Protein AF-0000000066784501 (afdb_homodimer)

Nearest PDB structures (foldseek):
  5mst-assembly1_A  TM=7.816E-01  e=1.410E-43  Segniliparus rugosus ATCC BAA-974
  8ppp-assembly1_A  TM=8.087E-01  e=9.807E-30  Streptoalloteichus hindustanus
  3t5c-assembly2_B  TM=8.063E-01  e=4.443E-27  Mycobacterium tuberculosis H37Rv
  5gxd-assembly1_A  TM=6.630E-01  e=7.542E-27  Dinoroseobacter shibae DFL 12 = DSM 16493
  7thq-assembly1_B  TM=6.765E-01  e=1.605E-25  Pseudomonas protegens Pf-5

Radius of gyration: 44.78 Å; Cα contacts (8 Å, |Δi|>4): 3045; chains: 2; bounding box: 76×129×98 Å

pLDDT: mean 91.47, std 9.51, range [25.97, 98.75]

InterPro domains:
  IPR000873 AMP-dependent synthetase/ligase domain [PF00501] (126-530)
  IPR020845 AMP-binding, conserved site [PS00455] (277-288)
  IPR042099 ANL, N-terminal domain [G3DSA:3.40.50.12780] (88-563)

Organism: Leishmania infantum (NCBI:txid5671)

Structure (mmCIF, N/CA/C/O backbone):
data_AF-0000000066784501-model_v1
#
loop_
_entity.id
_entity.type
_entity.pdbx_description
1 polymer 'Putative fatty acyl CoA synthetase 2'
#
loop_
_atom_site.group_PDB
_atom_site.id
_atom_site.type_symbol
_atom_site.label_atom_id
_atom_site.label_alt_id
_atom_site.label_comp_id
_atom_site.label_asym_id
_atom_site.label_entity_id
_atom_site.label_seq_id
_atom_site.pdbx_PDB_ins_code
_atom_site.Cartn_x
_atom_site.Cartn_y
_atom_site.Cartn_z
_atom_site.occupancy
_atom_site.B_iso_or_equiv
_atom_site.auth_seq_id
_atom_site.auth_comp_id
_atom_site.auth_asym_id
_atom_site.auth_atom_id
_atom_site.pdbx_PDB_model_num
ATOM 1 N N . MET A 1 1 ? -11.484 -9.5 -9.188 1 25.97 1 MET A N 1
ATOM 2 C CA . MET A 1 1 ? -11.188 -10.602 -8.266 1 25.97 1 MET A CA 1
ATOM 3 C C . MET A 1 1 ? -11.227 -10.125 -6.82 1 25.97 1 MET A C 1
ATOM 5 O O . MET A 1 1 ? -10.492 -9.203 -6.449 1 25.97 1 MET A O 1
ATOM 9 N N . ASP A 1 2 ? -12.344 -10.219 -6.258 1 27.16 2 ASP A N 1
ATOM 10 C CA . ASP A 1 2 ? -12.617 -9.891 -4.859 1 27.16 2 ASP A CA 1
ATOM 11 C C . ASP A 1 2 ? -11.523 -10.445 -3.945 1 27.16 2 ASP A C 1
ATOM 13 O O . ASP A 1 2 ? -11.414 -11.664 -3.768 1 27.16 2 ASP A O 1
ATOM 17 N N . ILE A 1 3 ? -10.5 -9.93 -4.023 1 35.22 3 ILE A N 1
ATOM 18 C CA . ILE A 1 3 ? -9.641 -10.391 -2.938 1 35.22 3 ILE A CA 1
ATOM 19 C C . ILE A 1 3 ? -10.391 -10.305 -1.611 1 35.22 3 ILE A C 1
ATOM 21 O O . ILE A 1 3 ? -10.891 -9.242 -1.242 1 35.22 3 ILE A O 1
ATOM 25 N N . PRO A 1 4 ? -11.047 -11.281 -1.189 1 33.59 4 PRO A N 1
ATOM 26 C CA . PRO A 1 4 ? -11.758 -11.234 0.089 1 33.59 4 PRO A CA 1
ATOM 27 C C . PRO A 1 4 ? -11.141 -10.234 1.07 1 33.59 4 PRO A C 1
ATOM 29 O O . PRO A 1 4 ? -9.945 -9.969 1.009 1 33.59 4 PRO A O 1
ATOM 32 N N . SER A 1 5 ? -11.969 -9.258 1.626 1 37.38 5 SER A N 1
ATOM 33 C CA . SER A 1 5 ? -11.828 -8.312 2.73 1 37.38 5 SER A CA 1
ATOM 34 C C . SER A 1 5 ? -11.031 -8.922 3.879 1 37.38 5 SER A C 1
ATOM 36 O O . SER A 1 5 ? -11.5 -8.961 5.016 1 37.38 5 SER A O 1
ATOM 38 N N . HIS A 1 6 ? -10.383 -10 3.783 1 38.53 6 HIS A N 1
ATOM 39 C CA . HIS A 1 6 ? -9.656 -10.562 4.914 1 38.53 6 HIS A CA 1
ATOM 40 C C . HIS A 1 6 ? -8.805 -9.5 5.605 1 38.53 6 HIS A C 1
ATOM 42 O O . HIS A 1 6 ? -7.766 -9.094 5.082 1 38.53 6 HIS A O 1
ATOM 48 N N . CYS A 1 7 ? -9.398 -8.555 6.266 1 49.31 7 CYS A N 1
ATOM 49 C CA . CYS A 1 7 ? -8.445 -8.078 7.266 1 49.31 7 CYS A CA 1
ATOM 50 C C . CYS A 1 7 ? -7.363 -9.117 7.527 1 49.31 7 CYS A C 1
ATOM 52 O O . CYS A 1 7 ? -7.621 -10.148 8.156 1 49.31 7 CYS A O 1
ATOM 54 N N . SER A 1 8 ? -6.32 -9.297 6.457 1 71 8 SER A N 1
ATOM 55 C CA . SER A 1 8 ? -5.387 -10.391 6.219 1 71 8 SER A CA 1
ATOM 56 C C . SER A 1 8 ? -4.66 -10.781 7.5 1 71 8 SER A C 1
ATOM 58 O O . SER A 1 8 ? -4.562 -9.984 8.438 1 71 8 SER A O 1
ATOM 60 N N . SER A 1 9 ? -4.898 -12.062 8.031 1 86.44 9 SER A N 1
ATOM 61 C CA . SER A 1 9 ? -4.062 -12.672 9.062 1 86.44 9 SER A CA 1
ATOM 62 C C . SER A 1 9 ? -2.742 -11.922 9.211 1 86.44 9 SER A C 1
ATOM 64 O O . SER A 1 9 ? -2.266 -11.703 10.328 1 86.44 9 SER A O 1
ATOM 66 N N . LEU A 1 10 ? -2.422 -11.258 8.117 1 94.31 10 LEU A N 1
ATOM 67 C CA . LEU A 1 10 ? -1.156 -10.539 8.141 1 94.31 10 LEU A CA 1
ATOM 68 C C . LEU A 1 10 ? -1.306 -9.203 8.859 1 94.31 10 LEU A C 1
ATOM 70 O O . LEU A 1 10 ? -0.509 -8.875 9.734 1 94.31 10 LEU A O 1
ATOM 74 N N . GLU A 1 11 ? -2.373 -8.422 8.516 1 94.38 11 GLU A N 1
ATOM 75 C CA . GLU A 1 11 ? -2.605 -7.109 9.109 1 94.38 11 GLU A CA 1
ATOM 76 C C . GLU A 1 11 ? -2.822 -7.219 10.617 1 94.38 11 GLU A C 1
ATOM 78 O O . GLU A 1 11 ? -2.217 -6.477 11.391 1 94.38 11 GLU A O 1
ATOM 83 N N . ALA A 1 12 ? -3.666 -8.188 10.977 1 95.19 12 ALA A N 1
ATOM 84 C CA . ALA A 1 12 ? -3.963 -8.391 12.391 1 95.19 12 ALA A CA 1
ATOM 85 C C . ALA A 1 12 ? -2.703 -8.758 13.164 1 95.19 12 ALA A C 1
ATOM 87 O O . ALA A 1 12 ? -2.504 -8.297 14.289 1 95.19 12 ALA A O 1
ATOM 88 N N . THR A 1 13 ? -1.889 -9.625 12.57 1 96.81 13 THR A N 1
ATOM 89 C CA . THR A 1 13 ? -0.67 -10.07 13.242 1 96.81 13 THR A CA 1
ATOM 90 C C . THR A 1 13 ? 0.304 -8.906 13.414 1 96.81 13 THR A C 1
ATOM 92 O O . THR A 1 13 ? 0.896 -8.742 14.484 1 96.81 13 THR A O 1
ATOM 95 N N . VAL A 1 14 ? 0.507 -8.078 12.383 1 97.19 14 VAL A N 1
ATOM 96 C CA . VAL A 1 14 ? 1.424 -6.949 12.445 1 97.19 14 VAL A CA 1
ATOM 97 C C . VAL A 1 14 ? 0.965 -5.977 13.531 1 97.19 14 VAL A C 1
ATOM 99 O O . VAL A 1 14 ? 1.767 -5.531 14.359 1 97.19 14 VAL A O 1
ATOM 102 N N . LEU A 1 15 ? -0.356 -5.613 13.547 1 97.19 15 LEU A N 1
ATOM 103 C CA . LEU A 1 15 ? -0.888 -4.68 14.531 1 97.19 15 LEU A CA 1
ATOM 104 C C . LEU A 1 15 ? -0.714 -5.227 15.945 1 97.19 15 LEU A C 1
ATOM 106 O O . LEU A 1 15 ? -0.356 -4.484 16.859 1 97.19 15 LEU A O 1
ATOM 110 N N . GLN A 1 16 ? -0.912 -6.578 16.125 1 97.5 16 GLN A N 1
ATOM 111 C CA . GLN A 1 16 ? -0.746 -7.195 17.438 1 97.5 16 GLN A CA 1
ATOM 112 C C . GLN A 1 16 ? 0.707 -7.125 17.906 1 97.5 16 GLN A C 1
ATOM 114 O O . GLN A 1 16 ? 0.981 -6.828 19.062 1 97.5 16 GLN A O 1
ATOM 119 N N . LEU A 1 17 ? 1.626 -7.461 17 1 97.94 17 LEU A N 1
ATOM 120 C CA . LEU A 1 17 ? 3.045 -7.402 17.328 1 97.94 17 LEU A CA 1
ATOM 121 C C . LEU A 1 17 ? 3.453 -5.988 17.734 1 97.94 17 LEU A C 1
ATOM 123 O O . LEU A 1 17 ? 4.23 -5.801 18.672 1 97.94 17 LEU A O 1
ATOM 127 N N . MET A 1 18 ? 2.945 -4.973 17.078 1 97.69 18 MET A N 1
ATOM 128 C CA . MET A 1 18 ? 3.289 -3.582 17.359 1 97.69 18 MET A CA 1
ATOM 129 C C . MET A 1 18 ? 2.631 -3.123 18.656 1 97.69 18 MET A C 1
ATOM 131 O O . MET A 1 18 ? 3.227 -2.365 19.438 1 97.69 18 MET A O 1
ATOM 135 N N . ASP A 1 19 ? 1.376 -3.537 18.906 1 98.25 19 ASP A N 1
ATOM 136 C CA . ASP A 1 19 ? 0.734 -3.254 20.172 1 98.25 19 ASP A CA 1
ATOM 137 C C . ASP A 1 19 ? 1.567 -3.791 21.344 1 98.25 19 ASP A C 1
ATOM 139 O O . ASP A 1 19 ? 1.715 -3.121 22.359 1 98.25 19 ASP A O 1
ATOM 143 N N . ASP A 1 20 ? 2.055 -5.062 21.141 1 98 20 ASP A N 1
ATOM 144 C CA . ASP A 1 20 ? 2.885 -5.668 22.172 1 98 20 ASP A CA 1
ATOM 145 C C . ASP A 1 20 ? 4.16 -4.863 22.406 1 98 20 ASP A C 1
ATOM 147 O O . ASP A 1 20 ? 4.582 -4.66 23.547 1 98 20 ASP A O 1
ATOM 151 N N . ALA A 1 21 ? 4.801 -4.441 21.344 1 97.81 21 ALA A N 1
ATOM 152 C CA . ALA A 1 21 ? 6.012 -3.625 21.438 1 97.81 21 ALA A CA 1
ATOM 153 C C . ALA A 1 21 ? 5.723 -2.297 22.125 1 97.81 21 ALA A C 1
ATOM 155 O O . ALA A 1 21 ? 6.516 -1.836 22.953 1 97.81 21 ALA A O 1
ATOM 156 N N . ASN A 1 22 ? 4.598 -1.628 21.812 1 98.19 22 ASN A N 1
ATOM 157 C CA . ASN A 1 22 ? 4.207 -0.37 22.438 1 98.19 22 ASN A CA 1
ATOM 158 C C . ASN A 1 22 ? 3.951 -0.546 23.922 1 98.19 22 ASN A C 1
ATOM 160 O O . ASN A 1 22 ? 4.422 0.253 24.75 1 98.19 22 ASN A O 1
ATOM 164 N N . ALA A 1 23 ? 3.217 -1.59 24.297 1 97.81 23 ALA A N 1
ATOM 165 C CA . ALA A 1 23 ? 2.838 -1.839 25.688 1 97.81 23 ALA A CA 1
ATOM 166 C C . ALA A 1 23 ? 4.074 -1.973 26.578 1 97.81 23 ALA A C 1
ATOM 168 O O . ALA A 1 23 ? 4.055 -1.566 27.734 1 97.81 23 ALA A O 1
ATOM 169 N N . ARG A 1 24 ? 5.141 -2.479 26.031 1 97.31 24 ARG A N 1
ATOM 170 C CA . ARG A 1 24 ? 6.367 -2.701 26.797 1 97.31 24 ARG A CA 1
ATOM 171 C C . ARG A 1 24 ? 7.082 -1.384 27.062 1 97.31 24 ARG A C 1
ATOM 173 O O . ARG A 1 24 ? 7.906 -1.301 27.984 1 97.31 24 ARG A O 1
ATOM 180 N N . ARG A 1 25 ? 6.711 -0.332 26.375 1 97.75 25 ARG A N 1
ATOM 181 C CA . ARG A 1 25 ? 7.504 0.888 26.453 1 97.75 25 ARG A CA 1
ATOM 182 C C . ARG A 1 25 ? 6.66 2.061 26.938 1 97.75 25 ARG A C 1
ATOM 184 O O . ARG A 1 25 ? 7.16 3.18 27.078 1 97.75 25 ARG A O 1
ATOM 191 N N . VAL A 1 26 ? 5.375 1.848 27.203 1 97.94 26 VAL A N 1
ATOM 192 C CA . VAL A 1 26 ? 4.477 2.896 27.672 1 97.94 26 VAL A CA 1
ATOM 193 C C . VAL A 1 26 ? 4.965 3.424 29.016 1 97.94 26 VAL A C 1
ATOM 195 O O . VAL A 1 26 ? 5.395 2.648 29.875 1 97.94 26 VAL A O 1
ATOM 198 N N . VAL A 1 27 ? 4.977 4.758 29.234 1 97.88 27 VAL A N 1
ATOM 199 C CA . VAL A 1 27 ? 5.418 5.406 30.453 1 97.88 27 VAL A CA 1
ATOM 200 C C . VAL A 1 27 ? 4.465 6.543 30.812 1 97.88 27 VAL A C 1
ATOM 202 O O . VAL A 1 27 ? 3.77 7.074 29.938 1 97.88 27 VAL A O 1
ATOM 205 N N . PRO A 1 28 ? 4.402 6.941 32.062 1 96.06 28 PRO A N 1
ATOM 206 C CA . PRO A 1 28 ? 3.588 8.109 32.406 1 96.06 28 PRO A CA 1
ATOM 207 C C . PRO A 1 28 ? 4.102 9.398 31.766 1 96.06 28 PRO A C 1
ATOM 209 O O . PRO A 1 28 ? 5.316 9.594 31.656 1 96.06 28 PRO A O 1
ATOM 212 N N . ASP A 1 29 ? 3.252 10.227 31.359 1 93.06 29 ASP A N 1
ATOM 213 C CA . ASP A 1 29 ? 3.58 11.586 30.938 1 93.06 29 ASP A CA 1
ATOM 214 C C . ASP A 1 29 ? 3.539 12.562 32.094 1 93.06 29 ASP A C 1
ATOM 216 O O . ASP A 1 29 ? 2.463 12.875 32.625 1 93.06 29 ASP A O 1
ATOM 220 N N . PRO A 1 30 ? 4.641 13.141 32.469 1 89.94 30 PRO A N 1
ATOM 221 C CA . PRO A 1 30 ? 4.664 13.977 33.688 1 89.94 30 PRO A CA 1
ATOM 222 C C . PRO A 1 30 ? 3.711 15.172 33.594 1 89.94 30 PRO A C 1
ATOM 224 O O . PRO A 1 30 ? 3.082 15.547 34.562 1 89.94 30 PRO A O 1
ATOM 227 N N . ARG A 1 31 ? 3.521 15.805 32.594 1 88.12 31 ARG A N 1
ATOM 228 C CA . ARG A 1 31 ? 2.646 16.969 32.438 1 88.12 31 ARG A CA 1
ATOM 229 C C . ARG A 1 31 ? 1.18 16.562 32.531 1 88.12 31 ARG A C 1
ATOM 231 O O . ARG A 1 31 ? 0.378 17.25 33.156 1 88.12 31 ARG A O 1
ATOM 238 N N . ALA A 1 32 ? 0.947 15.453 31.875 1 88.19 32 ALA A N 1
ATOM 239 C CA . ALA A 1 32 ? -0.424 14.953 31.922 1 88.19 32 ALA A CA 1
ATOM 240 C C . ALA A 1 32 ? -0.785 14.469 33.312 1 88.19 32 ALA A C 1
ATOM 242 O O . ALA A 1 32 ? -1.914 14.656 33.781 1 88.19 32 ALA A O 1
ATOM 243 N N . MET A 1 33 ? 0.203 13.922 33.938 1 89.25 33 MET A N 1
ATOM 244 C CA . MET A 1 33 ? -0.028 13.445 35.312 1 89.25 33 MET A CA 1
ATOM 245 C C . MET A 1 33 ? -0.248 14.609 36.25 1 89.25 33 MET A C 1
ATOM 247 O O . MET A 1 33 ? -1.073 14.531 37.188 1 89.25 33 MET A O 1
ATOM 251 N N . ARG A 1 34 ? 0.494 15.609 36.031 1 88.62 34 ARG A N 1
ATOM 252 C CA . ARG A 1 34 ? 0.312 16.797 36.844 1 88.62 34 ARG A CA 1
ATOM 253 C C . ARG A 1 34 ? -1.08 17.391 36.656 1 88.62 34 ARG A C 1
ATOM 255 O O . ARG A 1 34 ? -1.706 17.844 37.594 1 88.62 34 ARG A O 1
ATOM 262 N N . TYR A 1 35 ? -1.496 17.422 35.438 1 91.44 35 TYR A N 1
ATOM 263 C CA . TYR A 1 35 ? -2.824 17.938 35.156 1 91.44 35 TYR A CA 1
ATOM 264 C C . TYR A 1 35 ? -3.902 17.125 35.844 1 91.44 35 TYR A C 1
ATOM 266 O O . TYR A 1 35 ? -4.871 17.672 36.375 1 91.44 35 TYR A O 1
ATOM 274 N N . GLN A 1 36 ? -3.717 15.859 35.875 1 89.12 36 GLN A N 1
ATOM 275 C CA . GLN A 1 36 ? -4.711 14.984 36.469 1 89.12 36 GLN A CA 1
ATOM 276 C C . GLN A 1 36 ? -4.77 15.188 38 1 89.12 36 GLN A C 1
ATOM 278 O O . GLN A 1 36 ? -5.816 14.969 38.594 1 89.12 36 GLN A O 1
ATOM 283 N N . GLN A 1 37 ? -3.715 15.703 38.5 1 89.62 37 GLN A N 1
ATOM 284 C CA . GLN A 1 37 ? -3.633 15.844 39.969 1 89.62 37 GLN A CA 1
ATOM 285 C C . GLN A 1 37 ? -3.922 17.281 40.406 1 89.62 37 GLN A C 1
ATOM 287 O O . GLN A 1 37 ? -4.016 17.562 41.594 1 89.62 37 GLN A O 1
ATOM 292 N N . ILE A 1 38 ? -4.191 18 39.344 1 89.5 38 ILE A N 1
ATOM 293 C CA . ILE A 1 38 ? -4.348 19.406 39.688 1 89.5 38 ILE A CA 1
ATOM 294 C C . ILE A 1 38 ? -5.73 19.641 40.312 1 89.5 38 ILE A C 1
ATOM 296 O O . ILE A 1 38 ? -6.703 18.984 39.938 1 89.5 38 ILE A O 1
ATOM 300 N N . GLY A 1 39 ? -5.922 20.281 41.375 1 91.19 39 GLY A N 1
ATOM 301 C CA . GLY A 1 39 ? -7.199 20.688 41.906 1 91.19 39 GLY A CA 1
ATOM 302 C C . GLY A 1 39 ? -7.902 21.75 41.094 1 91.19 39 GLY A C 1
ATOM 303 O O . GLY A 1 39 ? -7.934 21.672 39.875 1 91.19 39 GLY A O 1
ATOM 304 N N . ASP A 1 40 ? -8.453 22.766 41.625 1 95.12 40 ASP A N 1
ATOM 305 C CA . ASP A 1 40 ? -9.133 23.859 40.938 1 95.12 40 ASP A CA 1
ATOM 306 C C . ASP A 1 40 ? -8.141 24.703 40.156 1 95.12 40 ASP A C 1
ATOM 308 O O . ASP A 1 40 ? -7.02 24.938 40.594 1 95.12 40 ASP A O 1
ATOM 312 N N . GLU A 1 41 ? -8.547 25.047 38.969 1 96.31 41 GLU A N 1
ATOM 313 C CA . GLU A 1 41 ? -7.727 25.906 38.125 1 96.31 41 GLU A CA 1
ATOM 314 C C . GLU A 1 41 ? -8.008 27.391 38.438 1 96.31 41 GLU A C 1
ATOM 316 O O . GLU A 1 41 ? -7.086 28.203 38.469 1 96.31 41 GLU A O 1
ATOM 321 N N . ASN A 1 42 ? -9.258 27.703 38.562 1 97.75 42 ASN A N 1
ATOM 322 C CA . ASN A 1 42 ? -9.719 29.016 38.969 1 97.75 42 ASN A CA 1
ATOM 323 C C . ASN A 1 42 ? -10.633 28.922 40.188 1 97.75 42 ASN A C 1
ATOM 325 O O . ASN A 1 42 ? -11.438 28 40.312 1 97.75 42 ASN A O 1
ATOM 329 N N . VAL A 1 43 ? -10.516 29.922 41.094 1 97.31 43 VAL A N 1
ATOM 330 C CA . VAL A 1 43 ? -11.305 29.859 42.312 1 97.31 43 VAL A CA 1
ATOM 331 C C . VAL A 1 43 ? -12.148 31.125 42.438 1 97.31 43 VAL A C 1
ATOM 333 O O . VAL A 1 43 ? -11.711 32.219 42.094 1 97.31 43 VAL A O 1
ATOM 336 N N . ALA A 1 44 ? -13.336 30.922 42.969 1 96.88 44 ALA A N 1
ATOM 337 C CA . ALA A 1 44 ? -14.258 32.031 43.219 1 96.88 44 ALA A CA 1
ATOM 338 C C . ALA A 1 44 ? -13.875 32.75 44.531 1 96.88 44 ALA A C 1
ATOM 340 O O . ALA A 1 44 ? -13.562 32.125 45.531 1 96.88 44 ALA A O 1
ATOM 341 N N . LEU A 1 45 ? -13.812 34.031 44.406 1 96.62 45 LEU A N 1
ATOM 342 C CA . LEU A 1 45 ? -13.602 34.844 45.625 1 96.62 45 LEU A CA 1
ATOM 343 C C . LEU A 1 45 ? -14.914 35.062 46.375 1 96.62 45 LEU A C 1
ATOM 345 O O . LEU A 1 45 ? -15.719 35.906 45.969 1 96.62 45 LEU A O 1
ATOM 349 N N . GLU A 1 46 ? -15.07 34.406 47.438 1 93 46 GLU A N 1
ATOM 350 C CA . GLU A 1 46 ? -16.312 34.438 48.188 1 93 46 GLU A CA 1
ATOM 351 C C . GLU A 1 46 ? -16.703 35.844 48.594 1 93 46 GLU A C 1
ATOM 353 O O . GLU A 1 46 ? -15.844 36.656 49 1 93 46 GLU A O 1
ATOM 358 N N . GLY A 1 47 ? -17.953 36.125 48.5 1 93.62 47 GLY A N 1
ATOM 359 C CA . GLY A 1 47 ? -18.469 37.406 48.938 1 93.62 47 GLY A CA 1
ATOM 360 C C . GLY A 1 47 ? -18.469 38.469 47.844 1 93.62 47 GLY A C 1
ATOM 361 O O . GLY A 1 47 ? -18.875 39.594 48.094 1 93.62 47 GLY A O 1
ATOM 362 N N . THR A 1 48 ? -17.953 38.125 46.688 1 94.56 48 THR A N 1
ATOM 363 C CA . THR A 1 48 ? -17.859 39.125 45.625 1 94.56 48 THR A CA 1
ATOM 364 C C . THR A 1 48 ? -19 38.938 44.625 1 94.56 48 THR A C 1
ATOM 366 O O . THR A 1 48 ? -19.047 39.625 43.625 1 94.56 48 THR A O 1
ATOM 369 N N . GLU A 1 49 ? -19.828 38 44.844 1 91.62 49 GLU A N 1
ATOM 370 C CA . GLU A 1 49 ? -20.969 37.75 43.969 1 91.62 49 GLU A CA 1
ATOM 371 C C . GLU A 1 49 ? -21.969 38.906 44.031 1 91.62 49 GLU A C 1
ATOM 373 O O . GLU A 1 49 ? -22.031 39.625 45.031 1 91.62 49 GLU A O 1
ATOM 378 N N . SER A 1 50 ? -22.641 39.156 43 1 94 50 SER A N 1
ATOM 379 C CA . SER A 1 50 ? -23.719 40.125 42.938 1 94 50 SER A CA 1
ATOM 380 C C . SER A 1 50 ? -25.016 39.531 42.438 1 94 50 SER A C 1
ATOM 382 O O . SER A 1 50 ? -25.062 38.344 42.125 1 94 50 SER A O 1
ATOM 384 N N . GLU A 1 51 ? -26.109 40.375 42.375 1 93.94 51 GLU A N 1
ATOM 385 C CA . GLU A 1 51 ? -27.406 39.906 41.875 1 93.94 51 GLU A CA 1
ATOM 386 C C . GLU A 1 51 ? -27.344 39.562 40.406 1 93.94 51 GLU A C 1
ATOM 388 O O . GLU A 1 51 ? -28.156 38.812 39.906 1 93.94 51 GLU A O 1
ATOM 393 N N . LYS A 1 52 ? -26.312 40 39.719 1 96.31 52 LYS A N 1
ATOM 394 C CA . LYS A 1 52 ? -26.297 39.875 38.281 1 96.31 52 LYS A CA 1
ATOM 395 C C . LYS A 1 52 ? -25 39.25 37.781 1 96.31 52 LYS A C 1
ATOM 397 O O . LYS A 1 52 ? -24.719 39.25 36.594 1 96.31 52 LYS A O 1
ATOM 402 N N . SER A 1 53 ? -24.188 38.812 38.688 1 96.94 53 SER A N 1
ATOM 403 C CA . SER A 1 53 ? -22.906 38.281 38.25 1 96.94 53 SER A CA 1
ATOM 404 C C . SER A 1 53 ? -22.391 37.188 39.188 1 96.94 53 SER A C 1
ATOM 406 O O . SER A 1 53 ? -22.812 37.094 40.344 1 96.94 53 SER A O 1
ATOM 408 N N . THR A 1 54 ? -21.609 36.344 38.688 1 97.38 54 THR A N 1
ATOM 409 C CA . THR A 1 54 ? -20.891 35.375 39.5 1 97.38 54 THR A CA 1
ATOM 410 C C . THR A 1 54 ? -19.906 36.062 40.438 1 97.38 54 THR A C 1
ATOM 412 O O . THR A 1 54 ? -19.672 37.281 40.312 1 97.38 54 THR A O 1
ATOM 415 N N . PRO A 1 55 ? -19.406 35.344 41.438 1 97.56 55 PRO A N 1
ATOM 416 C CA . PRO A 1 55 ? -18.234 35.875 42.125 1 97.56 55 PRO A CA 1
ATOM 417 C C . PRO A 1 55 ? -17.062 36.125 41.188 1 97.56 55 PRO A C 1
ATOM 419 O O . PRO A 1 55 ? -17.062 35.656 40.062 1 97.56 55 PRO A O 1
ATOM 422 N N . ILE A 1 56 ? -16.172 36.938 41.656 1 97.69 56 ILE A N 1
ATOM 423 C CA . ILE A 1 56 ? -14.93 37.125 40.938 1 97.69 56 ILE A CA 1
ATOM 424 C C . ILE A 1 56 ? -14.094 35.844 41 1 97.69 56 ILE A C 1
ATOM 426 O O . ILE A 1 56 ? -13.992 35.219 42.031 1 97.69 56 ILE A O 1
ATOM 430 N N . TYR A 1 57 ? -13.633 35.406 39.844 1 97.88 57 TYR A N 1
ATOM 431 C CA . TYR A 1 57 ? -12.727 34.25 39.781 1 97.88 57 TYR A CA 1
ATOM 432 C C . TYR A 1 57 ? -11.289 34.719 39.562 1 97.88 57 TYR A C 1
ATOM 434 O O . TYR A 1 57 ? -11.039 35.688 38.844 1 97.88 57 TYR A O 1
ATOM 442 N N . ARG A 1 58 ? -10.352 34 40.188 1 97.19 58 ARG A N 1
ATOM 443 C CA . ARG A 1 58 ? -8.914 34.188 40.031 1 97.19 58 ARG A CA 1
ATOM 444 C C . ARG A 1 58 ? -8.219 32.812 39.875 1 97.19 58 ARG A C 1
ATOM 446 O O . ARG A 1 58 ? -8.797 31.781 40.219 1 97.19 58 ARG A O 1
ATOM 453 N N . GLN A 1 59 ? -7.012 32.906 39.281 1 96.5 59 GLN A N 1
ATOM 454 C CA . GLN A 1 59 ? -6.215 31.672 39.281 1 96.5 59 GLN A CA 1
ATOM 455 C C . GLN A 1 59 ? -6.02 31.125 40.688 1 96.5 59 GLN A C 1
ATOM 457 O O . GLN A 1 59 ? -5.746 31.875 41.625 1 96.5 59 GLN A O 1
ATOM 462 N N . ALA A 1 60 ? -6.145 29.859 40.844 1 95.56 60 ALA A N 1
ATOM 463 C CA . ALA A 1 60 ? -6.246 29.203 42.156 1 95.56 60 ALA A CA 1
ATOM 464 C C . ALA A 1 60 ? -5.016 29.484 43 1 95.56 60 ALA A C 1
ATOM 466 O O . ALA A 1 60 ? -5.105 29.547 44.25 1 95.56 60 ALA A O 1
ATOM 467 N N . LYS A 1 61 ? -3.895 29.734 42.438 1 92.94 61 LYS A N 1
ATOM 468 C CA . LYS A 1 61 ? -2.66 29.891 43.188 1 92.94 61 LYS A CA 1
ATOM 469 C C . LYS A 1 61 ? -2.408 31.359 43.531 1 92.94 61 LYS A C 1
ATOM 471 O O . LYS A 1 61 ? -1.45 31.688 44.25 1 92.94 61 LYS A O 1
ATOM 476 N N . VAL A 1 62 ? -3.244 32.25 43.094 1 96.06 62 VAL A N 1
ATOM 477 C CA . VAL A 1 62 ? -3.008 33.656 43.281 1 96.06 62 VAL A CA 1
ATOM 478 C C . VAL A 1 62 ? -3.771 34.188 44.5 1 96.06 62 VAL A C 1
ATOM 480 O O . VAL A 1 62 ? -5.004 34.25 44.469 1 96.06 62 VAL A O 1
ATOM 483 N N . THR A 1 63 ? -3.07 34.656 45.5 1 95.44 63 THR A N 1
ATOM 484 C CA . THR A 1 63 ? -3.66 35.25 46.688 1 95.44 63 THR A CA 1
ATOM 485 C C . THR A 1 63 ? -3.961 36.719 46.469 1 95.44 63 THR A C 1
ATOM 487 O O . THR A 1 63 ? -3.529 37.312 45.469 1 95.44 63 THR A O 1
ATOM 490 N N . ASP A 1 64 ? -4.68 37.312 47.438 1 94.94 64 ASP A N 1
ATOM 491 C CA . ASP A 1 64 ? -4.984 38.719 47.344 1 94.94 64 ASP A CA 1
ATOM 492 C C . ASP A 1 64 ? -3.707 39.562 47.312 1 94.94 64 ASP A C 1
ATOM 494 O O . ASP A 1 64 ? -3.59 40.5 46.531 1 94.94 64 ASP A O 1
ATOM 498 N N . ALA A 1 65 ? -2.83 39.156 48.156 1 96.25 65 ALA A N 1
ATOM 499 C CA . ALA A 1 65 ? -1.562 39.875 48.25 1 96.25 65 ALA A CA 1
ATOM 500 C C . ALA A 1 65 ? -0.764 39.75 46.969 1 96.25 65 ALA A C 1
ATOM 502 O O . ALA A 1 65 ? -0.158 40.719 46.5 1 96.25 65 ALA A O 1
ATOM 503 N N . MET A 1 66 ? -0.742 38.594 46.406 1 96.12 66 MET A N 1
ATOM 504 C CA . MET A 1 66 ? -0.039 38.344 45.156 1 96.12 66 MET A CA 1
ATOM 505 C C . MET A 1 66 ? -0.678 39.125 44 1 96.12 66 MET A C 1
ATOM 507 O O . MET A 1 66 ? 0.025 39.688 43.188 1 96.12 66 MET A O 1
ATOM 511 N N . GLN A 1 67 ? -1.981 39.125 43.969 1 96.06 67 GLN A N 1
ATOM 512 C CA . GLN A 1 67 ? -2.713 39.875 42.969 1 96.06 67 GLN A CA 1
ATOM 513 C C . GLN A 1 67 ? -2.342 41.344 42.969 1 96.06 67 GLN A C 1
ATOM 515 O O . GLN A 1 67 ? -2.027 41.906 41.906 1 96.06 67 GLN A O 1
ATOM 520 N N . ARG A 1 68 ? -2.318 41.969 44.125 1 95.69 68 ARG A N 1
ATOM 521 C CA . ARG A 1 68 ? -1.985 43.375 44.25 1 95.69 68 ARG A CA 1
ATOM 522 C C . ARG A 1 68 ? -0.545 43.656 43.844 1 95.69 68 ARG A C 1
ATOM 524 O O . ARG A 1 68 ? -0.264 44.625 43.156 1 95.69 68 ARG A O 1
ATOM 531 N N . ARG A 1 69 ? 0.263 42.812 44.219 1 96.5 69 ARG A N 1
ATOM 532 C CA . ARG A 1 69 ? 1.675 42.969 43.875 1 96.5 69 ARG A CA 1
ATOM 533 C C . ARG A 1 69 ? 1.884 42.875 42.375 1 96.5 69 ARG A C 1
ATOM 535 O O . ARG A 1 69 ? 2.584 43.719 41.781 1 96.5 69 ARG A O 1
ATOM 542 N N . LEU A 1 70 ? 1.331 41.875 41.75 1 96.06 70 LEU A N 1
ATOM 543 C CA . LEU A 1 70 ? 1.494 41.656 40.312 1 96.06 70 LEU A CA 1
ATOM 544 C C . LEU A 1 70 ? 0.911 42.812 39.5 1 96.06 70 LEU A C 1
ATOM 546 O O . LEU A 1 70 ? 1.512 43.281 38.531 1 96.06 70 LEU A O 1
ATOM 550 N N . GLU A 1 71 ? -0.228 43.281 39.969 1 95.06 71 GLU A N 1
ATOM 551 C CA . GLU A 1 71 ? -0.862 44.406 39.281 1 95.06 71 GLU A CA 1
ATOM 552 C C . GLU A 1 71 ? 0.035 45.656 39.312 1 95.06 71 GLU A C 1
ATOM 554 O O . GLU A 1 71 ? 0.121 46.375 38.312 1 95.06 71 GLU A O 1
ATOM 559 N N . ASN A 1 72 ? 0.659 45.781 40.375 1 95.88 72 ASN A N 1
ATOM 560 C CA . ASN A 1 72 ? 1.533 46.938 40.531 1 95.88 72 ASN A CA 1
ATOM 561 C C . ASN A 1 72 ? 2.859 46.75 39.812 1 95.88 72 ASN A C 1
ATOM 563 O O . ASN A 1 72 ? 3.238 47.562 38.969 1 95.88 72 ASN A O 1
ATOM 567 N N . GLU A 1 73 ? 3.512 45.688 40.062 1 96.31 73 GLU A N 1
ATOM 568 C CA . GLU A 1 73 ? 4.852 45.438 39.531 1 96.31 73 GLU A CA 1
ATOM 569 C C . GLU A 1 73 ? 4.828 45.281 38.031 1 96.31 73 GLU A C 1
ATOM 571 O O . GLU A 1 73 ? 5.746 45.75 37.344 1 96.31 73 GLU A O 1
ATOM 576 N N . TRP A 1 74 ? 3.84 44.688 37.5 1 96.88 74 TRP A N 1
ATOM 577 C CA . TRP A 1 74 ? 3.805 44.406 36.062 1 96.88 74 TRP A CA 1
ATOM 578 C C . TRP A 1 74 ? 3.445 45.656 35.25 1 96.88 74 TRP A C 1
ATOM 580 O O . TRP A 1 74 ? 3.854 45.781 34.094 1 96.88 74 TRP A O 1
ATOM 590 N N . TYR A 1 75 ? 2.686 46.562 35.844 1 97.25 75 TYR A N 1
ATOM 591 C CA . TYR A 1 75 ? 2.287 47.75 35.125 1 97.25 75 TYR A CA 1
ATOM 592 C C . TYR A 1 75 ? 3.307 48.875 35.344 1 97.25 75 TYR A C 1
ATOM 594 O O . TYR A 1 75 ? 3.615 49.625 34.406 1 97.25 75 TYR A O 1
ATOM 602 N N . ASN A 1 76 ? 3.867 49 36.531 1 96.81 76 ASN A N 1
ATOM 603 C CA . ASN A 1 76 ? 4.645 50.156 36.875 1 96.81 76 ASN A CA 1
ATOM 604 C C . ASN A 1 76 ? 6.145 49.906 36.812 1 96.81 76 ASN A C 1
ATOM 606 O O . ASN A 1 76 ? 6.957 50.812 36.938 1 96.81 76 ASN A O 1
ATOM 610 N N . GLY A 1 77 ? 6.543 48.688 36.594 1 96.12 77 GLY A N 1
ATOM 611 C CA . GLY A 1 77 ? 7.953 48.375 36.438 1 96.12 77 GLY A CA 1
ATOM 612 C C . GLY A 1 77 ? 8.523 48.812 35.094 1 96.12 77 GLY A C 1
ATOM 613 O O . GLY A 1 77 ? 7.883 49.562 34.375 1 96.12 77 GLY A O 1
ATOM 614 N N . PRO A 1 78 ? 9.781 48.406 34.844 1 96.81 78 PRO A N 1
ATOM 615 C CA . PRO A 1 78 ? 10.344 48.688 33.5 1 96.81 78 PRO A CA 1
ATOM 616 C C . PRO A 1 78 ? 9.461 48.188 32.375 1 96.81 78 PRO A C 1
ATOM 618 O O . PRO A 1 78 ? 9.016 47.031 32.375 1 96.81 78 PRO A O 1
ATOM 621 N N . ASN A 1 79 ? 9.141 49.062 31.453 1 97.12 79 ASN A N 1
ATOM 622 C CA . ASN A 1 79 ? 8.219 48.688 30.391 1 97.12 79 ASN A CA 1
ATOM 623 C C . ASN A 1 79 ? 8.914 47.844 29.328 1 97.12 79 ASN A C 1
ATOM 625 O O . ASN A 1 79 ? 10.133 47.656 29.375 1 97.12 79 ASN A O 1
ATOM 629 N N . PHE A 1 80 ? 8.148 47.281 28.391 1 97.12 80 PHE A N 1
ATOM 630 C CA . PHE A 1 80 ? 8.633 46.25 27.453 1 97.12 80 PHE A CA 1
ATOM 631 C C . PHE A 1 80 ? 9.68 46.844 26.516 1 97.12 80 PHE A C 1
ATOM 633 O O . PHE A 1 80 ? 10.539 46.125 26.016 1 97.12 80 PHE A O 1
ATOM 640 N N . VAL A 1 81 ? 9.68 48.188 26.234 1 97.88 81 VAL A N 1
ATOM 641 C CA . VAL A 1 81 ? 10.672 48.844 25.375 1 97.88 81 VAL A CA 1
ATOM 642 C C . VAL A 1 81 ? 12.008 48.938 26.109 1 97.88 81 VAL A C 1
ATOM 644 O O . VAL A 1 81 ? 13.062 48.656 25.531 1 97.88 81 VAL A O 1
ATOM 647 N N . GLN A 1 82 ? 11.914 49.281 27.391 1 97.69 82 GLN A N 1
ATOM 648 C CA . GLN A 1 82 ? 13.102 49.344 28.219 1 97.69 82 GLN A CA 1
ATOM 649 C C . GLN A 1 82 ? 13.719 47.938 28.375 1 97.69 82 GLN A C 1
ATOM 651 O O . GLN A 1 82 ? 14.945 47.781 28.312 1 97.69 82 GLN A O 1
ATOM 656 N N . ARG A 1 83 ? 12.859 47.031 28.562 1 96.69 83 ARG A N 1
ATOM 657 C CA . ARG A 1 83 ? 13.328 45.656 28.688 1 96.69 83 ARG A CA 1
ATOM 658 C C . ARG A 1 83 ? 13.977 45.188 27.391 1 96.69 83 ARG A C 1
ATOM 660 O O . ARG A 1 83 ? 14.953 44.438 27.422 1 96.69 83 ARG A O 1
ATOM 667 N N . PHE A 1 84 ? 13.422 45.594 26.281 1 96.94 84 PHE A N 1
ATOM 668 C CA . PHE A 1 84 ? 13.992 45.219 24.984 1 96.94 84 PHE A CA 1
ATOM 669 C C . PHE A 1 84 ? 15.391 45.812 24.828 1 96.94 84 PHE A C 1
ATOM 671 O O . PHE A 1 84 ? 16.312 45.125 24.375 1 96.94 84 PHE A O 1
ATOM 678 N N . GLU A 1 85 ? 15.531 47.031 25.172 1 96.94 85 GLU A N 1
ATOM 679 C CA . GLU A 1 85 ? 16.859 47.656 25.125 1 96.94 85 GLU A CA 1
ATOM 680 C C . GLU A 1 85 ? 17.859 46.875 26 1 96.94 85 GLU A C 1
ATOM 682 O O . GLU A 1 85 ? 18.969 46.625 25.578 1 96.94 85 GLU A O 1
ATOM 687 N N . SER A 1 86 ? 17.406 46.625 27.203 1 96.69 86 SER A N 1
ATOM 688 C CA . SER A 1 86 ? 18.281 45.938 28.141 1 96.69 86 SER A CA 1
ATOM 689 C C . SER A 1 86 ? 18.688 44.562 27.594 1 96.69 86 SER A C 1
ATOM 691 O O . SER A 1 86 ? 19.828 44.125 27.766 1 96.69 86 SER A O 1
ATOM 693 N N . MET A 1 87 ? 17.719 43.906 27.031 1 95.62 87 MET A N 1
ATOM 694 C CA . MET A 1 87 ? 17.969 42.594 26.438 1 95.62 87 MET A CA 1
ATOM 695 C C . MET A 1 87 ? 18.969 42.688 25.297 1 95.62 87 MET A C 1
ATOM 697 O O . MET A 1 87 ? 19.875 41.875 25.188 1 95.62 87 MET A O 1
ATOM 701 N N . CYS A 1 88 ? 18.781 43.656 24.406 1 96.31 88 CYS A N 1
ATOM 702 C CA . CYS A 1 88 ? 19.688 43.844 23.266 1 96.31 88 CYS A CA 1
ATOM 703 C C . CYS A 1 88 ? 21.109 44.156 23.75 1 96.31 88 CYS A C 1
ATOM 705 O O . CYS A 1 88 ? 22.078 43.594 23.203 1 96.31 88 CYS A O 1
ATOM 707 N N . LYS A 1 89 ? 21.234 44.906 24.781 1 95.38 89 LYS A N 1
ATOM 708 C CA . LYS A 1 89 ? 22.547 45.281 25.297 1 95.38 89 LYS A CA 1
ATOM 709 C C . LYS A 1 89 ? 23.234 44.094 26 1 95.38 89 LYS A C 1
ATOM 711 O O . LYS A 1 89 ? 24.438 43.938 25.891 1 95.38 89 LYS A O 1
ATOM 716 N N . SER A 1 90 ? 22.469 43.344 26.656 1 96.69 90 SER A N 1
ATOM 717 C CA . SER A 1 90 ? 23.016 42.25 27.438 1 96.69 90 SER A CA 1
ATOM 718 C C . SER A 1 90 ? 23.391 41.062 26.531 1 96.69 90 SER A C 1
ATOM 720 O O . SER A 1 90 ? 24.375 40.375 26.797 1 96.69 90 SER A O 1
ATOM 722 N N . ARG A 1 91 ? 22.656 40.812 25.516 1 96.19 91 ARG A N 1
ATOM 723 C CA . ARG A 1 91 ? 22.859 39.625 24.719 1 96.19 91 ARG A CA 1
ATOM 724 C C . ARG A 1 91 ? 23.766 39.906 23.516 1 96.19 91 ARG A C 1
ATOM 726 O O . ARG A 1 91 ? 24.438 39 23.016 1 96.19 91 ARG A O 1
ATOM 733 N N . GLY A 1 92 ? 23.844 41 23.078 1 93.94 92 GLY A N 1
ATOM 734 C CA . GLY A 1 92 ? 24.844 41.531 22.172 1 93.94 92 GLY A CA 1
ATOM 735 C C . GLY A 1 92 ? 24.953 40.75 20.875 1 93.94 92 GLY A C 1
ATOM 736 O O . GLY A 1 92 ? 24.078 40.844 20.016 1 93.94 92 GLY A O 1
ATOM 737 N N . SER A 1 93 ? 25.984 39.812 20.875 1 95.12 93 SER A N 1
ATOM 738 C CA . SER A 1 93 ? 26.375 39.156 19.625 1 95.12 93 SER A CA 1
ATOM 739 C C . SER A 1 93 ? 25.578 37.875 19.406 1 95.12 93 SER A C 1
ATOM 741 O O . SER A 1 93 ? 25.719 37.219 18.359 1 95.12 93 SER A O 1
ATOM 743 N N . LYS A 1 94 ? 24.75 37.531 20.297 1 96.62 94 LYS A N 1
ATOM 744 C CA . LYS A 1 94 ? 23.906 36.344 20.109 1 96.62 94 LYS A CA 1
ATOM 745 C C . LYS A 1 94 ? 22.875 36.562 19.016 1 96.62 94 LYS A C 1
ATOM 747 O O . LYS A 1 94 ? 22.469 37.719 18.766 1 96.62 94 LYS A O 1
ATOM 752 N N . ARG A 1 95 ? 22.531 35.5 18.328 1 96.94 95 ARG A N 1
ATOM 753 C CA . ARG A 1 95 ? 21.516 35.562 17.281 1 96.94 95 ARG A CA 1
ATOM 754 C C . ARG A 1 95 ? 20.172 36 17.875 1 96.94 95 ARG A C 1
ATOM 756 O O . ARG A 1 95 ? 19.75 35.5 18.922 1 96.94 95 ARG A O 1
ATOM 763 N N . ALA A 1 96 ? 19.484 36.969 17.234 1 98 96 ALA A N 1
ATOM 764 C CA . ALA A 1 96 ? 18.188 37.469 17.688 1 98 96 ALA A CA 1
ATOM 765 C C . ALA A 1 96 ? 17.078 37.156 16.688 1 98 96 ALA A C 1
ATOM 767 O O . ALA A 1 96 ? 16.016 36.656 17.062 1 98 96 ALA A O 1
ATOM 768 N N . LEU A 1 97 ? 17.344 37.531 15.469 1 98.56 97 LEU A N 1
ATOM 769 C CA . LEU A 1 97 ? 16.328 37.344 14.438 1 98.56 97 LEU A CA 1
ATOM 770 C C . LEU A 1 97 ? 16.891 36.656 13.211 1 98.56 97 LEU A C 1
ATOM 772 O O . LEU A 1 97 ? 18.109 36.594 13.031 1 98.56 97 LEU A O 1
ATOM 776 N N . ALA A 1 98 ? 16.094 36.031 12.398 1 98.38 98 ALA A N 1
ATOM 777 C CA . ALA A 1 98 ? 16.469 35.375 11.141 1 98.38 98 ALA A CA 1
ATOM 778 C C . ALA A 1 98 ? 15.359 35.531 10.109 1 98.38 98 ALA A C 1
ATOM 780 O O . ALA A 1 98 ? 14.18 35.625 10.461 1 98.38 98 ALA A O 1
ATOM 781 N N . TYR A 1 99 ? 15.688 35.625 8.891 1 97.62 99 TYR A N 1
ATOM 782 C CA . TYR A 1 99 ? 14.719 35.688 7.797 1 97.62 99 TYR A CA 1
ATOM 783 C C . TYR A 1 99 ? 15.289 35.031 6.535 1 97.62 99 TYR A C 1
ATOM 785 O O . TYR A 1 99 ? 16.484 34.781 6.445 1 97.62 99 TYR A O 1
ATOM 793 N N . ARG A 1 100 ? 14.445 34.75 5.617 1 97.19 100 ARG A N 1
ATOM 794 C CA . ARG A 1 100 ? 14.828 34.094 4.367 1 97.19 100 ARG A CA 1
ATOM 795 C C . ARG A 1 100 ? 14.492 34.969 3.168 1 97.19 100 ARG A C 1
ATOM 797 O O . ARG A 1 100 ? 13.32 35.125 2.803 1 97.19 100 ARG A O 1
ATOM 804 N N . PRO A 1 101 ? 15.523 35.5 2.512 1 96.19 101 PRO A N 1
ATOM 805 C CA . PRO A 1 101 ? 15.211 36.281 1.313 1 96.19 101 PRO A CA 1
ATOM 806 C C . PRO A 1 101 ? 14.594 35.438 0.201 1 96.19 101 PRO A C 1
ATOM 808 O O . PRO A 1 101 ? 15 34.312 -0.013 1 96.19 101 PRO A O 1
ATOM 811 N N . ILE A 1 102 ? 13.625 36 -0.45 1 94.56 102 ILE A N 1
ATOM 812 C CA . ILE A 1 102 ? 12.961 35.312 -1.557 1 94.56 102 ILE A CA 1
ATOM 813 C C . ILE A 1 102 ? 13.797 35.438 -2.826 1 94.56 102 ILE A C 1
ATOM 815 O O . ILE A 1 102 ? 14.133 36.562 -3.236 1 94.56 102 ILE A O 1
ATOM 819 N N . SER A 1 103 ? 14.156 34.344 -3.395 1 94.62 103 SER A N 1
ATOM 820 C CA . SER A 1 103 ? 14.898 34.344 -4.652 1 94.62 103 SER A CA 1
ATOM 821 C C . SER A 1 103 ? 13.961 34.531 -5.844 1 94.62 103 SER A C 1
ATOM 823 O O . SER A 1 103 ? 14.219 35.344 -6.719 1 94.62 103 SER A O 1
ATOM 825 N N . ARG A 1 104 ? 12.93 33.688 -5.879 1 92.56 104 ARG A N 1
ATOM 826 C CA . ARG A 1 104 ? 11.93 33.781 -6.941 1 92.56 104 ARG A CA 1
ATOM 827 C C . ARG A 1 104 ? 10.633 33.094 -6.539 1 92.56 104 ARG A C 1
ATOM 829 O O . ARG A 1 104 ? 10.625 32.281 -5.613 1 92.56 104 ARG A O 1
ATOM 836 N N . VAL A 1 105 ? 9.586 33.5 -7.156 1 89.88 105 VAL A N 1
ATOM 837 C CA . VAL A 1 105 ? 8.289 32.844 -7.043 1 89.88 105 VAL A CA 1
ATOM 838 C C . VAL A 1 105 ? 7.879 32.281 -8.398 1 89.88 105 VAL A C 1
ATOM 840 O O . VAL A 1 105 ? 7.969 32.969 -9.422 1 89.88 105 VAL A O 1
ATOM 843 N N . SER A 1 106 ? 7.648 30.953 -8.445 1 89.44 106 SER A N 1
ATOM 844 C CA . SER A 1 106 ? 7.316 30.297 -9.703 1 89.44 106 SER A CA 1
ATOM 845 C C . SER A 1 106 ? 5.945 29.625 -9.633 1 89.44 106 SER A C 1
ATOM 847 O O . SER A 1 106 ? 5.496 29.219 -8.562 1 89.44 106 SER A O 1
ATOM 849 N N . HIS A 1 107 ? 5.25 29.625 -10.758 1 84.44 107 HIS A N 1
ATOM 850 C CA . HIS A 1 107 ? 4.008 28.875 -10.875 1 84.44 107 HIS A CA 1
ATOM 851 C C . HIS A 1 107 ? 4.254 27.484 -11.461 1 84.44 107 HIS A C 1
ATOM 853 O O . HIS A 1 107 ? 4.855 27.359 -12.531 1 84.44 107 HIS A O 1
ATOM 859 N N . GLN A 1 108 ? 3.961 26.438 -10.742 1 76.69 108 GLN A N 1
ATOM 860 C CA . GLN A 1 108 ? 4.223 25.062 -11.188 1 76.69 108 GLN A CA 1
ATOM 861 C C . GLN A 1 108 ? 2.945 24.234 -11.172 1 76.69 108 GLN A C 1
ATOM 863 O O . GLN A 1 108 ? 2.092 24.406 -10.305 1 76.69 108 GLN A O 1
ATOM 868 N N . LEU A 1 109 ? 2.754 23.484 -12.227 1 73.19 109 LEU A N 1
ATOM 869 C CA . LEU A 1 109 ? 1.645 22.531 -12.281 1 73.19 109 LEU A CA 1
ATOM 870 C C . LEU A 1 109 ? 1.932 21.312 -11.414 1 73.19 109 LEU A C 1
ATOM 872 O O . LEU A 1 109 ? 2.967 20.656 -11.578 1 73.19 109 LEU A O 1
ATOM 876 N N . VAL A 1 110 ? 1.262 21.172 -10.438 1 65.12 110 VAL A N 1
ATOM 877 C CA . VAL A 1 110 ? 1.449 20 -9.586 1 65.12 110 VAL A CA 1
ATOM 878 C C . VAL A 1 110 ? 0.212 19.109 -9.656 1 65.12 110 VAL A C 1
ATOM 880 O O . VAL A 1 110 ? -0.918 19.594 -9.578 1 65.12 110 VAL A O 1
ATOM 883 N N . ARG A 1 111 ? 0.487 17.828 -9.953 1 62.62 111 ARG A N 1
ATOM 884 C CA . ARG A 1 111 ? -0.595 16.859 -9.984 1 62.62 111 ARG A CA 1
ATOM 885 C C . ARG A 1 111 ? -0.959 16.406 -8.57 1 62.62 111 ARG A C 1
ATOM 887 O O . ARG A 1 111 ? -0.108 15.898 -7.836 1 62.62 111 ARG A O 1
ATOM 894 N N . GLU A 1 112 ? -2.24 16.641 -8.172 1 62.44 112 GLU A N 1
ATOM 895 C CA . GLU A 1 112 ? -2.717 16.25 -6.852 1 62.44 112 GLU A CA 1
ATOM 896 C C . GLU A 1 112 ? -2.873 14.727 -6.762 1 62.44 112 GLU A C 1
ATOM 898 O O . GLU A 1 112 ? -3.578 14.125 -7.57 1 62.44 112 GLU A O 1
ATOM 903 N N . PRO A 1 113 ? -2.146 14.133 -5.883 1 58.88 113 PRO A N 1
ATOM 904 C CA . PRO A 1 113 ? -2.162 12.672 -5.836 1 58.88 113 PRO A CA 1
ATOM 905 C C . PRO A 1 113 ? -3.568 12.102 -5.668 1 58.88 113 PRO A C 1
ATOM 907 O O . PRO A 1 113 ? -3.887 11.055 -6.234 1 58.88 113 PRO A O 1
ATOM 910 N N . GLU A 1 114 ? -4.469 12.883 -4.961 1 57.78 114 GLU A N 1
ATOM 911 C CA . GLU A 1 114 ? -5.781 12.32 -4.664 1 57.78 114 GLU A CA 1
ATOM 912 C C . GLU A 1 114 ? -6.738 12.5 -5.836 1 57.78 114 GLU A C 1
ATOM 914 O O . GLU A 1 114 ? -7.449 11.562 -6.215 1 57.78 114 GLU A O 1
ATOM 919 N N . SER A 1 115 ? -6.738 13.719 -6.445 1 59.03 115 SER A N 1
ATOM 920 C CA . SER A 1 115 ? -7.723 14.031 -7.48 1 59.03 115 SER A CA 1
ATOM 921 C C . SER A 1 115 ? -7.168 13.758 -8.875 1 59.03 115 SER A C 1
ATOM 923 O O . SER A 1 115 ? -7.926 13.586 -9.828 1 59.03 115 SER A O 1
ATOM 925 N N . GLY A 1 116 ? -5.848 13.602 -8.977 1 59.5 116 GLY A N 1
ATOM 926 C CA . GLY A 1 116 ? -5.184 13.469 -10.258 1 59.5 116 GLY A CA 1
ATOM 927 C C . GLY A 1 116 ? -5.23 14.734 -11.094 1 59.5 116 GLY A C 1
ATOM 928 O O . GLY A 1 116 ? -4.715 14.773 -12.211 1 59.5 116 GLY A O 1
ATOM 929 N N . LEU A 1 117 ? -5.875 15.773 -10.469 1 63.19 117 LEU A N 1
ATOM 930 C CA . LEU A 1 117 ? -6.008 17.031 -11.211 1 63.19 117 LEU A CA 1
ATOM 931 C C . LEU A 1 117 ? -4.727 17.844 -11.133 1 63.19 117 LEU A C 1
ATOM 933 O O . LEU A 1 117 ? -4.023 17.812 -10.117 1 63.19 117 LEU A O 1
ATOM 937 N N . GLU A 1 118 ? -4.336 18.375 -12.297 1 67.31 118 GLU A N 1
ATOM 938 C CA . GLU A 1 118 ? -3.186 19.266 -12.32 1 67.31 118 GLU A CA 1
ATOM 939 C C . GLU A 1 118 ? -3.58 20.688 -11.898 1 67.31 118 GLU A C 1
ATOM 941 O O . GLU A 1 118 ? -4.566 21.234 -12.391 1 67.31 118 GLU A O 1
ATOM 946 N N . ARG A 1 119 ? -2.947 21.172 -10.859 1 66.94 119 ARG A N 1
ATOM 947 C CA . ARG A 1 119 ? -3.201 22.531 -10.414 1 66.94 119 ARG A CA 1
ATOM 948 C C . ARG A 1 119 ? -1.922 23.359 -10.438 1 66.94 119 ARG A C 1
ATOM 950 O O . ARG A 1 119 ? -0.832 22.844 -10.203 1 66.94 119 ARG A O 1
ATOM 957 N N . LEU A 1 120 ? -2.254 24.625 -10.797 1 72.75 120 LEU A N 1
ATOM 958 C CA . LEU A 1 120 ? -1.151 25.578 -10.797 1 72.75 120 LEU A CA 1
ATOM 959 C C . LEU A 1 120 ? -0.866 26.078 -9.383 1 72.75 120 LEU A C 1
ATOM 961 O O . LEU A 1 120 ? -1.752 26.641 -8.727 1 72.75 120 LEU A O 1
ATOM 965 N N . PHE A 1 121 ? 0.244 25.75 -8.781 1 76.06 121 PHE A N 1
ATOM 966 C CA . PHE A 1 121 ? 0.646 26.219 -7.457 1 76.06 121 PHE A CA 1
ATOM 967 C C . PHE A 1 121 ? 1.74 27.266 -7.562 1 76.06 121 PHE A C 1
ATOM 969 O O . PHE A 1 121 ? 2.6 27.203 -8.445 1 76.06 121 PHE A O 1
ATOM 976 N N . GLU A 1 122 ? 1.608 28.25 -6.734 1 86.12 122 GLU A N 1
ATOM 977 C CA . GLU A 1 122 ? 2.705 29.188 -6.562 1 86.12 122 GLU A CA 1
ATOM 978 C C . GLU A 1 122 ? 3.746 28.656 -5.582 1 86.12 122 GLU A C 1
ATOM 980 O O . GLU A 1 122 ? 3.428 28.375 -4.426 1 86.12 122 GLU A O 1
ATOM 985 N N . VAL A 1 123 ? 4.988 28.453 -6.031 1 89.12 123 VAL A N 1
ATOM 986 C CA . VAL A 1 123 ? 6.062 27.938 -5.191 1 89.12 123 VAL A CA 1
ATOM 987 C C . VAL A 1 123 ? 7.109 29.031 -4.961 1 89.12 123 VAL A C 1
ATOM 989 O O . VAL A 1 123 ? 7.574 29.656 -5.906 1 89.12 123 VAL A O 1
ATOM 992 N N . THR A 1 124 ? 7.438 29.297 -3.703 1 94.69 124 THR A N 1
ATOM 993 C CA . THR A 1 124 ? 8.414 30.312 -3.334 1 94.69 124 THR A CA 1
ATOM 994 C C . THR A 1 124 ? 9.797 29.688 -3.141 1 94.69 124 THR A C 1
ATOM 996 O O . THR A 1 124 ? 9.953 28.734 -2.387 1 94.69 124 THR A O 1
ATOM 999 N N . PHE A 1 125 ? 10.781 30.203 -3.844 1 95.12 125 PHE A N 1
ATOM 1000 C CA . PHE A 1 125 ? 12.164 29.781 -3.693 1 95.12 125 PHE A CA 1
ATOM 1001 C C . PHE A 1 125 ? 12.938 30.75 -2.803 1 95.12 125 PHE A C 1
ATOM 1003 O O . PHE A 1 125 ? 12.945 31.953 -3.045 1 95.12 125 PHE A O 1
ATOM 1010 N N . TYR A 1 126 ? 13.547 30.219 -1.78 1 96.81 126 TYR A N 1
ATOM 1011 C CA . TYR A 1 126 ? 14.25 31.047 -0.813 1 96.81 126 TYR A CA 1
ATOM 1012 C C . TYR A 1 126 ? 15.758 30.938 -0.984 1 96.81 126 TYR A C 1
ATOM 1014 O O . TYR A 1 126 ? 16.266 29.859 -1.341 1 96.81 126 TYR A O 1
ATOM 1022 N N . ASP A 1 127 ? 16.453 32.062 -0.72 1 96.44 127 ASP A N 1
ATOM 1023 C CA . ASP A 1 127 ? 17.906 32.062 -0.59 1 96.44 127 ASP A CA 1
ATOM 1024 C C . ASP A 1 127 ? 18.328 31.609 0.808 1 96.44 127 ASP A C 1
ATOM 1026 O O . ASP A 1 127 ? 17.484 31.297 1.648 1 96.44 127 ASP A O 1
ATOM 1030 N N . ALA A 1 128 ? 19.609 31.609 1.042 1 97 128 ALA A N 1
ATOM 1031 C CA . ALA A 1 128 ? 20.141 31.203 2.342 1 97 128 ALA A CA 1
ATOM 1032 C C . ALA A 1 128 ? 19.609 32.094 3.453 1 97 128 ALA A C 1
ATOM 1034 O O . ALA A 1 128 ? 19.469 33.312 3.273 1 97 128 ALA A O 1
ATOM 1035 N N . THR A 1 129 ? 19.312 31.516 4.559 1 97.81 129 THR A N 1
ATOM 1036 C CA . THR A 1 129 ? 18.797 32.25 5.711 1 97.81 129 THR A CA 1
ATOM 1037 C C . THR A 1 129 ? 19.781 33.312 6.168 1 97.81 129 THR A C 1
ATOM 1039 O O . THR A 1 129 ? 20.984 33.062 6.219 1 97.81 129 THR A O 1
ATOM 1042 N N . GLN A 1 130 ? 19.281 34.469 6.441 1 98.19 130 GLN A N 1
ATOM 1043 C CA . GLN A 1 130 ? 20.062 35.562 7.008 1 98.19 130 GLN A CA 1
ATOM 1044 C C . GLN A 1 130 ? 19.781 35.719 8.5 1 98.19 130 GLN A C 1
ATOM 1046 O O . GLN A 1 130 ? 18.656 35.531 8.953 1 98.19 130 GLN A O 1
ATOM 1051 N N . TYR A 1 131 ? 20.844 36.062 9.227 1 98.12 131 TYR A N 1
ATOM 1052 C CA . TYR A 1 131 ? 20.734 36.188 10.68 1 98.12 131 TYR A CA 1
ATOM 1053 C C . TYR A 1 131 ? 21.109 37.594 11.148 1 98.12 131 TYR A C 1
ATOM 1055 O O . TYR A 1 131 ? 21.969 38.25 10.547 1 98.12 131 TYR A O 1
ATOM 1063 N N . LEU A 1 132 ? 20.422 38.062 12.188 1 98.38 132 LEU A N 1
ATOM 1064 C CA . LEU A 1 132 ? 20.719 39.344 12.875 1 98.38 132 LEU A CA 1
ATOM 1065 C C . LEU A 1 132 ? 21 39.094 14.352 1 98.38 132 LEU A C 1
ATOM 1067 O O . LEU A 1 132 ? 20.281 38.312 15 1 98.38 132 LEU A O 1
ATOM 1071 N N . THR A 1 133 ? 22.031 39.688 14.82 1 98.19 133 THR A N 1
ATOM 1072 C CA . THR A 1 133 ? 22.312 39.656 16.25 1 98.19 133 THR A CA 1
ATOM 1073 C C . THR A 1 133 ? 21.531 40.719 17 1 98.19 133 THR A C 1
ATOM 1075 O O . THR A 1 133 ? 20.906 41.562 16.391 1 98.19 133 THR A O 1
ATOM 1078 N N . TYR A 1 134 ? 21.531 40.656 18.328 1 97.94 134 TYR A N 1
ATOM 1079 C CA . TYR A 1 134 ? 20.891 41.656 19.156 1 97.94 134 TYR A CA 1
ATOM 1080 C C . TYR A 1 134 ? 21.5 43.031 18.922 1 97.94 134 TYR A C 1
ATOM 1082 O O . TYR A 1 134 ? 20.797 44.062 18.906 1 97.94 134 TYR A O 1
ATOM 1090 N N . ASP A 1 135 ? 22.734 43.094 18.656 1 98.06 135 ASP A N 1
ATOM 1091 C CA . ASP A 1 135 ? 23.422 44.344 18.344 1 98.06 135 ASP A CA 1
ATOM 1092 C C . ASP A 1 135 ? 22.938 44.938 17.016 1 98.06 135 ASP A C 1
ATOM 1094 O O . ASP A 1 135 ? 22.703 46.125 16.906 1 98.06 135 ASP A O 1
ATOM 1098 N N . ASP A 1 136 ? 22.859 44.062 16.094 1 98.06 136 ASP A N 1
ATOM 1099 C CA . ASP A 1 136 ? 22.359 44.5 14.789 1 98.06 136 ASP A CA 1
ATOM 1100 C C . ASP A 1 136 ? 20.969 45.094 14.906 1 98.06 136 ASP A C 1
ATOM 1102 O O . ASP A 1 136 ? 20.688 46.188 14.367 1 98.06 136 ASP A O 1
ATOM 1106 N N . VAL A 1 137 ? 20.125 44.375 15.617 1 98.12 137 VAL A N 1
ATOM 1107 C CA . VAL A 1 137 ? 18.734 44.781 15.734 1 98.12 137 VAL A CA 1
ATOM 1108 C C . VAL A 1 137 ? 18.625 46.125 16.469 1 98.12 137 VAL A C 1
ATOM 1110 O O . VAL A 1 137 ? 17.922 47.031 16.031 1 98.12 137 VAL A O 1
ATOM 1113 N N . TRP A 1 138 ? 19.297 46.25 17.547 1 97.94 138 TRP A N 1
ATOM 1114 C CA . TRP A 1 138 ? 19.219 47.469 18.328 1 97.94 138 TRP A CA 1
ATOM 1115 C C . TRP A 1 138 ? 19.766 48.656 17.547 1 97.94 138 TRP A C 1
ATOM 1117 O O . TRP A 1 138 ? 19.25 49.75 17.641 1 97.94 138 TRP A O 1
ATOM 1127 N N . THR A 1 139 ? 20.844 48.438 16.781 1 98.31 139 THR A N 1
ATOM 1128 C CA . THR A 1 139 ? 21.391 49.5 15.938 1 98.31 139 THR A CA 1
ATOM 1129 C C . THR A 1 139 ? 20.359 49.969 14.93 1 98.31 139 THR A C 1
ATOM 1131 O O . THR A 1 139 ? 20.172 51.188 14.766 1 98.31 139 THR A O 1
ATOM 1134 N N . VAL A 1 140 ? 19.719 49.094 14.32 1 98.56 140 VAL A N 1
ATOM 1135 C CA . VAL A 1 140 ? 18.719 49.438 13.328 1 98.56 140 VAL A CA 1
ATOM 1136 C C . VAL A 1 140 ? 17.547 50.156 14 1 98.56 140 VAL A C 1
ATOM 1138 O O . VAL A 1 140 ? 17.016 51.125 13.461 1 98.56 140 VAL A O 1
ATOM 1141 N N . VAL A 1 141 ? 17.125 49.656 15.18 1 98.56 141 VAL A N 1
ATOM 1142 C CA . VAL A 1 141 ? 16.016 50.25 15.938 1 98.56 141 VAL A CA 1
ATOM 1143 C C . VAL A 1 141 ? 16.328 51.688 16.281 1 98.56 141 VAL A C 1
ATOM 1145 O O . VAL A 1 141 ? 15.523 52.594 16.016 1 98.56 141 VAL A O 1
ATOM 1148 N N . GLN A 1 142 ? 17.516 51.969 16.766 1 98.12 142 GLN A N 1
ATOM 1149 C CA . GLN A 1 142 ? 17.922 53.312 17.125 1 98.12 142 GLN A CA 1
ATOM 1150 C C . GLN A 1 142 ? 18 54.219 15.898 1 98.12 142 GLN A C 1
ATOM 1152 O O . GLN A 1 142 ? 17.516 55.344 15.922 1 98.12 142 GLN A O 1
ATOM 1157 N N . ASN A 1 143 ? 18.625 53.688 14.898 1 98.69 143 ASN A N 1
ATOM 1158 C CA . ASN A 1 143 ? 18.812 54.469 13.68 1 98.69 143 ASN A CA 1
ATOM 1159 C C . ASN A 1 143 ? 17.469 54.812 13.039 1 98.69 143 ASN A C 1
ATOM 1161 O O . ASN A 1 143 ? 17.281 55.938 12.555 1 98.69 143 ASN A O 1
ATOM 1165 N N . PHE A 1 144 ? 16.609 53.875 13 1 98.69 144 PHE A N 1
ATOM 1166 C CA . PHE A 1 144 ? 15.297 54.156 12.414 1 98.69 144 PHE A CA 1
ATOM 1167 C C . PHE A 1 144 ? 14.562 55.219 13.211 1 98.69 144 PHE A C 1
ATOM 1169 O O . PHE A 1 144 ? 14 56.156 12.625 1 98.69 144 PHE A O 1
ATOM 1176 N N . GLY A 1 145 ? 14.523 55.094 14.586 1 98.5 145 GLY A N 1
ATOM 1177 C CA . GLY A 1 145 ? 13.906 56.094 15.43 1 98.5 145 GLY A CA 1
ATOM 1178 C C . GLY A 1 145 ? 14.477 57.469 15.211 1 98.5 145 GLY A C 1
ATOM 1179 O O . GLY A 1 145 ? 13.727 58.438 15.062 1 98.5 145 GLY A O 1
ATOM 1180 N N . ARG A 1 146 ? 15.828 57.594 15.172 1 98.38 146 ARG A N 1
ATOM 1181 C CA . ARG A 1 146 ? 16.484 58.875 14.938 1 98.38 146 ARG A CA 1
ATOM 1182 C C . ARG A 1 146 ? 16.156 59.406 13.547 1 98.38 146 ARG A C 1
ATOM 1184 O O . ARG A 1 146 ? 16.016 60.625 13.359 1 98.38 146 ARG A O 1
ATOM 1191 N N . GLY A 1 147 ? 16.094 58.438 12.609 1 98.62 147 GLY A N 1
ATOM 1192 C CA . GLY A 1 147 ? 15.727 58.844 11.266 1 98.62 147 GLY A CA 1
ATOM 1193 C C . GLY A 1 147 ? 14.344 59.469 11.188 1 98.62 147 GLY A C 1
ATOM 1194 O O . GLY A 1 147 ? 14.117 60.406 10.414 1 98.62 147 GLY A O 1
ATOM 1195 N N . LEU A 1 148 ? 13.438 58.969 11.961 1 98.56 148 LEU A N 1
ATOM 1196 C CA . LEU A 1 148 ? 12.109 59.562 12.023 1 98.56 148 LEU A CA 1
ATOM 1197 C C . LEU A 1 148 ? 12.164 60.969 12.57 1 98.56 148 LEU A C 1
ATOM 1199 O O . LEU A 1 148 ? 11.438 61.844 12.109 1 98.56 148 LEU A O 1
ATOM 1203 N N . ARG A 1 149 ? 13.031 61.188 13.594 1 98.06 149 ARG A N 1
ATOM 1204 C CA . ARG A 1 149 ? 13.219 62.531 14.141 1 98.06 149 ARG A CA 1
ATOM 1205 C C . ARG A 1 149 ? 13.766 63.5 13.078 1 98.06 149 ARG A C 1
ATOM 1207 O O . ARG A 1 149 ? 13.383 64.688 13.039 1 98.06 149 ARG A O 1
ATOM 1214 N N . GLU A 1 150 ? 14.664 63.031 12.25 1 97.5 150 GLU A N 1
ATOM 1215 C CA . GLU A 1 150 ? 15.242 63.844 11.18 1 97.5 150 GLU A CA 1
ATOM 1216 C C . GLU A 1 150 ? 14.195 64.25 10.148 1 97.5 150 GLU A C 1
ATOM 1218 O O . GLU A 1 150 ? 14.359 65.25 9.43 1 97.5 150 GLU A O 1
ATOM 1223 N N . LEU A 1 151 ? 13.094 63.469 10.07 1 97.38 151 LEU A N 1
ATOM 1224 C CA . LEU A 1 151 ? 11.977 63.781 9.195 1 97.38 151 LEU A CA 1
ATOM 1225 C C . LEU A 1 151 ? 10.992 64.75 9.898 1 97.38 151 LEU A C 1
ATOM 1227 O O . LEU A 1 151 ? 9.844 64.875 9.461 1 97.38 151 LEU A O 1
ATOM 1231 N N . ALA A 1 152 ? 11.32 65.25 11.023 1 95.88 152 ALA A N 1
ATOM 1232 C CA . ALA A 1 152 ? 10.609 66.25 11.797 1 95.88 152 ALA A CA 1
ATOM 1233 C C . ALA A 1 152 ? 9.438 65.625 12.555 1 95.88 152 ALA A C 1
ATOM 1235 O O . ALA A 1 152 ? 8.453 66.312 12.844 1 95.88 152 ALA A O 1
ATOM 1236 N N . LEU A 1 153 ? 9.547 64.312 12.75 1 97.56 153 LEU A N 1
ATOM 1237 C CA . LEU A 1 153 ? 8.562 63.719 13.641 1 97.56 153 LEU A CA 1
ATOM 1238 C C . LEU A 1 153 ? 8.914 63.969 15.102 1 97.56 153 LEU A C 1
ATOM 1240 O O . LEU A 1 153 ? 10.094 63.938 15.469 1 97.56 153 LEU A O 1
ATOM 1244 N N . THR A 1 154 ? 7.949 64.25 15.945 1 95.88 154 THR A N 1
ATOM 1245 C CA . THR A 1 154 ? 8.164 64.562 17.359 1 95.88 154 THR A CA 1
ATOM 1246 C C . THR A 1 154 ? 7.578 63.469 18.25 1 95.88 154 THR A C 1
ATOM 1248 O O . THR A 1 154 ? 6.73 62.688 17.812 1 95.88 154 THR A O 1
ATOM 1251 N N . PRO A 1 155 ? 8.055 63.406 19.453 1 94.38 155 PRO A N 1
ATOM 1252 C CA . PRO A 1 155 ? 7.43 62.469 20.391 1 94.38 155 PRO A CA 1
ATOM 1253 C C . PRO A 1 155 ? 5.91 62.594 20.438 1 94.38 155 PRO A C 1
ATOM 1255 O O . PRO A 1 155 ? 5.379 63.688 20.234 1 94.38 155 PRO A O 1
ATOM 1258 N N . ASP A 1 156 ? 5.172 61.562 20.547 1 92.62 156 ASP A N 1
ATOM 1259 C CA . ASP A 1 156 ? 3.729 61.469 20.719 1 92.62 156 ASP A CA 1
ATOM 1260 C C . ASP A 1 156 ? 3.004 61.469 19.375 1 92.62 156 ASP A C 1
ATOM 1262 O O . ASP A 1 156 ? 1.801 61.219 19.312 1 92.62 156 ASP A O 1
ATOM 1266 N N . CYS A 1 157 ? 3.809 61.75 18.328 1 96.25 157 CYS A N 1
ATOM 1267 C CA . CYS A 1 157 ? 3.143 61.625 17.047 1 96.25 157 CYS A CA 1
ATOM 1268 C C . CYS A 1 157 ? 2.852 60.156 16.75 1 96.25 157 CYS A C 1
ATOM 1270 O O . CYS A 1 157 ? 3.459 59.25 17.344 1 96.25 157 CYS A O 1
ATOM 1272 N N . LYS A 1 158 ? 1.838 59.906 15.867 1 98.06 158 LYS A N 1
ATOM 1273 C CA . LYS A 1 158 ? 1.466 58.562 15.508 1 98.06 158 LYS A CA 1
ATOM 1274 C C . LYS A 1 158 ? 2.135 58.125 14.203 1 98.06 158 LYS A C 1
ATOM 1276 O O . LYS A 1 158 ? 2.17 58.906 13.234 1 98.06 158 LYS A O 1
ATOM 1281 N N . VAL A 1 159 ? 2.736 57 14.211 1 98.44 159 VAL A N 1
ATOM 1282 C CA . VAL A 1 159 ? 3.311 56.406 13.023 1 98.44 159 VAL A CA 1
ATOM 1283 C C . VAL A 1 159 ? 2.527 55.125 12.664 1 98.44 159 VAL A C 1
ATOM 1285 O O . VAL A 1 159 ? 2.344 54.25 13.5 1 98.44 159 VAL A O 1
ATOM 1288 N N . GLY A 1 160 ? 2.045 55.094 11.391 1 98 160 GLY A N 1
ATOM 1289 C CA . GLY A 1 160 ? 1.276 53.938 10.93 1 98 160 GLY A CA 1
ATOM 1290 C C . GLY A 1 160 ? 2.145 52.812 10.414 1 98 160 GLY A C 1
ATOM 1291 O O . GLY A 1 160 ? 3.166 53.031 9.766 1 98 160 GLY A O 1
ATOM 1292 N N . MET A 1 161 ? 1.785 51.562 10.781 1 97.81 161 MET A N 1
ATOM 1293 C CA . MET A 1 161 ? 2.436 50.375 10.289 1 97.81 161 MET A CA 1
ATOM 1294 C C . MET A 1 161 ? 1.492 49.562 9.398 1 97.81 161 MET A C 1
ATOM 1296 O O . MET A 1 161 ? 0.508 49 9.875 1 97.81 161 MET A O 1
ATOM 1300 N N . TYR A 1 162 ? 1.702 49.562 8.102 1 96.31 162 TYR A N 1
ATOM 1301 C CA . TYR A 1 162 ? 0.961 48.812 7.086 1 96.31 162 TYR A CA 1
ATOM 1302 C C . TYR A 1 162 ? 1.866 47.844 6.363 1 96.31 162 TYR A C 1
ATOM 1304 O O . TYR A 1 162 ? 2.174 48 5.18 1 96.31 162 TYR A O 1
ATOM 1312 N N . LEU A 1 163 ? 2.297 46.812 7.172 1 95.25 163 LEU A N 1
ATOM 1313 C CA . LEU A 1 163 ? 3.301 45.844 6.711 1 95.25 163 LEU A CA 1
ATOM 1314 C C . LEU A 1 163 ? 2.916 44.438 7.098 1 95.25 163 LEU A C 1
ATOM 1316 O O . LEU A 1 163 ? 2.23 44.219 8.102 1 95.25 163 LEU A O 1
ATOM 1320 N N . GLU A 1 164 ? 3.314 43.469 6.273 1 93.06 164 GLU A N 1
ATOM 1321 C CA . GLU A 1 164 ? 3.215 42.062 6.656 1 93.06 164 GLU A CA 1
ATOM 1322 C C . GLU A 1 164 ? 4.254 41.688 7.715 1 93.06 164 GLU A C 1
ATOM 1324 O O . GLU A 1 164 ? 5.164 42.469 7.988 1 93.06 164 GLU A O 1
ATOM 1329 N N . THR A 1 165 ? 4.102 40.562 8.289 1 95.31 165 THR A N 1
ATOM 1330 C CA . THR A 1 165 ? 5.031 40.062 9.305 1 95.31 165 THR A CA 1
ATOM 1331 C C . THR A 1 165 ? 6.418 39.844 8.703 1 95.31 165 THR A C 1
ATOM 1333 O O . THR A 1 165 ? 6.574 39.062 7.77 1 95.31 165 THR A O 1
ATOM 1336 N N . ARG A 1 166 ? 7.324 40.5 9.172 1 97.19 166 ARG A N 1
ATOM 1337 C CA . ARG A 1 166 ? 8.742 40.438 8.828 1 97.19 166 ARG A CA 1
ATOM 1338 C C . ARG A 1 166 ? 9.594 41.125 9.883 1 97.19 166 ARG A C 1
ATOM 1340 O O . ARG A 1 166 ? 9.07 41.844 10.75 1 97.19 166 ARG A O 1
ATOM 1347 N N . TRP A 1 167 ? 10.906 40.938 9.859 1 97.69 167 TRP A N 1
ATOM 1348 C CA . TRP A 1 167 ? 11.742 41.469 10.93 1 97.69 167 TRP A CA 1
ATOM 1349 C C . TRP A 1 167 ? 11.758 43 10.922 1 97.69 167 TRP A C 1
ATOM 1351 O O . TRP A 1 167 ? 11.852 43.625 11.977 1 97.69 167 TRP A O 1
ATOM 1361 N N . GLU A 1 168 ? 11.539 43.625 9.742 1 98.19 168 GLU A N 1
ATOM 1362 C CA . GLU A 1 168 ? 11.523 45.062 9.641 1 98.19 168 GLU A CA 1
ATOM 1363 C C . GLU A 1 168 ? 10.305 45.656 10.344 1 98.19 168 GLU A C 1
ATOM 1365 O O . GLU A 1 168 ? 10.352 46.781 10.844 1 98.19 168 GLU A O 1
ATOM 1370 N N . TRP A 1 169 ? 9.25 44.844 10.281 1 98.38 169 TRP A N 1
ATOM 1371 C CA . TRP A 1 169 ? 8.07 45.25 11.031 1 98.38 169 TRP A CA 1
ATOM 1372 C C . TRP A 1 169 ? 8.414 45.469 12.508 1 98.38 169 TRP A C 1
ATOM 1374 O O . TRP A 1 169 ? 8.094 46.5 13.086 1 98.38 169 TRP A O 1
ATOM 1384 N N . LEU A 1 170 ? 9.031 44.469 13.102 1 98.31 170 LEU A N 1
ATOM 1385 C CA . LEU A 1 170 ? 9.383 44.5 14.516 1 98.31 170 LEU A CA 1
ATOM 1386 C C . LEU A 1 170 ? 10.391 45.594 14.812 1 98.31 170 LEU A C 1
ATOM 1388 O O . LEU A 1 170 ? 10.242 46.344 15.789 1 98.31 170 LEU A O 1
ATOM 1392 N N . ALA A 1 171 ? 11.406 45.781 14 1 98.44 171 ALA A N 1
ATOM 1393 C CA . ALA A 1 171 ? 12.43 46.812 14.18 1 98.44 171 ALA A CA 1
ATOM 1394 C C . ALA A 1 171 ? 11.82 48.188 14.086 1 98.44 171 ALA A C 1
ATOM 1396 O O . ALA A 1 171 ? 12.195 49.094 14.844 1 98.44 171 ALA A O 1
ATOM 1397 N N . SER A 1 172 ? 10.93 48.344 13.125 1 98.69 172 SER A N 1
ATOM 1398 C CA . SER A 1 172 ? 10.273 49.656 12.961 1 98.69 172 SER A CA 1
ATOM 1399 C C . SER A 1 172 ? 9.414 50 14.18 1 98.69 172 SER A C 1
ATOM 1401 O O . SER A 1 172 ? 9.391 51.125 14.617 1 98.69 172 SER A O 1
ATOM 1403 N N . ALA A 1 173 ? 8.727 49.031 14.664 1 98.69 173 ALA A N 1
ATOM 1404 C CA . ALA A 1 173 ? 7.898 49.25 15.852 1 98.69 173 ALA A CA 1
ATOM 1405 C C . ALA A 1 173 ? 8.742 49.75 17.031 1 98.69 173 ALA A C 1
ATOM 1407 O O . ALA A 1 173 ? 8.43 50.75 17.641 1 98.69 173 ALA A O 1
ATOM 1408 N N . TYR A 1 174 ? 9.789 49.062 17.297 1 98.62 174 TYR A N 1
ATOM 1409 C CA . TYR A 1 174 ? 10.656 49.438 18.406 1 98.62 174 TYR A CA 1
ATOM 1410 C C . TYR A 1 174 ? 11.383 50.75 18.094 1 98.62 174 TYR A C 1
ATOM 1412 O O . TYR A 1 174 ? 11.734 51.5 19 1 98.62 174 TYR A O 1
ATOM 1420 N N . GLY A 1 175 ? 11.641 51 16.812 1 98.75 175 GLY A N 1
ATOM 1421 C CA . GLY A 1 175 ? 12.188 52.281 16.406 1 98.75 175 GLY A CA 1
ATOM 1422 C C . GLY A 1 175 ? 11.266 53.469 16.734 1 98.75 175 GLY A C 1
ATOM 1423 O O . GLY A 1 175 ? 11.719 54.5 17.219 1 98.75 175 GLY A O 1
ATOM 1424 N N . VAL A 1 176 ? 10.055 53.281 16.469 1 98.69 176 VAL A N 1
ATOM 1425 C CA . VAL A 1 176 ? 9.031 54.281 16.781 1 98.69 176 VAL A CA 1
ATOM 1426 C C . VAL A 1 176 ? 9.016 54.531 18.281 1 98.69 176 VAL A C 1
ATOM 1428 O O . VAL A 1 176 ? 9.023 55.688 18.719 1 98.69 176 VAL A O 1
ATOM 1431 N N . TRP A 1 177 ? 9.07 53.531 19.078 1 98.56 177 TRP A N 1
ATOM 1432 C CA . TRP A 1 177 ? 8.984 53.625 20.531 1 98.56 177 TRP A CA 1
ATOM 1433 C C . TRP A 1 177 ? 10.281 54.156 21.125 1 98.56 177 TRP A C 1
ATOM 1435 O O . TRP A 1 177 ? 10.281 54.781 22.188 1 98.56 177 TRP A O 1
ATOM 1445 N N . SER A 1 178 ? 11.375 53.938 20.422 1 98.12 178 SER A N 1
ATOM 1446 C CA . SER A 1 178 ? 12.656 54.438 20.906 1 98.12 178 SER A CA 1
ATOM 1447 C C . SER A 1 178 ? 12.68 55.969 20.953 1 98.12 178 SER A C 1
ATOM 1449 O O . SER A 1 178 ? 13.562 56.562 21.578 1 98.12 178 SER A O 1
ATOM 1451 N N . GLN A 1 179 ? 11.719 56.594 20.297 1 98.19 179 GLN A N 1
ATOM 1452 C CA . GLN A 1 179 ? 11.609 58.062 20.297 1 98.19 179 GLN A CA 1
ATOM 1453 C C . GLN A 1 179 ? 10.297 58.531 20.922 1 98.19 179 GLN A C 1
ATOM 1455 O O . GLN A 1 179 ? 9.812 59.625 20.625 1 98.19 179 GLN A O 1
ATOM 1460 N N . SER A 1 180 ? 9.602 57.625 21.703 1 97.94 180 SER A N 1
ATOM 1461 C CA . SER A 1 180 ? 8.391 57.906 22.469 1 97.94 180 SER A CA 1
ATOM 1462 C C . SER A 1 180 ? 7.246 58.312 21.547 1 97.94 180 SER A C 1
ATOM 1464 O O . SER A 1 180 ? 6.449 59.188 21.891 1 97.94 180 SER A O 1
ATOM 1466 N N . MET A 1 181 ? 7.285 57.812 20.344 1 98.25 181 MET A N 1
ATOM 1467 C CA . MET A 1 181 ? 6.16 57.969 19.422 1 98.25 181 MET A CA 1
ATOM 1468 C C . MET A 1 181 ? 5.129 56.875 19.625 1 98.25 181 MET A C 1
ATOM 1470 O O . MET A 1 181 ? 5.348 55.938 20.391 1 98.25 181 MET A O 1
ATOM 1474 N N . VAL A 1 182 ? 3.924 57.031 19 1 98.31 182 VAL A N 1
ATOM 1475 C CA . VAL A 1 182 ? 2.832 56.062 19.125 1 98.31 182 VAL A CA 1
ATOM 1476 C C . VAL A 1 182 ? 2.705 55.25 17.844 1 98.31 182 VAL A C 1
ATOM 1478 O O . VAL A 1 182 ? 2.723 55.812 16.75 1 98.31 182 VAL A O 1
ATOM 1481 N N . LEU A 1 183 ? 2.666 53.969 17.984 1 98.44 183 LEU A N 1
ATOM 1482 C CA . LEU A 1 183 ? 2.527 53.094 16.828 1 98.44 183 LEU A CA 1
ATOM 1483 C C . LEU A 1 183 ? 1.061 52.781 16.547 1 98.44 183 LEU A C 1
ATOM 1485 O O . LEU A 1 183 ? 0.339 52.312 17.438 1 98.44 183 LEU A O 1
ATOM 1489 N N . ALA A 1 184 ? 0.569 53.031 15.367 1 97.81 184 ALA A N 1
ATOM 1490 C CA . ALA A 1 184 ? -0.752 52.625 14.891 1 97.81 184 ALA A CA 1
ATOM 1491 C C . ALA A 1 184 ? -0.646 51.5 13.867 1 97.81 184 ALA A C 1
ATOM 1493 O O . ALA A 1 184 ? -0.015 51.656 12.82 1 97.81 184 ALA A O 1
ATOM 1494 N N . THR A 1 185 ? -1.257 50.375 14.141 1 95.75 185 THR A N 1
ATOM 1495 C CA . THR A 1 185 ? -1.049 49.25 13.273 1 95.75 185 THR A CA 1
ATOM 1496 C C . THR A 1 185 ? -2.344 48.844 12.555 1 95.75 185 THR A C 1
ATOM 1498 O O . THR A 1 185 ? -3.432 49 13.117 1 95.75 185 THR A O 1
ATOM 1501 N N . VAL A 1 186 ? -2.197 48.406 11.297 1 91.69 186 VAL A N 1
ATOM 1502 C CA . VAL A 1 186 ? -3.283 47.844 10.5 1 91.69 186 VAL A CA 1
ATOM 1503 C C . VAL A 1 186 ? -2.812 46.562 9.836 1 91.69 186 VAL A C 1
ATOM 1505 O O . VAL A 1 186 ? -1.619 46.375 9.586 1 91.69 186 VAL A O 1
ATOM 1508 N N . TYR A 1 187 ? -3.766 45.688 9.594 1 87.38 187 TYR A N 1
ATOM 1509 C CA . TYR A 1 187 ? -3.43 44.469 8.867 1 87.38 187 TYR A CA 1
ATOM 1510 C C . TYR A 1 187 ? -2.957 44.781 7.457 1 87.38 187 TYR A C 1
ATOM 1512 O O . TYR A 1 187 ? -3.482 45.688 6.812 1 87.38 187 TYR A O 1
ATOM 1520 N N . ALA A 1 188 ? -2.074 43.969 6.996 1 84.56 188 ALA A N 1
ATOM 1521 C CA . ALA A 1 188 ? -1.557 44.156 5.641 1 84.56 188 ALA A CA 1
ATOM 1522 C C . ALA A 1 188 ? -2.637 43.875 4.602 1 84.56 188 ALA A C 1
ATOM 1524 O O . ALA A 1 188 ? -2.594 44.406 3.492 1 84.56 188 ALA A O 1
ATOM 1525 N N . ASN A 1 189 ? -3.559 43 4.957 1 80.38 189 ASN A N 1
ATOM 1526 C CA . ASN A 1 189 ? -4.594 42.625 3.998 1 80.38 189 ASN A CA 1
ATOM 1527 C C . ASN A 1 189 ? -5.918 43.312 4.301 1 80.38 189 ASN A C 1
ATOM 1529 O O . ASN A 1 189 ? -6.98 42.844 3.898 1 80.38 189 ASN A O 1
ATOM 1533 N N . LEU A 1 190 ? -5.793 44.344 5.078 1 79.12 190 LEU A N 1
ATOM 1534 C CA . LEU A 1 190 ? -6.992 45.094 5.418 1 79.12 190 LEU A CA 1
ATOM 1535 C C . LEU A 1 190 ? -7.605 45.719 4.172 1 79.12 190 LEU A C 1
ATOM 1537 O O . LEU A 1 190 ? -6.887 46.25 3.316 1 79.12 190 LEU A O 1
ATOM 1541 N N . GLY A 1 191 ? -8.875 45.75 4.055 1 77.75 191 GLY A N 1
ATOM 1542 C CA . GLY A 1 191 ? -9.562 46.344 2.922 1 77.75 191 GLY A CA 1
ATOM 1543 C C . GLY A 1 191 ? -9.359 47.844 2.834 1 77.75 191 GLY A C 1
ATOM 1544 O O . GLY A 1 191 ? -9.125 48.531 3.848 1 77.75 191 GLY A O 1
ATOM 1545 N N . LYS A 1 192 ? -9.609 48.406 1.667 1 80.25 192 LYS A N 1
ATOM 1546 C CA . LYS A 1 192 ? -9.32 49.812 1.355 1 80.25 192 LYS A CA 1
ATOM 1547 C C . LYS A 1 192 ? -10.164 50.75 2.223 1 80.25 192 LYS A C 1
ATOM 1549 O O . LYS A 1 192 ? -9.656 51.75 2.721 1 80.25 192 LYS A O 1
ATOM 1554 N N . GLU A 1 193 ? -11.367 50.469 2.395 1 81.06 193 GLU A N 1
ATOM 1555 C CA . GLU A 1 193 ? -12.25 51.312 3.174 1 81.06 193 GLU A CA 1
ATOM 1556 C C . GLU A 1 193 ? -11.844 51.344 4.641 1 81.06 193 GLU A C 1
ATOM 1558 O O . GLU A 1 193 ? -11.766 52.438 5.246 1 81.06 193 GLU A O 1
ATOM 1563 N N . ALA A 1 194 ? -11.609 50.219 5.16 1 82.5 194 ALA A N 1
ATOM 1564 C CA . ALA A 1 194 ? -11.18 50.125 6.555 1 82.5 194 ALA A CA 1
ATOM 1565 C C . ALA A 1 194 ? -9.82 50.781 6.758 1 82.5 194 ALA A C 1
ATOM 1567 O O . ALA A 1 194 ? -9.57 51.375 7.801 1 82.5 194 ALA A O 1
ATOM 1568 N N . LEU A 1 195 ? -9.031 50.688 5.75 1 88 195 LEU A N 1
ATOM 1569 C CA . LEU A 1 195 ? -7.699 51.281 5.797 1 88 195 LEU A CA 1
ATOM 1570 C C . LEU A 1 195 ? -7.781 52.781 5.84 1 88 195 LEU A C 1
ATOM 1572 O O . LEU A 1 195 ? -7.121 53.438 6.66 1 88 195 LEU A O 1
ATOM 1576 N N . SER A 1 196 ? -8.594 53.312 4.98 1 88.94 196 SER A N 1
ATOM 1577 C CA . SER A 1 196 ? -8.766 54.75 4.926 1 88.94 196 SER A CA 1
ATOM 1578 C C . SER A 1 196 ? -9.359 55.281 6.223 1 88.94 196 SER A C 1
ATOM 1580 O O . SER A 1 196 ? -8.969 56.375 6.691 1 88.94 196 SER A O 1
ATOM 1582 N N . GLU A 1 197 ? -10.227 54.594 6.754 1 88.62 197 GLU A N 1
ATOM 1583 C CA . GLU A 1 197 ? -10.844 55 8.016 1 88.62 197 GLU A CA 1
ATOM 1584 C C . GLU A 1 197 ? -9.82 55 9.148 1 88.62 197 GLU A C 1
ATOM 1586 O O . GLU A 1 197 ? -9.789 55.938 9.945 1 88.62 197 GLU A O 1
ATOM 1591 N N . ALA A 1 198 ? -9.039 54 9.25 1 91.69 198 ALA A N 1
ATOM 1592 C CA . ALA A 1 198 ? -8.039 53.906 10.305 1 91.69 198 ALA A CA 1
ATOM 1593 C C . ALA A 1 198 ? -7.023 55.031 10.211 1 91.69 198 ALA A C 1
ATOM 1595 O O . ALA A 1 198 ? -6.695 55.656 11.219 1 91.69 198 ALA A O 1
ATOM 1596 N N . PHE A 1 199 ? -6.574 55.344 9.008 1 93.62 199 PHE A N 1
ATOM 1597 C CA . PHE A 1 199 ? -5.547 56.375 8.828 1 93.62 199 PHE A CA 1
ATOM 1598 C C . PHE A 1 199 ? -6.145 57.781 8.969 1 93.62 199 PHE A C 1
ATOM 1600 O O . PHE A 1 199 ? -5.473 58.688 9.43 1 93.62 199 PHE A O 1
ATOM 1607 N N . ALA A 1 200 ? -7.395 57.875 8.57 1 93.81 200 ALA A N 1
ATOM 1608 C CA . ALA A 1 200 ? -8.07 59.156 8.797 1 93.81 200 ALA A CA 1
ATOM 1609 C C . ALA A 1 200 ? -8.234 59.438 10.289 1 93.81 200 ALA A C 1
ATOM 1611 O O . ALA A 1 200 ? -8.078 60.562 10.734 1 93.81 200 ALA A O 1
ATOM 1612 N N . GLU A 1 201 ? -8.547 58.438 10.969 1 93.94 201 GLU A N 1
ATOM 1613 C CA . GLU A 1 201 ? -8.789 58.594 12.406 1 93.94 201 GLU A CA 1
ATOM 1614 C C . GLU A 1 201 ? -7.492 58.844 13.156 1 93.94 201 GLU A C 1
ATOM 1616 O O . GLU A 1 201 ? -7.465 59.688 14.078 1 93.94 201 GLU A O 1
ATOM 1621 N N . THR A 1 202 ? -6.363 58.25 12.82 1 94.81 202 THR A N 1
ATOM 1622 C CA . THR A 1 202 ? -5.109 58.344 13.562 1 94.81 202 THR A CA 1
ATOM 1623 C C . THR A 1 202 ? -4.293 59.531 13.07 1 94.81 202 THR A C 1
ATOM 1625 O O . THR A 1 202 ? -3.432 60.062 13.797 1 94.81 202 THR A O 1
ATOM 1628 N N . SER A 1 203 ? -4.559 59.969 11.859 1 94.88 203 SER A N 1
ATOM 1629 C CA . SER A 1 203 ? -3.787 61.094 11.289 1 94.88 203 SER A CA 1
ATOM 1630 C C . SER A 1 203 ? -2.293 60.906 11.531 1 94.88 203 SER A C 1
ATOM 1632 O O . SER A 1 203 ? -1.624 61.781 12.055 1 94.88 203 SER A O 1
ATOM 1634 N N . CYS A 1 204 ? -1.771 59.844 11.062 1 96.88 204 CYS A N 1
ATOM 1635 C CA . CYS A 1 204 ? -0.375 59.469 11.266 1 96.88 204 CYS A CA 1
ATOM 1636 C C . CYS A 1 204 ? 0.559 60.438 10.57 1 96.88 204 CYS A C 1
ATOM 1638 O O . CYS A 1 204 ? 0.259 60.938 9.469 1 96.88 204 CYS A O 1
ATOM 1640 N N . ALA A 1 205 ? 1.629 60.688 11.234 1 97.81 205 ALA A N 1
ATOM 1641 C CA . ALA A 1 205 ? 2.645 61.562 10.648 1 97.81 205 ALA A CA 1
ATOM 1642 C C . ALA A 1 205 ? 3.418 60.844 9.547 1 97.81 205 ALA A C 1
ATOM 1644 O O . ALA A 1 205 ? 3.895 61.469 8.602 1 97.81 205 ALA A O 1
ATOM 1645 N N . ALA A 1 206 ? 3.533 59.594 9.656 1 98.31 206 ALA A N 1
ATOM 1646 C CA . ALA A 1 206 ? 4.191 58.75 8.672 1 98.31 206 ALA A CA 1
ATOM 1647 C C . ALA A 1 206 ? 3.564 57.375 8.641 1 98.31 206 ALA A C 1
ATOM 1649 O O . ALA A 1 206 ? 2.938 56.938 9.617 1 98.31 206 ALA A O 1
ATOM 1650 N N . ILE A 1 207 ? 3.686 56.688 7.496 1 98.12 207 ILE A N 1
ATOM 1651 C CA . ILE A 1 207 ? 3.227 55.312 7.336 1 98.12 207 ILE A CA 1
ATOM 1652 C C . ILE A 1 207 ? 4.348 54.469 6.75 1 98.12 207 ILE A C 1
ATOM 1654 O O . ILE A 1 207 ? 4.938 54.812 5.73 1 98.12 207 ILE A O 1
ATOM 1658 N N . VAL A 1 208 ? 4.707 53.406 7.445 1 98.44 208 VAL A N 1
ATOM 1659 C CA . VAL A 1 208 ? 5.656 52.406 6.93 1 98.44 208 VAL A CA 1
ATOM 1660 C C . VAL A 1 208 ? 4.906 51.344 6.152 1 98.44 208 VAL A C 1
ATOM 1662 O O . VAL A 1 208 ? 3.98 50.719 6.676 1 98.44 208 VAL A O 1
ATOM 1665 N N . THR A 1 209 ? 5.25 51.062 4.91 1 97.69 209 THR A N 1
ATOM 1666 C CA . THR A 1 209 ? 4.559 50.094 4.051 1 97.69 209 THR A CA 1
ATOM 1667 C C . THR A 1 209 ? 5.52 49.5 3.029 1 97.69 209 THR A C 1
ATOM 1669 O O . THR A 1 209 ? 6.73 49.719 3.115 1 97.69 209 THR A O 1
ATOM 1672 N N . VAL A 1 210 ? 5.047 48.656 2.152 1 96.25 210 VAL A N 1
ATOM 1673 C CA . VAL A 1 210 ? 5.855 48.156 1.047 1 96.25 210 VAL A CA 1
ATOM 1674 C C . VAL A 1 210 ? 5.625 49.031 -0.195 1 96.25 210 VAL A C 1
ATOM 1676 O O . VAL A 1 210 ? 4.566 49.656 -0.342 1 96.25 210 VAL A O 1
ATOM 1679 N N . GLY A 1 211 ? 6.582 49 -1.086 1 95.94 211 GLY A N 1
ATOM 1680 C CA . GLY A 1 211 ? 6.527 49.844 -2.277 1 95.94 211 GLY A CA 1
ATOM 1681 C C . GLY A 1 211 ? 5.293 49.594 -3.125 1 95.94 211 GLY A C 1
ATOM 1682 O O . GLY A 1 211 ? 4.723 50.5 -3.697 1 95.94 211 GLY A O 1
ATOM 1683 N N . GLU A 1 212 ? 4.836 48.406 -3.148 1 93.12 212 GLU A N 1
ATOM 1684 C CA . GLU A 1 212 ? 3.713 48.031 -3.99 1 93.12 212 GLU A CA 1
ATOM 1685 C C . GLU A 1 212 ? 2.422 48.719 -3.562 1 93.12 212 GLU A C 1
ATOM 1687 O O . GLU A 1 212 ? 1.506 48.875 -4.367 1 93.12 212 GLU A O 1
ATOM 1692 N N . ARG A 1 213 ? 2.34 49.156 -2.34 1 94.62 213 ARG A N 1
ATOM 1693 C CA . ARG A 1 213 ? 1.104 49.719 -1.8 1 94.62 213 ARG A CA 1
ATOM 1694 C C . ARG A 1 213 ? 1.132 51.25 -1.832 1 94.62 213 ARG A C 1
ATOM 1696 O O . ARG A 1 213 ? 0.124 51.906 -1.547 1 94.62 213 ARG A O 1
ATOM 1703 N N . VAL A 1 214 ? 2.221 51.844 -2.207 1 96.12 214 VAL A N 1
ATOM 1704 C CA . VAL A 1 214 ? 2.436 53.281 -2.168 1 96.12 214 VAL A CA 1
ATOM 1705 C C . VAL A 1 214 ? 1.453 53.969 -3.105 1 96.12 214 VAL A C 1
ATOM 1707 O O . VAL A 1 214 ? 0.847 54.969 -2.742 1 96.12 214 VAL A O 1
ATOM 1710 N N . PRO A 1 215 ? 1.198 53.406 -4.344 1 94.56 215 PRO A N 1
ATOM 1711 C CA . PRO A 1 215 ? 0.251 54.062 -5.234 1 94.56 215 PRO A CA 1
ATOM 1712 C C . PRO A 1 215 ? -1.148 54.188 -4.633 1 94.56 215 PRO A C 1
ATOM 1714 O O . PRO A 1 215 ? -1.801 55.219 -4.762 1 94.56 215 PRO A O 1
ATOM 1717 N N . SER A 1 216 ? -1.529 53.156 -4.027 1 93.19 216 SER A N 1
ATOM 1718 C CA . SER A 1 216 ? -2.855 53.156 -3.418 1 93.19 216 SER A CA 1
ATOM 1719 C C . SER A 1 216 ? -2.945 54.188 -2.297 1 93.19 216 SER A C 1
ATOM 1721 O O . SER A 1 216 ? -3.965 54.875 -2.152 1 93.19 216 SER A O 1
ATOM 1723 N N . LEU A 1 217 ? -1.944 54.344 -1.498 1 95.5 217 LEU A N 1
ATOM 1724 C CA . LEU A 1 217 ? -1.922 55.312 -0.402 1 95.5 217 LEU A CA 1
ATOM 1725 C C . LEU A 1 217 ? -1.893 56.75 -0.935 1 95.5 217 LEU A C 1
ATOM 1727 O O . LEU A 1 217 ? -2.533 57.625 -0.372 1 95.5 217 LEU A O 1
ATOM 1731 N N . ILE A 1 218 ? -1.151 56.938 -2.008 1 95.62 218 ILE A N 1
ATOM 1732 C CA . ILE A 1 218 ? -1.105 58.281 -2.631 1 95.62 218 ILE A CA 1
ATOM 1733 C C . ILE A 1 218 ? -2.496 58.656 -3.135 1 95.62 218 ILE A C 1
ATOM 1735 O O . ILE A 1 218 ? -2.941 59.781 -2.951 1 95.62 218 ILE A O 1
ATOM 1739 N N . ALA A 1 219 ? -3.105 57.688 -3.744 1 94.12 219 ALA A N 1
ATOM 1740 C CA . ALA A 1 219 ? -4.457 57.906 -4.246 1 94.12 219 ALA A CA 1
ATOM 1741 C C . ALA A 1 219 ? -5.41 58.281 -3.113 1 94.12 219 ALA A C 1
ATOM 1743 O O . ALA A 1 219 ? -6.27 59.156 -3.273 1 94.12 219 ALA A O 1
ATOM 1744 N N . MET A 1 220 ? -5.277 57.656 -1.994 1 94.19 220 MET A N 1
ATOM 1745 C CA . MET A 1 220 ? -6.125 57.938 -0.839 1 94.19 220 MET A CA 1
ATOM 1746 C C . MET A 1 220 ? -5.848 59.344 -0.292 1 94.19 220 MET A C 1
ATOM 1748 O O . MET A 1 220 ? -6.773 60.062 0.104 1 94.19 220 MET A O 1
ATOM 1752 N N . MET A 1 221 ? -4.609 59.781 -0.234 1 95.12 221 MET A N 1
ATOM 1753 C CA . MET A 1 221 ? -4.242 61.125 0.221 1 95.12 221 MET A CA 1
ATOM 1754 C C . MET A 1 221 ? -4.797 62.188 -0.72 1 95.12 221 MET A C 1
ATOM 1756 O O . MET A 1 221 ? -5.352 63.188 -0.271 1 95.12 221 MET A O 1
ATOM 1760 N N . ARG A 1 222 ? -4.734 61.906 -1.987 1 94.81 222 ARG A N 1
ATOM 1761 C CA . ARG A 1 222 ? -5.168 62.875 -2.994 1 94.81 222 ARG A CA 1
ATOM 1762 C C . ARG A 1 222 ? -6.688 63.031 -3.012 1 94.81 222 ARG A C 1
ATOM 1764 O O . ARG A 1 222 ? -7.219 64.125 -3.26 1 94.81 222 ARG A O 1
ATOM 1771 N N . SER A 1 223 ? -7.32 61.969 -2.781 1 94.12 223 SER A N 1
ATOM 1772 C CA . SER A 1 223 ? -8.781 61.969 -2.768 1 94.12 223 SER A CA 1
ATOM 1773 C C . SER A 1 223 ? -9.312 62.594 -1.47 1 94.12 223 SER A C 1
ATOM 1775 O O . SER A 1 223 ? -10.508 62.844 -1.345 1 94.12 223 SER A O 1
ATOM 1777 N N . GLY A 1 224 ? -8.453 62.75 -0.45 1 93.81 224 GLY A N 1
ATOM 1778 C CA . GLY A 1 224 ? -8.867 63.281 0.834 1 93.81 224 GLY A CA 1
ATOM 1779 C C . GLY A 1 224 ? -9.391 62.219 1.787 1 93.81 224 GLY A C 1
ATOM 1780 O O . GLY A 1 224 ? -9.891 62.531 2.867 1 93.81 224 GLY A O 1
ATOM 1781 N N . ALA A 1 225 ? -9.266 61 1.352 1 92.81 225 ALA A N 1
ATOM 1782 C CA . ALA A 1 225 ? -9.742 59.875 2.184 1 92.81 225 ALA A CA 1
ATOM 1783 C C . ALA A 1 225 ? -8.898 59.75 3.445 1 92.81 225 ALA A C 1
ATOM 1785 O O . ALA A 1 225 ? -9.367 59.219 4.461 1 92.81 225 ALA A O 1
ATOM 1786 N N . MET A 1 226 ? -7.645 60.219 3.428 1 93 226 MET A N 1
ATOM 1787 C CA . MET A 1 226 ? -6.758 60.281 4.586 1 93 226 MET A CA 1
ATOM 1788 C C . MET A 1 226 ? -5.883 61.531 4.531 1 93 226 MET A C 1
ATOM 1790 O O . MET A 1 226 ? -5.672 62.094 3.459 1 93 226 MET A O 1
ATOM 1794 N N . PRO A 1 227 ? -5.402 61.906 5.645 1 94.94 227 PRO A N 1
ATOM 1795 C CA . PRO A 1 227 ? -4.535 63.094 5.652 1 94.94 227 PRO A CA 1
ATOM 1796 C C . PRO A 1 227 ? -3.172 62.812 5.016 1 94.94 227 PRO A C 1
ATOM 1798 O O . PRO A 1 227 ? -2.721 61.656 4.973 1 94.94 227 PRO A O 1
ATOM 1801 N N . HIS A 1 228 ? -2.588 63.938 4.559 1 94.94 228 HIS A N 1
ATOM 1802 C CA . HIS A 1 228 ? -1.245 63.812 4.004 1 94.94 228 HIS A CA 1
ATOM 1803 C C . HIS A 1 228 ? -0.231 63.438 5.078 1 94.94 228 HIS A C 1
ATOM 1805 O O . HIS A 1 228 ? -0.318 63.938 6.211 1 94.94 228 HIS A O 1
ATOM 1811 N N . CYS A 1 229 ? 0.691 62.594 4.742 1 96.06 229 CYS A N 1
ATOM 1812 C CA . CYS A 1 229 ? 1.754 62.156 5.648 1 96.06 229 CYS A CA 1
ATOM 1813 C C . CYS A 1 229 ? 2.971 61.688 4.871 1 96.06 229 CYS A C 1
ATOM 1815 O O . CYS A 1 229 ? 2.963 61.656 3.639 1 96.06 229 CYS A O 1
ATOM 1817 N N . ILE A 1 230 ? 4.02 61.375 5.574 1 97.75 230 ILE A N 1
ATOM 1818 C CA . ILE A 1 230 ? 5.23 60.844 4.969 1 97.75 230 ILE A CA 1
ATOM 1819 C C . ILE A 1 230 ? 5.062 59.344 4.727 1 97.75 230 ILE A C 1
ATOM 1821 O O . ILE A 1 230 ? 4.586 58.625 5.605 1 97.75 230 ILE A O 1
ATOM 1825 N N . LEU A 1 231 ? 5.363 58.906 3.51 1 97.88 231 LEU A N 1
ATOM 1826 C CA . LEU A 1 231 ? 5.336 57.469 3.211 1 97.88 231 LEU A CA 1
ATOM 1827 C C . LEU A 1 231 ? 6.746 56.875 3.201 1 97.88 231 LEU A C 1
ATOM 1829 O O . LEU A 1 231 ? 7.609 57.344 2.451 1 97.88 231 LEU A O 1
ATOM 1833 N N . ILE A 1 232 ? 6.996 55.938 4.094 1 98.44 232 ILE A N 1
ATOM 1834 C CA . ILE A 1 232 ? 8.258 55.219 4.164 1 98.44 232 ILE A CA 1
ATOM 1835 C C . ILE A 1 232 ? 8.086 53.812 3.586 1 98.44 232 ILE A C 1
ATOM 1837 O O . ILE A 1 232 ? 7.309 53 4.113 1 98.44 232 ILE A O 1
ATOM 1841 N N . TYR A 1 233 ? 8.781 53.469 2.516 1 97.44 233 TYR A N 1
ATOM 1842 C CA . TYR A 1 233 ? 8.469 52.219 1.823 1 97.44 233 TYR A CA 1
ATOM 1843 C C . TYR A 1 233 ? 9.648 51.25 1.883 1 97.44 233 TYR A C 1
ATOM 1845 O O . TYR A 1 233 ? 10.812 51.688 1.863 1 97.44 233 TYR A O 1
ATOM 1853 N N . LEU A 1 234 ? 9.359 50 2.105 1 96.62 234 LEU A N 1
ATOM 1854 C CA . LEU A 1 234 ? 10.289 48.906 1.963 1 96.62 234 LEU A CA 1
ATOM 1855 C C . LEU A 1 234 ? 10.172 48.25 0.583 1 96.62 234 LEU A C 1
ATOM 1857 O O . LEU A 1 234 ? 9.164 48.438 -0.102 1 96.62 234 LEU A O 1
ATOM 1861 N N . ASP A 1 235 ? 11.188 47.562 0.186 1 93.88 235 ASP A N 1
ATOM 1862 C CA . ASP A 1 235 ? 11.242 46.844 -1.094 1 93.88 235 ASP A CA 1
ATOM 1863 C C . ASP A 1 235 ? 11.281 47.844 -2.26 1 93.88 235 ASP A C 1
ATOM 1865 O O . ASP A 1 235 ? 11.891 48.906 -2.158 1 93.88 235 ASP A O 1
ATOM 1869 N N . THR A 1 236 ? 10.672 47.469 -3.453 1 91.88 236 THR A N 1
ATOM 1870 C CA . THR A 1 236 ? 10.812 48.281 -4.656 1 91.88 236 THR A CA 1
ATOM 1871 C C . THR A 1 236 ? 9.531 49.062 -4.934 1 91.88 236 THR A C 1
ATOM 1873 O O . THR A 1 236 ? 8.43 48.562 -4.691 1 91.88 236 THR A O 1
ATOM 1876 N N . LEU A 1 237 ? 9.727 50.219 -5.352 1 92.75 237 LEU A N 1
ATOM 1877 C CA . LEU A 1 237 ? 8.594 51.031 -5.801 1 92.75 237 LEU A CA 1
ATOM 1878 C C . LEU A 1 237 ? 8.172 50.625 -7.211 1 92.75 237 LEU A C 1
ATOM 1880 O O . LEU A 1 237 ? 9.023 50.375 -8.07 1 92.75 237 LEU A O 1
ATOM 1884 N N . PRO A 1 238 ? 6.902 50.625 -7.367 1 92.06 238 PRO A N 1
ATOM 1885 C CA . PRO A 1 238 ? 6.477 50.375 -8.75 1 92.06 238 PRO A CA 1
ATOM 1886 C C . PRO A 1 238 ? 6.961 51.469 -9.703 1 92.06 238 PRO A C 1
ATOM 1888 O O . PRO A 1 238 ? 7.133 52.625 -9.305 1 92.06 238 PRO A O 1
ATOM 1891 N N . GLU A 1 239 ? 7.133 51.125 -10.969 1 88.62 239 GLU A N 1
ATOM 1892 C CA . GLU A 1 239 ? 7.598 52.062 -11.984 1 88.62 239 GLU A CA 1
ATOM 1893 C C . GLU A 1 239 ? 6.531 53.125 -12.289 1 88.62 239 GLU A C 1
ATOM 1895 O O . GLU A 1 239 ? 5.336 52.812 -12.297 1 88.62 239 GLU A O 1
ATOM 1900 N N . GLY A 1 240 ? 6.895 54.312 -12.586 1 87.75 240 GLY A N 1
ATOM 1901 C CA . GLY A 1 240 ? 6.035 55.375 -13.094 1 87.75 240 GLY A CA 1
ATOM 1902 C C . GLY A 1 240 ? 5.152 56 -12.023 1 87.75 240 GLY A C 1
ATOM 1903 O O . GLY A 1 240 ? 4.09 56.531 -12.328 1 87.75 240 GLY A O 1
ATOM 1904 N N . ILE A 1 241 ? 5.551 55.844 -10.773 1 87.88 241 ILE A N 1
ATOM 1905 C CA . ILE A 1 241 ? 4.738 56.406 -9.703 1 87.88 241 ILE A CA 1
ATOM 1906 C C . ILE A 1 241 ? 4.844 57.906 -9.711 1 87.88 241 ILE A C 1
ATOM 1908 O O . ILE A 1 241 ? 5.938 58.469 -9.883 1 87.88 241 ILE A O 1
ATOM 1912 N N . ASP A 1 242 ? 3.654 58.625 -9.75 1 89.62 242 ASP A N 1
ATOM 1913 C CA . ASP A 1 242 ? 3.605 60.062 -9.578 1 89.62 242 ASP A CA 1
ATOM 1914 C C . ASP A 1 242 ? 3.561 60.438 -8.102 1 89.62 242 ASP A C 1
ATOM 1916 O O . ASP A 1 242 ? 2.5 60.406 -7.473 1 89.62 242 ASP A O 1
ATOM 1920 N N . ALA A 1 243 ? 4.711 60.812 -7.523 1 88.06 243 ALA A N 1
ATOM 1921 C CA . ALA A 1 243 ? 4.793 61.156 -6.098 1 88.06 243 ALA A CA 1
ATOM 1922 C C . ALA A 1 243 ? 4.793 62.656 -5.875 1 88.06 243 ALA A C 1
ATOM 1924 O O . ALA A 1 243 ? 5.273 63.125 -4.848 1 88.06 243 ALA A O 1
ATOM 1925 N N . ALA A 1 244 ? 4.246 63.375 -6.816 1 89.69 244 ALA A N 1
ATOM 1926 C CA . ALA A 1 244 ? 4.207 64.812 -6.668 1 89.69 244 ALA A CA 1
ATOM 1927 C C . ALA A 1 244 ? 3.408 65.25 -5.43 1 89.69 244 ALA A C 1
ATOM 1929 O O . ALA A 1 244 ? 2.293 64.75 -5.219 1 89.69 244 ALA A O 1
ATOM 1930 N N . GLY A 1 245 ? 3.994 66.062 -4.547 1 89.75 245 GLY A N 1
ATOM 1931 C CA . GLY A 1 245 ? 3.311 66.562 -3.371 1 89.75 245 GLY A CA 1
ATOM 1932 C C . GLY A 1 245 ? 3.354 65.625 -2.193 1 89.75 245 GLY A C 1
ATOM 1933 O O . GLY A 1 245 ? 2.783 65.875 -1.138 1 89.75 245 GLY A O 1
ATOM 1934 N N . VAL A 1 246 ? 3.939 64.438 -2.41 1 93.5 246 VAL A N 1
ATOM 1935 C CA . VAL A 1 246 ? 4.016 63.438 -1.342 1 93.5 246 VAL A CA 1
ATOM 1936 C C . VAL A 1 246 ? 5.477 63.156 -0.985 1 93.5 246 VAL A C 1
ATOM 1938 O O . VAL A 1 246 ? 6.324 63.031 -1.871 1 93.5 246 VAL A O 1
ATOM 1941 N N . THR A 1 247 ? 5.816 63.25 0.305 1 95.38 247 THR A N 1
ATOM 1942 C CA . THR A 1 247 ? 7.16 62.906 0.753 1 95.38 247 THR A CA 1
ATOM 1943 C C . THR A 1 247 ? 7.328 61.375 0.817 1 95.38 247 THR A C 1
ATOM 1945 O O . THR A 1 247 ? 6.668 60.719 1.614 1 95.38 247 THR A O 1
ATOM 1948 N N . LEU A 1 248 ? 8.141 60.938 -0.024 1 95.81 248 LEU A N 1
ATOM 1949 C CA . LEU A 1 248 ? 8.422 59.5 -0.137 1 95.81 248 LEU A CA 1
ATOM 1950 C C . LEU A 1 248 ? 9.867 59.219 0.238 1 95.81 248 LEU A C 1
ATOM 1952 O O . LEU A 1 248 ? 10.789 59.844 -0.282 1 95.81 248 LEU A O 1
ATOM 1956 N N . LYS A 1 249 ? 10.055 58.25 1.274 1 97.31 249 LYS A N 1
ATOM 1957 C CA . LYS A 1 249 ? 11.398 57.875 1.71 1 97.31 249 LYS A CA 1
ATOM 1958 C C . LYS A 1 249 ? 11.555 56.344 1.736 1 97.31 249 LYS A C 1
ATOM 1960 O O . LYS A 1 249 ? 10.641 55.625 2.146 1 97.31 249 LYS A O 1
ATOM 1965 N N . ALA A 1 250 ? 12.68 55.875 1.266 1 97.62 250 ALA A N 1
ATOM 1966 C CA . ALA A 1 250 ? 12.992 54.469 1.447 1 97.62 250 ALA A CA 1
ATOM 1967 C C . ALA A 1 250 ? 13.344 54.156 2.9 1 97.62 250 ALA A C 1
ATOM 1969 O O . ALA A 1 250 ? 14.031 54.938 3.557 1 97.62 250 ALA A O 1
ATOM 1970 N N . TRP A 1 251 ? 12.82 53.062 3.391 1 98.5 251 TRP A N 1
ATOM 1971 C CA . TRP A 1 251 ? 13.07 52.625 4.762 1 98.5 251 TRP A CA 1
ATOM 1972 C C . TRP A 1 251 ? 14.57 52.594 5.059 1 98.5 251 TRP A C 1
ATOM 1974 O O . TRP A 1 251 ? 15.008 53.094 6.109 1 98.5 251 TRP A O 1
ATOM 1984 N N . GLU A 1 252 ? 15.383 52.125 4.156 1 97.88 252 GLU A N 1
ATOM 1985 C CA . GLU A 1 252 ? 16.828 52.031 4.32 1 97.88 252 GLU A CA 1
ATOM 1986 C C . GLU A 1 252 ? 17.453 53.406 4.445 1 97.88 252 GLU A C 1
ATOM 1988 O O . GLU A 1 252 ? 18.422 53.594 5.184 1 97.88 252 GLU A O 1
ATOM 1993 N N . ASP A 1 253 ? 16.891 54.312 3.682 1 97.94 253 ASP A N 1
ATOM 1994 C CA . ASP A 1 253 ? 17.406 55.688 3.729 1 97.94 253 ASP A CA 1
ATOM 1995 C C . ASP A 1 253 ? 17.094 56.344 5.07 1 97.94 253 ASP A C 1
ATOM 1997 O O . ASP A 1 253 ? 17.906 57.125 5.582 1 97.94 253 ASP A O 1
ATOM 2001 N N . VAL A 1 254 ? 15.945 56.062 5.605 1 98.62 254 VAL A N 1
ATOM 2002 C CA . VAL A 1 254 ? 15.586 56.594 6.918 1 98.62 254 VAL A CA 1
ATOM 2003 C C . VAL A 1 254 ? 16.562 56.062 7.969 1 98.62 254 VAL A C 1
ATOM 2005 O O . VAL A 1 254 ? 17.016 56.781 8.844 1 98.62 254 VAL A O 1
ATOM 2008 N N . VAL A 1 255 ? 16.859 54.781 7.914 1 98.56 255 VAL A N 1
ATOM 2009 C CA . VAL A 1 255 ? 17.797 54.156 8.844 1 98.56 255 VAL A CA 1
ATOM 2010 C C . VAL A 1 255 ? 19.172 54.781 8.68 1 98.56 255 VAL A C 1
ATOM 2012 O O . VAL A 1 255 ? 19.844 55.094 9.672 1 98.56 255 VAL A O 1
ATOM 2015 N N . LYS A 1 256 ? 19.594 55 7.426 1 98.19 256 LYS A N 1
ATOM 2016 C CA . LYS A 1 256 ? 20.906 55.562 7.152 1 98.19 256 LYS A CA 1
ATOM 2017 C C . LYS A 1 256 ? 20.984 57 7.695 1 98.19 256 LYS A C 1
ATOM 2019 O O . LYS A 1 256 ? 22 57.375 8.289 1 98.19 256 LYS A O 1
ATOM 2024 N N . ASP A 1 257 ? 19.953 57.75 7.43 1 98 257 ASP A N 1
ATOM 2025 C CA . ASP A 1 257 ? 19.891 59.125 7.934 1 98 257 ASP A CA 1
ATOM 2026 C C . ASP A 1 257 ? 19.953 59.156 9.461 1 98 257 ASP A C 1
ATOM 2028 O O . ASP A 1 257 ? 20.578 60.031 10.047 1 98 257 ASP A O 1
ATOM 2032 N N . GLY A 1 258 ? 19.297 58.188 10.055 1 98.12 258 GLY A N 1
ATOM 2033 C CA . GLY A 1 258 ? 19.281 58.094 11.508 1 98.12 258 GLY A CA 1
ATOM 2034 C C . GLY A 1 258 ? 20.656 57.75 12.086 1 98.12 258 GLY A C 1
ATOM 2035 O O . GLY A 1 258 ? 20.984 58.188 13.195 1 98.12 258 GLY A O 1
ATOM 2036 N N . ALA A 1 259 ? 21.391 57.031 11.344 1 97.62 259 ALA A N 1
ATOM 2037 C CA . ALA A 1 259 ? 22.734 56.688 11.789 1 97.62 259 ALA A CA 1
ATOM 2038 C C . ALA A 1 259 ? 23.625 57.906 11.898 1 97.62 259 ALA A C 1
ATOM 2040 O O . ALA A 1 259 ? 24.562 57.938 12.703 1 97.62 259 ALA A O 1
ATOM 2041 N N . LEU A 1 260 ? 23.266 58.938 11.164 1 97.25 260 LEU A N 1
ATOM 2042 C CA . LEU A 1 260 ? 24.062 60.156 11.133 1 97.25 260 LEU A CA 1
ATOM 2043 C C . LEU A 1 260 ? 23.469 61.219 12.062 1 97.25 260 LEU A C 1
ATOM 2045 O O . LEU A 1 260 ? 24.062 62.281 12.234 1 97.25 260 LEU A O 1
ATOM 2049 N N . SER A 1 261 ? 22.422 60.875 12.625 1 97 261 SER A N 1
ATOM 2050 C CA . SER A 1 261 ? 21.672 61.844 13.414 1 97 261 SER A CA 1
ATOM 2051 C C . SER A 1 261 ? 22.266 62 14.812 1 97 261 SER A C 1
ATOM 2053 O O . SER A 1 261 ? 22.828 61.062 15.359 1 97 261 SER A O 1
ATOM 2055 N N . ASN A 1 262 ? 22.031 63.25 15.398 1 94.81 262 ASN A N 1
ATOM 2056 C CA . ASN A 1 262 ? 22.484 63.5 16.75 1 94.81 262 ASN A CA 1
ATOM 2057 C C . ASN A 1 262 ? 21.344 63.469 17.766 1 94.81 262 ASN A C 1
ATOM 2059 O O . ASN A 1 262 ? 21.547 63.719 18.938 1 94.81 262 ASN A O 1
ATOM 2063 N N . TYR A 1 263 ? 20.203 63.062 17.281 1 96.19 263 TYR A N 1
ATOM 2064 C CA . TYR A 1 263 ? 19.094 62.938 18.234 1 96.19 263 TYR A CA 1
ATOM 2065 C C . TYR A 1 263 ? 19.359 61.812 19.219 1 96.19 263 TYR A C 1
ATOM 2067 O O . TYR A 1 263 ? 19.797 60.719 18.828 1 96.19 263 TYR A O 1
ATOM 2075 N N . PRO A 1 264 ? 19.172 62.031 20.422 1 95.5 264 PRO A N 1
ATOM 2076 C CA . PRO A 1 264 ? 19.344 60.938 21.391 1 95.5 264 PRO A CA 1
ATOM 2077 C C . PRO A 1 264 ? 18.172 59.969 21.391 1 95.5 264 PRO A C 1
ATOM 2079 O O . PRO A 1 264 ? 17.062 60.312 20.969 1 95.5 264 PRO A O 1
ATOM 2082 N N . VAL A 1 265 ? 18.5 58.75 21.797 1 94.12 265 VAL A N 1
ATOM 2083 C CA . VAL A 1 265 ? 17.422 57.812 22.078 1 94.12 265 VAL A CA 1
ATOM 2084 C C . VAL A 1 265 ? 16.547 58.344 23.219 1 94.12 265 VAL A C 1
ATOM 2086 O O . VAL A 1 265 ? 17.062 58.875 24.203 1 94.12 265 VAL A O 1
ATOM 2089 N N . ASN A 1 266 ? 15.281 58.375 23.094 1 95.19 266 ASN A N 1
ATOM 2090 C CA . ASN A 1 266 ? 14.297 58.875 24.047 1 95.19 266 ASN A CA 1
ATOM 2091 C C . ASN A 1 266 ? 13.305 57.781 24.469 1 95.19 266 ASN A C 1
ATOM 2093 O O . ASN A 1 266 ? 12.133 57.844 24.109 1 95.19 266 ASN A O 1
ATOM 2097 N N . LEU A 1 267 ? 13.781 56.875 25.312 1 96 267 LEU A N 1
ATOM 2098 C CA . LEU A 1 267 ? 12.93 55.781 25.734 1 96 267 LEU A CA 1
ATOM 2099 C C . LEU A 1 267 ? 11.812 56.25 26.656 1 96 267 LEU A C 1
ATOM 2101 O O . LEU A 1 267 ? 12.039 57.125 27.516 1 96 267 LEU A O 1
ATOM 2105 N N . PRO A 1 268 ? 10.641 55.75 26.422 1 96 268 PRO A N 1
ATOM 2106 C CA . PRO A 1 268 ? 9.516 56.156 27.266 1 96 268 PRO A CA 1
ATOM 2107 C C . PRO A 1 268 ? 9.68 55.688 28.719 1 96 268 PRO A C 1
ATOM 2109 O O . PRO A 1 268 ? 10.055 54.531 28.969 1 96 268 PRO A O 1
ATOM 2112 N N . THR A 1 269 ? 9.398 56.562 29.672 1 95.06 269 THR A N 1
ATOM 2113 C CA . THR A 1 269 ? 9.539 56.219 31.078 1 95.06 269 THR A CA 1
ATOM 2114 C C . THR A 1 269 ? 8.18 56.281 31.781 1 95.06 269 THR A C 1
ATOM 2116 O O . THR A 1 269 ? 8.023 55.719 32.875 1 95.06 269 THR A O 1
ATOM 2119 N N . ASN A 1 270 ? 7.234 56.969 31.156 1 97.31 270 ASN A N 1
ATOM 2120 C CA . ASN A 1 270 ? 5.887 57 31.703 1 97.31 270 ASN A CA 1
ATOM 2121 C C . ASN A 1 270 ? 5.023 55.875 31.172 1 97.31 270 ASN A C 1
ATOM 2123 O O . ASN A 1 270 ? 4.609 55.906 30.016 1 97.31 270 ASN A O 1
ATOM 2127 N N . ASN A 1 271 ? 4.668 54.938 32 1 98.06 271 ASN A N 1
ATOM 2128 C CA . ASN A 1 271 ? 3.959 53.75 31.594 1 98.06 271 ASN A CA 1
ATOM 2129 C C . ASN A 1 271 ? 2.508 54.031 31.219 1 98.06 271 ASN A C 1
ATOM 2131 O O . ASN A 1 271 ? 1.84 53.188 30.609 1 98.06 271 ASN A O 1
ATOM 2135 N N . ASP A 1 272 ? 1.995 55.188 31.5 1 97.69 272 ASP A N 1
ATOM 2136 C CA . ASP A 1 272 ? 0.612 55.562 31.203 1 97.69 272 ASP A CA 1
ATOM 2137 C C . ASP A 1 272 ? 0.48 56.156 29.797 1 97.69 272 ASP A C 1
ATOM 2139 O O . ASP A 1 272 ? -0.63 56.312 29.297 1 97.69 272 ASP A O 1
ATOM 2143 N N . ASP A 1 273 ? 1.64 56.375 29.219 1 97.94 273 ASP A N 1
ATOM 2144 C CA . ASP A 1 273 ? 1.587 56.875 27.844 1 97.94 273 ASP A CA 1
ATOM 2145 C C . ASP A 1 273 ? 1.128 55.812 26.875 1 97.94 273 ASP A C 1
ATOM 2147 O O . ASP A 1 273 ? 1.472 54.625 27.031 1 97.94 273 ASP A O 1
ATOM 2151 N N . VAL A 1 274 ? 0.346 56.25 25.875 1 97.94 274 VAL A N 1
ATOM 2152 C CA . VAL A 1 274 ? -0.123 55.344 24.844 1 97.94 274 VAL A CA 1
ATOM 2153 C C . VAL A 1 274 ? 1.05 54.875 23.969 1 97.94 274 VAL A C 1
ATOM 2155 O O . VAL A 1 274 ? 1.797 55.719 23.453 1 97.94 274 VAL A O 1
ATOM 2158 N N . SER A 1 275 ? 1.259 53.656 23.922 1 98 275 SER A N 1
ATOM 2159 C CA . SER A 1 275 ? 2.334 53.094 23.094 1 98 275 SER A CA 1
ATOM 2160 C C . SER A 1 275 ? 1.804 52.594 21.75 1 98 275 SER A C 1
ATOM 2162 O O . SER A 1 275 ? 2.482 52.719 20.734 1 98 275 SER A O 1
ATOM 2164 N N . LEU A 1 276 ? 0.597 52 21.75 1 97.62 276 LEU A N 1
ATOM 2165 C CA . LEU A 1 276 ? 0.109 51.25 20.609 1 97.62 276 LEU A CA 1
ATOM 2166 C C . LEU A 1 276 ? -1.381 51.5 20.391 1 97.62 276 LEU A C 1
ATOM 2168 O O . LEU A 1 276 ? -2.154 51.531 21.344 1 97.62 276 LEU A O 1
ATOM 2172 N N . ILE A 1 277 ? -1.792 51.781 19.156 1 97.94 277 ILE A N 1
ATOM 2173 C CA . ILE A 1 277 ? -3.17 51.75 18.672 1 97.94 277 ILE A CA 1
ATOM 2174 C C . ILE A 1 277 ? -3.332 50.625 17.641 1 97.94 277 ILE A C 1
ATOM 2176 O O . ILE A 1 277 ? -2.912 50.781 16.484 1 97.94 277 ILE A O 1
ATOM 2180 N N . MET A 1 278 ? -3.941 49.562 18.047 1 96.5 278 MET A N 1
ATOM 2181 C CA . MET A 1 278 ? -4.07 48.406 17.156 1 96.5 278 MET A CA 1
ATOM 2182 C C . MET A 1 278 ? -5.496 48.281 16.625 1 96.5 278 MET A C 1
ATOM 2184 O O . MET A 1 278 ? -6.434 48.062 17.406 1 96.5 278 MET A O 1
ATOM 2188 N N . TYR A 1 279 ? -5.625 48.406 15.328 1 92.19 279 TYR A N 1
ATOM 2189 C CA . TYR A 1 279 ? -6.957 48.344 14.734 1 92.19 279 TYR A CA 1
ATOM 2190 C C . TYR A 1 279 ? -7.426 46.906 14.555 1 92.19 279 TYR A C 1
ATOM 2192 O O . TYR A 1 279 ? -6.668 46.062 14.094 1 92.19 279 TYR A O 1
ATOM 2200 N N . THR A 1 280 ? -8.641 46.656 15.031 1 85.12 280 THR A N 1
ATOM 2201 C CA . THR A 1 280 ? -9.266 45.344 14.914 1 85.12 280 THR A CA 1
ATOM 2202 C C . THR A 1 280 ? -10.43 45.375 13.93 1 85.12 280 THR A C 1
ATOM 2204 O O . THR A 1 280 ? -11.07 46.438 13.766 1 85.12 280 THR A O 1
ATOM 2207 N N . SER A 1 281 ? -10.5 44.375 13 1 70.88 281 SER A N 1
ATOM 2208 C CA . SER A 1 281 ? -11.578 44.344 12.023 1 70.88 281 SER A CA 1
ATOM 2209 C C . SER A 1 281 ? -12.844 43.75 12.617 1 70.88 281 SER A C 1
ATOM 2211 O O . SER A 1 281 ? -12.875 42.562 12.969 1 70.88 281 SER A O 1
ATOM 2213 N N . GLY A 1 282 ? -13.539 44.344 13.398 1 62.09 282 GLY A N 1
ATOM 2214 C CA . GLY A 1 282 ? -14.719 43.781 14.039 1 62.09 282 GLY A CA 1
ATOM 2215 C C . GLY A 1 282 ? -15.664 43.094 13.062 1 62.09 282 GLY A C 1
ATOM 2216 O O . GLY A 1 282 ? -15.672 43.438 11.867 1 62.09 282 GLY A O 1
ATOM 2217 N N . THR A 1 283 ? -16.297 42 13.32 1 57.88 283 THR A N 1
ATOM 2218 C CA . THR A 1 283 ? -17.266 41.219 12.523 1 57.88 283 THR A CA 1
ATOM 2219 C C . THR A 1 283 ? -18.5 42.062 12.242 1 57.88 283 THR A C 1
ATOM 2221 O O . THR A 1 283 ? -19.203 41.844 11.258 1 57.88 283 THR A O 1
ATOM 2224 N N . THR A 1 284 ? -18.891 43.094 13.078 1 55.25 284 THR A N 1
ATOM 2225 C CA . THR A 1 284 ? -20.188 43.781 12.961 1 55.25 284 THR A CA 1
ATOM 2226 C C . THR A 1 284 ? -20 45.25 12.609 1 55.25 284 THR A C 1
ATOM 2228 O O . THR A 1 284 ? -20.953 45.906 12.203 1 55.25 284 THR A O 1
ATOM 2231 N N . GLY A 1 285 ? -18.719 45.75 12.641 1 63.91 285 GLY A N 1
ATOM 2232 C CA . GLY A 1 285 ? -18.562 47.188 12.422 1 63.91 285 GLY A CA 1
ATOM 2233 C C . GLY A 1 285 ? -17.203 47.531 11.852 1 63.91 285 GLY A C 1
ATOM 2234 O O . GLY A 1 285 ? -16.453 46.688 11.406 1 63.91 285 GLY A O 1
ATOM 2235 N N . GLY A 1 286 ? -17.109 48.844 11.641 1 72.25 286 GLY A N 1
ATOM 2236 C CA . GLY A 1 286 ? -15.844 49.375 11.164 1 72.25 286 GLY A CA 1
ATOM 2237 C C . GLY A 1 286 ? -14.68 49.094 12.094 1 72.25 286 GLY A C 1
ATOM 2238 O O . GLY A 1 286 ? -14.883 48.656 13.227 1 72.25 286 GLY A O 1
ATOM 2239 N N . PRO A 1 287 ? -13.508 49.281 11.711 1 82.56 287 PRO A N 1
ATOM 2240 C CA . PRO A 1 287 ? -12.328 49 12.531 1 82.56 287 PRO A CA 1
ATOM 2241 C C . PRO A 1 287 ? -12.234 49.906 13.75 1 82.56 287 PRO A C 1
ATOM 2243 O O . PRO A 1 287 ? -12.648 51.062 13.688 1 82.56 287 PRO A O 1
ATOM 2246 N N . LYS A 1 288 ? -11.891 49.375 14.898 1 90.88 288 LYS A N 1
ATOM 2247 C CA . LYS A 1 288 ? -11.672 50.125 16.125 1 90.88 288 LYS A CA 1
ATOM 2248 C C . LYS A 1 288 ? -10.211 50.062 16.562 1 90.88 288 LYS A C 1
ATOM 2250 O O . LYS A 1 288 ? -9.586 49 16.516 1 90.88 288 LYS A O 1
ATOM 2255 N N . GLY A 1 289 ? -9.68 51.25 16.859 1 95.44 289 GLY A N 1
ATOM 2256 C CA . GLY A 1 289 ? -8.305 51.281 17.344 1 95.44 289 GLY A CA 1
ATOM 2257 C C . GLY A 1 289 ? -8.195 51.031 18.828 1 95.44 289 GLY A C 1
ATOM 2258 O O . GLY A 1 289 ? -8.539 51.906 19.641 1 95.44 289 GLY A O 1
ATOM 2259 N N . VAL A 1 290 ? -7.672 49.906 19.234 1 97.38 290 VAL A N 1
ATOM 2260 C CA . VAL A 1 290 ? -7.5 49.562 20.641 1 97.38 290 VAL A CA 1
ATOM 2261 C C . VAL A 1 290 ? -6.242 50.219 21.188 1 97.38 290 VAL A C 1
ATOM 2263 O O . VAL A 1 290 ? -5.141 50 20.688 1 97.38 290 VAL A O 1
ATOM 2266 N N . MET A 1 291 ? -6.395 51 22.266 1 98.31 291 MET A N 1
ATOM 2267 C CA . MET A 1 291 ? -5.266 51.781 22.797 1 98.31 291 MET A CA 1
ATOM 2268 C C . MET A 1 291 ? -4.633 51.062 23.984 1 98.31 291 MET A C 1
ATOM 2270 O O . MET A 1 291 ? -5.309 50.75 24.969 1 98.31 291 MET A O 1
ATOM 2274 N N . HIS A 1 292 ? -3.412 50.812 23.844 1 98.5 292 HIS A N 1
ATOM 2275 C CA . HIS A 1 292 ? -2.637 50.25 24.953 1 98.5 292 HIS A CA 1
ATOM 2276 C C . HIS A 1 292 ? -1.521 51.219 25.359 1 98.5 292 HIS A C 1
ATOM 2278 O O . HIS A 1 292 ? -0.94 51.906 24.516 1 98.5 292 HIS A O 1
ATOM 2284 N N . THR A 1 293 ? -1.232 51.25 26.641 1 98.56 293 THR A N 1
ATOM 2285 C CA . THR A 1 293 ? -0.113 52 27.203 1 98.56 293 THR A CA 1
ATOM 2286 C C . THR A 1 293 ? 1.131 51.125 27.312 1 98.56 293 THR A C 1
ATOM 2288 O O . THR A 1 293 ? 1.066 49.906 27.062 1 98.56 293 THR A O 1
ATOM 2291 N N . TYR A 1 294 ? 2.299 51.781 27.594 1 98.44 294 TYR A N 1
ATOM 2292 C CA . TYR A 1 294 ? 3.492 51 27.859 1 98.44 294 TYR A CA 1
ATOM 2293 C C . TYR A 1 294 ? 3.264 50.031 29.016 1 98.44 294 TYR A C 1
ATOM 2295 O O . TYR A 1 294 ? 3.742 48.906 28.984 1 98.44 294 TYR A O 1
ATOM 2303 N N . GLY A 1 295 ? 2.502 50.438 29.984 1 98.31 295 GLY A N 1
ATOM 2304 C CA . GLY A 1 295 ? 2.213 49.625 31.141 1 98.31 295 GLY A CA 1
ATOM 2305 C C . GLY A 1 295 ? 1.331 48.438 30.828 1 98.31 295 GLY A C 1
ATOM 2306 O O . GLY A 1 295 ? 1.644 47.312 31.203 1 98.31 295 GLY A O 1
ATOM 2307 N N . SER A 1 296 ? 0.207 48.656 30.141 1 98.38 296 SER A N 1
ATOM 2308 C CA . SER A 1 296 ? -0.722 47.562 29.844 1 98.38 296 SER A CA 1
ATOM 2309 C C . SER A 1 296 ? -0.085 46.531 28.922 1 98.38 296 SER A C 1
ATOM 2311 O O . SER A 1 296 ? -0.281 45.312 29.094 1 98.38 296 SER A O 1
ATOM 2313 N N . MET A 1 297 ? 0.718 47.031 27.984 1 98.12 297 MET A N 1
ATOM 2314 C CA . MET A 1 297 ? 1.422 46.125 27.094 1 98.12 297 MET A CA 1
ATOM 2315 C C . MET A 1 297 ? 2.414 45.25 27.875 1 98.12 297 MET A C 1
ATOM 2317 O O . MET A 1 297 ? 2.49 44.031 27.656 1 98.12 297 MET A O 1
ATOM 2321 N N . THR A 1 298 ? 3.096 45.875 28.766 1 98.19 298 THR A N 1
ATOM 2322 C CA . THR A 1 298 ? 4.086 45.156 29.562 1 98.19 298 THR A CA 1
ATOM 2323 C C . THR A 1 298 ? 3.408 44.125 30.453 1 98.19 298 THR A C 1
ATOM 2325 O O . THR A 1 298 ? 3.869 42.969 30.547 1 98.19 298 THR A O 1
ATOM 2328 N N . ALA A 1 299 ? 2.354 44.5 31.062 1 98.06 299 ALA A N 1
ATOM 2329 C CA . ALA A 1 299 ? 1.604 43.562 31.922 1 98.06 299 ALA A CA 1
ATOM 2330 C C . ALA A 1 299 ? 1.089 42.375 31.125 1 98.06 299 ALA A C 1
ATOM 2332 O O . ALA A 1 299 ? 1.131 41.25 31.609 1 98.06 299 ALA A O 1
ATOM 2333 N N . GLY A 1 300 ? 0.603 42.688 29.938 1 97.5 300 GLY A N 1
ATOM 2334 C CA . GLY A 1 300 ? 0.101 41.594 29.094 1 97.5 300 GLY A CA 1
ATOM 2335 C C . GLY A 1 300 ? 1.182 40.625 28.672 1 97.5 300 GLY A C 1
ATOM 2336 O O . GLY A 1 300 ? 0.965 39.406 28.656 1 97.5 300 GLY A O 1
ATOM 2337 N N . ILE A 1 301 ? 2.322 41.125 28.266 1 97.56 301 ILE A N 1
ATOM 2338 C CA . ILE A 1 301 ? 3.445 40.312 27.859 1 97.56 301 ILE A CA 1
ATOM 2339 C C . ILE A 1 301 ? 3.898 39.406 29.016 1 97.56 301 ILE A C 1
ATOM 2341 O O . ILE A 1 301 ? 4.184 38.219 28.844 1 97.56 301 ILE A O 1
ATOM 2345 N N . ASN A 1 302 ? 3.877 39.969 30.203 1 96.5 302 ASN A N 1
ATOM 2346 C CA . ASN A 1 302 ? 4.258 39.188 31.391 1 96.5 302 ASN A CA 1
ATOM 2347 C C . ASN A 1 302 ? 3.248 38.094 31.703 1 96.5 302 ASN A C 1
ATOM 2349 O O . ASN A 1 302 ? 3.629 36.969 32.031 1 96.5 302 ASN A O 1
ATOM 2353 N N . GLY A 1 303 ? 2 38.438 31.688 1 95.38 303 GLY A N 1
ATOM 2354 C CA . GLY A 1 303 ? 0.96 37.469 31.938 1 95.38 303 GLY A CA 1
ATOM 2355 C C . GLY A 1 303 ? 1.021 36.281 30.984 1 95.38 303 GLY A C 1
ATOM 2356 O O . GLY A 1 303 ? 1.067 35.125 31.422 1 95.38 303 GLY A O 1
ATOM 2357 N N . MET A 1 304 ? 1.068 36.562 29.703 1 95.31 304 MET A N 1
ATOM 2358 C CA . MET A 1 304 ? 1.165 35.531 28.688 1 95.31 304 MET A CA 1
ATOM 2359 C C . MET A 1 304 ? 2.479 34.781 28.812 1 95.31 304 MET A C 1
ATOM 2361 O O . MET A 1 304 ? 2.516 33.562 28.609 1 95.31 304 MET A O 1
ATOM 2365 N N . GLY A 1 305 ? 3.535 35.469 29.109 1 95.56 305 GLY A N 1
ATOM 2366 C CA . GLY A 1 305 ? 4.852 34.875 29.234 1 95.56 305 GLY A CA 1
ATOM 2367 C C . GLY A 1 305 ? 4.914 33.812 30.297 1 95.56 305 GLY A C 1
ATOM 2368 O O . GLY A 1 305 ? 5.527 32.75 30.094 1 95.56 305 GLY A O 1
ATOM 2369 N N . GLY A 1 306 ? 4.301 34.031 31.453 1 92.75 306 GLY A N 1
ATOM 2370 C CA . GLY A 1 306 ? 4.266 33.031 32.5 1 92.75 306 GLY A CA 1
ATOM 2371 C C . GLY A 1 306 ? 3.666 31.719 32.031 1 92.75 306 GLY A C 1
ATOM 2372 O O . GLY A 1 306 ? 4.234 30.656 32.281 1 92.75 306 GLY A O 1
ATOM 2373 N N . ARG A 1 307 ? 2.611 31.766 31.359 1 91.69 307 ARG A N 1
ATOM 2374 C CA . ARG A 1 307 ? 1.91 30.578 30.906 1 91.69 307 ARG A CA 1
ATOM 2375 C C . ARG A 1 307 ? 2.699 29.859 29.797 1 91.69 307 ARG A C 1
ATOM 2377 O O . ARG A 1 307 ? 2.854 28.641 29.828 1 91.69 307 ARG A O 1
ATOM 2384 N N . LEU A 1 308 ? 3.184 30.609 28.828 1 94.19 308 LEU A N 1
ATOM 2385 C CA . LEU A 1 308 ? 3.859 30.016 27.688 1 94.19 308 LEU A CA 1
ATOM 2386 C C . LEU A 1 308 ? 5.176 29.375 28.094 1 94.19 308 LEU A C 1
ATOM 2388 O O . LEU A 1 308 ? 5.547 28.312 27.578 1 94.19 308 LEU A O 1
ATOM 2392 N N . ASN A 1 309 ? 5.875 29.969 29.031 1 94 309 ASN A N 1
ATOM 2393 C CA . ASN A 1 309 ? 7.113 29.375 29.531 1 94 309 ASN A CA 1
ATOM 2394 C C . ASN A 1 309 ? 6.855 28.062 30.266 1 94 309 ASN A C 1
ATOM 2396 O O . ASN A 1 309 ? 7.656 27.125 30.172 1 94 309 ASN A O 1
ATOM 2400 N N . GLU A 1 310 ? 5.773 28.016 30.953 1 90.19 310 GLU A N 1
ATOM 2401 C CA . GLU A 1 310 ? 5.383 26.766 31.609 1 90.19 310 GLU A CA 1
ATOM 2402 C C . GLU A 1 310 ? 5.156 25.656 30.578 1 90.19 310 GLU A C 1
ATOM 2404 O O . GLU A 1 310 ? 5.539 24.5 30.812 1 90.19 310 GLU A O 1
ATOM 2409 N N . LEU A 1 311 ? 4.617 26.016 29.484 1 90.69 311 LEU A N 1
ATOM 2410 C CA . LEU A 1 311 ? 4.305 25.047 28.438 1 90.69 311 LEU A CA 1
ATOM 2411 C C . LEU A 1 311 ? 5.578 24.531 27.781 1 90.69 311 LEU A C 1
ATOM 2413 O O . LEU A 1 311 ? 5.645 23.375 27.359 1 90.69 311 LEU A O 1
ATOM 2417 N N . CYS A 1 312 ? 6.574 25.375 27.688 1 93.44 312 CYS A N 1
ATOM 2418 C CA . CYS A 1 312 ? 7.805 25.031 26.984 1 93.44 312 CYS A CA 1
ATOM 2419 C C . CYS A 1 312 ? 8.766 24.281 27.906 1 93.44 312 CYS A C 1
ATOM 2421 O O . CYS A 1 312 ? 9.688 23.625 27.438 1 93.44 312 CYS A O 1
ATOM 2423 N N . GLY A 1 313 ? 8.578 24.438 29.25 1 91.06 313 GLY A N 1
ATOM 2424 C CA . GLY A 1 313 ? 9.5 23.812 30.188 1 91.06 313 GLY A CA 1
ATOM 2425 C C . GLY A 1 313 ? 10.781 24.594 30.375 1 91.06 313 GLY A C 1
ATOM 2426 O O . GLY A 1 313 ? 10.805 25.812 30.219 1 91.06 313 GLY A O 1
ATOM 2427 N N . GLY A 1 314 ? 11.805 23.891 30.766 1 92.94 314 GLY A N 1
ATOM 2428 C CA . GLY A 1 314 ? 13.086 24.531 31.031 1 92.94 314 GLY A CA 1
ATOM 2429 C C . GLY A 1 314 ? 13.727 25.094 29.781 1 92.94 314 GLY A C 1
ATOM 2430 O O . GLY A 1 314 ? 13.484 24.609 28.672 1 92.94 314 GLY A O 1
ATOM 2431 N N . VAL A 1 315 ? 14.492 26.156 29.953 1 94.88 315 VAL A N 1
ATOM 2432 C CA . VAL A 1 315 ? 15.164 26.812 28.844 1 94.88 315 VAL A CA 1
ATOM 2433 C C . VAL A 1 315 ? 16.359 25.969 28.375 1 94.88 315 VAL A C 1
ATOM 2435 O O . VAL A 1 315 ? 17.156 25.516 29.203 1 94.88 315 VAL A O 1
ATOM 2438 N N . GLU A 1 316 ? 16.438 25.734 27.188 1 95 316 GLU A N 1
ATOM 2439 C CA . GLU A 1 316 ? 17.547 25.031 26.562 1 95 316 GLU A CA 1
ATOM 2440 C C . GLU A 1 316 ? 18.312 25.938 25.609 1 95 316 GLU A C 1
ATOM 2442 O O . GLU A 1 316 ? 17.797 26.969 25.172 1 95 316 GLU A O 1
ATOM 2447 N N . PRO A 1 317 ? 19.531 25.5 25.344 1 93.5 317 PRO A N 1
ATOM 2448 C CA . PRO A 1 317 ? 20.281 26.297 24.375 1 93.5 317 PRO A CA 1
ATOM 2449 C C . PRO A 1 317 ? 19.688 26.266 22.984 1 93.5 317 PRO A C 1
ATOM 2451 O O . PRO A 1 317 ? 19.141 25.234 22.562 1 93.5 317 PRO A O 1
ATOM 2454 N N . ASP A 1 318 ? 19.719 27.359 22.297 1 95.88 318 ASP A N 1
ATOM 2455 C CA . ASP A 1 318 ? 19.359 27.469 20.875 1 95.88 318 ASP A CA 1
ATOM 2456 C C . ASP A 1 318 ? 17.859 27.234 20.672 1 95.88 318 ASP A C 1
ATOM 2458 O O . ASP A 1 318 ? 17.469 26.516 19.75 1 95.88 318 ASP A O 1
ATOM 2462 N N . GLU A 1 319 ? 17.078 27.719 21.594 1 97.75 319 GLU A N 1
ATOM 2463 C CA . GLU A 1 319 ? 15.641 27.688 21.359 1 97.75 319 GLU A CA 1
ATOM 2464 C C . GLU A 1 319 ? 15.227 28.656 20.266 1 97.75 319 GLU A C 1
ATOM 2466 O O . GLU A 1 319 ? 15.789 29.75 20.172 1 97.75 319 GLU A O 1
ATOM 2471 N N . ARG A 1 320 ? 14.266 28.203 19.484 1 98.25 320 ARG A N 1
ATOM 2472 C CA . ARG A 1 320 ? 13.875 28.984 18.312 1 98.25 320 ARG A CA 1
ATOM 2473 C C . ARG A 1 320 ? 12.359 29.109 18.219 1 98.25 320 ARG A C 1
ATOM 2475 O O . ARG A 1 320 ? 11.633 28.234 18.672 1 98.25 320 ARG A O 1
ATOM 2482 N N . TYR A 1 321 ? 11.938 30.172 17.734 1 98.31 321 TYR A N 1
ATOM 2483 C CA . TYR A 1 321 ? 10.539 30.453 17.453 1 98.31 321 TYR A CA 1
ATOM 2484 C C . TYR A 1 321 ? 10.367 30.953 16.016 1 98.31 321 TYR A C 1
ATOM 2486 O O . TYR A 1 321 ? 11.242 31.656 15.492 1 98.31 321 TYR A O 1
ATOM 2494 N N . CYS A 1 322 ? 9.297 30.547 15.352 1 98.38 322 CYS A N 1
ATOM 2495 C CA . CYS A 1 322 ? 8.977 31.016 14.008 1 98.38 322 CYS A CA 1
ATOM 2496 C C . CYS A 1 322 ? 7.777 31.953 14.031 1 98.38 322 CYS A C 1
ATOM 2498 O O . CYS A 1 322 ? 6.645 31.516 14.227 1 98.38 322 CYS A O 1
ATOM 2500 N N . SER A 1 323 ? 7.984 33.219 13.844 1 98.12 323 SER A N 1
ATOM 2501 C CA . SER A 1 323 ? 6.918 34.219 13.742 1 98.12 323 SER A CA 1
ATOM 2502 C C . SER A 1 323 ? 6.316 34.25 12.344 1 98.12 323 SER A C 1
ATOM 2504 O O . SER A 1 323 ? 7.012 34.531 11.367 1 98.12 323 SER A O 1
ATOM 2506 N N . SER A 1 324 ? 5.07 33.875 12.297 1 94.62 324 SER A N 1
ATOM 2507 C CA . SER A 1 324 ? 4.488 33.75 10.961 1 94.62 324 SER A CA 1
ATOM 2508 C C . SER A 1 324 ? 3.09 34.375 10.922 1 94.62 324 SER A C 1
ATOM 2510 O O . SER A 1 324 ? 2.588 34.719 9.852 1 94.62 324 SER A O 1
ATOM 2512 N N . LEU A 1 325 ? 2.369 34.469 12.062 1 93.62 325 LEU A N 1
ATOM 2513 C CA . LEU A 1 325 ? 1.09 35.188 12.109 1 93.62 325 LEU A CA 1
ATOM 2514 C C . LEU A 1 325 ? 1.292 36.688 12.016 1 93.62 325 LEU A C 1
ATOM 2516 O O . LEU A 1 325 ? 2.406 37.188 12.195 1 93.62 325 LEU A O 1
ATOM 2520 N N . PRO A 1 326 ? 0.25 37.438 11.688 1 93.5 326 PRO A N 1
ATOM 2521 C CA . PRO A 1 326 ? 0.417 38.875 11.547 1 93.5 326 PRO A CA 1
ATOM 2522 C C . PRO A 1 326 ? 0.876 39.531 12.836 1 93.5 326 PRO A C 1
ATOM 2524 O O . PRO A 1 326 ? 0.198 39.438 13.859 1 93.5 326 PRO A O 1
ATOM 2527 N N . LEU A 1 327 ? 1.933 40.219 12.758 1 95.94 327 LEU A N 1
ATOM 2528 C CA . LEU A 1 327 ? 2.418 41 13.883 1 95.94 327 LEU A CA 1
ATOM 2529 C C . LEU A 1 327 ? 1.463 42.156 14.203 1 95.94 327 LEU A C 1
ATOM 2531 O O . LEU A 1 327 ? 1.489 42.719 15.312 1 95.94 327 LEU A O 1
ATOM 2535 N N . ALA A 1 328 ? 0.645 42.5 13.203 1 94.31 328 ALA A N 1
ATOM 2536 C CA . ALA A 1 328 ? -0.372 43.531 13.414 1 94.31 328 ALA A CA 1
ATOM 2537 C C . ALA A 1 328 ? -1.506 43 14.289 1 94.31 328 ALA A C 1
ATOM 2539 O O . ALA A 1 328 ? -2.383 43.781 14.695 1 94.31 328 ALA A O 1
ATOM 2540 N N . HIS A 1 329 ? -1.44 41.781 14.586 1 92.5 329 HIS A N 1
ATOM 2541 C CA . HIS A 1 329 ? -2.357 41.219 15.555 1 92.5 329 HIS A CA 1
ATOM 2542 C C . HIS A 1 329 ? -1.678 41 16.906 1 92.5 329 HIS A C 1
ATOM 2544 O O . HIS A 1 329 ? -0.515 40.594 16.953 1 92.5 329 HIS A O 1
ATOM 2550 N N . ILE A 1 330 ? -2.432 41.188 17.969 1 96 330 ILE A N 1
ATOM 2551 C CA . ILE A 1 330 ? -1.902 41.219 19.328 1 96 330 ILE A CA 1
ATOM 2552 C C . ILE A 1 330 ? -1.337 39.844 19.688 1 96 330 ILE A C 1
ATOM 2554 O O . ILE A 1 330 ? -0.392 39.75 20.469 1 96 330 ILE A O 1
ATOM 2558 N N . PHE A 1 331 ? -1.957 38.781 19.094 1 95 331 PHE A N 1
ATOM 2559 C CA . PHE A 1 331 ? -1.574 37.406 19.406 1 95 331 PHE A CA 1
ATOM 2560 C C . PHE A 1 331 ? -0.113 37.156 19.047 1 95 331 PHE A C 1
ATOM 2562 O O . PHE A 1 331 ? 0.712 36.906 19.938 1 95 331 PHE A O 1
ATOM 2569 N N . GLU A 1 332 ? 0.283 37.344 17.859 1 96.19 332 GLU A N 1
ATOM 2570 C CA . GLU A 1 332 ? 1.658 37.156 17.406 1 96.19 332 GLU A CA 1
ATOM 2571 C C . GLU A 1 332 ? 2.598 38.156 18.062 1 96.19 332 GLU A C 1
ATOM 2573 O O . GLU A 1 332 ? 3.723 37.812 18.438 1 96.19 332 GLU A O 1
ATOM 2578 N N . PHE A 1 333 ? 2.135 39.375 18.141 1 97.25 333 PHE A N 1
ATOM 2579 C CA . PHE A 1 333 ? 2.984 40.406 18.703 1 97.25 333 PHE A CA 1
ATOM 2580 C C . PHE A 1 333 ? 3.41 40.062 20.125 1 97.25 333 PHE A C 1
ATOM 2582 O O . PHE A 1 333 ? 4.594 40.156 20.469 1 97.25 333 PHE A O 1
ATOM 2589 N N . THR A 1 334 ? 2.465 39.656 20.938 1 97.88 334 THR A N 1
ATOM 2590 C CA . THR A 1 334 ? 2.742 39.312 22.328 1 97.88 334 THR A CA 1
ATOM 2591 C C . THR A 1 334 ? 3.639 38.094 22.438 1 97.88 334 THR A C 1
ATOM 2593 O O . THR A 1 334 ? 4.621 38.094 23.172 1 97.88 334 THR A O 1
ATOM 2596 N N . VAL A 1 335 ? 3.316 37.094 21.656 1 97.62 335 VAL A N 1
ATOM 2597 C CA . VAL A 1 335 ? 4.047 35.844 21.719 1 97.62 335 VAL A CA 1
ATOM 2598 C C . VAL A 1 335 ? 5.484 36.031 21.266 1 97.62 335 VAL A C 1
ATOM 2600 O O . VAL A 1 335 ? 6.418 35.5 21.859 1 97.62 335 VAL A O 1
ATOM 2603 N N . THR A 1 336 ? 5.652 36.812 20.188 1 98.06 336 THR A N 1
ATOM 2604 C CA . THR A 1 336 ? 6.992 37.094 19.703 1 98.06 336 THR A CA 1
ATOM 2605 C C . THR A 1 336 ? 7.828 37.781 20.781 1 98.06 336 THR A C 1
ATOM 2607 O O . THR A 1 336 ? 8.992 37.438 21 1 98.06 336 THR A O 1
ATOM 2610 N N . ASN A 1 337 ? 7.25 38.688 21.5 1 97.75 337 ASN A N 1
ATOM 2611 C CA . ASN A 1 337 ? 7.961 39.375 22.562 1 97.75 337 ASN A CA 1
ATOM 2612 C C . ASN A 1 337 ? 8.266 38.438 23.734 1 97.75 337 ASN A C 1
ATOM 2614 O O . ASN A 1 337 ? 9.305 38.562 24.375 1 97.75 337 ASN A O 1
ATOM 2618 N N . VAL A 1 338 ? 7.352 37.531 24.016 1 97.44 338 VAL A N 1
ATOM 2619 C CA . VAL A 1 338 ? 7.562 36.562 25.078 1 97.44 338 VAL A CA 1
ATOM 2620 C C . VAL A 1 338 ? 8.773 35.688 24.75 1 97.44 338 VAL A C 1
ATOM 2622 O O . VAL A 1 338 ? 9.641 35.469 25.609 1 97.44 338 VAL A O 1
ATOM 2625 N N . PHE A 1 339 ? 8.906 35.25 23.547 1 97.31 339 PHE A N 1
ATOM 2626 C CA . PHE A 1 339 ? 9.969 34.312 23.203 1 97.31 339 PHE A CA 1
ATOM 2627 C C . PHE A 1 339 ? 11.289 35.031 23.016 1 97.31 339 PHE A C 1
ATOM 2629 O O . PHE A 1 339 ? 12.359 34.469 23.266 1 97.31 339 PHE A O 1
ATOM 2636 N N . LEU A 1 340 ? 11.195 36.312 22.594 1 95.94 340 LEU A N 1
ATOM 2637 C CA . LEU A 1 340 ? 12.406 37.125 22.625 1 95.94 340 LEU A CA 1
ATOM 2638 C C . LEU A 1 340 ? 12.93 37.25 24.047 1 95.94 340 LEU A C 1
ATOM 2640 O O . LEU A 1 340 ? 14.133 37.125 24.281 1 95.94 340 LEU A O 1
ATOM 2644 N N . ALA A 1 341 ? 12.031 37.531 24.938 1 95.06 341 ALA A N 1
ATOM 2645 C CA . ALA A 1 341 ? 12.422 37.656 26.344 1 95.06 341 ALA A CA 1
ATOM 2646 C C . ALA A 1 341 ? 12.992 36.375 26.891 1 95.06 341 ALA A C 1
ATOM 2648 O O . ALA A 1 341 ? 13.906 36.375 27.719 1 95.06 341 ALA A O 1
ATOM 2649 N N . ARG A 1 342 ? 12.43 35.281 26.469 1 95.19 342 ARG A N 1
ATOM 2650 C CA . ARG A 1 342 ? 12.898 33.938 26.891 1 95.19 342 ARG A CA 1
ATOM 2651 C C . ARG A 1 342 ? 14.312 33.688 26.375 1 95.19 342 ARG A C 1
ATOM 2653 O O . ARG A 1 342 ? 15.07 32.938 27.016 1 95.19 342 ARG A O 1
ATOM 2660 N N . GLY A 1 343 ? 14.641 34.25 25.297 1 94.06 343 GLY A N 1
ATOM 2661 C CA . GLY A 1 343 ? 15.969 34.062 24.734 1 94.06 343 GLY A CA 1
ATOM 2662 C C . GLY A 1 343 ? 15.969 33.281 23.438 1 94.06 343 GLY A C 1
ATOM 2663 O O . GLY A 1 343 ? 17.031 32.906 22.922 1 94.06 343 GLY A O 1
ATOM 2664 N N . CYS A 1 344 ? 14.844 33.062 22.859 1 96.19 344 CYS A N 1
ATOM 2665 C CA . CYS A 1 344 ? 14.789 32.406 21.547 1 96.19 344 CYS A CA 1
ATOM 2666 C C . CYS A 1 344 ? 15.242 33.375 20.453 1 96.19 344 CYS A C 1
ATOM 2668 O O . CYS A 1 344 ? 15.062 34.594 20.562 1 96.19 344 CYS A O 1
ATOM 2670 N N . TRP A 1 345 ? 15.93 32.812 19.5 1 96.19 345 TRP A N 1
ATOM 2671 C CA . TRP A 1 345 ? 15.977 33.656 18.328 1 96.19 345 TRP A CA 1
ATOM 2672 C C . TRP A 1 345 ? 14.773 33.406 17.422 1 96.19 345 TRP A C 1
ATOM 2674 O O . TRP A 1 345 ? 14.227 32.281 17.406 1 96.19 345 TRP A O 1
ATOM 2684 N N . ILE A 1 346 ? 14.312 34.469 16.781 1 98.5 346 ILE A N 1
ATOM 2685 C CA . ILE A 1 346 ? 13.039 34.469 16.062 1 98.5 346 ILE A CA 1
ATOM 2686 C C . ILE A 1 346 ? 13.297 34.438 14.555 1 98.5 346 ILE A C 1
ATOM 2688 O O . ILE A 1 346 ? 13.93 35.312 14 1 98.5 346 ILE A O 1
ATOM 2692 N N . GLY A 1 347 ? 12.875 33.281 13.891 1 98.44 347 GLY A N 1
ATOM 2693 C CA . GLY A 1 347 ? 12.797 33.281 12.438 1 98.44 347 GLY A CA 1
ATOM 2694 C C . GLY A 1 347 ? 11.469 33.781 11.906 1 98.44 347 GLY A C 1
ATOM 2695 O O . GLY A 1 347 ? 10.406 33.438 12.438 1 98.44 347 GLY A O 1
ATOM 2696 N N . PHE A 1 348 ? 11.5 34.625 10.922 1 98.19 348 PHE A N 1
ATOM 2697 C CA . PHE A 1 348 ? 10.273 35.188 10.352 1 98.19 348 PHE A CA 1
ATOM 2698 C C . PHE A 1 348 ? 9.859 34.406 9.109 1 98.19 348 PHE A C 1
ATOM 2700 O O . PHE A 1 348 ? 10.617 34.312 8.141 1 98.19 348 PHE A O 1
ATOM 2707 N N . GLY A 1 349 ? 8.68 33.781 9.234 1 94.75 349 GLY A N 1
ATOM 2708 C CA . GLY A 1 349 ? 8.109 33.031 8.125 1 94.75 349 GLY A CA 1
ATOM 2709 C C . GLY A 1 349 ? 6.828 33.656 7.59 1 94.75 349 GLY A C 1
ATOM 2710 O O . GLY A 1 349 ? 6.48 34.781 7.934 1 94.75 349 GLY A O 1
ATOM 2711 N N . HIS A 1 350 ? 6.211 32.906 6.652 1 90.56 350 HIS A N 1
ATOM 2712 C CA . HIS A 1 350 ? 4.945 33.312 6.055 1 90.56 350 HIS A CA 1
ATOM 2713 C C . HIS A 1 350 ? 3.92 32.188 6.113 1 90.56 350 HIS A C 1
ATOM 2715 O O . HIS A 1 350 ? 4.273 31.016 5.984 1 90.56 350 HIS A O 1
ATOM 2721 N N . THR A 1 351 ? 2.686 32.531 6.285 1 85.5 351 THR A N 1
ATOM 2722 C CA . THR A 1 351 ? 1.631 31.547 6.473 1 85.5 351 THR A CA 1
ATOM 2723 C C . THR A 1 351 ? 1.56 30.594 5.277 1 85.5 351 THR A C 1
ATOM 2725 O O . THR A 1 351 ? 1.183 29.422 5.426 1 85.5 351 THR A O 1
ATOM 2728 N N . ARG A 1 352 ? 1.996 31.016 4.09 1 85.94 352 ARG A N 1
ATOM 2729 C CA . ARG A 1 352 ? 1.909 30.203 2.877 1 85.94 352 ARG A CA 1
ATOM 2730 C C . ARG A 1 352 ? 3.109 29.281 2.752 1 85.94 352 ARG A C 1
ATOM 2732 O O . ARG A 1 352 ? 3.076 28.312 1.985 1 85.94 352 ARG A O 1
ATOM 2739 N N . THR A 1 353 ? 4.176 29.594 3.455 1 92.94 353 THR A N 1
ATOM 2740 C CA . THR A 1 353 ? 5.395 28.828 3.248 1 92.94 353 THR A CA 1
ATOM 2741 C C . THR A 1 353 ? 5.828 28.125 4.539 1 92.94 353 THR A C 1
ATOM 2743 O O . THR A 1 353 ? 6.992 27.766 4.695 1 92.94 353 THR A O 1
ATOM 2746 N N . LEU A 1 354 ? 4.891 28.047 5.488 1 94.5 354 LEU A N 1
ATOM 2747 C CA . LEU A 1 354 ? 5.219 27.391 6.746 1 94.5 354 LEU A CA 1
ATOM 2748 C C . LEU A 1 354 ? 5.664 25.953 6.504 1 94.5 354 LEU A C 1
ATOM 2750 O O . LEU A 1 354 ? 6.676 25.516 7.055 1 94.5 354 LEU A O 1
ATOM 2754 N N . LEU A 1 355 ? 4.895 25.297 5.711 1 93.25 355 LEU A N 1
ATOM 2755 C CA . LEU A 1 355 ? 5.211 23.922 5.348 1 93.25 355 LEU A CA 1
ATOM 2756 C C . LEU A 1 355 ? 5.891 23.859 3.986 1 93.25 355 LEU A C 1
ATOM 2758 O O . LEU A 1 355 ? 5.902 24.844 3.248 1 93.25 355 LEU A O 1
ATOM 2762 N N . SER A 1 356 ? 6.445 22.734 3.635 1 93 356 SER A N 1
ATOM 2763 C CA . SER A 1 356 ? 7.34 22.625 2.488 1 93 356 SER A CA 1
ATOM 2764 C C . SER A 1 356 ? 6.555 22.484 1.188 1 93 356 SER A C 1
ATOM 2766 O O . SER A 1 356 ? 7.137 22.516 0.1 1 93 356 SER A O 1
ATOM 2768 N N . THR A 1 357 ? 5.23 22.406 1.31 1 84.06 357 THR A N 1
ATOM 2769 C CA . THR A 1 357 ? 4.406 22.172 0.131 1 84.06 357 THR A CA 1
ATOM 2770 C C . THR A 1 357 ? 4.641 23.25 -0.926 1 84.06 357 THR A C 1
ATOM 2772 O O . THR A 1 357 ? 4.727 22.938 -2.117 1 84.06 357 THR A O 1
ATOM 2775 N N . TYR A 1 358 ? 4.801 24.516 -0.505 1 86.69 358 TYR A N 1
ATOM 2776 C CA . TYR A 1 358 ? 4.887 25.609 -1.457 1 86.69 358 TYR A CA 1
ATOM 2777 C C . TYR A 1 358 ? 6.184 26.391 -1.28 1 86.69 358 TYR A C 1
ATOM 2779 O O . TYR A 1 358 ? 6.258 27.578 -1.61 1 86.69 358 TYR A O 1
ATOM 2787 N N . ALA A 1 359 ? 7.133 25.797 -0.712 1 93.69 359 ALA A N 1
ATOM 2788 C CA . ALA A 1 359 ? 8.414 26.453 -0.469 1 93.69 359 ALA A CA 1
ATOM 2789 C C . ALA A 1 359 ? 9.578 25.547 -0.876 1 93.69 359 ALA A C 1
ATOM 2791 O O . ALA A 1 359 ? 9.508 24.328 -0.723 1 93.69 359 ALA A O 1
ATOM 2792 N N . ARG A 1 360 ? 10.578 26.109 -1.472 1 93.94 360 ARG A N 1
ATOM 2793 C CA . ARG A 1 360 ? 11.828 25.453 -1.806 1 93.94 360 ARG A CA 1
ATOM 2794 C C . ARG A 1 360 ? 13.023 26.188 -1.216 1 93.94 360 ARG A C 1
ATOM 2796 O O . ARG A 1 360 ? 13.047 27.422 -1.208 1 93.94 360 ARG A O 1
ATOM 2803 N N . PRO A 1 361 ? 14.109 25.531 -0.704 1 95.06 361 PRO A N 1
ATOM 2804 C CA . PRO A 1 361 ? 14.211 24.062 -0.75 1 95.06 361 PRO A CA 1
ATOM 2805 C C . PRO A 1 361 ? 13.266 23.375 0.23 1 95.06 361 PRO A C 1
ATOM 2807 O O . PRO A 1 361 ? 13.008 22.172 0.101 1 95.06 361 PRO A O 1
ATOM 2810 N N . HIS A 1 362 ? 12.82 24.094 1.34 1 96.06 362 HIS A N 1
ATOM 2811 C CA . HIS A 1 362 ? 11.836 23.578 2.279 1 96.06 362 HIS A CA 1
ATOM 2812 C C . HIS A 1 362 ? 11.094 24.703 2.98 1 96.06 362 HIS A C 1
ATOM 2814 O O . HIS A 1 362 ? 11.406 25.875 2.779 1 96.06 362 HIS A O 1
ATOM 2820 N N . GLY A 1 363 ? 10.109 24.344 3.768 1 96.56 363 GLY A N 1
ATOM 2821 C CA . GLY A 1 363 ? 9.266 25.312 4.445 1 96.56 363 GLY A CA 1
ATOM 2822 C C . GLY A 1 363 ? 9.953 25.984 5.625 1 96.56 363 GLY A C 1
ATOM 2823 O O . GLY A 1 363 ? 11.039 25.562 6.027 1 96.56 363 GLY A O 1
ATOM 2824 N N . ASP A 1 364 ? 9.344 27.016 6.18 1 98.12 364 ASP A N 1
ATOM 2825 C CA . ASP A 1 364 ? 9.906 27.812 7.258 1 98.12 364 ASP A CA 1
ATOM 2826 C C . ASP A 1 364 ? 10.078 26.984 8.531 1 98.12 364 ASP A C 1
ATOM 2828 O O . ASP A 1 364 ? 11.047 27.172 9.266 1 98.12 364 ASP A O 1
ATOM 2832 N N . LEU A 1 365 ? 9.164 26.109 8.781 1 98.12 365 LEU A N 1
ATOM 2833 C CA . LEU A 1 365 ? 9.219 25.359 10.031 1 98.12 365 LEU A CA 1
ATOM 2834 C C . LEU A 1 365 ? 10.367 24.359 10 1 98.12 365 LEU A C 1
ATOM 2836 O O . LEU A 1 365 ? 11.023 24.125 11.016 1 98.12 365 LEU A O 1
ATOM 2840 N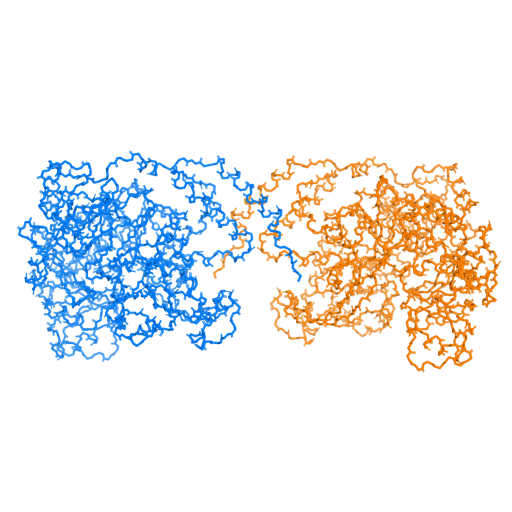 N . VAL A 1 366 ? 10.562 23.75 8.836 1 97.44 366 VAL A N 1
ATOM 2841 C CA . VAL A 1 366 ? 11.703 22.844 8.695 1 97.44 366 VAL A CA 1
ATOM 2842 C C . VAL A 1 366 ? 13 23.641 8.797 1 97.44 366 VAL A C 1
ATOM 2844 O O . VAL A 1 366 ? 13.992 23.141 9.336 1 97.44 366 VAL A O 1
ATOM 2847 N N . GLU A 1 367 ? 13 24.875 8.266 1 98 367 GLU A N 1
ATOM 2848 C CA . GLU A 1 367 ? 14.188 25.719 8.273 1 98 367 GLU A CA 1
ATOM 2849 C C . GLU A 1 367 ? 14.531 26.172 9.688 1 98 367 GLU A C 1
ATOM 2851 O O . GLU A 1 367 ? 15.68 26.062 10.125 1 98 367 GLU A O 1
ATOM 2856 N N . PHE A 1 368 ? 13.57 26.641 10.43 1 98.25 368 PHE A N 1
ATOM 2857 C CA . PHE A 1 368 ? 13.836 27.328 11.688 1 98.25 368 PHE A CA 1
ATOM 2858 C C . PHE A 1 368 ? 13.719 26.359 12.859 1 98.25 368 PHE A C 1
ATOM 2860 O O . PHE A 1 368 ? 14.227 26.641 13.953 1 98.25 368 PHE A O 1
ATOM 2867 N N . LYS A 1 369 ? 12.977 25.266 12.75 1 98.12 369 LYS A N 1
ATOM 2868 C CA . LYS A 1 369 ? 12.836 24.219 13.766 1 98.12 369 LYS A CA 1
ATOM 2869 C C . LYS A 1 369 ? 12.398 24.812 15.102 1 98.12 369 LYS A C 1
ATOM 2871 O O . LYS A 1 369 ? 13.07 24.625 16.125 1 98.12 369 LYS A O 1
ATOM 2876 N N . PRO A 1 370 ? 11.25 25.391 15.164 1 98.25 370 PRO A N 1
ATOM 2877 C CA . PRO A 1 370 ? 10.773 26.047 16.391 1 98.25 370 PRO A CA 1
ATOM 2878 C C . PRO A 1 370 ? 10.43 25.062 17.5 1 98.25 370 PRO A C 1
ATOM 2880 O O . PRO A 1 370 ? 10.094 23.906 17.219 1 98.25 370 PRO A O 1
ATOM 2883 N N . ILE A 1 371 ? 10.406 25.516 18.734 1 97.88 371 ILE A N 1
ATOM 2884 C CA . ILE A 1 371 ? 10.047 24.672 19.859 1 97.88 371 ILE A CA 1
ATOM 2885 C C . ILE A 1 371 ? 8.57 24.859 20.203 1 97.88 371 ILE A C 1
ATOM 2887 O O . ILE A 1 371 ? 8.008 24.094 21 1 97.88 371 ILE A O 1
ATOM 2891 N N . PHE A 1 372 ? 7.965 25.891 19.562 1 97.5 372 PHE A N 1
ATOM 2892 C CA . PHE A 1 372 ? 6.602 26.281 19.891 1 97.5 372 PHE A CA 1
ATOM 2893 C C . PHE A 1 372 ? 5.863 26.766 18.641 1 97.5 372 PHE A C 1
ATOM 2895 O O . PHE A 1 372 ? 6.434 27.469 17.812 1 97.5 372 PHE A O 1
ATOM 2902 N N . LEU A 1 373 ? 4.637 26.312 18.516 1 97.25 373 LEU A N 1
ATOM 2903 C CA . LEU A 1 373 ? 3.793 26.766 17.406 1 97.25 373 LEU A CA 1
ATOM 2904 C C . LEU A 1 373 ? 2.535 27.453 17.922 1 97.25 373 LEU A C 1
ATOM 2906 O O . LEU A 1 373 ? 1.949 27.016 18.922 1 97.25 373 LEU A O 1
ATOM 2910 N N . ILE A 1 374 ? 2.172 28.516 17.281 1 96.44 374 ILE A N 1
ATOM 2911 C CA . ILE A 1 374 ? 0.875 29.125 17.547 1 96.44 374 ILE A CA 1
ATOM 2912 C C . ILE A 1 374 ? 0.066 29.188 16.25 1 96.44 374 ILE A C 1
ATOM 2914 O O . ILE A 1 374 ? 0.625 29.078 15.156 1 96.44 374 ILE A O 1
ATOM 2918 N N . GLY A 1 375 ? -1.22 29.266 16.438 1 93.19 375 GLY A N 1
ATOM 2919 C CA . GLY A 1 375 ? -2.027 29.375 15.234 1 93.19 375 GLY A CA 1
ATOM 2920 C C . GLY A 1 375 ? -3.508 29.547 15.523 1 93.19 375 GLY A C 1
ATOM 2921 O O . GLY A 1 375 ? -3.961 29.297 16.641 1 93.19 375 GLY A O 1
ATOM 2922 N N . VAL A 1 376 ? -4.176 30.047 14.492 1 90.44 376 VAL A N 1
ATOM 2923 C CA . VAL A 1 376 ? -5.637 30.062 14.461 1 90.44 376 VAL A CA 1
ATOM 2924 C C . VAL A 1 376 ? -6.156 28.734 13.898 1 90.44 376 VAL A C 1
ATOM 2926 O O . VAL A 1 376 ? -5.375 27.906 13.438 1 90.44 376 VAL A O 1
ATOM 2929 N N . PRO A 1 377 ? -7.461 28.453 13.969 1 86.81 377 PRO A N 1
ATOM 2930 C CA . PRO A 1 377 ? -8 27.156 13.523 1 86.81 377 PRO A CA 1
ATOM 2931 C C . PRO A 1 377 ? -7.578 26.812 12.102 1 86.81 377 PRO A C 1
ATOM 2933 O O . PRO A 1 377 ? -7.145 25.688 11.844 1 86.81 377 PRO A O 1
ATOM 2936 N N . ARG A 1 378 ? -7.512 27.75 11.219 1 82.94 378 ARG A N 1
ATOM 2937 C CA . ARG A 1 378 ? -7.176 27.5 9.82 1 82.94 378 ARG A CA 1
ATOM 2938 C C . ARG A 1 378 ? -5.754 26.969 9.68 1 82.94 378 ARG A C 1
ATOM 2940 O O . ARG A 1 378 ? -5.48 26.109 8.836 1 82.94 378 ARG A O 1
ATOM 2947 N N . ILE A 1 379 ? -4.902 27.484 10.469 1 89.75 379 ILE A N 1
ATOM 2948 C CA . ILE A 1 379 ? -3.498 27.094 10.398 1 89.75 379 ILE A CA 1
ATOM 2949 C C . ILE A 1 379 ? -3.34 25.641 10.852 1 89.75 379 ILE A C 1
ATOM 2951 O O . ILE A 1 379 ? -2.699 24.844 10.172 1 89.75 379 ILE A O 1
ATOM 2955 N N . PHE A 1 380 ? -3.959 25.281 11.93 1 92.62 380 PHE A N 1
ATOM 2956 C CA . PHE A 1 380 ? -3.818 23.922 12.453 1 92.62 380 PHE A CA 1
ATOM 2957 C C . PHE A 1 380 ? -4.574 22.922 11.586 1 92.62 380 PHE A C 1
ATOM 2959 O O . PHE A 1 380 ? -4.148 21.781 11.43 1 92.62 380 PHE A O 1
ATOM 2966 N N . ASP A 1 381 ? -5.688 23.391 11.055 1 87.5 381 ASP A N 1
ATOM 2967 C CA . ASP A 1 381 ? -6.383 22.547 10.094 1 87.5 381 ASP A CA 1
ATOM 2968 C C . ASP A 1 381 ? -5.5 22.25 8.883 1 87.5 381 ASP A C 1
ATOM 2970 O O . ASP A 1 381 ? -5.523 21.141 8.344 1 87.5 381 ASP A O 1
ATOM 2974 N N . SER A 1 382 ? -4.809 23.25 8.453 1 86.31 382 SER A N 1
ATOM 2975 C CA . SER A 1 382 ? -3.906 23.062 7.324 1 86.31 382 SER A CA 1
ATOM 2976 C C . SER A 1 382 ? -2.783 22.094 7.66 1 86.31 382 SER A C 1
ATOM 2978 O O . SER A 1 382 ? -2.391 21.281 6.824 1 86.31 382 SER A O 1
ATOM 2980 N N . TYR A 1 383 ? -2.227 22.203 8.891 1 92.88 383 TYR A N 1
ATOM 2981 C CA . TYR A 1 383 ? -1.226 21.234 9.328 1 92.88 383 TYR A CA 1
ATOM 2982 C C . TYR A 1 383 ? -1.772 19.812 9.25 1 92.88 383 TYR A C 1
ATOM 2984 O O . TYR A 1 383 ? -1.137 18.938 8.672 1 92.88 383 TYR A O 1
ATOM 2992 N N . LYS A 1 384 ? -2.953 19.688 9.828 1 92.75 384 LYS A N 1
ATOM 2993 C CA . LYS A 1 384 ? -3.582 18.375 9.883 1 92.75 384 LYS A CA 1
ATOM 2994 C C . LYS A 1 384 ? -3.801 17.812 8.477 1 92.75 384 LYS A C 1
ATOM 2996 O O . LYS A 1 384 ? -3.453 16.656 8.195 1 92.75 384 LYS A O 1
ATOM 3001 N N . LYS A 1 385 ? -4.305 18.641 7.676 1 84.38 385 LYS A N 1
ATOM 3002 C CA . LYS A 1 385 ? -4.602 18.219 6.309 1 84.38 385 LYS A CA 1
ATOM 3003 C C . LYS A 1 385 ? -3.328 17.812 5.57 1 84.38 385 LYS A C 1
ATOM 3005 O O . LYS A 1 385 ? -3.305 16.797 4.871 1 84.38 385 LYS A O 1
ATOM 3010 N N . THR A 1 386 ? -2.334 18.594 5.66 1 87.25 386 THR A N 1
ATOM 3011 C CA . THR A 1 386 ? -1.077 18.328 4.973 1 87.25 386 THR A CA 1
ATOM 3012 C C . THR A 1 386 ? -0.432 17.047 5.504 1 87.25 386 THR A C 1
ATOM 3014 O O . THR A 1 386 ? 0.097 16.25 4.73 1 87.25 386 THR A O 1
ATOM 3017 N N . MET A 1 387 ? -0.455 16.859 6.793 1 93.31 387 MET A N 1
ATOM 3018 C CA . MET A 1 387 ? 0.106 15.656 7.395 1 93.31 387 MET A CA 1
ATOM 3019 C C . MET A 1 387 ? -0.673 14.422 6.961 1 93.31 387 MET A C 1
ATOM 3021 O O . MET A 1 387 ? -0.079 13.398 6.613 1 93.31 387 MET A O 1
ATOM 3025 N N . GLU A 1 388 ? -1.996 14.539 6.961 1 90 388 GLU A N 1
ATOM 3026 C CA . GLU A 1 388 ? -2.83 13.422 6.531 1 90 388 GLU A CA 1
ATOM 3027 C C . GLU A 1 388 ? -2.576 13.078 5.066 1 90 388 GLU A C 1
ATOM 3029 O O . GLU A 1 388 ? -2.564 11.906 4.695 1 90 388 GLU A O 1
ATOM 3034 N N . ALA A 1 389 ? -2.359 14.086 4.277 1 83.5 389 ALA A N 1
ATOM 3035 C CA . ALA A 1 389 ? -2.125 13.891 2.85 1 83.5 389 ALA A CA 1
ATOM 3036 C C . ALA A 1 389 ? -0.795 13.188 2.605 1 83.5 389 ALA A C 1
ATOM 3038 O O . ALA A 1 389 ? -0.607 12.547 1.566 1 83.5 389 ALA A O 1
ATOM 3039 N N . SER A 1 390 ? 0.101 13.258 3.547 1 89.31 390 SER A N 1
ATOM 3040 C CA . SER A 1 390 ? 1.416 12.648 3.383 1 89.31 390 SER A CA 1
ATOM 3041 C C . SER A 1 390 ? 1.389 11.172 3.76 1 89.31 390 SER A C 1
ATOM 3043 O O . SER A 1 390 ? 2.33 10.43 3.465 1 89.31 390 SER A O 1
ATOM 3045 N N . LEU A 1 391 ? 0.314 10.719 4.379 1 90.94 391 LEU A N 1
ATOM 3046 C CA . LEU A 1 391 ? 0.184 9.328 4.785 1 90.94 391 LEU A CA 1
ATOM 3047 C C . LEU A 1 391 ? -0.124 8.438 3.586 1 90.94 391 LEU A C 1
ATOM 3049 O O . LEU A 1 391 ? -0.547 8.93 2.537 1 90.94 391 LEU A O 1
ATOM 3053 N N . ALA A 1 392 ? 0.104 7.098 3.783 1 87.25 392 ALA A N 1
ATOM 3054 C CA . ALA A 1 392 ? -0.247 6.125 2.752 1 87.25 392 ALA A CA 1
ATOM 3055 C C . ALA A 1 392 ? -1.746 6.141 2.467 1 87.25 392 ALA A C 1
ATOM 3057 O O . ALA A 1 392 ? -2.535 6.617 3.289 1 87.25 392 ALA A O 1
ATOM 3058 N N . GLN A 1 393 ? -2.111 5.68 1.315 1 80.88 393 GLN A N 1
ATOM 3059 C CA . GLN A 1 393 ? -3.518 5.645 0.921 1 80.88 393 GLN A CA 1
ATOM 3060 C C . GLN A 1 393 ? -4.316 4.711 1.823 1 80.88 393 GLN A C 1
ATOM 3062 O O . GLN A 1 393 ? -3.758 3.793 2.428 1 80.88 393 GLN A O 1
ATOM 3067 N N . ARG A 1 394 ? -5.578 4.996 1.887 1 81.06 394 ARG A N 1
ATOM 3068 C CA . ARG A 1 394 ? -6.445 4.129 2.672 1 81.06 394 ARG A CA 1
ATOM 3069 C C . ARG A 1 394 ? -6.445 2.707 2.117 1 81.06 394 ARG A C 1
ATOM 3071 O O . ARG A 1 394 ? -6.441 2.508 0.901 1 81.06 394 ARG A O 1
ATOM 3078 N N . GLY A 1 395 ? -6.391 1.785 3.006 1 82.31 395 GLY A N 1
ATOM 3079 C CA . GLY A 1 395 ? -6.34 0.391 2.596 1 82.31 395 GLY A CA 1
ATOM 3080 C C . GLY A 1 395 ? -4.949 -0.208 2.682 1 82.31 395 GLY A C 1
ATOM 3081 O O . GLY A 1 395 ? -4.801 -1.427 2.795 1 82.31 395 GLY A O 1
ATOM 3082 N N . ALA A 1 396 ? -3.951 0.647 2.51 1 88.06 396 ALA A N 1
ATOM 3083 C CA . ALA A 1 396 ? -2.578 0.174 2.664 1 88.06 396 ALA A CA 1
ATOM 3084 C C . ALA A 1 396 ? -2.285 -0.201 4.113 1 88.06 396 ALA A C 1
ATOM 3086 O O . ALA A 1 396 ? -2.859 0.378 5.039 1 88.06 396 ALA A O 1
ATOM 3087 N N . LEU A 1 397 ? -1.417 -1.127 4.309 1 93.88 397 LEU A N 1
ATOM 3088 C CA . LEU A 1 397 ? -1.067 -1.567 5.652 1 93.88 397 LEU A CA 1
ATOM 3089 C C . LEU A 1 397 ? -0.443 -0.428 6.453 1 93.88 397 LEU A C 1
ATOM 3091 O O . LEU A 1 397 ? -0.698 -0.293 7.652 1 93.88 397 LEU A O 1
ATOM 3095 N N . GLU A 1 398 ? 0.353 0.443 5.805 1 94.06 398 GLU A N 1
ATOM 3096 C CA . GLU A 1 398 ? 0.965 1.585 6.477 1 94.06 398 GLU A CA 1
ATOM 3097 C C . GLU A 1 398 ? -0.095 2.52 7.055 1 94.06 398 GLU A C 1
ATOM 3099 O O . GLU A 1 398 ? 0.049 3.018 8.172 1 94.06 398 GLU A O 1
ATOM 3104 N N . ARG A 1 399 ? -1.124 2.803 6.277 1 92.81 399 ARG A N 1
ATOM 3105 C CA . ARG A 1 399 ? -2.221 3.658 6.719 1 92.81 399 ARG A CA 1
ATOM 3106 C C . ARG A 1 399 ? -2.957 3.037 7.902 1 92.81 399 ARG A C 1
ATOM 3108 O O . ARG A 1 399 ? -3.299 3.73 8.859 1 92.81 399 ARG A O 1
ATOM 3115 N N . GLN A 1 400 ? -3.178 1.753 7.805 1 94.19 400 GLN A N 1
ATOM 3116 C CA . GLN A 1 400 ? -3.848 1.046 8.891 1 94.19 400 GLN A CA 1
ATOM 3117 C C . GLN A 1 400 ? -3.037 1.123 10.18 1 94.19 400 GLN A C 1
ATOM 3119 O O . GLN A 1 400 ? -3.602 1.266 11.266 1 94.19 400 GLN A O 1
ATOM 3124 N N . ILE A 1 401 ? -1.768 0.939 10.008 1 96.19 401 ILE A N 1
ATOM 3125 C CA . ILE A 1 401 ? -0.881 1.032 11.164 1 96.19 401 ILE A CA 1
ATOM 3126 C C . ILE A 1 401 ? -0.988 2.422 11.789 1 96.19 401 ILE A C 1
ATOM 3128 O O . ILE A 1 401 ? -1.093 2.557 13.008 1 96.19 401 ILE A O 1
ATOM 3132 N N . PHE A 1 402 ? -0.994 3.459 11 1 97.25 402 PHE A N 1
ATOM 3133 C CA . PHE A 1 402 ? -1.119 4.82 11.508 1 97.25 402 PHE A CA 1
ATOM 3134 C C . PHE A 1 402 ? -2.422 4.992 12.273 1 97.25 402 PHE A C 1
ATOM 3136 O O . PHE A 1 402 ? -2.422 5.492 13.406 1 97.25 402 PHE A O 1
ATOM 3143 N N . GLU A 1 403 ? -3.498 4.676 11.656 1 95.88 403 GLU A N 1
ATOM 3144 C CA . GLU A 1 403 ? -4.809 4.84 12.273 1 95.88 403 GLU A CA 1
ATOM 3145 C C . GLU A 1 403 ? -4.898 4.07 13.594 1 95.88 403 GLU A C 1
ATOM 3147 O O . GLU A 1 403 ? -5.469 4.562 14.57 1 95.88 403 GLU A O 1
ATOM 3152 N N . HIS A 1 404 ? -4.316 2.857 13.547 1 96.75 404 HIS A N 1
ATOM 3153 C CA . HIS A 1 404 ? -4.293 2.041 14.758 1 96.75 404 HIS A CA 1
ATOM 3154 C C . HIS A 1 404 ? -3.451 2.695 15.852 1 96.75 404 HIS A C 1
ATOM 3156 O O . HIS A 1 404 ? -3.875 2.766 17 1 96.75 404 HIS A O 1
ATOM 3162 N N . ALA A 1 405 ? -2.299 3.137 15.484 1 98.06 405 ALA A N 1
ATOM 3163 C CA . ALA A 1 405 ? -1.413 3.812 16.438 1 98.06 405 ALA A CA 1
ATOM 3164 C C . ALA A 1 405 ? -2.051 5.094 16.953 1 98.06 405 ALA A C 1
ATOM 3166 O O . ALA A 1 405 ? -1.904 5.426 18.141 1 98.06 405 ALA A O 1
ATOM 3167 N N . PHE A 1 406 ? -2.703 5.852 16.094 1 97.56 406 PHE A N 1
ATOM 3168 C CA . PHE A 1 406 ? -3.389 7.082 16.453 1 97.56 406 PHE A CA 1
ATOM 3169 C C . PHE A 1 406 ? -4.434 6.816 17.531 1 97.56 406 PHE A C 1
ATOM 3171 O O . PHE A 1 406 ? -4.445 7.48 18.578 1 97.56 406 PHE A O 1
ATOM 3178 N N . ALA A 1 407 ? -5.301 5.836 17.266 1 97.06 407 ALA A N 1
ATOM 3179 C CA . ALA A 1 407 ? -6.348 5.492 18.219 1 97.06 407 ALA A CA 1
ATOM 3180 C C . ALA A 1 407 ? -5.75 4.992 19.531 1 97.06 407 ALA A C 1
ATOM 3182 O O . ALA A 1 407 ? -6.23 5.34 20.625 1 97.06 407 ALA A O 1
ATOM 3183 N N . SER A 1 408 ? -4.73 4.172 19.406 1 97.88 408 SER A N 1
ATOM 3184 C CA . SER A 1 408 ? -4.055 3.631 20.578 1 97.88 408 SER A CA 1
ATOM 3185 C C . SER A 1 408 ? -3.441 4.738 21.422 1 97.88 408 SER A C 1
ATOM 3187 O O . SER A 1 408 ? -3.656 4.793 22.641 1 97.88 408 SER A O 1
ATOM 3189 N N . ARG A 1 409 ? -2.688 5.633 20.812 1 97.69 409 ARG A N 1
ATOM 3190 C CA . ARG A 1 409 ? -2.029 6.711 21.547 1 97.69 409 ARG A CA 1
ATOM 3191 C C . ARG A 1 409 ? -3.053 7.66 22.156 1 97.69 409 ARG A C 1
ATOM 3193 O O . ARG A 1 409 ? -2.865 8.148 23.266 1 97.69 409 ARG A O 1
ATOM 3200 N N . LEU A 1 410 ? -4.094 7.996 21.422 1 95.69 410 LEU A N 1
ATOM 3201 C CA . LEU A 1 410 ? -5.133 8.859 21.969 1 95.69 410 LEU A CA 1
ATOM 3202 C C . LEU A 1 410 ? -5.68 8.297 23.281 1 95.69 410 LEU A C 1
ATOM 3204 O O . LEU A 1 410 ? -5.891 9.031 24.25 1 95.69 410 LEU A O 1
ATOM 3208 N N . LYS A 1 411 ? -5.887 6.977 23.328 1 96.19 411 LYS A N 1
ATOM 3209 C CA . LYS A 1 411 ? -6.355 6.316 24.547 1 96.19 411 LYS A CA 1
ATOM 3210 C C . LYS A 1 411 ? -5.34 6.465 25.672 1 96.19 411 LYS A C 1
ATOM 3212 O O . LYS A 1 411 ? -5.715 6.734 26.828 1 96.19 411 LYS A O 1
ATOM 3217 N N . TYR A 1 412 ? -4.086 6.293 25.344 1 96.56 412 TYR A N 1
ATOM 3218 C CA . TYR A 1 412 ? -3.033 6.418 26.344 1 96.56 412 TYR A CA 1
ATOM 3219 C C . TYR A 1 412 ? -2.932 7.852 26.844 1 96.56 412 TYR A C 1
ATOM 3221 O O . TYR A 1 412 ? -2.699 8.086 28.031 1 96.56 412 TYR A O 1
ATOM 3229 N N . LEU A 1 413 ? -3.092 8.828 25.953 1 94.56 413 LEU A N 1
ATOM 3230 C CA . LEU A 1 413 ? -3.051 10.227 26.344 1 94.56 413 LEU A CA 1
ATOM 3231 C C . LEU A 1 413 ? -4.164 10.547 27.344 1 94.56 413 LEU A C 1
ATOM 3233 O O . LEU A 1 413 ? -3.941 11.25 28.328 1 94.56 413 LEU A O 1
ATOM 3237 N N . HIS A 1 414 ? -5.336 10.008 27.094 1 92.25 414 HIS A N 1
ATOM 3238 C CA . HIS A 1 414 ? -6.453 10.203 28.016 1 92.25 414 HIS A CA 1
ATOM 3239 C C . HIS A 1 414 ? -6.156 9.602 29.375 1 92.25 414 HIS A C 1
ATOM 3241 O O . HIS A 1 414 ? -6.656 10.086 30.406 1 92.25 414 HIS A O 1
ATOM 3247 N N . ALA A 1 415 ? -5.293 8.586 29.406 1 93.88 415 ALA A N 1
ATOM 3248 C CA . ALA A 1 415 ? -4.93 7.918 30.641 1 93.88 415 ALA A CA 1
ATOM 3249 C C . ALA A 1 415 ? -3.715 8.578 31.297 1 93.88 415 ALA A C 1
ATOM 3251 O O . ALA A 1 415 ? -3.23 8.125 32.344 1 93.88 415 ALA A O 1
ATOM 3252 N N . GLY A 1 416 ? -3.211 9.633 30.672 1 93.44 416 GLY A N 1
ATOM 3253 C CA . GLY A 1 416 ? -2.061 10.352 31.203 1 93.44 416 GLY A CA 1
ATOM 3254 C C . GLY A 1 416 ? -0.743 9.656 30.922 1 93.44 416 GLY A C 1
ATOM 3255 O O . GLY A 1 416 ? 0.226 9.812 31.656 1 93.44 416 GLY A O 1
ATOM 3256 N N . MET A 1 417 ? -0.757 8.797 29.891 1 95.81 417 MET A N 1
ATOM 3257 C CA . MET A 1 417 ? 0.434 8.016 29.562 1 95.81 417 MET A CA 1
ATOM 3258 C C . MET A 1 417 ? 1.065 8.5 28.266 1 95.81 417 MET A C 1
ATOM 3260 O O . MET A 1 417 ? 0.404 9.148 27.453 1 95.81 417 MET A O 1
ATOM 3264 N N . GLU A 1 418 ? 2.375 8.195 28.125 1 96.12 418 GLU A N 1
ATOM 3265 C CA . GLU A 1 418 ? 3.133 8.461 26.906 1 96.12 418 GLU A CA 1
ATOM 3266 C C . GLU A 1 418 ? 3.504 7.164 26.188 1 96.12 418 GLU A C 1
ATOM 3268 O O . GLU A 1 418 ? 3.658 6.121 26.828 1 96.12 418 GLU A O 1
ATOM 3273 N N . THR A 1 419 ? 3.59 7.211 24.859 1 97.75 419 THR A N 1
ATOM 3274 C CA . THR A 1 419 ? 3.875 6.043 24.031 1 97.75 419 THR A CA 1
ATOM 3275 C C . THR A 1 419 ? 5.145 6.254 23.219 1 97.75 419 THR A C 1
ATOM 3277 O O . THR A 1 419 ? 5.082 6.438 22 1 97.75 419 THR A O 1
ATOM 3280 N N . PRO A 1 420 ? 6.32 6.102 23.844 1 97.88 420 PRO A N 1
ATOM 3281 C CA . PRO A 1 420 ? 7.582 6.336 23.141 1 97.88 420 PRO A CA 1
ATOM 3282 C C . PRO A 1 420 ? 7.707 5.5 21.859 1 97.88 420 PRO A C 1
ATOM 3284 O O . PRO A 1 420 ? 8.258 5.969 20.859 1 97.88 420 PRO A O 1
ATOM 3287 N N . PHE A 1 421 ? 7.18 4.242 21.844 1 97.94 421 PHE A N 1
ATOM 3288 C CA . PHE A 1 421 ? 7.273 3.371 20.688 1 97.94 421 PHE A CA 1
ATOM 3289 C C . PHE A 1 421 ? 6.516 3.965 19.5 1 97.94 421 PHE A C 1
ATOM 3291 O O . PHE A 1 421 ? 7.07 4.113 18.406 1 97.94 421 PHE A O 1
ATOM 3298 N N . TRP A 1 422 ? 5.203 4.34 19.672 1 98 422 TRP A N 1
ATOM 3299 C CA . TRP A 1 422 ? 4.41 4.926 18.594 1 98 422 TRP A CA 1
ATOM 3300 C C . TRP A 1 422 ? 5.043 6.219 18.094 1 98 422 TRP A C 1
ATOM 3302 O O . TRP A 1 422 ? 5.051 6.484 16.891 1 98 422 TRP A O 1
ATOM 3312 N N . ASN A 1 423 ? 5.559 7.023 19.031 1 97.38 423 ASN A N 1
ATOM 3313 C CA . ASN A 1 423 ? 6.16 8.305 18.672 1 97.38 423 ASN A CA 1
ATOM 3314 C C . ASN A 1 423 ? 7.336 8.125 17.719 1 97.38 423 ASN A C 1
ATOM 3316 O O . ASN A 1 423 ? 7.445 8.836 16.719 1 97.38 423 ASN A O 1
ATOM 3320 N N . GLU A 1 424 ? 8.195 7.195 18.078 1 96.69 424 GLU A N 1
ATOM 3321 C CA . GLU A 1 424 ? 9.422 6.973 17.328 1 96.69 424 GLU A CA 1
ATOM 3322 C C . GLU A 1 424 ? 9.125 6.316 15.977 1 96.69 424 GLU A C 1
ATOM 3324 O O . GLU A 1 424 ? 9.727 6.668 14.961 1 96.69 424 GLU A O 1
ATOM 3329 N N . VAL A 1 425 ? 8.203 5.398 15.969 1 96.44 425 VAL A N 1
ATOM 3330 C CA . VAL A 1 425 ? 8.055 4.512 14.812 1 96.44 425 VAL A CA 1
ATOM 3331 C C . VAL A 1 425 ? 7.016 5.082 13.852 1 96.44 425 VAL A C 1
ATOM 3333 O O . VAL A 1 425 ? 7.145 4.941 12.633 1 96.44 425 VAL A O 1
ATOM 3336 N N . VAL A 1 426 ? 5.953 5.715 14.352 1 97 426 VAL A N 1
ATOM 3337 C CA . VAL A 1 426 ? 4.816 6.078 13.516 1 97 426 VAL A CA 1
ATOM 3338 C C . VAL A 1 426 ? 4.754 7.594 13.359 1 97 426 VAL A C 1
ATOM 3340 O O . VAL A 1 426 ? 4.566 8.102 12.25 1 97 426 VAL A O 1
ATOM 3343 N N . PHE A 1 427 ? 4.961 8.414 14.43 1 97.19 427 PHE A N 1
ATOM 3344 C CA . PHE A 1 427 ? 4.59 9.82 14.383 1 97.19 427 PHE A CA 1
ATOM 3345 C C . PHE A 1 427 ? 5.812 10.695 14.117 1 97.19 427 PHE A C 1
ATOM 3347 O O . PHE A 1 427 ? 5.676 11.859 13.734 1 97.19 427 PHE A O 1
ATOM 3354 N N . ALA A 1 428 ? 7.062 10.188 14.297 1 95.81 428 ALA A N 1
ATOM 3355 C CA . ALA A 1 428 ? 8.297 10.953 14.156 1 95.81 428 ALA A CA 1
ATOM 3356 C C . ALA A 1 428 ? 8.391 11.602 12.781 1 95.81 428 ALA A C 1
ATOM 3358 O O . ALA A 1 428 ? 8.742 12.781 12.664 1 95.81 428 ALA A O 1
ATOM 3359 N N . PRO A 1 429 ? 8.055 10.844 11.727 1 94.38 429 PRO A N 1
ATOM 3360 C CA . PRO A 1 429 ? 8.164 11.469 10.406 1 94.38 429 PRO A CA 1
ATOM 3361 C C . PRO A 1 429 ? 7.266 12.695 10.258 1 94.38 429 PRO A C 1
ATOM 3363 O O . PRO A 1 429 ? 7.629 13.648 9.57 1 94.38 429 PRO A O 1
ATOM 3366 N N . LEU A 1 430 ? 6.078 12.688 10.82 1 96.12 430 LEU A N 1
ATOM 3367 C CA . LEU A 1 430 ? 5.16 13.82 10.75 1 96.12 430 LEU A CA 1
ATOM 3368 C C . LEU A 1 430 ? 5.688 14.992 11.57 1 96.12 430 LEU A C 1
ATOM 3370 O O . LEU A 1 430 ? 5.488 16.156 11.195 1 96.12 430 LEU A O 1
ATOM 3374 N N . ARG A 1 431 ? 6.371 14.711 12.688 1 97.25 431 ARG A N 1
ATOM 3375 C CA . ARG A 1 431 ? 6.953 15.75 13.523 1 97.25 431 ARG A CA 1
ATOM 3376 C C . ARG A 1 431 ? 8.047 16.516 12.781 1 97.25 431 ARG A C 1
ATOM 3378 O O . ARG A 1 431 ? 8.227 17.703 12.984 1 97.25 431 ARG A O 1
ATOM 3385 N N . GLU A 1 432 ? 8.734 15.812 11.883 1 96.19 432 GLU A N 1
ATOM 3386 C CA . GLU A 1 432 ? 9.797 16.422 11.102 1 96.19 432 GLU A CA 1
ATOM 3387 C C . GLU A 1 432 ? 9.242 17.453 10.125 1 96.19 432 GLU A C 1
ATOM 3389 O O . GLU A 1 432 ? 9.953 18.391 9.734 1 96.19 432 GLU A O 1
ATOM 3394 N N . MET A 1 433 ? 7.988 17.359 9.789 1 95.5 433 MET A N 1
ATOM 3395 C CA . MET A 1 433 ? 7.363 18.281 8.844 1 95.5 433 MET A CA 1
ATOM 3396 C C . MET A 1 433 ? 7.25 19.688 9.445 1 95.5 433 MET A C 1
ATOM 3398 O O . MET A 1 433 ? 7.109 20.656 8.711 1 95.5 433 MET A O 1
ATOM 3402 N N . VAL A 1 434 ? 7.312 19.734 10.82 1 97.12 434 VAL A N 1
ATOM 3403 C CA . VAL A 1 434 ? 7.234 21.047 11.461 1 97.12 434 VAL A CA 1
ATOM 3404 C C . VAL A 1 434 ? 8.555 21.344 12.172 1 97.12 434 VAL A C 1
ATOM 3406 O O . VAL A 1 434 ? 8.578 22.125 13.125 1 97.12 434 VAL A O 1
ATOM 3409 N N . GLY A 1 435 ? 9.625 20.641 11.773 1 96.69 435 GLY A N 1
ATOM 3410 C CA . GLY A 1 435 ? 10.969 20.969 12.234 1 96.69 435 GLY A CA 1
ATOM 3411 C C . GLY A 1 435 ? 11.508 19.984 13.258 1 96.69 435 GLY A C 1
ATOM 3412 O O . GLY A 1 435 ? 12.703 19.984 13.539 1 96.69 435 GLY A O 1
ATOM 3413 N N . GLY A 1 436 ? 10.648 19.234 13.938 1 96.69 436 GLY A N 1
ATOM 3414 C CA . GLY A 1 436 ? 11.094 18.125 14.758 1 96.69 436 GLY A CA 1
ATOM 3415 C C . GLY A 1 436 ? 11.414 18.531 16.188 1 96.69 436 GLY A C 1
ATOM 3416 O O . GLY A 1 436 ? 11.852 17.703 16.984 1 96.69 436 GLY A O 1
ATOM 3417 N N . ARG A 1 437 ? 11.188 19.828 16.625 1 96.88 437 ARG A N 1
ATOM 3418 C CA . ARG A 1 437 ? 11.609 20.281 17.938 1 96.88 437 ARG A CA 1
ATOM 3419 C C . ARG A 1 437 ? 10.438 20.844 18.734 1 96.88 437 ARG A C 1
ATOM 3421 O O . ARG A 1 437 ? 10.609 21.359 19.844 1 96.88 437 ARG A O 1
ATOM 3428 N N . VAL A 1 438 ? 9.234 20.719 18.203 1 97.25 438 VAL A N 1
ATOM 3429 C CA . VAL A 1 438 ? 8.07 21.344 18.812 1 97.25 438 VAL A CA 1
ATOM 3430 C C . VAL A 1 438 ? 7.77 20.656 20.156 1 97.25 438 VAL A C 1
ATOM 3432 O O . VAL A 1 438 ? 7.648 19.438 20.219 1 97.25 438 VAL A O 1
ATOM 3435 N N . ARG A 1 439 ? 7.676 21.469 21.172 1 95.69 439 ARG A N 1
ATOM 3436 C CA . ARG A 1 439 ? 7.371 20.969 22.516 1 95.69 439 ARG A CA 1
ATOM 3437 C C . ARG A 1 439 ? 5.902 21.172 22.859 1 95.69 439 ARG A C 1
ATOM 3439 O O . ARG A 1 439 ? 5.32 20.391 23.609 1 95.69 439 ARG A O 1
ATOM 3446 N N . SER A 1 440 ? 5.371 22.266 22.375 1 95.69 440 SER A N 1
ATOM 3447 C CA . SER A 1 440 ? 3.973 22.594 22.641 1 95.69 440 SER A CA 1
ATOM 3448 C C . SER A 1 440 ? 3.398 23.484 21.547 1 95.69 440 SER A C 1
ATOM 3450 O O . SER A 1 440 ? 4.148 24.094 20.781 1 95.69 440 SER A O 1
ATOM 3452 N N . MET A 1 441 ? 2.105 23.484 21.516 1 97 441 MET A N 1
ATOM 3453 C CA . MET A 1 441 ? 1.354 24.297 20.562 1 97 441 MET A CA 1
ATOM 3454 C C . MET A 1 441 ? 0.213 25.031 21.25 1 97 441 MET A C 1
ATOM 3456 O O . MET A 1 441 ? -0.336 24.562 22.234 1 97 441 MET A O 1
ATOM 3460 N N . PHE A 1 442 ? -0.076 26.156 20.688 1 96.31 442 PHE A N 1
ATOM 3461 C CA . PHE A 1 442 ? -1.082 27.016 21.312 1 96.31 442 PHE A CA 1
ATOM 3462 C C . PHE A 1 442 ? -2.035 27.562 20.25 1 96.31 442 PHE A C 1
ATOM 3464 O O . PHE A 1 442 ? -1.627 28.328 19.375 1 96.31 442 PHE A O 1
ATOM 3471 N N . GLY A 1 443 ? -3.275 27.094 20.328 1 94.06 443 GLY A N 1
ATOM 3472 C CA . GLY A 1 443 ? -4.316 27.594 19.438 1 94.06 443 GLY A CA 1
ATOM 3473 C C . GLY A 1 443 ? -5.152 28.688 20.062 1 94.06 443 GLY A C 1
ATOM 3474 O O . GLY A 1 443 ? -5.52 28.609 21.234 1 94.06 443 GLY A O 1
ATOM 3475 N N . GLY A 1 444 ? -5.383 29.734 19.312 1 91.56 444 GLY A N 1
ATOM 3476 C CA . GLY A 1 444 ? -6.219 30.844 19.719 1 91.56 444 GLY A CA 1
ATOM 3477 C C . GLY A 1 444 ? -6.879 31.547 18.547 1 91.56 444 GLY A C 1
ATOM 3478 O O . GLY A 1 444 ? -6.777 31.094 17.406 1 91.56 444 GLY A O 1
ATOM 3479 N N . GLY A 1 445 ? -7.594 32.594 18.812 1 85.25 445 GLY A N 1
ATOM 3480 C CA . GLY A 1 445 ? -8.258 33.375 17.766 1 85.25 445 GLY A CA 1
ATOM 3481 C C . GLY A 1 445 ? -9.594 32.781 17.359 1 85.25 445 GLY A C 1
ATOM 3482 O O . GLY A 1 445 ? -10.383 33.438 16.672 1 85.25 445 GLY A O 1
ATOM 3483 N N . GLY A 1 446 ? -9.859 31.625 17.719 1 83.44 446 GLY A N 1
ATOM 3484 C CA . GLY A 1 446 ? -11.086 30.906 17.438 1 83.44 446 GLY A CA 1
ATOM 3485 C C . GLY A 1 446 ? -11.086 29.484 18 1 83.44 446 GLY A C 1
ATOM 3486 O O . GLY A 1 446 ? -10.031 28.969 18.406 1 83.44 446 GLY A O 1
ATOM 3487 N N . PRO A 1 447 ? -12.211 28.922 18.016 1 85.88 447 PRO A N 1
ATOM 3488 C CA . PRO A 1 447 ? -12.281 27.547 18.562 1 85.88 447 PRO A CA 1
ATOM 3489 C C . PRO A 1 447 ? -11.641 26.516 17.625 1 85.88 447 PRO A C 1
ATOM 3491 O O . PRO A 1 447 ? -11.984 26.453 16.453 1 85.88 447 PRO A O 1
ATOM 3494 N N . ILE A 1 448 ? -10.734 25.75 18.172 1 88.56 448 ILE A N 1
ATOM 3495 C CA . ILE A 1 448 ? -10.148 24.609 17.453 1 88.56 448 ILE A CA 1
ATOM 3496 C C . ILE A 1 448 ? -11.055 23.391 17.594 1 88.56 448 ILE A C 1
ATOM 3498 O O . ILE A 1 448 ? -11.492 23.062 18.703 1 88.56 448 ILE A O 1
ATOM 3502 N N . SER A 1 449 ? -11.352 22.688 16.469 1 86.06 449 SER A N 1
ATOM 3503 C CA . SER A 1 449 ? -12.234 21.531 16.516 1 86.06 449 SER A CA 1
ATOM 3504 C C . SER A 1 449 ? -11.602 20.375 17.281 1 86.06 449 SER A C 1
ATOM 3506 O O . SER A 1 449 ? -10.375 20.281 17.375 1 86.06 449 SER A O 1
ATOM 3508 N N . ALA A 1 450 ? -12.469 19.531 17.781 1 87.31 450 ALA A N 1
ATOM 3509 C CA . ALA A 1 450 ? -12 18.375 18.547 1 87.31 450 ALA A CA 1
ATOM 3510 C C . ALA A 1 450 ? -11.109 17.484 17.703 1 87.31 450 ALA A C 1
ATOM 3512 O O . ALA A 1 450 ? -10.031 17.062 18.141 1 87.31 450 ALA A O 1
ATOM 3513 N N . PRO A 1 451 ? -11.516 17.188 16.406 1 87.88 451 PRO A N 1
ATOM 3514 C CA . PRO A 1 451 ? -10.641 16.344 15.602 1 87.88 451 PRO A CA 1
ATOM 3515 C C . PRO A 1 451 ? -9.258 16.953 15.391 1 87.88 451 PRO A C 1
ATOM 3517 O O . PRO A 1 451 ? -8.25 16.234 15.453 1 87.88 451 PRO A O 1
ATOM 3520 N N . THR A 1 452 ? -9.18 18.25 15.172 1 91 452 THR A N 1
ATOM 3521 C CA . THR A 1 452 ? -7.895 18.922 14.953 1 91 452 THR A CA 1
ATOM 3522 C C . THR A 1 452 ? -7.07 18.938 16.234 1 91 452 THR A C 1
ATOM 3524 O O . THR A 1 452 ? -5.871 18.656 16.203 1 91 452 THR A O 1
ATOM 3527 N N . GLN A 1 453 ? -7.688 19.297 17.328 1 93.25 453 GLN A N 1
ATOM 3528 C CA . GLN A 1 453 ? -6.984 19.312 18.609 1 93.25 453 GLN A CA 1
ATOM 3529 C C . GLN A 1 453 ? -6.441 17.922 18.953 1 93.25 453 GLN A C 1
ATOM 3531 O O . GLN A 1 453 ? -5.301 17.797 19.391 1 93.25 453 GLN A O 1
ATOM 3536 N N . ASN A 1 454 ? -7.309 16.906 18.797 1 93.38 454 ASN A N 1
ATOM 3537 C CA . ASN A 1 454 ? -6.883 15.531 19.062 1 93.38 454 ASN A CA 1
ATOM 3538 C C . ASN A 1 454 ? -5.715 15.125 18.172 1 93.38 454 ASN A C 1
ATOM 3540 O O . ASN A 1 454 ? -4.758 14.508 18.641 1 93.38 454 ASN A O 1
ATOM 3544 N N . PHE A 1 455 ? -5.836 15.406 16.906 1 95.94 455 PHE A N 1
ATOM 3545 C CA . PHE A 1 455 ? -4.781 15.062 15.961 1 95.94 455 PHE A CA 1
ATOM 3546 C C . PHE A 1 455 ? -3.453 15.68 16.375 1 95.94 455 PHE A C 1
ATOM 3548 O O . PHE A 1 455 ? -2.424 15.008 16.406 1 95.94 455 PHE A O 1
ATOM 3555 N N . MET A 1 456 ? -3.471 17 16.703 1 96.56 456 MET A N 1
ATOM 3556 C CA . MET A 1 456 ? -2.244 17.688 17.094 1 96.56 456 MET A CA 1
ATOM 3557 C C . MET A 1 456 ? -1.667 17.109 18.375 1 96.56 456 MET A C 1
ATOM 3559 O O . MET A 1 456 ? -0.448 17 18.516 1 96.56 456 MET A O 1
ATOM 3563 N N . ASN A 1 457 ? -2.496 16.781 19.297 1 96.12 457 ASN A N 1
ATOM 3564 C CA . ASN A 1 457 ? -2.021 16.203 20.547 1 96.12 457 ASN A CA 1
ATOM 3565 C C . ASN A 1 457 ? -1.411 14.82 20.328 1 96.12 457 ASN A C 1
ATOM 3567 O O . ASN A 1 457 ? -0.4 14.477 20.953 1 96.12 457 ASN A O 1
ATOM 3571 N N . VAL A 1 458 ? -2.023 14.055 19.484 1 97.19 458 VAL A N 1
ATOM 3572 C CA . VAL A 1 458 ? -1.532 12.703 19.266 1 97.19 458 VAL A CA 1
ATOM 3573 C C . VAL A 1 458 ? -0.226 12.75 18.469 1 97.19 458 VAL A C 1
ATOM 3575 O O . VAL A 1 458 ? 0.747 12.078 18.828 1 97.19 458 VAL A O 1
ATOM 3578 N N . VAL A 1 459 ? -0.155 13.516 17.422 1 97.25 459 VAL A N 1
ATOM 3579 C CA . VAL A 1 459 ? 0.976 13.508 16.5 1 97.25 459 VAL A CA 1
ATOM 3580 C C . VAL A 1 459 ? 2.135 14.305 17.094 1 97.25 459 VAL A C 1
ATOM 3582 O O . VAL A 1 459 ? 3.279 13.852 17.078 1 97.25 459 VAL A O 1
ATOM 3585 N N . LEU A 1 460 ? 1.87 15.531 17.578 1 95.31 460 LEU A N 1
ATOM 3586 C CA . LEU A 1 460 ? 2.945 16.406 18.031 1 95.31 460 LEU A CA 1
ATOM 3587 C C . LEU A 1 460 ? 3.008 16.469 19.547 1 95.31 460 LEU A C 1
ATOM 3589 O O . LEU A 1 460 ? 4.094 16.547 20.125 1 95.31 460 LEU A O 1
ATOM 3593 N N . GLY A 1 461 ? 1.869 16.438 20.266 1 93.19 461 GLY A N 1
ATOM 3594 C CA . GLY A 1 461 ? 1.837 16.516 21.719 1 93.19 461 GLY A CA 1
ATOM 3595 C C . GLY A 1 461 ? 1.84 17.953 22.234 1 93.19 461 GLY A C 1
ATOM 3596 O O . GLY A 1 461 ? 2.477 18.828 21.656 1 93.19 461 GLY A O 1
ATOM 3597 N N . GLY A 1 462 ? 1.101 18.203 23.297 1 93.25 462 GLY A N 1
ATOM 3598 C CA . GLY A 1 462 ? 1.188 19.453 24.016 1 93.25 462 GLY A CA 1
ATOM 3599 C C . GLY A 1 462 ? 0.34 20.562 23.391 1 93.25 462 GLY A C 1
ATOM 3600 O O . GLY A 1 462 ? 0.682 21.734 23.484 1 93.25 462 GLY A O 1
ATOM 3601 N N . PHE A 1 463 ? -0.698 20.234 22.734 1 95.56 463 PHE A N 1
ATOM 3602 C CA . PHE A 1 463 ? -1.568 21.25 22.141 1 95.56 463 PHE A CA 1
ATOM 3603 C C . PHE A 1 463 ? -2.57 21.766 23.172 1 95.56 463 PHE A C 1
ATOM 3605 O O . PHE A 1 463 ? -3.252 20.984 23.828 1 95.56 463 PHE A O 1
ATOM 3612 N N . ILE A 1 464 ? -2.678 23.125 23.266 1 95.62 464 ILE A N 1
ATOM 3613 C CA . ILE A 1 464 ? -3.672 23.719 24.141 1 95.62 464 ILE A CA 1
ATOM 3614 C C . ILE A 1 464 ? -4.414 24.828 23.406 1 95.62 464 ILE A C 1
ATOM 3616 O O . ILE A 1 464 ? -3.928 25.359 22.391 1 95.62 464 ILE A O 1
ATOM 3620 N N . GLN A 1 465 ? -5.57 25.141 23.922 1 95.31 465 GLN A N 1
ATOM 3621 C CA . GLN A 1 465 ? -6.34 26.281 23.438 1 95.31 465 GLN A CA 1
ATOM 3622 C C . GLN A 1 465 ? -6.383 27.406 24.469 1 95.31 465 GLN A C 1
ATOM 3624 O O . GLN A 1 465 ? -6.227 27.156 25.672 1 95.31 465 GLN A O 1
ATOM 3629 N N . GLY A 1 466 ? -6.535 28.562 24 1 95.19 466 GLY A N 1
ATOM 3630 C CA . GLY A 1 466 ? -6.648 29.703 24.906 1 95.19 466 GLY A CA 1
ATOM 3631 C C . GLY A 1 466 ? -7.539 30.812 24.359 1 95.19 466 GLY A C 1
ATOM 3632 O O . GLY A 1 466 ? -7.871 30.812 23.172 1 95.19 466 GLY A O 1
ATOM 3633 N N . TYR A 1 467 ? -7.941 31.641 25.25 1 95.56 467 TYR A N 1
ATOM 3634 C CA . TYR A 1 467 ? -8.836 32.75 24.984 1 95.56 467 TYR A CA 1
ATOM 3635 C C . TYR A 1 467 ? -8.172 34.094 25.328 1 95.56 467 TYR A C 1
ATOM 3637 O O . TYR A 1 467 ? -7.473 34.188 26.344 1 95.56 467 TYR A O 1
ATOM 3645 N N . GLY A 1 468 ? -8.266 35 24.453 1 93.75 468 GLY A N 1
ATOM 3646 C CA . GLY A 1 468 ? -7.75 36.344 24.625 1 93.75 468 GLY A CA 1
ATOM 3647 C C . GLY A 1 468 ? -8.227 37.312 23.547 1 93.75 468 GLY A C 1
ATOM 3648 O O . GLY A 1 468 ? -8.789 36.906 22.531 1 93.75 468 GLY A O 1
ATOM 3649 N N . LEU A 1 469 ? -8.078 38.562 23.812 1 94.38 469 LEU A N 1
ATOM 3650 C CA . LEU A 1 469 ? -8.5 39.625 22.906 1 94.38 469 LEU A CA 1
ATOM 3651 C C . LEU A 1 469 ? -7.414 40.688 22.781 1 94.38 469 LEU A C 1
ATOM 3653 O O . LEU A 1 469 ? -6.496 40.75 23.609 1 94.38 469 LEU A O 1
ATOM 3657 N N . THR A 1 470 ? -7.562 41.469 21.688 1 95.75 470 THR A N 1
ATOM 3658 C CA . THR A 1 470 ? -6.645 42.594 21.547 1 95.75 470 THR A CA 1
ATOM 3659 C C . THR A 1 470 ? -6.723 43.5 22.766 1 95.75 470 THR A C 1
ATOM 3661 O O . THR A 1 470 ? -5.703 44 23.234 1 95.75 470 THR A O 1
ATOM 3664 N N . GLU A 1 471 ? -7.895 43.656 23.375 1 97.25 471 GLU A N 1
ATOM 3665 C CA . GLU A 1 471 ? -8.172 44.531 24.5 1 97.25 471 GLU A CA 1
ATOM 3666 C C . GLU A 1 471 ? -7.48 44.031 25.766 1 97.25 471 GLU A C 1
ATOM 3668 O O . GLU A 1 471 ? -7.363 44.781 26.75 1 97.25 471 GLU A O 1
ATOM 3673 N N . THR A 1 472 ? -7.047 42.812 25.797 1 97.81 472 THR A N 1
ATOM 3674 C CA . THR A 1 472 ? -6.406 42.281 26.984 1 97.81 472 THR A CA 1
ATOM 3675 C C . THR A 1 472 ? -4.969 41.844 26.672 1 97.81 472 THR A C 1
ATOM 3677 O O . THR A 1 472 ? -4.383 41.031 27.391 1 97.81 472 THR A O 1
ATOM 3680 N N . VAL A 1 473 ? -4.441 42.312 25.547 1 97.69 473 VAL A N 1
ATOM 3681 C CA . VAL A 1 473 ? -3.115 41.938 25.078 1 97.69 473 VAL A CA 1
ATOM 3682 C C . VAL A 1 473 ? -3.018 40.406 24.938 1 97.69 473 VAL A C 1
ATOM 3684 O O . VAL A 1 473 ? -2 39.812 25.297 1 97.69 473 VAL A O 1
ATOM 3687 N N . GLY A 1 474 ? -4.109 39.781 24.625 1 95.5 474 GLY A N 1
ATOM 3688 C CA . GLY A 1 474 ? -4.16 38.344 24.406 1 95.5 474 GLY A CA 1
ATOM 3689 C C . GLY A 1 474 ? -4.305 37.562 25.688 1 95.5 474 GLY A C 1
ATOM 3690 O O . GLY A 1 474 ? -4.273 36.312 25.656 1 95.5 474 GLY A O 1
ATOM 3691 N N . ASN A 1 475 ? -4.441 38.219 26.812 1 96.62 475 ASN A N 1
ATOM 3692 C CA . ASN A 1 475 ? -4.543 37.5 28.078 1 96.62 475 ASN A CA 1
ATOM 3693 C C . ASN A 1 475 ? -5.969 37.031 28.344 1 96.62 475 ASN A C 1
ATOM 3695 O O . ASN A 1 475 ? -6.93 37.688 27.953 1 96.62 475 ASN A O 1
ATOM 3699 N N . GLY A 1 476 ? -6.152 36 29.016 1 96.31 476 GLY A N 1
ATOM 3700 C CA . GLY A 1 476 ? -7.355 35.281 29.406 1 96.31 476 GLY A CA 1
ATOM 3701 C C . GLY A 1 476 ? -7.086 33.844 29.859 1 96.31 476 GLY A C 1
ATOM 3702 O O . GLY A 1 476 ? -5.965 33.531 30.25 1 96.31 476 GLY A O 1
ATOM 3703 N N . PRO A 1 477 ? -8.109 33.062 29.906 1 96.88 477 PRO A N 1
ATOM 3704 C CA . PRO A 1 477 ? -7.895 31.672 30.297 1 96.88 477 PRO A CA 1
ATOM 3705 C C . PRO A 1 477 ? -7.234 30.859 29.188 1 96.88 477 PRO A C 1
ATOM 3707 O O . PRO A 1 477 ? -7.527 31.047 28 1 96.88 477 PRO A O 1
ATOM 3710 N N . LYS A 1 478 ? -6.367 29.984 29.609 1 96.5 478 LYS A N 1
ATOM 3711 C CA . LYS A 1 478 ? -5.676 29.062 28.719 1 96.5 478 LYS A CA 1
ATOM 3712 C C . LYS A 1 478 ? -5.625 27.656 29.312 1 96.5 478 LYS A C 1
ATOM 3714 O O . LYS A 1 478 ? -5.441 27.5 30.516 1 96.5 478 LYS A O 1
ATOM 3719 N N . GLN A 1 479 ? -5.746 26.719 28.484 1 95.38 479 GLN A N 1
ATOM 3720 C CA . GLN A 1 479 ? -5.684 25.328 28.922 1 95.38 479 GLN A CA 1
ATOM 3721 C C . GLN A 1 479 ? -4.289 24.969 29.438 1 95.38 479 GLN A C 1
ATOM 3723 O O . GLN A 1 479 ? -3.322 25.688 29.156 1 95.38 479 GLN A O 1
ATOM 3728 N N . LEU A 1 480 ? -4.277 23.906 30.188 1 93.5 480 LEU A N 1
ATOM 3729 C CA . LEU A 1 480 ? -3.035 23.266 30.609 1 93.5 480 LEU A CA 1
ATOM 3730 C C . LEU A 1 480 ? -2.77 22.016 29.781 1 93.5 480 LEU A C 1
ATOM 3732 O O . LEU A 1 480 ? -3.703 21.406 29.25 1 93.5 480 LEU A O 1
ATOM 3736 N N . VAL A 1 481 ? -1.477 21.703 29.703 1 91.25 481 VAL A N 1
ATOM 3737 C CA . VAL A 1 481 ? -1.151 20.453 29 1 91.25 481 VAL A CA 1
ATOM 3738 C C . VAL A 1 481 ? -1.803 19.281 29.703 1 91.25 481 VAL A C 1
ATOM 3740 O O . VAL A 1 481 ? -1.694 19.141 30.938 1 91.25 481 VAL A O 1
ATOM 3743 N N . GLY A 1 482 ? -2.473 18.422 28.953 1 90.31 482 GLY A N 1
ATOM 3744 C CA . GLY A 1 482 ? -3.219 17.312 29.5 1 90.31 482 GLY A CA 1
ATOM 3745 C C . GLY A 1 482 ? -4.723 17.484 29.391 1 90.31 482 GLY A C 1
ATOM 3746 O O . GLY A 1 482 ? -5.469 16.5 29.469 1 90.31 482 GLY A O 1
ATOM 3747 N N . ASP A 1 483 ? -5.148 18.781 29.328 1 91.81 483 ASP A N 1
ATOM 3748 C CA . ASP A 1 483 ? -6.562 19.047 29.062 1 91.81 483 ASP A CA 1
ATOM 3749 C C . ASP A 1 483 ? -6.91 18.766 27.594 1 91.81 483 ASP A C 1
ATOM 3751 O O . ASP A 1 483 ? -6.492 19.5 26.703 1 91.81 483 ASP A O 1
ATOM 3755 N N . LEU A 1 484 ? -7.73 17.812 27.344 1 88.06 484 LEU A N 1
ATOM 3756 C CA . LEU A 1 484 ? -8.039 17.422 25.984 1 88.06 484 LEU A CA 1
ATOM 3757 C C . LEU A 1 484 ? -9.461 17.828 25.609 1 88.06 484 LEU A C 1
ATOM 3759 O O . LEU A 1 484 ? -9.961 17.453 24.547 1 88.06 484 LEU A O 1
ATOM 3763 N N . GLU A 1 485 ? -10.086 18.672 26.406 1 86.62 485 GLU A N 1
ATOM 3764 C CA . GLU A 1 485 ? -11.445 19.109 26.094 1 86.62 485 GLU A CA 1
ATOM 3765 C C . GLU A 1 485 ? -11.43 20.281 25.125 1 86.62 485 GLU A C 1
ATOM 3767 O O . GLU A 1 485 ? -10.984 21.391 25.469 1 86.62 485 GLU A O 1
ATOM 3772 N N . SER A 1 486 ? -11.953 20.219 24.016 1 80.62 486 SER A N 1
ATOM 3773 C CA . SER A 1 486 ? -11.836 21.203 22.938 1 80.62 486 SER A CA 1
ATOM 3774 C C . SER A 1 486 ? -12.695 22.422 23.219 1 80.62 486 SER A C 1
ATOM 3776 O O . SER A 1 486 ? -12.398 23.516 22.734 1 80.62 486 SER A O 1
ATOM 3778 N N . ALA A 1 487 ? -13.75 22.438 23.953 1 79.75 487 ALA A N 1
ATOM 3779 C CA . ALA A 1 487 ? -14.648 23.594 24.109 1 79.75 487 ALA A CA 1
ATOM 3780 C C . ALA A 1 487 ? -14.297 24.375 25.375 1 79.75 487 ALA A C 1
ATOM 3782 O O . ALA A 1 487 ? -15.008 25.312 25.734 1 79.75 487 ALA A O 1
ATOM 3783 N N . CYS A 1 488 ? -13.195 24.062 25.969 1 89.94 488 CYS A N 1
ATOM 3784 C CA . CYS A 1 488 ? -12.781 24.719 27.203 1 89.94 488 CYS A CA 1
ATOM 3785 C C . CYS A 1 488 ? -11.445 25.438 27 1 89.94 488 CYS A C 1
ATOM 3787 O O . CYS A 1 488 ? -10.547 24.922 26.344 1 89.94 488 CYS A O 1
ATOM 3789 N N . VAL A 1 489 ? -11.367 26.688 27.625 1 94.12 489 VAL A N 1
ATOM 3790 C CA . VAL A 1 489 ? -10.148 27.469 27.453 1 94.12 489 VAL A CA 1
ATOM 3791 C C . VAL A 1 489 ? -9.406 27.547 28.781 1 94.12 489 VAL A C 1
ATOM 3793 O O . VAL A 1 489 ? -8.344 28.172 28.875 1 94.12 489 VAL A O 1
ATOM 3796 N N . GLY A 1 490 ? -9.93 27.047 29.844 1 93.69 490 GLY A N 1
ATOM 3797 C CA . GLY A 1 490 ? -9.164 26.578 30.984 1 93.69 490 GLY A CA 1
ATOM 3798 C C . GLY A 1 490 ? -8.922 27.641 32.031 1 93.69 490 GLY A C 1
ATOM 3799 O O . GLY A 1 490 ? -9.859 28.297 32.5 1 93.69 490 GLY A O 1
ATOM 3800 N N . ARG A 1 491 ? -7.676 27.906 32.344 1 96 491 ARG A N 1
ATOM 3801 C CA . ARG A 1 491 ? -7.215 28.578 33.562 1 96 491 ARG A CA 1
ATOM 3802 C C . ARG A 1 491 ? -6.812 30.016 33.25 1 96 491 ARG A C 1
ATOM 3804 O O . ARG A 1 491 ? -6.152 30.281 32.25 1 96 491 ARG A O 1
ATOM 3811 N N . LEU A 1 492 ? -7.121 30.938 34.156 1 96.88 492 LEU A N 1
ATOM 3812 C CA . LEU A 1 492 ? -6.758 32.344 34.062 1 96.88 492 LEU A CA 1
ATOM 3813 C C . LEU A 1 492 ? -5.254 32.531 34.219 1 96.88 492 LEU A C 1
ATOM 3815 O O . LEU A 1 492 ? -4.617 31.828 35 1 96.88 492 LEU A O 1
ATOM 3819 N N . GLU A 1 493 ? -4.738 33.469 33.406 1 95.31 493 GLU A N 1
ATOM 3820 C CA . GLU A 1 493 ? -3.379 33.938 33.688 1 95.31 493 GLU A CA 1
ATOM 3821 C C . GLU A 1 493 ? -3.314 34.719 35 1 95.31 493 GLU A C 1
ATOM 3823 O O . GLU A 1 493 ? -4.328 35.219 35.469 1 95.31 493 GLU A O 1
ATOM 3828 N N . MET A 1 494 ? -2.086 34.844 35.469 1 94.31 494 MET A N 1
ATOM 3829 C CA . MET A 1 494 ? -1.938 35.562 36.719 1 94.31 494 MET A CA 1
ATOM 3830 C C . MET A 1 494 ? -2.252 37.062 36.531 1 94.31 494 MET A C 1
ATOM 3832 O O . MET A 1 494 ? -2.084 37.594 35.406 1 94.31 494 MET A O 1
ATOM 3836 N N . ALA A 1 495 ? -2.717 37.75 37.438 1 92.75 495 ALA A N 1
ATOM 3837 C CA . ALA A 1 495 ? -3.039 39.188 37.469 1 92.75 495 ALA A CA 1
ATOM 3838 C C . ALA A 1 495 ? -4.328 39.469 36.719 1 92.75 495 ALA A C 1
ATOM 3840 O O . ALA A 1 495 ? -4.723 40.656 36.594 1 92.75 495 ALA A O 1
ATOM 3841 N N . CYS A 1 496 ? -4.957 38.469 36.094 1 95.94 496 CYS A N 1
ATOM 3842 C CA . CYS A 1 496 ? -6.234 38.594 35.406 1 95.94 496 CYS A CA 1
ATOM 3843 C C . CYS A 1 496 ? -7.383 38.062 36.25 1 95.94 496 CYS A C 1
ATOM 3845 O O . CYS A 1 496 ? -7.277 37 36.844 1 95.94 496 CYS A O 1
ATOM 3847 N N . GLU A 1 497 ? -8.43 38.844 36.375 1 97.75 497 GLU A N 1
ATOM 3848 C CA . GLU A 1 497 ? -9.656 38.438 37.062 1 97.75 497 GLU A CA 1
ATOM 3849 C C . GLU A 1 497 ? -10.82 38.312 36.062 1 97.75 497 GLU A C 1
ATOM 3851 O O . GLU A 1 497 ? -10.828 38.969 35.031 1 97.75 497 GLU A O 1
ATOM 3856 N N . MET A 1 498 ? -11.727 37.469 36.438 1 98.25 498 MET A N 1
ATOM 3857 C CA . MET A 1 498 ? -12.867 37.219 35.562 1 98.25 498 MET A CA 1
ATOM 3858 C C . MET A 1 498 ? -14.164 37.125 36.344 1 98.25 498 MET A C 1
ATOM 3860 O O . MET A 1 498 ? -14.156 36.719 37.531 1 98.25 498 MET A O 1
ATOM 3864 N N . LYS A 1 499 ? -15.211 37.562 35.812 1 98.19 499 LYS A N 1
ATOM 3865 C CA . LYS A 1 499 ? -16.562 37.25 36.281 1 98.19 499 LYS A CA 1
ATOM 3866 C C . LYS A 1 499 ? -17.531 37.125 35.125 1 98.19 499 LYS A C 1
ATOM 3868 O O . LYS A 1 499 ? -17.234 37.594 34.031 1 98.19 499 LYS A O 1
ATOM 3873 N N . LEU A 1 500 ? -18.562 36.438 35.344 1 97.81 500 LEU A N 1
ATOM 3874 C CA . LEU A 1 500 ? -19.625 36.344 34.344 1 97.81 500 LEU A CA 1
ATOM 3875 C C . LEU A 1 500 ? -20.812 37.219 34.75 1 97.81 500 LEU A C 1
ATOM 3877 O O . LEU A 1 500 ? -21.281 37.125 35.906 1 97.81 500 LEU A O 1
ATOM 3881 N N . VAL A 1 501 ? -21.219 38 33.875 1 97.44 501 VAL A N 1
ATOM 3882 C CA . VAL A 1 501 ? -22.344 38.906 34.094 1 97.44 501 VAL A CA 1
ATOM 3883 C C . VAL A 1 501 ? -23.562 38.438 33.312 1 97.44 501 VAL A C 1
ATOM 3885 O O . VAL A 1 501 ? -23.438 38.062 32.156 1 97.44 501 VAL A O 1
ATOM 3888 N N . ASP A 1 502 ? -24.672 38.562 33.938 1 96.06 502 ASP A N 1
ATOM 3889 C CA . ASP A 1 502 ? -25.922 38.094 33.312 1 96.06 502 ASP A CA 1
ATOM 3890 C C . ASP A 1 502 ? -26.188 38.844 32 1 96.06 502 ASP A C 1
ATOM 3892 O O . ASP A 1 502 ? -25.938 40.031 31.891 1 96.06 502 ASP A O 1
ATOM 3896 N N . THR A 1 503 ? -26.594 38.125 31.062 1 91.06 503 THR A N 1
ATOM 3897 C CA . THR A 1 503 ? -27.188 38.656 29.828 1 91.06 503 THR A CA 1
ATOM 3898 C C . THR A 1 503 ? -28.672 38.281 29.75 1 91.06 503 THR A C 1
ATOM 3900 O O . THR A 1 503 ? -29.188 37.594 30.625 1 91.06 503 THR A O 1
ATOM 3903 N N . PRO A 1 504 ? -29.359 38.812 28.781 1 84.44 504 PRO A N 1
ATOM 3904 C CA . PRO A 1 504 ? -30.781 38.438 28.688 1 84.44 504 PRO A CA 1
ATOM 3905 C C . PRO A 1 504 ? -31.016 36.938 28.594 1 84.44 504 PRO A C 1
ATOM 3907 O O . PRO A 1 504 ? -31.984 36.438 29.141 1 84.44 504 PRO A O 1
ATOM 3910 N N . ASP A 1 505 ? -30.078 36.219 28.094 1 81.88 505 ASP A N 1
ATOM 3911 C CA . ASP A 1 505 ? -30.328 34.844 27.781 1 81.88 505 ASP A CA 1
ATOM 3912 C C . ASP A 1 505 ? -29.5 33.906 28.672 1 81.88 505 ASP A C 1
ATOM 3914 O O . ASP A 1 505 ? -29.797 32.719 28.781 1 81.88 505 ASP A O 1
ATOM 3918 N N . TYR A 1 506 ? -28.469 34.375 29.266 1 88.12 506 TYR A N 1
ATOM 3919 C CA . TYR A 1 506 ? -27.547 33.562 30.078 1 88.12 506 TYR A CA 1
ATOM 3920 C C . TYR A 1 506 ? -27.359 34.188 31.469 1 88.12 506 TYR A C 1
ATOM 3922 O O . TYR A 1 506 ? -27.109 35.406 31.578 1 88.12 506 TYR A O 1
ATOM 3930 N N . LYS A 1 507 ? -27.531 33.312 32.406 1 94.12 507 LYS A N 1
ATOM 3931 C CA . LYS A 1 507 ? -27.531 33.812 33.781 1 94.12 507 LYS A CA 1
ATOM 3932 C C . LYS A 1 507 ? -26.422 33.156 34.594 1 94.12 507 LYS A C 1
ATOM 3934 O O . LYS A 1 507 ? -26.125 31.984 34.406 1 94.12 507 LYS A O 1
ATOM 3939 N N . HIS A 1 508 ? -25.875 33.938 35.531 1 95.75 508 HIS A N 1
ATOM 3940 C CA . HIS A 1 508 ? -24.844 33.406 36.438 1 95.75 508 HIS A CA 1
ATOM 3941 C C . HIS A 1 508 ? -25.391 32.312 37.344 1 95.75 508 HIS A C 1
ATOM 3943 O O . HIS A 1 508 ? -24.641 31.578 37.969 1 95.75 508 HIS A O 1
ATOM 3949 N N . THR A 1 509 ? -26.734 32.188 37.375 1 94.75 509 THR A N 1
ATOM 3950 C CA . THR A 1 509 ? -27.406 31.188 38.219 1 94.75 509 THR A CA 1
ATOM 3951 C C . THR A 1 509 ? -27.703 29.922 37.406 1 94.75 509 THR A C 1
ATOM 3953 O O . THR A 1 509 ? -28.266 28.969 37.938 1 94.75 509 THR A O 1
ATOM 3956 N N . ASP A 1 510 ? -27.328 30 36.156 1 93.06 510 ASP A N 1
ATOM 3957 C CA . ASP A 1 510 ? -27.578 28.812 35.344 1 93.06 510 ASP A CA 1
ATOM 3958 C C . ASP A 1 510 ? -26.891 27.594 35.938 1 93.06 510 ASP A C 1
ATOM 3960 O O . ASP A 1 510 ? -25.844 27.703 36.562 1 93.06 510 ASP A O 1
ATOM 3964 N N . THR A 1 511 ? -27.516 26.422 35.844 1 91.75 511 THR A N 1
ATOM 3965 C CA . THR A 1 511 ? -27.016 25.109 36.25 1 91.75 511 THR A CA 1
ATOM 3966 C C . THR A 1 511 ? -26.969 24.156 35.062 1 91.75 511 THR A C 1
ATOM 3968 O O . THR A 1 511 ? -27.812 24.234 34.156 1 91.75 511 THR A O 1
ATOM 3971 N N . PRO A 1 512 ? -25.984 23.281 34.875 1 92.56 512 PRO A N 1
ATOM 3972 C CA . PRO A 1 512 ? -24.969 22.922 35.875 1 92.56 512 PRO A CA 1
ATOM 3973 C C . PRO A 1 512 ? -23.781 23.875 35.875 1 92.56 512 PRO A C 1
ATOM 3975 O O . PRO A 1 512 ? -22.969 23.859 36.781 1 92.56 512 PRO A O 1
ATOM 3978 N N . GLU A 1 513 ? -23.625 24.703 34.875 1 94 513 GLU A N 1
ATOM 3979 C CA . GLU A 1 513 ? -22.531 25.672 34.75 1 94 513 GLU A CA 1
ATOM 3980 C C . GLU A 1 513 ? -23.062 27.094 34.656 1 94 513 GLU A C 1
ATOM 3982 O O . GLU A 1 513 ? -23.828 27.422 33.75 1 94 513 GLU A O 1
ATOM 3987 N N . PRO A 1 514 ? -22.625 27.875 35.656 1 95.56 514 PRO A N 1
ATOM 3988 C CA . PRO A 1 514 ? -23 29.281 35.531 1 95.56 514 PRO A CA 1
ATOM 3989 C C . PRO A 1 514 ? -22.578 29.875 34.188 1 95.56 514 PRO A C 1
ATOM 3991 O O . PRO A 1 514 ? -21.5 29.562 33.688 1 95.56 514 PRO A O 1
ATOM 3994 N N . ARG A 1 515 ? -23.5 30.719 33.625 1 93.12 515 ARG A N 1
ATOM 3995 C CA . ARG A 1 515 ? -23.219 31.312 32.312 1 93.12 515 ARG A CA 1
ATOM 3996 C C . ARG A 1 515 ? -23.422 32.844 32.375 1 93.12 515 ARG A C 1
ATOM 3998 O O . ARG A 1 515 ? -24.031 33.344 33.312 1 93.12 515 ARG A O 1
ATOM 4005 N N . GLY A 1 516 ? -22.812 33.5 31.359 1 95.44 516 GLY A N 1
ATOM 4006 C CA . GLY A 1 516 ? -22.938 34.938 31.219 1 95.44 516 GLY A CA 1
ATOM 4007 C C . GLY A 1 516 ? -21.844 35.562 30.359 1 95.44 516 GLY A C 1
ATOM 4008 O O . GLY A 1 516 ? -21.016 34.844 29.812 1 95.44 516 GLY A O 1
ATOM 4009 N N . GLU A 1 517 ? -21.922 36.938 30.234 1 96.56 517 GLU A N 1
ATOM 4010 C CA . GLU A 1 517 ? -20.859 37.625 29.516 1 96.56 517 GLU A CA 1
ATOM 4011 C C . GLU A 1 517 ? -19.547 37.594 30.297 1 96.56 517 GLU A C 1
ATOM 4013 O O . GLU A 1 517 ? -19.516 37.875 31.5 1 96.56 517 GLU A O 1
ATOM 4018 N N . VAL A 1 518 ? -18.562 37.188 29.641 1 97.56 518 VAL A N 1
ATOM 4019 C CA . VAL A 1 518 ? -17.25 37.188 30.25 1 97.56 518 VAL A CA 1
ATOM 4020 C C . VAL A 1 518 ? -16.75 38.625 30.453 1 97.56 518 VAL A C 1
ATOM 4022 O O . VAL A 1 518 ? -16.672 39.375 29.5 1 97.56 518 VAL A O 1
ATOM 4025 N N . CYS A 1 519 ? -16.5 38.969 31.625 1 98.38 519 CYS A N 1
ATOM 4026 C CA . CYS A 1 519 ? -15.859 40.219 31.953 1 98.38 519 CYS A CA 1
ATOM 4027 C C . CYS A 1 519 ? -14.477 40 32.562 1 98.38 519 CYS A C 1
ATOM 4029 O O . CYS A 1 519 ? -14.289 39.094 33.375 1 98.38 519 CYS A O 1
ATOM 4031 N N . LEU A 1 520 ? -13.578 40.781 32.156 1 98.44 520 LEU A N 1
ATOM 4032 C CA . LEU A 1 520 ? -12.195 40.656 32.594 1 98.44 520 LEU A CA 1
ATOM 4033 C C . LEU A 1 520 ? -11.688 41.938 33.188 1 98.44 520 LEU A C 1
ATOM 4035 O O . LEU A 1 520 ? -12.156 43.031 32.844 1 98.44 520 LEU A O 1
ATOM 4039 N N . ARG A 1 521 ? -10.781 41.812 34.094 1 97.81 521 ARG A N 1
ATOM 4040 C CA . ARG A 1 521 ? -10.125 42.938 34.719 1 97.81 521 ARG A CA 1
ATOM 4041 C C . ARG A 1 521 ? -8.672 42.625 35.062 1 97.81 521 ARG A C 1
ATOM 4043 O O . ARG A 1 521 ? -8.352 41.5 35.438 1 97.81 521 ARG A O 1
ATOM 4050 N N . GLY A 1 522 ? -7.793 43.562 34.938 1 97.19 522 GLY A N 1
ATOM 4051 C CA . GLY A 1 522 ? -6.379 43.406 35.25 1 97.19 522 GLY A CA 1
ATOM 4052 C C . GLY A 1 522 ? -5.523 44.531 34.656 1 97.19 522 GLY A C 1
ATOM 4053 O O . GLY A 1 522 ? -6.023 45.375 33.906 1 97.19 522 GLY A O 1
ATOM 4054 N N . PRO A 1 523 ? -4.23 44.5 34.969 1 97.69 523 PRO A N 1
ATOM 4055 C CA . PRO A 1 523 ? -3.338 45.562 34.5 1 97.69 523 PRO A CA 1
ATOM 4056 C C . PRO A 1 523 ? -3.086 45.531 33 1 97.69 523 PRO A C 1
ATOM 4058 O O . PRO A 1 523 ? -2.574 46.5 32.406 1 97.69 523 PRO A O 1
ATOM 4061 N N . MET A 1 524 ? -3.473 44.469 32.312 1 97.5 524 MET A N 1
ATOM 4062 C CA . MET A 1 524 ? -3.227 44.281 30.891 1 97.5 524 MET A CA 1
ATOM 4063 C C . MET A 1 524 ? -4.336 44.906 30.047 1 97.5 524 MET A C 1
ATOM 4065 O O . MET A 1 524 ? -4.266 44.938 28.828 1 97.5 524 MET A O 1
ATOM 4069 N N . LEU A 1 525 ? -5.359 45.5 30.609 1 98.19 525 LEU A N 1
ATOM 4070 C CA . LEU A 1 525 ? -6.527 46 29.906 1 98.19 525 LEU A CA 1
ATOM 4071 C C . LEU A 1 525 ? -6.168 47.25 29.062 1 98.19 525 LEU A C 1
ATOM 4073 O O . LEU A 1 525 ? -5.371 48.062 29.5 1 98.19 525 LEU A O 1
ATOM 4077 N N . PHE A 1 526 ? -6.766 47.344 27.953 1 98.25 526 PHE A N 1
ATOM 4078 C CA . PHE A 1 526 ? -6.645 48.531 27.125 1 98.25 526 PHE A CA 1
ATOM 4079 C C . PHE A 1 526 ? -7.258 49.719 27.812 1 98.25 526 PHE A C 1
ATOM 4081 O O . PHE A 1 526 ? -7.969 49.594 28.812 1 98.25 526 PHE A O 1
ATOM 4088 N N . LYS A 1 527 ? -6.953 50.906 27.281 1 97.19 527 LYS A N 1
ATOM 4089 C CA . LYS A 1 527 ? -7.41 52.125 27.922 1 97.19 527 LYS A CA 1
ATOM 4090 C C . LYS A 1 527 ? -8.633 52.688 27.188 1 97.19 527 LYS A C 1
ATOM 4092 O O . LYS A 1 527 ? -9.227 53.688 27.656 1 97.19 527 LYS A O 1
ATOM 4097 N N . GLY A 1 528 ? -8.969 52.094 26.141 1 97.06 528 GLY A N 1
ATOM 4098 C CA . GLY A 1 528 ? -10.133 52.5 25.375 1 97.06 528 GLY A CA 1
ATOM 4099 C C . GLY A 1 528 ? -9.922 52.406 23.875 1 97.06 528 GLY A C 1
ATOM 4100 O O . GLY A 1 528 ? -8.859 52 23.422 1 97.06 528 GLY A O 1
ATOM 4101 N N . TYR A 1 529 ? -11.023 52.75 23.203 1 96.31 529 TYR A N 1
ATOM 4102 C CA . TYR A 1 529 ? -10.961 52.812 21.75 1 96.31 529 TYR A CA 1
ATOM 4103 C C . TYR A 1 529 ? -10.633 54.25 21.281 1 96.31 529 TYR A C 1
ATOM 4105 O O . TYR A 1 529 ? -11.242 55.188 21.75 1 96.31 529 TYR A O 1
ATOM 4113 N N . TYR A 1 530 ? -9.648 54.281 20.406 1 96.69 530 TYR A N 1
ATOM 4114 C CA . TYR A 1 530 ? -9.125 55.562 19.969 1 96.69 530 TYR A CA 1
ATOM 4115 C C . TYR A 1 530 ? -10.234 56.438 19.375 1 96.69 530 TYR A C 1
ATOM 4117 O O . TYR A 1 530 ? -10.875 56.062 18.406 1 96.69 530 TYR A O 1
ATOM 4125 N N . LYS A 1 531 ? -10.594 57.562 19.906 1 95.44 531 LYS A N 1
ATOM 4126 C CA . LYS A 1 531 ? -11.562 58.562 19.5 1 95.44 531 LYS A CA 1
ATOM 4127 C C . LYS A 1 531 ? -12.977 58 19.469 1 95.44 531 LYS A C 1
ATOM 4129 O O . LYS A 1 531 ? -13.789 58.375 18.609 1 95.44 531 LYS A O 1
ATOM 4134 N N . LYS A 1 532 ? -13.172 57.094 20.344 1 93.56 532 LYS A N 1
ATOM 4135 C CA . LYS A 1 532 ? -14.492 56.469 20.5 1 93.56 532 LYS A CA 1
ATOM 4136 C C . LYS A 1 532 ? -14.875 56.344 21.969 1 93.56 532 LYS A C 1
ATOM 4138 O O . LYS A 1 532 ? -15.039 55.25 22.484 1 93.56 532 LYS A O 1
ATOM 4143 N N . GLU A 1 533 ? -15.211 57.406 22.531 1 94.12 533 GLU A N 1
ATOM 4144 C CA . GLU A 1 533 ? -15.445 57.469 23.969 1 94.12 533 GLU A CA 1
ATOM 4145 C C . GLU A 1 533 ? -16.703 56.719 24.359 1 94.12 533 GLU A C 1
ATOM 4147 O O . GLU A 1 533 ? -16.719 56.031 25.391 1 94.12 533 GLU A O 1
ATOM 4152 N N . SER A 1 534 ? -17.703 56.906 23.562 1 94.12 534 SER A N 1
ATOM 4153 C CA . SER A 1 534 ? -18.969 56.25 23.891 1 94.12 534 SER A CA 1
ATOM 4154 C C . SER A 1 534 ? -18.812 54.719 23.859 1 94.12 534 SER A C 1
ATOM 4156 O O . SER A 1 534 ? -19.297 54.031 24.75 1 94.12 534 SER A O 1
ATOM 4158 N N . VAL A 1 535 ? -18.109 54.25 22.891 1 92.19 535 VAL A N 1
ATOM 4159 C CA . VAL A 1 535 ? -17.875 52.812 22.75 1 92.19 535 VAL A CA 1
ATOM 4160 C C . VAL A 1 535 ? -16.984 52.344 23.891 1 92.19 535 VAL A C 1
ATOM 4162 O O . VAL A 1 535 ? -17.172 51.219 24.391 1 92.19 535 VAL A O 1
ATOM 4165 N N . THR A 1 536 ? -16.047 53.156 24.312 1 95.69 536 THR A N 1
ATOM 4166 C CA . THR A 1 536 ? -15.141 52.812 25.406 1 95.69 536 THR A CA 1
ATOM 4167 C C . THR A 1 536 ? -15.906 52.656 26.719 1 95.69 536 THR A C 1
ATOM 4169 O O . THR A 1 536 ? -15.695 51.688 27.453 1 95.69 536 THR A O 1
ATOM 4172 N N . LYS A 1 537 ? -16.812 53.562 26.922 1 95 537 LYS A N 1
ATOM 4173 C CA . LYS A 1 537 ? -17.578 53.531 28.156 1 95 537 LYS A CA 1
ATOM 4174 C C . LYS A 1 537 ? -18.531 52.344 28.203 1 95 537 LYS A C 1
ATOM 4176 O O . LYS A 1 537 ? -18.828 51.812 29.281 1 95 537 LYS A O 1
ATOM 4181 N N . ALA A 1 538 ? -18.953 52 27.062 1 93.38 538 ALA A N 1
ATOM 4182 C CA . ALA A 1 538 ? -19.828 50.844 26.984 1 93.38 538 ALA A CA 1
ATOM 4183 C C . ALA A 1 538 ? -19.031 49.562 27.203 1 93.38 538 ALA A C 1
ATOM 4185 O O . ALA A 1 538 ? -19.578 48.562 27.734 1 93.38 538 ALA A O 1
ATOM 4186 N N . ALA A 1 539 ? -17.797 49.562 26.875 1 95.12 539 ALA A N 1
ATOM 4187 C CA . ALA A 1 539 ? -16.953 48.344 26.953 1 95.12 539 ALA A CA 1
ATOM 4188 C C . ALA A 1 539 ? -16.328 48.219 28.344 1 95.12 539 ALA A C 1
ATOM 4190 O O . ALA A 1 539 ? -16.141 47.094 28.828 1 95.12 539 ALA A O 1
ATOM 4191 N N . ILE A 1 540 ? -15.945 49.312 28.953 1 97.31 540 ILE A N 1
ATOM 4192 C CA . ILE A 1 540 ? -15.383 49.312 30.297 1 97.31 540 ILE A CA 1
ATOM 4193 C C . ILE A 1 540 ? -16.359 50 31.266 1 97.31 540 ILE A C 1
ATOM 4195 O O . ILE A 1 540 ? -16.656 51.188 31.125 1 97.31 540 ILE A O 1
ATOM 4199 N N . ASP A 1 541 ? -16.75 49.312 32.219 1 95.81 541 ASP A N 1
ATOM 4200 C CA . ASP A 1 541 ? -17.75 49.906 33.125 1 95.81 541 ASP A CA 1
ATOM 4201 C C . ASP A 1 541 ? -17.094 50.719 34.219 1 95.81 541 ASP A C 1
ATOM 4203 O O . ASP A 1 541 ? -15.875 50.844 34.281 1 95.81 541 ASP A O 1
ATOM 4207 N N . ALA A 1 542 ? -17.875 51.219 35.062 1 94.06 542 ALA A N 1
ATOM 4208 C CA . ALA A 1 542 ? -17.422 52.188 36.062 1 94.06 542 ALA A CA 1
ATOM 4209 C C . ALA A 1 542 ? -16.531 51.5 37.094 1 94.06 542 ALA A C 1
ATOM 4211 O O . ALA A 1 542 ? -15.695 52.156 37.75 1 94.06 542 ALA A O 1
ATOM 4212 N N . ASP A 1 543 ? -16.656 50.188 37.188 1 94.44 543 ASP A N 1
ATOM 4213 C CA . ASP A 1 543 ? -15.859 49.469 38.156 1 94.44 543 ASP A CA 1
ATOM 4214 C C . ASP A 1 543 ? -14.578 48.938 37.531 1 94.44 543 ASP A C 1
ATOM 4216 O O . ASP A 1 543 ? -13.805 48.219 38.188 1 94.44 543 ASP A O 1
ATOM 4220 N N . GLY A 1 544 ? -14.414 49.188 36.281 1 95.31 544 GLY A N 1
ATOM 4221 C CA . GLY A 1 544 ? -13.172 48.812 35.594 1 95.31 544 GLY A CA 1
ATOM 4222 C C . GLY A 1 544 ? -13.227 47.469 34.906 1 95.31 544 GLY A C 1
ATOM 4223 O O . GLY A 1 544 ? -12.203 46.938 34.5 1 95.31 544 GLY A O 1
ATOM 4224 N N . TRP A 1 545 ? -14.43 46.875 34.875 1 97.81 545 TRP A N 1
ATOM 4225 C CA . TRP A 1 545 ? -14.594 45.594 34.188 1 97.81 545 TRP A CA 1
ATOM 4226 C C . TRP A 1 545 ? -14.758 45.781 32.688 1 97.81 545 TRP A C 1
ATOM 4228 O O . TRP A 1 545 ? -15.57 46.594 32.25 1 97.81 545 TRP A O 1
ATOM 4238 N N . PHE A 1 546 ? -13.984 45.094 31.922 1 98.06 546 PHE A N 1
ATOM 4239 C CA . PHE A 1 546 ? -14.117 45.062 30.469 1 98.06 546 PHE A CA 1
ATOM 4240 C C . PHE A 1 546 ? -15.172 44.031 30.047 1 98.06 546 PHE A C 1
ATOM 4242 O O . PHE A 1 546 ? -15.031 42.844 30.328 1 98.06 546 PHE A O 1
ATOM 4249 N N . HIS A 1 547 ? -16.156 44.469 29.422 1 97.12 547 HIS A N 1
ATOM 4250 C CA . HIS A 1 547 ? -17.172 43.594 28.828 1 97.12 547 HIS A CA 1
ATOM 4251 C C . HIS A 1 547 ? -16.734 43.094 27.469 1 97.12 547 HIS A C 1
ATOM 4253 O O . HIS A 1 547 ? -16.75 43.844 26.484 1 97.12 547 HIS A O 1
ATOM 4259 N N . THR A 1 548 ? -16.484 41.812 27.359 1 95.25 548 THR A N 1
ATOM 4260 C CA . THR A 1 548 ? -15.797 41.25 26.203 1 95.25 548 THR A CA 1
ATOM 4261 C C . THR A 1 548 ? -16.766 41.062 25.047 1 95.25 548 THR A C 1
ATOM 4263 O O . THR A 1 548 ? -16.359 41 23.891 1 95.25 548 THR A O 1
ATOM 4266 N N . GLY A 1 549 ? -18 40.906 25.375 1 91.19 549 GLY A N 1
ATOM 4267 C CA . GLY A 1 549 ? -19 40.562 24.359 1 91.19 549 GLY A CA 1
ATOM 4268 C C . GLY A 1 549 ? -19.094 39.094 24.078 1 91.19 549 GLY A C 1
ATOM 4269 O O . GLY A 1 549 ? -19.875 38.656 23.219 1 91.19 549 GLY A O 1
ATOM 4270 N N . ASP A 1 550 ? -18.375 38.281 24.828 1 90.69 550 ASP A N 1
ATOM 4271 C CA . ASP A 1 550 ? -18.422 36.812 24.703 1 90.69 550 ASP A CA 1
ATOM 4272 C C . ASP A 1 550 ? -19.172 36.188 25.891 1 90.69 550 ASP A C 1
ATOM 4274 O O . ASP A 1 550 ? -19.031 36.656 27.031 1 90.69 550 ASP A O 1
ATOM 4278 N N . VAL A 1 551 ? -19.891 35.156 25.562 1 92.06 551 VAL A N 1
ATOM 4279 C CA . VAL A 1 551 ? -20.578 34.406 26.609 1 92.06 551 VAL A CA 1
ATOM 4280 C C . VAL A 1 551 ? -19.734 33.219 27.016 1 92.06 551 VAL A C 1
ATOM 4282 O O . VAL A 1 551 ? -19.234 32.469 26.172 1 92.06 551 VAL A O 1
ATOM 4285 N N . GLY A 1 552 ? -19.516 33.094 28.297 1 93.56 552 GLY A N 1
ATOM 4286 C CA . GLY A 1 552 ? -18.766 31.953 28.828 1 93.56 552 GLY A CA 1
ATOM 4287 C C . GLY A 1 552 ? -19.531 31.172 29.875 1 93.56 552 GLY A C 1
ATOM 4288 O O . GLY A 1 552 ? -20.594 31.594 30.328 1 93.56 552 GLY A O 1
ATOM 4289 N N . ALA A 1 553 ? -19.125 29.953 30.141 1 95.19 553 ALA A N 1
ATOM 4290 C CA . ALA A 1 553 ? -19.609 29.094 31.219 1 95.19 553 ALA A CA 1
ATOM 4291 C C . ALA A 1 553 ? -18.469 28.641 32.125 1 95.19 553 ALA A C 1
ATOM 4293 O O . ALA A 1 553 ? -17.344 28.406 31.656 1 95.19 553 ALA A O 1
ATOM 4294 N N . ILE A 1 554 ? -18.766 28.594 33.375 1 97.06 554 ILE A N 1
ATOM 4295 C CA . ILE A 1 554 ? -17.766 28.094 34.312 1 97.06 554 ILE A CA 1
ATOM 4296 C C . ILE A 1 554 ? -17.906 26.578 34.469 1 97.06 554 ILE A C 1
ATOM 4298 O O . ILE A 1 554 ? -18.859 26.094 35.062 1 97.06 554 ILE A O 1
ATOM 4302 N N . ALA A 1 555 ? -16.938 25.875 33.969 1 94.88 555 ALA A N 1
ATOM 4303 C CA . ALA A 1 555 ? -16.938 24.406 34 1 94.88 555 ALA A CA 1
ATOM 4304 C C . ALA A 1 555 ? -16.281 23.906 35.281 1 94.88 555 ALA A C 1
ATOM 4306 O O . ALA A 1 555 ? -15.992 24.688 36.188 1 94.88 555 ALA A O 1
ATOM 4307 N N . ASP A 1 556 ? -16.141 22.547 35.312 1 93.88 556 ASP A N 1
ATOM 4308 C CA . ASP A 1 556 ? -15.508 21.953 36.469 1 93.88 556 ASP A CA 1
ATOM 4309 C C . ASP A 1 556 ? -14.117 22.531 36.719 1 93.88 556 ASP A C 1
ATOM 4311 O O . ASP A 1 556 ? -13.461 22.984 35.75 1 93.88 556 ASP A O 1
ATOM 4315 N N . ARG A 1 557 ? -13.703 22.734 37.938 1 95.38 557 ARG A N 1
ATOM 4316 C CA . ARG A 1 557 ? -12.414 23.25 38.375 1 95.38 557 ARG A CA 1
ATOM 4317 C C . ARG A 1 557 ? -12.289 24.734 38.094 1 95.38 557 ARG A C 1
ATOM 4319 O O . ARG A 1 557 ? -11.18 25.266 38.031 1 95.38 557 ARG A O 1
ATOM 4326 N N . GLY A 1 558 ? -13.43 25.328 37.844 1 96.38 558 GLY A N 1
ATOM 4327 C CA . GLY A 1 558 ? -13.453 26.75 37.594 1 96.38 558 GLY A CA 1
ATOM 4328 C C . GLY A 1 558 ? -12.984 27.141 36.188 1 96.38 558 GLY A C 1
ATOM 4329 O O . GLY A 1 558 ? -12.703 28.297 35.938 1 96.38 558 GLY A O 1
ATOM 4330 N N . ARG A 1 559 ? -12.867 26.188 35.281 1 96.5 559 ARG A N 1
ATOM 4331 C CA . ARG A 1 559 ? -12.398 26.453 33.938 1 96.5 559 ARG A CA 1
ATOM 4332 C C . ARG A 1 559 ? -13.438 27.219 33.125 1 96.5 559 ARG A C 1
ATOM 4334 O O . ARG A 1 559 ? -14.641 27.078 33.375 1 96.5 559 ARG A O 1
ATOM 4341 N N . LEU A 1 560 ? -12.945 28 32.219 1 96.5 560 LEU A N 1
ATOM 4342 C CA . LEU A 1 560 ? -13.859 28.75 31.375 1 96.5 560 LEU A CA 1
ATOM 4343 C C . LEU A 1 560 ? -14.117 28.016 30.062 1 96.5 560 LEU A C 1
ATOM 4345 O O . LEU A 1 560 ? -13.18 27.5 29.438 1 96.5 560 LEU A O 1
ATOM 4349 N N . ARG A 1 561 ? -15.344 27.906 29.75 1 93.19 561 ARG A N 1
ATOM 4350 C CA . ARG A 1 561 ? -15.789 27.469 28.438 1 93.19 561 ARG A CA 1
ATOM 4351 C C . ARG A 1 561 ? -16.422 28.609 27.656 1 93.19 561 ARG A C 1
ATOM 4353 O O . ARG A 1 561 ? -17.281 29.312 28.172 1 93.19 561 ARG A O 1
ATOM 4360 N N . ILE A 1 562 ? -15.945 28.828 26.516 1 89.19 562 ILE A N 1
ATOM 4361 C CA . ILE A 1 562 ? -16.531 29.875 25.672 1 89.19 562 ILE A CA 1
ATOM 4362 C C . ILE A 1 562 ? -17.734 29.312 24.906 1 89.19 562 ILE A C 1
ATOM 4364 O O . ILE A 1 562 ? -17.609 28.297 24.219 1 89.19 562 ILE A O 1
ATOM 4368 N N . VAL A 1 563 ? -18.812 29.906 25.016 1 83.81 563 VAL A N 1
ATOM 4369 C CA . VAL A 1 563 ? -20.031 29.453 24.375 1 83.81 563 VAL A CA 1
ATOM 4370 C C . VAL A 1 563 ? -20.188 30.109 23 1 83.81 563 VAL A C 1
ATOM 4372 O O . VAL A 1 563 ? -20.344 29.438 21.984 1 83.81 563 VAL A O 1
ATOM 4375 N N . SER A 1 564 ? -20.234 31.484 23.016 1 79.19 564 SER A N 1
ATOM 4376 C CA . SER A 1 564 ? -20.406 32.25 21.781 1 79.19 564 SER A CA 1
ATOM 4377 C C . SER A 1 564 ? -20.25 33.75 22.016 1 79.19 564 SER A C 1
ATOM 4379 O O . SER A 1 564 ? -20 34.156 23.156 1 79.19 564 SER A O 1
ATOM 4381 N N . ARG A 1 565 ? -20.375 34.438 20.766 1 82.75 565 ARG A N 1
ATOM 4382 C CA . ARG A 1 565 ? -20.5 35.875 20.891 1 82.75 565 ARG A CA 1
ATOM 4383 C C . ARG A 1 565 ? -21.922 36.281 21.219 1 82.75 565 ARG A C 1
ATOM 4385 O O . ARG A 1 565 ? -22.875 35.688 20.719 1 82.75 565 ARG A O 1
ATOM 4392 N N . ILE A 1 566 ? -22.047 37.219 22.016 1 79.75 566 ILE A N 1
ATOM 4393 C CA . ILE A 1 566 ? -23.375 37.688 22.406 1 79.75 566 ILE A CA 1
ATOM 4394 C C . ILE A 1 566 ? -24.172 38.031 21.156 1 79.75 566 ILE A C 1
ATOM 4396 O O . ILE A 1 566 ? -25.359 37.719 21.047 1 79.75 566 ILE A O 1
ATOM 4400 N N . LYS A 1 567 ? -23.469 38.531 20.203 1 71.56 567 LYS A N 1
ATOM 4401 C CA . LYS A 1 567 ? -24.141 39.031 19 1 71.56 567 LYS A CA 1
ATOM 4402 C C . LYS A 1 567 ? -24.359 37.906 18 1 71.56 567 LYS A C 1
ATOM 4404 O O . LYS A 1 567 ? -25.094 38.062 17.016 1 71.56 567 LYS A O 1
ATOM 4409 N N . SER A 1 568 ? -23.688 36.844 18.172 1 67.44 568 SER A N 1
ATOM 4410 C CA . SER A 1 568 ? -23.75 35.75 17.203 1 67.44 568 SER A CA 1
ATOM 4411 C C . SER A 1 568 ? -24.703 34.656 17.688 1 67.44 568 SER A C 1
ATOM 4413 O O . SER A 1 568 ? -24.891 33.625 17 1 67.44 568 SER A O 1
ATOM 4415 N N . LEU A 1 569 ? -25.234 34.75 18.719 1 62.06 569 LEU A N 1
ATOM 4416 C CA . LEU A 1 569 ? -26.125 33.719 19.234 1 62.06 569 LEU A CA 1
ATOM 4417 C C . LEU A 1 569 ? -27.469 33.75 18.516 1 62.06 569 LEU A C 1
ATOM 4419 O O . LEU A 1 569 ? -28.016 34.844 18.266 1 62.06 569 LEU A O 1
ATOM 4423 N N . ALA A 1 570 ? -27.625 32.562 17.781 1 70 570 ALA A N 1
ATOM 4424 C CA . ALA A 1 570 ? -28.938 32.469 17.125 1 70 570 ALA A CA 1
ATOM 4425 C C . ALA A 1 570 ? -29.828 31.422 17.812 1 70 570 ALA A C 1
ATOM 4427 O O . ALA A 1 570 ? -29.375 30.328 18.156 1 70 570 ALA A O 1
ATOM 4428 N N . LYS A 1 571 ? -30.875 31.828 18.203 1 72.38 571 LYS A N 1
ATOM 4429 C CA . LYS A 1 571 ? -31.859 30.969 18.859 1 72.38 571 LYS A CA 1
ATOM 4430 C C . LYS A 1 571 ? -32.75 30.281 17.828 1 72.38 571 LYS A C 1
ATOM 4432 O O . LYS A 1 571 ? -33.219 30.906 16.891 1 72.38 571 LYS A O 1
ATOM 4437 N N . ASN A 1 572 ? -32.719 29 17.953 1 74.19 572 ASN A N 1
ATOM 4438 C CA . ASN A 1 572 ? -33.656 28.297 17.094 1 74.19 572 ASN A CA 1
ATOM 4439 C C . ASN A 1 572 ? -35.062 28.312 17.672 1 74.19 572 ASN A C 1
ATOM 4441 O O . ASN A 1 572 ? -35.344 29.016 18.656 1 74.19 572 ASN A O 1
ATOM 4445 N N . ALA A 1 573 ? -35.969 27.594 16.984 1 73.44 573 ALA A N 1
ATOM 4446 C CA . ALA A 1 573 ? -37.375 27.625 17.359 1 73.44 573 ALA A CA 1
ATOM 4447 C C . ALA A 1 573 ? -37.594 27.016 18.734 1 73.44 573 ALA A C 1
ATOM 4449 O O . ALA A 1 573 ? -38.594 27.328 19.406 1 73.44 573 ALA A O 1
ATOM 4450 N N . LEU A 1 574 ? -36.656 26.203 19.234 1 71.19 574 LEU A N 1
ATOM 4451 C CA . LEU A 1 574 ? -36.75 25.578 20.547 1 71.19 574 LEU A CA 1
ATOM 4452 C C . LEU A 1 574 ? -36.188 26.453 21.641 1 71.19 574 LEU A C 1
ATOM 4454 O O . LEU A 1 574 ? -36.188 26.094 22.812 1 71.19 574 LEU A O 1
ATOM 4458 N N . GLY A 1 575 ? -35.656 27.562 21.188 1 68.75 575 GLY A N 1
ATOM 4459 C CA . GLY A 1 575 ? -35.062 28.484 22.156 1 68.75 575 GLY A CA 1
ATOM 4460 C C . GLY A 1 575 ? -33.625 28.125 22.531 1 68.75 575 GLY A C 1
ATOM 4461 O O . GLY A 1 575 ? -33.094 28.672 23.484 1 68.75 575 GLY A O 1
ATOM 4462 N N . GLU A 1 576 ? -33.125 27.172 21.844 1 72.94 576 GLU A N 1
ATOM 4463 C CA . GLU A 1 576 ? -31.75 26.75 22.125 1 72.94 576 GLU A CA 1
ATOM 4464 C C . GLU A 1 576 ? -30.734 27.562 21.344 1 72.94 576 GLU A C 1
ATOM 4466 O O . GLU A 1 576 ? -30.969 27.891 20.172 1 72.94 576 GLU A O 1
ATOM 4471 N N . TYR A 1 577 ? -29.75 27.906 22.031 1 74.62 577 TYR A N 1
ATOM 4472 C CA . TYR A 1 577 ? -28.672 28.641 21.359 1 74.62 577 TYR A CA 1
ATOM 4473 C C . TYR A 1 577 ? -27.703 27.688 20.672 1 74.62 577 TYR A C 1
ATOM 4475 O O . TYR A 1 577 ? -27.328 26.656 21.25 1 74.62 577 TYR A O 1
ATOM 4483 N N . ILE A 1 578 ? -27.453 28.016 19.484 1 80.19 578 ILE A N 1
ATOM 4484 C CA . ILE A 1 578 ? -26.562 27.188 18.656 1 80.19 578 ILE A CA 1
ATOM 4485 C C . ILE A 1 578 ? -25.172 27.812 18.625 1 80.19 578 ILE A C 1
ATOM 4487 O O . ILE A 1 578 ? -25.016 28.984 18.25 1 80.19 578 ILE A O 1
ATOM 4491 N N . PRO A 1 579 ? -24.188 27.047 19.125 1 79.69 579 PRO A N 1
ATOM 4492 C CA . PRO A 1 579 ? -22.828 27.562 19.016 1 79.69 579 PRO A CA 1
ATOM 4493 C C . PRO A 1 579 ? -22.297 27.516 17.578 1 79.69 579 PRO A C 1
ATOM 4495 O O . PRO A 1 579 ? -21.531 26.609 17.234 1 79.69 579 PRO A O 1
ATOM 4498 N N . MET A 1 580 ? -22.516 28.469 16.812 1 84.94 580 MET A N 1
ATOM 4499 C CA . MET A 1 580 ? -22.312 28.453 15.367 1 84.94 580 MET A CA 1
ATOM 4500 C C . MET A 1 580 ? -20.828 28.344 15.031 1 84.94 580 MET A C 1
ATOM 4502 O O . MET A 1 580 ? -20.438 27.531 14.195 1 84.94 580 MET A O 1
ATOM 4506 N N . GLU A 1 581 ? -19.953 29.062 15.75 1 80.88 581 GLU A N 1
ATOM 4507 C CA . GLU A 1 581 ? -18.531 29.062 15.43 1 80.88 581 GLU A CA 1
ATOM 4508 C C . GLU A 1 581 ? -17.922 27.688 15.688 1 80.88 581 GLU A C 1
ATOM 4510 O O . GLU A 1 581 ? -17.094 27.203 14.898 1 80.88 581 GLU A O 1
ATOM 4515 N N . ASN A 1 582 ? -18.328 27.062 16.766 1 82.12 582 ASN A N 1
ATOM 4516 C CA . ASN A 1 582 ? -17.859 25.719 17.078 1 82.12 582 ASN A CA 1
ATOM 4517 C C . ASN A 1 582 ? -18.297 24.703 16.016 1 82.12 582 ASN A C 1
ATOM 4519 O O . ASN A 1 582 ? -17.516 23.828 15.648 1 82.12 582 ASN A O 1
ATOM 4523 N N . LEU A 1 583 ? -19.531 24.781 15.609 1 86.69 583 LEU A N 1
ATOM 4524 C CA . LEU A 1 583 ? -20.047 23.875 14.602 1 86.69 583 LEU A CA 1
ATOM 4525 C C . LEU A 1 583 ? -19.344 24.078 13.266 1 86.69 583 LEU A C 1
ATOM 4527 O O . LEU A 1 583 ? -19.078 23.109 12.547 1 86.69 583 LEU A O 1
ATOM 4531 N N . GLU A 1 584 ? -19.125 25.281 12.977 1 88.88 584 GLU A N 1
ATOM 4532 C CA . GLU A 1 584 ? -18.453 25.594 11.719 1 88.88 584 GLU A CA 1
ATOM 4533 C C . GLU A 1 584 ? -17.031 25.016 11.688 1 88.88 584 GLU A C 1
ATOM 4535 O O . GLU A 1 584 ? -16.594 24.484 10.664 1 88.88 584 GLU A O 1
ATOM 4540 N N . SER A 1 585 ? -16.375 25.156 12.789 1 84.88 585 SER A N 1
ATOM 4541 C CA . SER A 1 585 ? -15.039 24.578 12.891 1 84.88 585 SER A CA 1
ATOM 4542 C C . SER A 1 585 ? -15.078 23.062 12.75 1 84.88 585 SER A C 1
ATOM 4544 O O . SER A 1 585 ? -14.172 22.469 12.164 1 84.88 585 SER A O 1
ATOM 4546 N N . LEU A 1 586 ? -16.047 22.453 13.281 1 87.25 586 LEU A N 1
ATOM 4547 C CA . LEU A 1 586 ? -16.219 21.016 13.188 1 87.25 586 LEU A CA 1
ATOM 4548 C C . LEU A 1 586 ? -16.5 20.594 11.75 1 87.25 586 LEU A C 1
ATOM 4550 O O . LEU A 1 586 ? -15.828 19.719 11.203 1 87.25 586 LEU A O 1
ATOM 4554 N N . TYR A 1 587 ? -17.469 21.219 11.125 1 91.31 587 TYR A N 1
ATOM 4555 C CA . TYR A 1 587 ? -17.938 20.812 9.805 1 91.31 587 TYR A CA 1
ATOM 4556 C C . TYR A 1 587 ? -16.875 21.094 8.742 1 91.31 587 TYR A C 1
ATOM 4558 O O . TYR A 1 587 ? -16.859 20.453 7.691 1 91.31 587 TYR A O 1
ATOM 4566 N N . ALA A 1 588 ? -16.031 22 9.047 1 88.88 588 ALA A N 1
ATOM 4567 C CA . ALA A 1 588 ? -14.953 22.312 8.117 1 88.88 588 ALA A CA 1
ATOM 4568 C C . ALA A 1 588 ? -14.016 21.125 7.953 1 88.88 588 ALA A C 1
ATOM 4570 O O . ALA A 1 588 ? -13.234 21.062 7.004 1 88.88 588 ALA A O 1
ATOM 4571 N N . GLN A 1 589 ? -14.156 20.141 8.797 1 87.56 589 GLN A N 1
ATOM 4572 C CA . GLN A 1 589 ? -13.289 18.969 8.766 1 87.56 589 GLN A CA 1
ATOM 4573 C C . GLN A 1 589 ? -13.75 17.969 7.707 1 87.56 589 GLN A C 1
ATOM 4575 O O . GLN A 1 589 ? -13.023 17.047 7.355 1 87.56 589 GLN A O 1
ATOM 4580 N N . VAL A 1 590 ? -14.945 18.156 7.168 1 89.94 590 VAL A N 1
ATOM 4581 C CA . VAL A 1 590 ? -15.414 17.297 6.094 1 89.94 590 VAL A CA 1
ATOM 4582 C C . VAL A 1 590 ? -14.5 17.438 4.875 1 89.94 590 VAL A C 1
ATOM 4584 O O . VAL A 1 590 ? -14.164 18.562 4.477 1 89.94 590 VAL A O 1
ATOM 4587 N N . SER A 1 591 ? -14.062 16.375 4.281 1 86.69 591 SER A N 1
ATOM 4588 C CA . SER A 1 591 ? -13.062 16.344 3.217 1 86.69 591 SER A CA 1
ATOM 4589 C C . SER A 1 591 ? -13.5 17.188 2.023 1 86.69 591 SER A C 1
ATOM 4591 O O . SER A 1 591 ? -12.664 17.703 1.28 1 86.69 591 SER A O 1
ATOM 4593 N N . LEU A 1 592 ? -14.781 17.453 1.962 1 90.56 592 LEU A N 1
ATOM 4594 C CA . LEU A 1 592 ? -15.375 18.188 0.858 1 90.56 592 LEU A CA 1
ATOM 4595 C C . LEU A 1 592 ? -15.133 19.688 1.017 1 90.56 592 LEU A C 1
ATOM 4597 O O . LEU A 1 592 ? -15.141 20.438 0.032 1 90.56 592 LEU A O 1
ATOM 4601 N N . CYS A 1 593 ? -14.812 20.125 2.225 1 90.94 593 CYS A N 1
ATOM 4602 C CA . CYS A 1 593 ? -14.844 21.547 2.533 1 90.94 593 CYS A CA 1
ATOM 4603 C C . CYS A 1 593 ? -13.438 22.141 2.482 1 90.94 593 CYS A C 1
ATOM 4605 O O . CYS A 1 593 ? -12.453 21.453 2.732 1 90.94 593 CYS A O 1
ATOM 4607 N N . VAL A 1 594 ? -13.445 23.453 2.086 1 85.5 594 VAL A N 1
ATOM 4608 C CA . VAL A 1 594 ? -12.219 24.219 2.244 1 85.5 594 VAL A CA 1
ATOM 4609 C C . VAL A 1 594 ? -12.117 24.75 3.674 1 85.5 594 VAL A C 1
ATOM 4611 O O . VAL A 1 594 ? -13.133 24.922 4.355 1 85.5 594 VAL A O 1
ATOM 4614 N N . PRO A 1 595 ? -10.969 25.062 4.098 1 77.19 595 PRO A N 1
ATOM 4615 C CA . PRO A 1 595 ? -10.859 25.656 5.43 1 77.19 595 PRO A CA 1
ATOM 4616 C C . PRO A 1 595 ? -11.602 26.984 5.551 1 77.19 595 PRO A C 1
ATOM 4618 O O . PRO A 1 595 ? -11.586 27.797 4.617 1 77.19 595 PRO A O 1
ATOM 4621 N N . ASN A 1 596 ? -12.289 27.234 6.586 1 77.19 596 ASN A N 1
ATOM 4622 C CA . ASN A 1 596 ? -13.102 28.422 6.84 1 77.19 596 ASN A CA 1
ATOM 4623 C C . ASN A 1 596 ? -14.164 28.625 5.762 1 77.19 596 ASN A C 1
ATOM 4625 O O . ASN A 1 596 ? -14.438 29.75 5.352 1 77.19 596 ASN A O 1
ATOM 4629 N N . GLY A 1 597 ? -14.594 27.5 5.238 1 86.69 597 GLY A N 1
ATOM 4630 C CA . GLY A 1 597 ? -15.539 27.578 4.137 1 86.69 597 GLY A CA 1
ATOM 4631 C C . GLY A 1 597 ? -16.922 27.062 4.504 1 86.69 597 GLY A C 1
ATOM 4632 O O . GLY A 1 597 ? -17.641 26.547 3.646 1 86.69 597 GLY A O 1
ATOM 4633 N N . VAL A 1 598 ? -17.219 27.109 5.809 1 92.81 598 VAL A N 1
ATOM 4634 C CA . VAL A 1 598 ? -18.531 26.625 6.215 1 92.81 598 VAL A CA 1
ATOM 4635 C C . VAL A 1 598 ? -19.25 27.703 7.027 1 92.81 598 VAL A C 1
ATOM 4637 O O . VAL A 1 598 ? -18.641 28.328 7.902 1 92.81 598 VAL A O 1
ATOM 4640 N N . CYS A 1 599 ? -20.453 27.969 6.703 1 92.31 599 CYS A N 1
ATOM 4641 C CA . CYS A 1 599 ? -21.297 28.875 7.457 1 92.31 599 CYS A CA 1
ATOM 4642 C C . CYS A 1 599 ? -22.594 28.188 7.895 1 92.31 599 CYS A C 1
ATOM 4644 O O . CYS A 1 599 ? -23.391 27.766 7.055 1 92.31 599 CYS A O 1
ATOM 4646 N N . VAL A 1 600 ? -22.766 28.078 9.172 1 91.38 600 VAL A N 1
ATOM 4647 C CA . VAL A 1 600 ? -23.984 27.5 9.719 1 91.38 600 VAL A CA 1
ATOM 4648 C C . VAL A 1 600 ? -25.094 28.562 9.742 1 91.38 600 VAL A C 1
ATOM 4650 O O . VAL A 1 600 ? -24.859 29.703 10.125 1 91.38 600 VAL A O 1
ATOM 4653 N N . VAL A 1 601 ? -26.234 28.172 9.305 1 88.94 601 VAL A N 1
ATOM 4654 C CA . VAL A 1 601 ? -27.375 29.078 9.227 1 88.94 601 VAL A CA 1
ATOM 4655 C C . VAL A 1 601 ? -28.484 28.594 10.164 1 88.94 601 VAL A C 1
ATOM 4657 O O . VAL A 1 601 ? -28.891 27.438 10.109 1 88.94 601 VAL A O 1
ATOM 4660 N N . VAL A 1 602 ? -28.891 29.516 11 1 85.88 602 VAL A N 1
ATOM 4661 C CA . VAL A 1 602 ? -29.938 29.203 11.961 1 85.88 602 VAL A CA 1
ATOM 4662 C C . VAL A 1 602 ? -31.172 30.047 11.656 1 85.88 602 VAL A C 1
ATOM 4664 O O . VAL A 1 602 ? -31.062 31.25 11.375 1 85.88 602 VAL A O 1
ATOM 4667 N N . HIS A 1 603 ? -32.281 29.391 11.531 1 80.38 603 HIS A N 1
ATOM 4668 C CA . HIS A 1 603 ? -33.562 30.078 11.359 1 80.38 603 HIS A CA 1
ATOM 4669 C C . HIS A 1 603 ? -34.375 30.047 12.648 1 80.38 603 HIS A C 1
ATOM 4671 O O . HIS A 1 603 ? -34.562 29 13.258 1 80.38 603 HIS A O 1
ATOM 4677 N N . ALA A 1 604 ? -34.906 31.234 13.047 1 77.19 604 ALA A N 1
ATOM 4678 C CA . ALA A 1 604 ? -35.562 31.406 14.336 1 77.19 604 ALA A CA 1
ATOM 4679 C C . ALA A 1 604 ? -36.844 30.578 14.398 1 77.19 604 ALA A C 1
ATOM 4681 O O . ALA A 1 604 ? -37.281 30.172 15.477 1 77.19 604 ALA A O 1
ATOM 4682 N N . ALA A 1 605 ? -37.375 30.266 13.273 1 79.25 605 ALA A N 1
ATOM 4683 C CA . ALA A 1 605 ? -38.656 29.578 13.258 1 79.25 605 ALA A CA 1
ATOM 4684 C C . ALA A 1 605 ? -38.5 28.078 13.039 1 79.25 605 ALA A C 1
ATOM 4686 O O . ALA A 1 605 ? -39.469 27.328 13.008 1 79.25 605 ALA A O 1
ATOM 4687 N N . LYS A 1 606 ? -37.344 27.641 12.891 1 84 606 LYS A N 1
ATOM 4688 C CA . LYS A 1 606 ? -37.094 26.234 12.594 1 84 606 LYS A CA 1
ATOM 4689 C C . LYS A 1 606 ? -36.281 25.578 13.695 1 84 606 LYS A C 1
ATOM 4691 O O . LYS A 1 606 ? -35.469 26.234 14.359 1 84 606 LYS A O 1
ATOM 4696 N N . TYR A 1 607 ? -36.375 24.219 13.797 1 83.19 607 TYR A N 1
ATOM 4697 C CA . TYR A 1 607 ? -35.719 23.516 14.898 1 83.19 607 TYR A CA 1
ATOM 4698 C C . TYR A 1 607 ? -34.406 22.906 14.445 1 83.19 607 TYR A C 1
ATOM 4700 O O . TYR A 1 607 ? -33.688 22.297 15.242 1 83.19 607 TYR A O 1
ATOM 4708 N N . TYR A 1 608 ? -34.125 23.047 13.195 1 86.69 608 TYR A N 1
ATOM 4709 C CA . TYR A 1 608 ? -32.875 22.453 12.68 1 86.69 608 TYR A CA 1
ATOM 4710 C C . TYR A 1 608 ? -31.953 23.531 12.117 1 86.69 608 TYR A C 1
ATOM 4712 O O . TYR A 1 608 ? -32.375 24.672 11.898 1 86.69 608 TYR A O 1
ATOM 4720 N N . VAL A 1 609 ? -30.688 23.172 11.969 1 91.12 609 VAL A N 1
ATOM 4721 C CA . VAL A 1 609 ? -29.719 24.094 11.391 1 91.12 609 VAL A CA 1
ATOM 4722 C C . VAL A 1 609 ? -29.328 23.609 9.992 1 91.12 609 VAL A C 1
ATOM 4724 O O . VAL A 1 609 ? -29.469 22.438 9.672 1 91.12 609 VAL A O 1
ATOM 4727 N N . CYS A 1 610 ? -28.984 24.516 9.18 1 92.94 610 CYS A N 1
ATOM 4728 C CA . CYS A 1 610 ? -28.453 24.234 7.855 1 92.94 610 CYS A CA 1
ATOM 4729 C C . CYS A 1 610 ? -27.047 24.828 7.695 1 92.94 610 CYS A C 1
ATOM 4731 O O . CYS A 1 610 ? -26.531 25.453 8.617 1 92.94 610 CYS A O 1
ATOM 4733 N N . ALA A 1 611 ? -26.422 24.5 6.652 1 94.94 611 ALA A N 1
ATOM 4734 C CA . ALA A 1 611 ? -25.094 25.047 6.445 1 94.94 611 ALA A CA 1
ATOM 4735 C C . ALA A 1 611 ? -24.812 25.281 4.965 1 94.94 611 ALA A C 1
ATOM 4737 O O . ALA A 1 611 ? -25.406 24.625 4.105 1 94.94 611 ALA A O 1
ATOM 4738 N N . ILE A 1 612 ? -24.062 26.219 4.684 1 94.94 612 ILE A N 1
ATOM 4739 C CA . ILE A 1 612 ? -23.469 26.453 3.375 1 94.94 612 ILE A CA 1
ATOM 4740 C C . ILE A 1 612 ? -21.984 26.109 3.418 1 94.94 612 ILE A C 1
ATOM 4742 O O . ILE A 1 612 ? -21.281 26.484 4.355 1 94.94 612 ILE A O 1
ATOM 4746 N N . ALA A 1 613 ? -21.531 25.344 2.477 1 95.56 613 ALA A N 1
ATOM 4747 C CA . ALA A 1 613 ? -20.141 24.891 2.49 1 95.56 613 ALA A CA 1
ATOM 4748 C C . ALA A 1 613 ? -19.453 25.188 1.162 1 95.56 613 ALA A C 1
ATOM 4750 O O . ALA A 1 613 ? -20 24.906 0.094 1 95.56 613 ALA A O 1
ATOM 4751 N N . CYS A 1 614 ? -18.25 25.734 1.218 1 93.88 614 CYS A N 1
ATOM 4752 C CA . CYS A 1 614 ? -17.438 25.984 0.034 1 93.88 614 CYS A CA 1
ATOM 4753 C C . CYS A 1 614 ? -16.547 24.781 -0.287 1 93.88 614 CYS A C 1
ATOM 4755 O O . CYS A 1 614 ? -16.031 24.125 0.619 1 93.88 614 CYS A O 1
ATOM 4757 N N . THR A 1 615 ? -16.453 24.453 -1.565 1 93.38 615 THR A N 1
ATOM 4758 C CA . THR A 1 615 ? -15.594 23.375 -2.021 1 93.38 615 THR A CA 1
ATOM 4759 C C . THR A 1 615 ? -14.781 23.797 -3.236 1 93.38 615 THR A C 1
ATOM 4761 O O . THR A 1 615 ? -14.82 24.969 -3.635 1 93.38 615 THR A O 1
ATOM 4764 N N . THR A 1 616 ? -13.867 22.969 -3.695 1 88.31 616 THR A N 1
ATOM 4765 C CA . THR A 1 616 ? -13.109 23.141 -4.934 1 88.31 616 THR A CA 1
ATOM 4766 C C . THR A 1 616 ? -13.398 22 -5.898 1 88.31 616 THR A C 1
ATOM 4768 O O . THR A 1 616 ? -13.969 20.969 -5.512 1 88.31 616 THR A O 1
ATOM 4771 N N . GLU A 1 617 ? -13.031 22.203 -7.113 1 87.56 617 GLU A N 1
ATOM 4772 C CA . GLU A 1 617 ? -13.219 21.156 -8.117 1 87.56 617 GLU A CA 1
ATOM 4773 C C . GLU A 1 617 ? -12.539 19.859 -7.691 1 87.56 617 GLU A C 1
ATOM 4775 O O . GLU A 1 617 ? -13.133 18.781 -7.785 1 87.56 617 GLU A O 1
ATOM 4780 N N . SER A 1 618 ? -11.367 19.969 -7.215 1 82.5 618 SER A N 1
ATOM 4781 C CA . SER A 1 618 ? -10.602 18.797 -6.82 1 82.5 618 SER A CA 1
ATOM 4782 C C . SER A 1 618 ? -11.297 18.031 -5.699 1 82.5 618 SER A C 1
ATOM 4784 O O . SER A 1 618 ? -11.492 16.828 -5.793 1 82.5 618 SER A O 1
ATOM 4786 N N . LYS A 1 619 ? -11.68 18.719 -4.676 1 87.38 619 LYS A N 1
ATOM 4787 C CA . LYS A 1 619 ? -12.328 18.078 -3.525 1 87.38 619 LYS A CA 1
ATOM 4788 C C . LYS A 1 619 ? -13.672 17.484 -3.91 1 87.38 619 LYS A C 1
ATOM 4790 O O . LYS A 1 619 ? -14.031 16.406 -3.445 1 87.38 619 LYS A O 1
ATOM 4795 N N . ALA A 1 620 ? -14.336 18.219 -4.758 1 90.69 620 ALA A N 1
ATOM 4796 C CA . ALA A 1 620 ? -15.664 17.766 -5.172 1 90.69 620 ALA A CA 1
ATOM 4797 C C . ALA A 1 620 ? -15.578 16.5 -6.004 1 90.69 620 ALA A C 1
ATOM 4799 O O . ALA A 1 620 ? -16.375 15.57 -5.82 1 90.69 620 ALA A O 1
ATOM 4800 N N . MET A 1 621 ? -14.633 16.438 -6.852 1 86.81 621 MET A N 1
ATOM 4801 C CA . MET A 1 621 ? -14.523 15.297 -7.75 1 86.81 621 MET A CA 1
ATOM 4802 C C . MET A 1 621 ? -14.031 14.062 -7 1 86.81 621 MET A C 1
ATOM 4804 O O . MET A 1 621 ? -14.484 12.945 -7.273 1 86.81 621 MET A O 1
ATOM 4808 N N . VAL A 1 622 ? -13.133 14.281 -6.109 1 83.06 622 VAL A N 1
ATOM 4809 C CA . VAL A 1 622 ? -12.656 13.172 -5.285 1 83.06 622 VAL A CA 1
ATOM 4810 C C . VAL A 1 622 ? -13.812 12.617 -4.453 1 83.0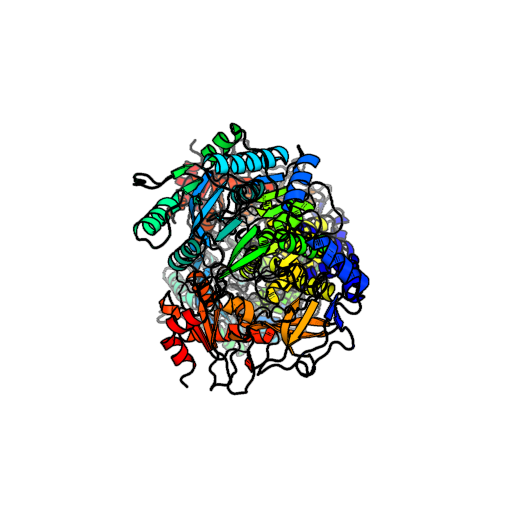6 622 VAL A C 1
ATOM 4812 O O . VAL A 1 622 ? -14 11.398 -4.363 1 83.06 622 VAL A O 1
ATOM 4815 N N . PHE A 1 623 ? -14.539 13.477 -3.822 1 89.5 623 PHE A N 1
ATOM 4816 C CA . PHE A 1 623 ? -15.695 13.094 -3.021 1 89.5 623 PHE A CA 1
ATOM 4817 C C . PHE A 1 623 ? -16.719 12.344 -3.869 1 89.5 623 PHE A C 1
ATOM 4819 O O . PHE A 1 623 ? -17.281 11.344 -3.426 1 89.5 623 PHE A O 1
ATOM 4826 N N . ALA A 1 624 ? -16.922 12.828 -5.09 1 89.94 624 ALA A N 1
ATOM 4827 C CA . ALA A 1 624 ? -17.875 12.203 -6.004 1 89.94 624 ALA A CA 1
ATOM 4828 C C . ALA A 1 624 ? -17.453 10.773 -6.34 1 89.94 624 ALA A C 1
ATOM 4830 O O . ALA A 1 624 ? -18.281 9.867 -6.367 1 89.94 624 ALA A O 1
ATOM 4831 N N . ARG A 1 625 ? -16.203 10.539 -6.543 1 82.94 625 ARG A N 1
ATOM 4832 C CA . ARG A 1 625 ? -15.68 9.219 -6.867 1 82.94 625 ARG A CA 1
ATOM 4833 C C . ARG A 1 625 ? -15.852 8.258 -5.691 1 82.94 625 ARG A C 1
ATOM 4835 O O . ARG A 1 625 ? -16.188 7.09 -5.887 1 82.94 625 ARG A O 1
ATOM 4842 N N . GLN A 1 626 ? -15.57 8.805 -4.539 1 84.62 626 GLN A N 1
ATOM 4843 C CA . GLN A 1 626 ? -15.68 8 -3.328 1 84.62 626 GLN A CA 1
ATOM 4844 C C . GLN A 1 626 ? -17.109 7.539 -3.1 1 84.62 626 GLN A C 1
ATOM 4846 O O . GLN A 1 626 ? -17.359 6.512 -2.465 1 84.62 626 GLN A O 1
ATOM 4851 N N . HIS A 1 627 ? -18.047 8.336 -3.574 1 88.62 627 HIS A N 1
ATOM 4852 C CA . HIS A 1 627 ? -19.453 8.023 -3.352 1 88.62 627 HIS A CA 1
ATOM 4853 C C . HIS A 1 627 ? -20.109 7.512 -4.629 1 88.62 627 HIS A C 1
ATOM 4855 O O . HIS A 1 627 ? -21.344 7.465 -4.719 1 88.62 627 HIS A O 1
ATOM 4861 N N . ASP A 1 628 ? -19.234 7.176 -5.668 1 85.06 628 ASP A N 1
ATOM 4862 C CA . ASP A 1 628 ? -19.641 6.586 -6.934 1 85.06 628 ASP A CA 1
ATOM 4863 C C . ASP A 1 628 ? -20.641 7.488 -7.664 1 85.06 628 ASP A C 1
ATOM 4865 O O . ASP A 1 628 ? -21.672 7.02 -8.156 1 85.06 628 ASP A O 1
ATOM 4869 N N . ILE A 1 629 ? -20.484 8.773 -7.566 1 89.56 629 ILE A N 1
ATOM 4870 C CA . ILE A 1 629 ? -21.312 9.742 -8.273 1 89.56 629 ILE A CA 1
ATOM 4871 C C . ILE A 1 629 ? -20.594 10.203 -9.547 1 89.56 629 ILE A C 1
ATOM 4873 O O . ILE A 1 629 ? -19.484 10.727 -9.484 1 89.56 629 ILE A O 1
ATOM 4877 N N . GLN A 1 630 ? -21.172 9.938 -10.656 1 85.25 630 GLN A N 1
ATOM 4878 C CA . GLN A 1 630 ? -20.578 10.328 -11.93 1 85.25 630 GLN A CA 1
ATOM 4879 C C . GLN A 1 630 ? -21.188 11.625 -12.453 1 85.25 630 GLN A C 1
ATOM 4881 O O . GLN A 1 630 ? -22.328 11.633 -12.914 1 85.25 630 GLN A O 1
ATOM 4886 N N . CYS A 1 631 ? -20.516 12.781 -12.32 1 84.69 631 CYS A N 1
ATOM 4887 C CA . CYS A 1 631 ? -20.922 14.094 -12.789 1 84.69 631 CYS A CA 1
ATOM 4888 C C . CYS A 1 631 ? -19.734 15.023 -12.945 1 84.69 631 CYS A C 1
ATOM 4890 O O . CYS A 1 631 ? -18.766 14.93 -12.18 1 84.69 631 CYS A O 1
ATOM 4892 N N . GLU A 1 632 ? -19.688 15.883 -13.922 1 87.25 632 GLU A N 1
ATOM 4893 C CA . GLU A 1 632 ? -18.547 16.75 -14.195 1 87.25 632 GLU A CA 1
ATOM 4894 C C . GLU A 1 632 ? -18.672 18.078 -13.43 1 87.25 632 GLU A C 1
ATOM 4896 O O . GLU A 1 632 ? -19.766 18.484 -13.055 1 87.25 632 GLU A O 1
ATOM 4901 N N . TRP A 1 633 ? -17.609 18.844 -13.18 1 87.56 633 TRP A N 1
ATOM 4902 C CA . TRP A 1 633 ? -17.547 20.188 -12.617 1 87.56 633 TRP A CA 1
ATOM 4903 C C . TRP A 1 633 ? -17.875 21.234 -13.68 1 87.56 633 TRP A C 1
ATOM 4905 O O . TRP A 1 633 ? -17.422 21.125 -14.82 1 87.56 633 TRP A O 1
ATOM 4915 N N . PRO A 1 634 ? -18.609 22.094 -13.344 1 88.25 634 PRO A N 1
ATOM 4916 C CA . PRO A 1 634 ? -19.172 22.422 -12.031 1 88.25 634 PRO A CA 1
ATOM 4917 C C . PRO A 1 634 ? -20.578 21.906 -11.828 1 88.25 634 PRO A C 1
ATOM 4919 O O . PRO A 1 634 ? -21.219 22.203 -10.82 1 88.25 634 PRO A O 1
ATOM 4922 N N . ALA A 1 635 ? -21.078 21.141 -12.852 1 90.88 635 ALA A N 1
ATOM 4923 C CA . ALA A 1 635 ? -22.438 20.625 -12.805 1 90.88 635 ALA A CA 1
ATOM 4924 C C . ALA A 1 635 ? -22.688 19.812 -11.539 1 90.88 635 ALA A C 1
ATOM 4926 O O . ALA A 1 635 ? -23.828 19.734 -11.055 1 90.88 635 ALA A O 1
ATOM 4927 N N . ILE A 1 636 ? -21.672 19.297 -10.992 1 92.62 636 ILE A N 1
ATOM 4928 C CA . ILE A 1 636 ? -21.766 18.438 -9.82 1 92.62 636 ILE A CA 1
ATOM 4929 C C . ILE A 1 636 ? -22.328 19.234 -8.641 1 92.62 636 ILE A C 1
ATOM 4931 O O . ILE A 1 636 ? -22.969 18.656 -7.754 1 92.62 636 ILE A O 1
ATOM 4935 N N . LEU A 1 637 ? -22.172 20.578 -8.648 1 92.88 637 LEU A N 1
ATOM 4936 C CA . LEU A 1 637 ? -22.625 21.422 -7.551 1 92.88 637 LEU A CA 1
ATOM 4937 C C . LEU A 1 637 ? -24.156 21.5 -7.508 1 92.88 637 LEU A C 1
ATOM 4939 O O . LEU A 1 637 ? -24.734 21.812 -6.473 1 92.88 637 LEU A O 1
ATOM 4943 N N . LYS A 1 638 ? -24.734 21.125 -8.594 1 91.62 638 LYS A N 1
ATOM 4944 C CA . LYS A 1 638 ? -26.188 21.141 -8.68 1 91.62 638 LYS A CA 1
ATOM 4945 C C . LYS A 1 638 ? -26.766 19.734 -8.633 1 91.62 638 LYS A C 1
ATOM 4947 O O . LYS A 1 638 ? -27.984 19.562 -8.656 1 91.62 638 LYS A O 1
ATOM 4952 N N . ASN A 1 639 ? -25.938 18.766 -8.547 1 92.56 639 ASN A N 1
ATOM 4953 C CA . ASN A 1 639 ? -26.375 17.359 -8.516 1 92.56 639 ASN A CA 1
ATOM 4954 C C . ASN A 1 639 ? -27 17 -7.18 1 92.56 639 ASN A C 1
ATOM 4956 O O . ASN A 1 639 ? -26.359 17.125 -6.133 1 92.56 639 ASN A O 1
ATOM 4960 N N . PRO A 1 640 ? -28.188 16.5 -7.168 1 92 640 PRO A N 1
ATOM 4961 C CA . PRO A 1 640 ? -28.875 16.219 -5.906 1 92 640 PRO A CA 1
ATOM 4962 C C . PRO A 1 640 ? -28.219 15.109 -5.102 1 92 640 PRO A C 1
ATOM 4964 O O . PRO A 1 640 ? -28.203 15.156 -3.869 1 92 640 PRO A O 1
ATOM 4967 N N . ASP A 1 641 ? -27.75 14.195 -5.805 1 93 641 ASP A N 1
ATOM 4968 C CA . ASP A 1 641 ? -27.094 13.094 -5.102 1 93 641 ASP A CA 1
ATOM 4969 C C . ASP A 1 641 ? -25.812 13.562 -4.406 1 93 641 ASP A C 1
ATOM 4971 O O . ASP A 1 641 ? -25.484 13.102 -3.312 1 93 641 ASP A O 1
ATOM 4975 N N . PHE A 1 642 ? -25.188 14.461 -5.102 1 94.56 642 PHE A N 1
ATOM 4976 C CA . PHE A 1 642 ? -23.984 15.055 -4.531 1 94.56 642 PHE A CA 1
ATOM 4977 C C . PHE A 1 642 ? -24.312 15.852 -3.273 1 94.56 642 PHE A C 1
ATOM 4979 O O . PHE A 1 642 ? -23.641 15.703 -2.246 1 94.56 642 PHE A O 1
ATOM 4986 N N . GLN A 1 643 ? -25.391 16.562 -3.303 1 93.38 643 GLN A N 1
ATOM 4987 C CA . GLN A 1 643 ? -25.812 17.391 -2.168 1 93.38 643 GLN A CA 1
ATOM 4988 C C . GLN A 1 643 ? -26.266 16.516 -1 1 93.38 643 GLN A C 1
ATOM 4990 O O . GLN A 1 643 ? -25.984 16.828 0.159 1 93.38 643 GLN A O 1
ATOM 4995 N N . LYS A 1 644 ? -26.859 15.469 -1.329 1 93.62 644 LYS A N 1
ATOM 4996 C CA . LYS A 1 644 ? -27.312 14.547 -0.298 1 93.62 644 LYS A CA 1
ATOM 4997 C C . LYS A 1 644 ? -26.141 13.859 0.388 1 93.62 644 LYS A C 1
ATOM 4999 O O . LYS A 1 644 ? -26.125 13.727 1.613 1 93.62 644 LYS A O 1
ATOM 5004 N N . ALA A 1 645 ? -25.219 13.461 -0.461 1 94.44 645 ALA A N 1
ATOM 5005 C CA . ALA A 1 645 ? -24.031 12.82 0.087 1 94.44 645 ALA A CA 1
ATOM 5006 C C . ALA A 1 645 ? -23.25 13.789 0.97 1 94.44 645 ALA A C 1
ATOM 5008 O O . ALA A 1 645 ? -22.703 13.391 2.006 1 94.44 645 ALA A O 1
ATOM 5009 N N . ALA A 1 646 ? -23.156 14.992 0.531 1 94.31 646 ALA A N 1
ATOM 5010 C CA . ALA A 1 646 ? -22.484 16.016 1.322 1 94.31 646 ALA A CA 1
ATOM 5011 C C . ALA A 1 646 ? -23.172 16.219 2.67 1 94.31 646 ALA A C 1
ATOM 5013 O O . ALA A 1 646 ? -22.516 16.266 3.709 1 94.31 646 ALA A O 1
ATOM 5014 N N . THR A 1 647 ? -24.469 16.281 2.656 1 95.38 647 THR A N 1
ATOM 5015 C CA . THR A 1 647 ? -25.25 16.453 3.877 1 95.38 647 THR A CA 1
ATOM 5016 C C . THR A 1 647 ? -25.016 15.289 4.84 1 95.38 647 THR A C 1
ATOM 5018 O O . THR A 1 647 ? -24.812 15.5 6.035 1 95.38 647 THR A O 1
ATOM 5021 N N . GLU A 1 648 ? -24.969 14.172 4.281 1 94.81 648 GLU A N 1
ATOM 5022 C CA . GLU A 1 648 ? -24.766 12.992 5.113 1 94.81 648 GLU A CA 1
ATOM 5023 C C . GLU A 1 648 ? -23.359 12.984 5.73 1 94.81 648 GLU A C 1
ATOM 5025 O O . GLU A 1 648 ? -23.188 12.531 6.859 1 94.81 648 GLU A O 1
ATOM 5030 N N . ALA A 1 649 ? -22.438 13.383 4.969 1 93.56 649 ALA A N 1
ATOM 5031 C CA . ALA A 1 649 ? -21.078 13.461 5.492 1 93.56 649 ALA A CA 1
ATOM 5032 C C . ALA A 1 649 ? -21 14.422 6.676 1 93.56 649 ALA A C 1
ATOM 5034 O O . ALA A 1 649 ? -20.297 14.148 7.66 1 93.56 649 ALA A O 1
ATOM 5035 N N . PHE A 1 650 ? -21.719 15.523 6.59 1 95 650 PHE A N 1
ATOM 5036 C CA . PHE A 1 650 ? -21.781 16.5 7.676 1 95 650 PHE A CA 1
ATOM 5037 C C . PHE A 1 650 ? -22.453 15.898 8.898 1 95 650 PHE A C 1
ATOM 5039 O O . PHE A 1 650 ? -21.969 16.047 10.023 1 95 650 PHE A O 1
ATOM 5046 N N . ARG A 1 651 ? -23.484 15.211 8.688 1 94.62 651 ARG A N 1
ATOM 5047 C CA . ARG A 1 651 ? -24.25 14.617 9.773 1 94.62 651 ARG A CA 1
ATOM 5048 C C . ARG A 1 651 ? -23.422 13.562 10.508 1 94.62 651 ARG A C 1
ATOM 5050 O O . ARG A 1 651 ? -23.375 13.555 11.742 1 94.62 651 ARG A O 1
ATOM 5057 N N . GLU A 1 652 ? -22.797 12.805 9.742 1 93.38 652 GLU A N 1
ATOM 5058 C CA . GLU A 1 652 ? -21.984 11.75 10.328 1 93.38 652 GLU A CA 1
ATOM 5059 C C . GLU A 1 652 ? -20.875 12.336 11.203 1 93.38 652 GLU A C 1
ATOM 5061 O O . GLU A 1 652 ? -20.578 11.812 12.281 1 93.38 652 GLU A O 1
ATOM 5066 N N . LEU A 1 653 ? -20.25 13.344 10.703 1 91.06 653 LEU A N 1
ATOM 5067 C CA . LEU A 1 653 ? -19.188 13.984 11.461 1 91.06 653 LEU A CA 1
ATOM 5068 C C . LEU A 1 653 ? -19.719 14.531 12.781 1 91.06 653 LEU A C 1
ATOM 5070 O O . LEU A 1 653 ? -19.078 14.375 13.828 1 91.06 653 LEU A O 1
ATOM 5074 N N . ALA A 1 654 ? -20.844 15.148 12.773 1 91.75 654 ALA A N 1
ATOM 5075 C CA . ALA A 1 654 ? -21.453 15.734 13.977 1 91.75 654 ALA A CA 1
ATOM 5076 C C . ALA A 1 654 ? -21.844 14.648 14.977 1 91.75 654 ALA A C 1
ATOM 5078 O O . ALA A 1 654 ? -21.625 14.797 16.188 1 91.75 654 ALA A O 1
ATOM 5079 N N . ILE A 1 655 ? -22.344 13.609 14.422 1 90.38 655 ILE A N 1
ATOM 5080 C CA . ILE A 1 655 ? -22.75 12.492 15.266 1 90.38 655 ILE A CA 1
ATOM 5081 C C . ILE A 1 655 ? -21.516 11.883 15.93 1 90.38 655 ILE A C 1
ATOM 5083 O O . ILE A 1 655 ? -21.5 11.641 17.141 1 90.38 655 ILE A O 1
ATOM 5087 N N . ASN A 1 656 ? -20.484 11.742 15.141 1 86.62 656 ASN A N 1
ATOM 5088 C CA . ASN A 1 656 ? -19.25 11.148 15.648 1 86.62 656 ASN A CA 1
ATOM 5089 C C . ASN A 1 656 ? -18.578 12.055 16.672 1 86.62 656 ASN A C 1
ATOM 5091 O O . ASN A 1 656 ? -17.844 11.586 17.547 1 86.62 656 ASN A O 1
ATOM 5095 N N . ALA A 1 657 ? -18.875 13.336 16.578 1 82 657 ALA A N 1
ATOM 5096 C CA . ALA A 1 657 ? -18.281 14.305 17.5 1 82 657 ALA A CA 1
ATOM 5097 C C . ALA A 1 657 ? -19.156 14.453 18.75 1 82 657 ALA A C 1
ATOM 5099 O O . ALA A 1 657 ? -18.844 15.258 19.625 1 82 657 ALA A O 1
ATOM 5100 N N . GLY A 1 658 ? -20.328 13.766 18.734 1 81.44 658 GLY A N 1
ATOM 5101 C CA . GLY A 1 658 ? -21.203 13.758 19.906 1 81.44 658 GLY A CA 1
ATOM 5102 C C . GLY A 1 658 ? -22.078 14.984 20 1 81.44 658 GLY A C 1
ATOM 5103 O O . GLY A 1 658 ? -22.438 15.422 21.094 1 81.44 658 GLY A O 1
ATOM 5104 N N . ARG A 1 659 ? -22.391 15.57 18.891 1 86.44 659 ARG A N 1
ATOM 5105 C CA . ARG A 1 659 ? -23.219 16.766 18.906 1 86.44 659 ARG A CA 1
ATOM 5106 C C . ARG A 1 659 ? -24.688 16.406 19.094 1 86.44 659 ARG A C 1
ATOM 5108 O O . ARG A 1 659 ? -25.125 15.32 18.688 1 86.44 659 ARG A O 1
ATOM 5115 N N . GLY A 1 660 ? -25.391 17.312 19.703 1 85.06 660 GLY A N 1
ATOM 5116 C CA . GLY A 1 660 ? -26.812 17.109 19.906 1 85.06 660 GLY A CA 1
ATOM 5117 C C . GLY A 1 660 ? -27.609 17.203 18.625 1 85.06 660 GLY A C 1
ATOM 5118 O O . GLY A 1 660 ? -27.141 17.766 17.625 1 85.06 660 GLY A O 1
ATOM 5119 N N . LYS A 1 661 ? -28.844 16.75 18.641 1 85.06 661 LYS A N 1
ATOM 5120 C CA . LYS A 1 661 ? -29.734 16.703 17.484 1 85.06 661 LYS A CA 1
ATOM 5121 C C . LYS A 1 661 ? -29.922 18.078 16.875 1 85.06 661 LYS A C 1
ATOM 5123 O O . LYS A 1 661 ? -30.031 18.219 15.648 1 85.06 661 LYS A O 1
ATOM 5128 N N . GLN A 1 662 ? -29.875 19.094 17.719 1 85.56 662 GLN A N 1
ATOM 5129 C CA . GLN A 1 662 ? -30.125 20.453 17.234 1 85.56 662 GLN A CA 1
ATOM 5130 C C . GLN A 1 662 ? -28.906 21.031 16.531 1 85.56 662 GLN A C 1
ATOM 5132 O O . GLN A 1 662 ? -29.016 22.047 15.836 1 85.56 662 GLN A O 1
ATOM 5137 N N . GLU A 1 663 ? -27.797 20.406 16.719 1 89.06 663 GLU A N 1
ATOM 5138 C CA . GLU A 1 663 ? -26.562 20.906 16.156 1 89.06 663 GLU A CA 1
ATOM 5139 C C . GLU A 1 663 ? -26.188 20.141 14.883 1 89.06 663 GLU A C 1
ATOM 5141 O O . GLU A 1 663 ? -25.203 20.453 14.211 1 89.06 663 GLU A O 1
ATOM 5146 N N . ILE A 1 664 ? -27.047 19.125 14.562 1 92.81 664 ILE A N 1
ATOM 5147 C CA . ILE A 1 664 ? -26.797 18.328 13.367 1 92.81 664 ILE A CA 1
ATOM 5148 C C . ILE A 1 664 ? -27.531 18.953 12.18 1 92.81 664 ILE A C 1
ATOM 5150 O O . ILE A 1 664 ? -28.75 19.125 12.227 1 92.81 664 ILE A O 1
ATOM 5154 N N . VAL A 1 665 ? -26.828 19.203 11.18 1 94 665 VAL A N 1
ATOM 5155 C CA . VAL A 1 665 ? -27.406 19.891 10.031 1 94 665 VAL A CA 1
ATOM 5156 C C . VAL A 1 665 ? -28.469 19.031 9.375 1 94 665 VAL A C 1
ATOM 5158 O O . VAL A 1 665 ? -28.328 17.797 9.297 1 94 665 VAL A O 1
ATOM 5161 N N . ARG A 1 666 ? -29.453 19.641 8.969 1 91.81 666 ARG A N 1
ATOM 5162 C CA . ARG A 1 666 ? -30.469 18.938 8.195 1 91.81 666 ARG A CA 1
ATOM 5163 C C . ARG A 1 666 ? -30.156 18.969 6.707 1 91.81 666 ARG A C 1
ATOM 5165 O O . ARG A 1 666 ? -30.344 17.984 6 1 91.81 666 ARG A O 1
ATOM 5172 N N . TYR A 1 667 ? -29.75 20.203 6.238 1 92.38 667 TYR A N 1
ATOM 5173 C CA . TYR A 1 667 ? -29.391 20.391 4.836 1 92.38 667 TYR A CA 1
ATOM 5174 C C . TYR A 1 667 ? -28.078 21.156 4.703 1 92.38 667 TYR A C 1
ATOM 5176 O O . TYR A 1 667 ? -27.828 22.094 5.461 1 92.38 667 TYR A O 1
ATOM 5184 N N . VAL A 1 668 ? -27.281 20.703 3.822 1 94.62 668 VAL A N 1
ATOM 5185 C CA . VAL A 1 668 ? -26.047 21.406 3.469 1 94.62 668 VAL A CA 1
ATOM 5186 C C . VAL A 1 668 ? -26.047 21.719 1.975 1 94.62 668 VAL A C 1
ATOM 5188 O O . VAL A 1 668 ? -26.453 20.891 1.155 1 94.62 668 VAL A O 1
ATOM 5191 N N . HIS A 1 669 ? -25.844 22.906 1.653 1 94.25 669 HIS A N 1
ATOM 5192 C CA . HIS A 1 669 ? -25.656 23.281 0.252 1 94.25 669 HIS A CA 1
ATOM 5193 C C . HIS A 1 669 ? -24.188 23.609 -0.042 1 94.25 669 HIS A C 1
ATOM 5195 O O . HIS A 1 669 ? -23.625 24.516 0.564 1 94.25 669 HIS A O 1
ATOM 5201 N N . VAL A 1 670 ? -23.641 22.922 -0.998 1 95.62 670 VAL A N 1
ATOM 5202 C CA . VAL A 1 670 ? -22.234 23.078 -1.347 1 95.62 670 VAL A CA 1
ATOM 5203 C C . VAL A 1 670 ? -22.094 24.047 -2.521 1 95.62 670 VAL A C 1
ATOM 5205 O O . VAL A 1 670 ? -22.797 23.906 -3.531 1 95.62 670 VAL A O 1
ATOM 5208 N N . VAL A 1 671 ? -21.219 25.016 -2.363 1 93.94 671 VAL A N 1
ATOM 5209 C CA . VAL A 1 671 ? -21.016 26.016 -3.416 1 93.94 671 VAL A CA 1
ATOM 5210 C C . VAL A 1 671 ? -19.547 26 -3.861 1 93.94 671 VAL A C 1
ATOM 5212 O O . VAL A 1 671 ? -18.672 25.578 -3.117 1 93.94 671 VAL A O 1
ATOM 5215 N N . GLY A 1 672 ? -19.266 26.547 -5.039 1 92.5 672 GLY A N 1
ATOM 5216 C CA . GLY A 1 672 ? -17.922 26.594 -5.578 1 92.5 672 GLY A CA 1
ATOM 5217 C C . GLY A 1 672 ? -17.234 27.922 -5.367 1 92.5 672 GLY A C 1
ATOM 5218 O O . GLY A 1 672 ? -16.219 28.219 -5.992 1 92.5 672 GLY A O 1
ATOM 5219 N N . ASP A 1 673 ? -17.75 28.766 -4.426 1 90.38 673 ASP A N 1
ATOM 5220 C CA . ASP A 1 673 ? -17.188 30.094 -4.176 1 90.38 673 ASP A CA 1
ATOM 5221 C C . ASP A 1 673 ? -15.984 30.016 -3.244 1 90.38 673 ASP A C 1
ATOM 5223 O O . ASP A 1 673 ? -15.781 29.016 -2.559 1 90.38 673 ASP A O 1
ATOM 5227 N N . GLN A 1 674 ? -15.195 31.141 -3.32 1 88.31 674 GLN A N 1
ATOM 5228 C CA . GLN A 1 674 ? -14.086 31.297 -2.385 1 88.31 674 GLN A CA 1
ATOM 5229 C C . GLN A 1 674 ? -14.312 32.5 -1.471 1 88.31 674 GLN A C 1
ATOM 5231 O O . GLN A 1 674 ? -14.508 33.625 -1.946 1 88.31 674 GLN A O 1
ATOM 5236 N N . TRP A 1 675 ? -14.344 32.219 -0.192 1 88.81 675 TRP A N 1
ATOM 5237 C CA . TRP A 1 675 ? -14.492 33.312 0.781 1 88.81 675 TRP A CA 1
ATOM 5238 C C . TRP A 1 675 ? -13.125 33.844 1.208 1 88.81 675 TRP A C 1
ATOM 5240 O O . TRP A 1 675 ? -12.281 33.062 1.686 1 88.81 675 TRP A O 1
ATOM 5250 N N . THR A 1 676 ? -12.906 35.156 1.046 1 83.56 676 THR A N 1
ATOM 5251 C CA . THR A 1 676 ? -11.633 35.781 1.373 1 83.56 676 THR A CA 1
ATOM 5252 C C . THR A 1 676 ? -11.859 37.125 2.096 1 83.56 676 THR A C 1
ATOM 5254 O O . THR A 1 676 ? -12.969 37.656 2.088 1 83.56 676 THR A O 1
ATOM 5257 N N . PRO A 1 677 ? -10.875 37.594 2.812 1 77.25 677 PRO A N 1
ATOM 5258 C CA . PRO A 1 677 ? -10.992 38.938 3.381 1 77.25 677 PRO A CA 1
ATOM 5259 C C . PRO A 1 677 ? -11.195 40.031 2.314 1 77.25 677 PRO A C 1
ATOM 5261 O O . PRO A 1 677 ? -11.953 40.969 2.529 1 77.25 677 PRO A O 1
ATOM 5264 N N . GLU A 1 678 ? -10.633 39.781 1.151 1 76.06 678 GLU A N 1
ATOM 5265 C CA . GLU A 1 678 ? -10.695 40.75 0.061 1 76.06 678 GLU A CA 1
ATOM 5266 C C . GLU A 1 678 ? -12.125 40.906 -0.449 1 76.06 678 GLU A C 1
ATOM 5268 O O . GLU A 1 678 ? -12.539 42 -0.813 1 76.06 678 GLU A O 1
ATOM 5273 N N . ASN A 1 679 ? -12.867 39.719 -0.458 1 81.44 679 ASN A N 1
ATOM 5274 C CA . ASN A 1 679 ? -14.242 39.844 -0.927 1 81.44 679 ASN A CA 1
ATOM 5275 C C . ASN A 1 679 ? -15.219 40.031 0.231 1 81.44 679 ASN A C 1
ATOM 5277 O O . ASN A 1 679 ? -16.422 39.844 0.08 1 81.44 679 ASN A O 1
ATOM 5281 N N . ASP A 1 680 ? -14.609 40.219 1.372 1 78.81 680 ASP A N 1
ATOM 5282 C CA . ASP A 1 680 ? -15.312 40.719 2.559 1 78.81 680 ASP A CA 1
ATOM 5283 C C . ASP A 1 680 ? -16.156 39.594 3.186 1 78.81 680 ASP A C 1
ATOM 5285 O O . ASP A 1 680 ? -17.109 39.875 3.912 1 78.81 680 ASP A O 1
ATOM 5289 N N . MET A 1 681 ? -15.852 38.406 2.822 1 86.56 681 MET A N 1
ATOM 5290 C CA . MET A 1 681 ? -16.562 37.281 3.428 1 86.56 681 MET A CA 1
ATOM 5291 C C . MET A 1 681 ? -15.875 36.875 4.727 1 86.56 681 MET A C 1
ATOM 5293 O O . MET A 1 681 ? -16.516 36.25 5.586 1 86.56 681 MET A O 1
ATOM 5297 N N . LEU A 1 682 ? -14.625 37.25 4.816 1 84.31 682 LEU A N 1
ATOM 5298 C CA . LEU A 1 682 ? -13.836 36.969 6.012 1 84.31 682 LEU A CA 1
ATOM 5299 C C . LEU A 1 682 ? -13.211 38.25 6.57 1 84.31 682 LEU A C 1
ATOM 5301 O O . LEU A 1 682 ? -12.984 39.219 5.832 1 84.31 682 LEU A O 1
ATOM 5305 N N . THR A 1 683 ? -13.031 38.219 7.859 1 77.06 683 THR A N 1
ATOM 5306 C CA . THR A 1 683 ? -12.227 39.281 8.453 1 77.06 683 THR A CA 1
ATOM 5307 C C . THR A 1 683 ? -10.758 39.125 8.062 1 77.06 683 THR A C 1
ATOM 5309 O O . THR A 1 683 ? -10.367 38.094 7.492 1 77.06 683 THR A O 1
ATOM 5312 N N . ALA A 1 684 ? -10.008 40.125 8.344 1 73.38 684 ALA A N 1
ATOM 5313 C CA . ALA A 1 684 ? -8.578 40.094 8.031 1 73.38 684 ALA A CA 1
ATOM 5314 C C . ALA A 1 684 ? -7.906 38.938 8.758 1 73.38 684 ALA A C 1
ATOM 5316 O O . ALA A 1 684 ? -6.934 38.344 8.258 1 73.38 684 ALA A O 1
ATOM 5317 N N . ALA A 1 685 ? -8.484 38.562 9.875 1 70.5 685 ALA A N 1
ATOM 5318 C CA . ALA A 1 685 ? -7.934 37.469 10.656 1 70.5 685 ALA A CA 1
ATOM 5319 C C . ALA A 1 685 ? -8.484 36.125 10.188 1 70.5 685 ALA A C 1
ATOM 5321 O O . ALA A 1 685 ? -8.164 35.094 10.766 1 70.5 685 ALA A O 1
ATOM 5322 N N . GLY A 1 686 ? -9.328 36.188 9.172 1 75.31 686 GLY A N 1
ATOM 5323 C CA . GLY A 1 686 ? -9.812 34.969 8.586 1 75.31 686 GLY A CA 1
ATOM 5324 C C . GLY A 1 686 ? -11.109 34.469 9.203 1 75.31 686 GLY A C 1
ATOM 5325 O O . GLY A 1 686 ? -11.555 33.344 8.938 1 75.31 686 GLY A O 1
ATOM 5326 N N . LYS A 1 687 ? -11.711 35.25 9.992 1 79.12 687 LYS A N 1
ATOM 5327 C CA . LYS A 1 687 ? -12.977 34.875 10.609 1 79.12 687 LYS A CA 1
ATOM 5328 C C . LYS A 1 687 ? -14.148 35.156 9.672 1 79.12 687 LYS A C 1
ATOM 5330 O O . LYS A 1 687 ? -14.141 36.156 8.938 1 79.12 687 LYS A O 1
ATOM 5335 N N . LEU A 1 688 ? -15.141 34.375 9.758 1 84.5 688 LEU A N 1
ATOM 5336 C CA . LEU A 1 688 ? -16.328 34.5 8.922 1 84.5 688 LEU A CA 1
ATOM 5337 C C . LEU A 1 688 ? -17.125 35.75 9.258 1 84.5 688 LEU A C 1
ATOM 5339 O O . LEU A 1 688 ? -17.406 36.031 10.422 1 84.5 688 LEU A O 1
ATOM 5343 N N . LYS A 1 689 ? -17.391 36.562 8.203 1 83.12 689 LYS A N 1
ATOM 5344 C CA . LYS A 1 689 ? -18.344 37.656 8.336 1 83.12 689 LYS A CA 1
ATOM 5345 C C . LYS A 1 689 ? -19.766 37.188 8.039 1 83.12 689 LYS A C 1
ATOM 5347 O O . LYS A 1 689 ? -20.219 37.25 6.895 1 83.12 689 LYS A O 1
ATOM 5352 N N . ARG A 1 690 ? -20.484 36.875 9.031 1 83.5 690 ARG A N 1
ATOM 5353 C CA . ARG A 1 690 ? -21.766 36.219 8.898 1 83.5 690 ARG A CA 1
ATOM 5354 C C . ARG A 1 690 ? -22.766 37.094 8.148 1 83.5 690 ARG A C 1
ATOM 5356 O O . ARG A 1 690 ? -23.547 36.594 7.336 1 83.5 690 ARG A O 1
ATOM 5363 N N . HIS A 1 691 ? -22.734 38.312 8.453 1 81.31 691 HIS A N 1
ATOM 5364 C CA . HIS A 1 691 ? -23.688 39.219 7.805 1 81.31 691 HIS A CA 1
ATOM 5365 C C . HIS A 1 691 ? -23.438 39.281 6.301 1 81.31 691 HIS A C 1
ATOM 5367 O O . HIS A 1 691 ? -24.391 39.312 5.512 1 81.31 691 HIS A O 1
ATOM 5373 N N . ALA A 1 692 ? -22.188 39.312 5.953 1 85.12 692 ALA A N 1
ATOM 5374 C CA . ALA A 1 692 ? -21.844 39.375 4.539 1 85.12 692 ALA A CA 1
ATOM 5375 C C . ALA A 1 692 ? -22.25 38.094 3.824 1 85.12 692 ALA A C 1
ATOM 5377 O O . ALA A 1 692 ? -22.781 38.125 2.709 1 85.12 692 ALA A O 1
ATOM 5378 N N . VAL A 1 693 ? -22.094 37 4.461 1 87.62 693 VAL A N 1
ATOM 5379 C CA . VAL A 1 693 ? -22.453 35.688 3.889 1 87.62 693 VAL A CA 1
ATOM 5380 C C . VAL A 1 693 ? -23.969 35.594 3.762 1 87.62 693 VAL A C 1
ATOM 5382 O O . VAL A 1 693 ? -24.484 35.125 2.742 1 87.62 693 VAL A O 1
ATOM 5385 N N . ALA A 1 694 ? -24.656 36.031 4.797 1 85.75 694 ALA A N 1
ATOM 5386 C CA . ALA A 1 694 ? -26.125 36 4.789 1 85.75 694 ALA A CA 1
ATOM 5387 C C . ALA A 1 694 ? -26.688 36.844 3.652 1 85.75 694 ALA A C 1
ATOM 5389 O O . ALA A 1 694 ? -27.688 36.469 3.031 1 85.75 694 ALA A O 1
ATOM 5390 N N . GLU A 1 695 ? -25.984 37.906 3.482 1 87.94 695 GLU A N 1
ATOM 5391 C CA . GLU A 1 695 ? -26.438 38.812 2.42 1 87.94 695 GLU A CA 1
ATOM 5392 C C . GLU A 1 695 ? -26.156 38.219 1.042 1 87.94 695 GLU A C 1
ATOM 5394 O O . GLU A 1 695 ? -27.031 38.219 0.168 1 87.94 695 GLU A O 1
ATOM 5399 N N . ARG A 1 696 ? -25.078 37.719 0.856 1 91.25 696 ARG A N 1
ATOM 5400 C CA . ARG A 1 696 ? -24.672 37.156 -0.433 1 91.25 696 ARG A CA 1
ATOM 5401 C C . ARG A 1 696 ? -25.516 35.938 -0.812 1 91.25 696 ARG A C 1
ATOM 5403 O O . ARG A 1 696 ? -25.844 35.75 -1.986 1 91.25 696 ARG A O 1
ATOM 5410 N N . TYR A 1 697 ? -25.859 35.156 0.157 1 92.75 697 TYR A N 1
ATOM 5411 C CA . TYR A 1 697 ? -26.547 33.906 -0.126 1 92.75 697 TYR A CA 1
ATOM 5412 C C . TYR A 1 697 ? -27.984 33.938 0.378 1 92.75 697 TYR A C 1
ATOM 5414 O O . TYR A 1 697 ? -28.531 32.906 0.792 1 92.75 697 TYR A O 1
ATOM 5422 N N . LYS A 1 698 ? -28.516 35.031 0.403 1 90 698 LYS A N 1
ATOM 5423 C CA . LYS A 1 698 ? -29.859 35.25 0.953 1 90 698 LYS A CA 1
ATOM 5424 C C . LYS A 1 698 ? -30.859 34.281 0.308 1 90 698 LYS A C 1
ATOM 5426 O O . LYS A 1 698 ? -31.641 33.625 1.004 1 90 698 LYS A O 1
ATOM 5431 N N . ASP A 1 699 ? -30.828 34.219 -0.995 1 89.38 699 ASP A N 1
ATOM 5432 C CA . ASP A 1 699 ? -31.781 33.375 -1.711 1 89.38 699 ASP A CA 1
ATOM 5433 C C . ASP A 1 699 ? -31.547 31.891 -1.414 1 89.38 699 ASP A C 1
ATOM 5435 O O . ASP A 1 699 ? -32.5 31.125 -1.245 1 89.38 699 ASP A O 1
ATOM 5439 N N . LEU A 1 700 ? -30.312 31.562 -1.447 1 90.06 700 LEU A N 1
ATOM 5440 C CA . LEU A 1 700 ? -29.953 30.172 -1.15 1 90.06 700 LEU A CA 1
ATOM 5441 C C . LEU A 1 700 ? -30.406 29.781 0.256 1 90.06 700 LEU A C 1
ATOM 5443 O O . LEU A 1 700 ? -30.922 28.688 0.466 1 90.06 700 LEU A O 1
ATOM 5447 N N . ILE A 1 701 ? -30.188 30.641 1.225 1 89.69 701 ILE A N 1
ATOM 5448 C CA . ILE A 1 701 ? -30.562 30.391 2.615 1 89.69 701 ILE A CA 1
ATOM 5449 C C . ILE A 1 701 ? -32.062 30.203 2.727 1 89.69 701 ILE A C 1
ATOM 5451 O O . ILE A 1 701 ? -32.531 29.312 3.434 1 89.69 701 ILE A O 1
ATOM 5455 N N . CYS A 1 702 ? -32.75 31 1.965 1 85.25 702 CYS A N 1
ATOM 5456 C CA . CYS A 1 702 ? -34.188 30.875 1.954 1 85.25 702 CYS A CA 1
ATOM 5457 C C . CYS A 1 702 ? -34.625 29.516 1.414 1 85.25 702 CYS A C 1
ATOM 5459 O O . CYS A 1 702 ? -35.562 28.906 1.941 1 85.25 702 CYS A O 1
ATOM 5461 N N . SER A 1 703 ? -33.938 29.109 0.492 1 87.62 703 SER A N 1
ATOM 5462 C CA . SER A 1 703 ? -34.312 27.844 -0.15 1 87.62 703 SER A CA 1
ATOM 5463 C C . SER A 1 703 ? -34.031 26.656 0.773 1 87.62 703 SER A C 1
ATOM 5465 O O . SER A 1 703 ? -34.688 25.625 0.663 1 87.62 703 SER A O 1
ATOM 5467 N N . LEU A 1 704 ? -33.062 26.703 1.664 1 87.38 704 LEU A N 1
ATOM 5468 C CA . LEU A 1 704 ? -32.719 25.641 2.588 1 87.38 704 LEU A CA 1
ATOM 5469 C C . LEU A 1 704 ? -33.812 25.422 3.619 1 87.38 704 LEU A C 1
ATOM 5471 O O . LEU A 1 704 ? -33.938 24.344 4.195 1 87.38 704 LEU A O 1
ATOM 5475 N N . TYR A 1 705 ? -34.625 26.438 3.828 1 82.38 705 TYR A N 1
ATOM 5476 C CA . TYR A 1 705 ? -35.625 26.344 4.883 1 82.38 705 TYR A CA 1
ATOM 5477 C C . TYR A 1 705 ? -37.031 26.297 4.297 1 82.38 705 TYR A C 1
ATOM 5479 O O . TYR A 1 705 ? -38.031 26.312 5.035 1 82.38 705 TYR A O 1
ATOM 5487 N N . VAL A 1 706 ? -37.156 26.328 2.996 1 70.25 706 VAL A N 1
ATOM 5488 C CA . VAL A 1 706 ? -38.469 26.188 2.375 1 70.25 706 VAL A CA 1
ATOM 5489 C C . VAL A 1 706 ? -38.844 24.719 2.25 1 70.25 706 VAL A C 1
ATOM 5491 O O . VAL A 1 706 ? -38 23.906 1.814 1 70.25 706 VAL A O 1
ATOM 5494 N N . ASP A 1 707 ? -39.656 24.062 3.195 1 51.44 707 ASP A N 1
ATOM 5495 C CA . ASP A 1 707 ? -40.219 22.719 3.041 1 51.44 707 ASP A CA 1
ATOM 5496 C C . ASP A 1 707 ? -40.812 22.531 1.646 1 51.44 707 ASP A C 1
ATOM 5498 O O . ASP A 1 707 ? -41.406 23.469 1.089 1 51.44 707 ASP A O 1
ATOM 5502 N N . MET B 1 1 ? 7.289 15.406 -3.855 1 26.98 1 MET B N 1
ATOM 5503 C CA . MET B 1 1 ? 7.992 15.258 -2.586 1 26.98 1 MET B CA 1
ATOM 5504 C C . MET B 1 1 ? 8.617 13.875 -2.461 1 26.98 1 MET B C 1
ATOM 5506 O O . MET B 1 1 ? 7.902 12.867 -2.449 1 26.98 1 MET B O 1
ATOM 5510 N N . ASP B 1 2 ? 9.758 13.773 -2.873 1 27.48 2 ASP B N 1
ATOM 5511 C CA . ASP B 1 2 ? 10.594 12.578 -2.84 1 27.48 2 ASP B CA 1
ATOM 5512 C C . ASP B 1 2 ? 10.609 11.961 -1.445 1 27.48 2 ASP B C 1
ATOM 5514 O O . ASP B 1 2 ? 11.273 12.469 -0.541 1 27.48 2 ASP B O 1
ATOM 5518 N N . ILE B 1 3 ? 9.625 11.422 -1.079 1 35.09 3 ILE B N 1
ATOM 5519 C CA . ILE B 1 3 ? 9.828 10.695 0.168 1 35.09 3 ILE B CA 1
ATOM 5520 C C . ILE B 1 3 ? 11 9.727 0.014 1 35.09 3 ILE B C 1
ATOM 5522 O O . ILE B 1 3 ? 10.961 8.828 -0.832 1 35.09 3 ILE B O 1
ATOM 5526 N N . PRO B 1 4 ? 12.18 10.07 0.263 1 32.84 4 PRO B N 1
ATOM 5527 C CA . PRO B 1 4 ? 13.312 9.148 0.152 1 32.84 4 PRO B CA 1
ATOM 5528 C C . PRO B 1 4 ? 12.961 7.723 0.568 1 32.84 4 PRO B C 1
ATOM 5530 O O . PRO B 1 4 ? 12.125 7.523 1.455 1 32.84 4 PRO B O 1
ATOM 5533 N N . SER B 1 5 ? 13.211 6.652 -0.256 1 37.47 5 SER B N 1
ATOM 5534 C CA . SER B 1 5 ? 13.109 5.199 -0.21 1 37.47 5 SER B CA 1
ATOM 5535 C C . SER B 1 5 ? 13.672 4.645 1.095 1 37.47 5 SER B C 1
ATOM 5537 O O . SER B 1 5 ? 14.156 3.512 1.138 1 37.47 5 SER B O 1
ATOM 5539 N N . HIS B 1 6 ? 14.305 5.316 1.982 1 39.78 6 HIS B N 1
ATOM 5540 C CA . HIS B 1 6 ? 14.758 4.668 3.209 1 39.78 6 HIS B CA 1
ATOM 5541 C C . HIS B 1 6 ? 13.648 3.84 3.84 1 39.78 6 HIS B C 1
ATOM 5543 O O . HIS B 1 6 ? 12.531 4.328 4.023 1 39.78 6 HIS B O 1
ATOM 5549 N N . CYS B 1 7 ? 13.859 2.65 3.77 1 52.34 7 CYS B N 1
ATOM 5550 C CA . CYS B 1 7 ? 12.953 1.885 4.617 1 52.34 7 CYS B CA 1
ATOM 5551 C C . CYS B 1 7 ? 12.531 2.693 5.84 1 52.34 7 CYS B C 1
ATOM 5553 O O . CYS B 1 7 ? 13.375 3.055 6.668 1 52.34 7 CYS B O 1
ATOM 5555 N N . SER B 1 8 ? 11.312 3.291 5.816 1 72.56 8 SER B N 1
ATOM 5556 C CA . SER B 1 8 ? 10.812 4.102 6.926 1 72.56 8 SER B CA 1
ATOM 5557 C C . SER B 1 8 ? 10.984 3.375 8.258 1 72.56 8 SER B C 1
ATOM 5559 O O . SER B 1 8 ? 11.141 2.152 8.289 1 72.56 8 SER B O 1
ATOM 5561 N N . SER B 1 9 ? 11.711 3.914 9.242 1 87.19 9 SER B N 1
ATOM 5562 C CA . SER B 1 9 ? 11.758 3.408 10.609 1 87.19 9 SER B CA 1
ATOM 5563 C C . SER B 1 9 ? 10.586 2.465 10.891 1 87.19 9 SER B C 1
ATOM 5565 O O . SER B 1 9 ? 10.758 1.437 11.547 1 87.19 9 SER B O 1
ATOM 5567 N N . LEU B 1 10 ? 9.547 2.689 10.148 1 94.38 10 LEU B N 1
ATOM 5568 C CA . LEU B 1 10 ? 8.359 1.866 10.352 1 94.38 10 LEU B CA 1
ATOM 5569 C C . LEU B 1 10 ? 8.539 0.494 9.711 1 94.38 10 LEU B C 1
ATOM 5571 O O . LEU B 1 10 ? 8.289 -0.531 10.344 1 94.38 10 LEU B O 1
ATOM 5575 N N . GLU B 1 11 ? 9.008 0.457 8.438 1 94.56 11 GLU B N 1
ATOM 5576 C CA . GLU B 1 11 ? 9.188 -0.795 7.707 1 94.56 11 GLU B CA 1
ATOM 5577 C C . GLU B 1 11 ? 10.203 -1.698 8.398 1 94.56 11 GLU B C 1
ATOM 5579 O O . GLU B 1 11 ? 9.953 -2.889 8.602 1 94.56 11 GLU B O 1
ATOM 5584 N N . ALA B 1 12 ? 11.328 -1.064 8.781 1 95.25 12 ALA B N 1
ATOM 5585 C CA . ALA B 1 12 ? 12.383 -1.822 9.453 1 95.25 12 ALA B CA 1
ATOM 5586 C C . ALA B 1 12 ? 11.883 -2.424 10.758 1 95.25 12 ALA B C 1
ATOM 5588 O O . ALA B 1 12 ? 12.219 -3.562 11.094 1 95.25 12 ALA B O 1
ATOM 5589 N N . THR B 1 13 ? 11.109 -1.63 11.508 1 96.94 13 THR B N 1
ATOM 5590 C CA . THR B 1 13 ? 10.609 -2.09 12.797 1 96.94 13 THR B CA 1
ATOM 5591 C C . THR B 1 13 ? 9.633 -3.248 12.609 1 96.94 13 THR B C 1
ATOM 5593 O O . THR B 1 13 ? 9.695 -4.242 13.336 1 96.94 13 THR B O 1
ATOM 5596 N N . VAL B 1 14 ? 8.703 -3.17 11.656 1 97.19 14 VAL B N 1
ATOM 5597 C CA . VAL B 1 14 ? 7.723 -4.219 11.406 1 97.19 14 VAL B CA 1
ATOM 5598 C C . VAL B 1 14 ? 8.438 -5.512 11.023 1 97.19 14 VAL B C 1
ATOM 5600 O O . VAL B 1 14 ? 8.133 -6.582 11.555 1 97.19 14 VAL B O 1
ATOM 5603 N N . LEU B 1 15 ? 9.414 -5.434 10.062 1 97.25 15 LEU B N 1
ATOM 5604 C CA . LEU B 1 15 ? 10.141 -6.613 9.617 1 97.25 15 LEU B CA 1
ATOM 5605 C C . LEU B 1 15 ? 10.906 -7.254 10.773 1 97.25 15 LEU B C 1
ATOM 5607 O O . LEU B 1 15 ? 10.93 -8.484 10.906 1 97.25 15 LEU B O 1
ATOM 5611 N N . GLN B 1 16 ? 11.5 -6.406 11.695 1 97.56 16 GLN B N 1
ATOM 5612 C CA . GLN B 1 16 ? 12.234 -6.93 12.844 1 97.56 16 GLN B CA 1
ATOM 5613 C C . GLN B 1 16 ? 11.297 -7.66 13.805 1 97.56 16 GLN B C 1
ATOM 5615 O O . GLN B 1 16 ? 11.633 -8.727 14.312 1 97.56 16 GLN B O 1
ATOM 5620 N N . LEU B 1 17 ? 10.156 -7.031 14.094 1 97.94 17 LEU B N 1
ATOM 5621 C CA . LEU B 1 17 ? 9.18 -7.656 14.984 1 97.94 17 LEU B CA 1
ATOM 5622 C C . LEU B 1 17 ? 8.719 -8.992 14.43 1 97.94 17 LEU B C 1
ATOM 5624 O O . LEU B 1 17 ? 8.555 -9.961 15.18 1 97.94 17 LEU B O 1
ATOM 5628 N N . MET B 1 18 ? 8.516 -9.117 13.133 1 97.75 18 MET B N 1
ATOM 5629 C CA . MET B 1 18 ? 8.047 -10.359 12.508 1 97.75 18 MET B CA 1
ATOM 5630 C C . MET B 1 18 ? 9.164 -11.398 12.469 1 97.75 18 MET B C 1
ATOM 5632 O O . MET B 1 18 ? 8.914 -12.586 12.641 1 97.75 18 MET B O 1
ATOM 5636 N N . ASP B 1 19 ? 10.406 -10.961 12.18 1 98.25 19 ASP B N 1
ATOM 5637 C CA . ASP B 1 19 ? 11.539 -11.867 12.266 1 98.25 19 ASP B CA 1
ATOM 5638 C C . ASP B 1 19 ? 11.633 -12.516 13.648 1 98.25 19 ASP B C 1
ATOM 5640 O O . ASP B 1 19 ? 11.898 -13.711 13.766 1 98.25 19 ASP B O 1
ATOM 5644 N N . ASP B 1 20 ? 11.453 -11.633 14.688 1 98 20 ASP B N 1
ATOM 5645 C CA . ASP B 1 20 ? 11.492 -12.141 16.062 1 98 20 ASP B CA 1
ATOM 5646 C C . ASP B 1 20 ? 10.391 -13.164 16.297 1 98 20 ASP B C 1
ATOM 5648 O O . ASP B 1 20 ? 10.617 -14.188 16.938 1 98 20 ASP B O 1
ATOM 5652 N N . ALA B 1 21 ? 9.195 -12.875 15.844 1 97.75 21 ALA B N 1
ATOM 5653 C CA . ALA B 1 21 ? 8.07 -13.797 15.977 1 97.75 21 ALA B CA 1
ATOM 5654 C C . ALA B 1 21 ? 8.352 -15.109 15.25 1 97.75 21 ALA B C 1
ATOM 5656 O O . ALA B 1 21 ? 8.047 -16.188 15.766 1 97.75 21 ALA B O 1
ATOM 5657 N N . ASN B 1 22 ? 8.914 -15.062 14.031 1 98.19 22 ASN B N 1
ATOM 5658 C CA . ASN B 1 22 ? 9.258 -16.266 13.266 1 98.19 22 ASN B CA 1
ATOM 5659 C C . ASN B 1 22 ? 10.312 -17.094 13.977 1 98.19 22 ASN B C 1
ATOM 5661 O O . ASN B 1 22 ? 10.172 -18.312 14.086 1 98.19 22 ASN B O 1
ATOM 5665 N N . ALA B 1 23 ? 11.359 -16.453 14.477 1 97.81 23 ALA B N 1
ATOM 5666 C CA . ALA B 1 23 ? 12.477 -17.141 15.117 1 97.81 23 ALA B CA 1
ATOM 5667 C C . ALA B 1 23 ? 11.992 -17.969 16.312 1 97.81 23 ALA B C 1
ATOM 5669 O O . ALA B 1 23 ? 12.539 -19.031 16.578 1 97.81 23 ALA B O 1
ATOM 5670 N N . ARG B 1 24 ? 10.961 -17.531 16.969 1 97.31 24 ARG B N 1
ATOM 5671 C CA . ARG B 1 24 ? 10.445 -18.203 18.156 1 97.31 24 ARG B CA 1
ATOM 5672 C C . ARG B 1 24 ? 9.688 -19.469 17.766 1 97.31 24 ARG B C 1
ATOM 5674 O O . ARG B 1 24 ? 9.492 -20.359 18.609 1 97.31 24 ARG B O 1
ATOM 5681 N N . ARG B 1 25 ? 9.352 -19.609 16.5 1 97.75 25 ARG B N 1
ATOM 5682 C CA . ARG B 1 25 ? 8.461 -20.703 16.141 1 97.75 25 ARG B CA 1
ATOM 5683 C C . ARG B 1 25 ? 9.109 -21.625 15.109 1 97.75 25 ARG B C 1
ATOM 5685 O O . ARG B 1 25 ? 8.508 -22.609 14.672 1 97.75 25 ARG B O 1
ATOM 5692 N N . VAL B 1 26 ? 10.328 -21.344 14.688 1 97.94 26 VAL B N 1
ATOM 5693 C CA . VAL B 1 26 ? 11.047 -22.156 13.711 1 97.94 26 VAL B CA 1
ATOM 5694 C C . VAL B 1 26 ? 11.25 -23.562 14.266 1 97.94 26 VAL B C 1
ATOM 5696 O O . VAL B 1 26 ? 11.57 -23.734 15.445 1 97.94 26 VAL B O 1
ATOM 5699 N N . VAL B 1 27 ? 11.039 -24.625 13.461 1 97.88 27 VAL B N 1
ATOM 5700 C CA . VAL B 1 27 ? 11.188 -26.016 13.852 1 97.88 27 VAL B CA 1
ATOM 5701 C C . VAL B 1 27 ? 11.859 -26.797 12.727 1 97.88 27 VAL B C 1
ATOM 5703 O O . VAL B 1 27 ? 11.812 -26.406 11.562 1 97.88 27 VAL B O 1
ATOM 5706 N N . PRO B 1 28 ? 12.477 -27.906 13.031 1 96.12 28 PRO B N 1
ATOM 5707 C CA . PRO B 1 28 ? 13.031 -28.75 11.961 1 96.12 28 PRO B CA 1
ATOM 5708 C C . PRO B 1 28 ? 11.953 -29.312 11.039 1 96.12 28 PRO B C 1
ATOM 5710 O O . PRO B 1 28 ? 10.867 -29.672 11.5 1 96.12 28 PRO B O 1
ATOM 5713 N N . ASP B 1 29 ? 12.203 -29.391 9.812 1 93.19 29 ASP B N 1
ATOM 5714 C CA . ASP B 1 29 ? 11.367 -30.094 8.844 1 93.19 29 ASP B CA 1
ATOM 5715 C C . ASP B 1 29 ? 11.781 -31.562 8.719 1 93.19 29 ASP B C 1
ATOM 5717 O O . ASP B 1 29 ? 12.844 -31.875 8.172 1 93.19 29 ASP B O 1
ATOM 5721 N N . PRO B 1 30 ? 10.945 -32.469 9.094 1 90.12 30 PRO B N 1
ATOM 5722 C CA . PRO B 1 30 ? 11.352 -33.875 9.117 1 90.12 30 PRO B CA 1
ATOM 5723 C C . PRO B 1 30 ? 11.773 -34.406 7.738 1 90.12 30 PRO B C 1
ATOM 5725 O O . PRO B 1 30 ? 12.719 -35.188 7.629 1 90.12 30 PRO B O 1
ATOM 5728 N N . ARG B 1 31 ? 11.242 -34.094 6.695 1 88.12 31 ARG B N 1
ATOM 5729 C CA . ARG B 1 31 ? 11.57 -34.562 5.355 1 88.12 31 ARG B CA 1
ATOM 5730 C C . ARG B 1 31 ? 12.906 -34 4.891 1 88.12 31 ARG B C 1
ATOM 5732 O O . ARG B 1 31 ? 13.719 -34.688 4.293 1 88.12 31 ARG B O 1
ATOM 5739 N N . ALA B 1 32 ? 13.023 -32.75 5.219 1 88.38 32 ALA B N 1
ATOM 5740 C CA . ALA B 1 32 ? 14.281 -32.094 4.848 1 88.38 32 ALA B CA 1
ATOM 5741 C C . ALA B 1 32 ? 15.438 -32.625 5.672 1 88.38 32 ALA B C 1
ATOM 5743 O O . ALA B 1 32 ? 16.547 -32.812 5.152 1 88.38 32 ALA B O 1
ATOM 5744 N N . MET B 1 33 ? 15.117 -32.938 6.891 1 89.44 33 MET B N 1
ATOM 5745 C CA . MET B 1 33 ? 16.141 -33.5 7.754 1 89.44 33 MET B CA 1
ATOM 5746 C C . MET B 1 33 ? 16.547 -34.906 7.293 1 89.44 33 MET B C 1
ATOM 5748 O O . MET B 1 33 ? 17.719 -35.281 7.34 1 89.44 33 MET B O 1
ATOM 5752 N N . ARG B 1 34 ? 15.562 -35.594 6.887 1 88.81 34 ARG B N 1
ATOM 5753 C CA . ARG B 1 34 ? 15.844 -36.938 6.367 1 88.81 34 ARG B CA 1
ATOM 5754 C C . ARG B 1 34 ? 16.719 -36.844 5.117 1 88.81 34 ARG B C 1
ATOM 5756 O O . ARG B 1 34 ? 17.609 -37.688 4.934 1 88.81 34 ARG B O 1
ATOM 5763 N N . TYR B 1 35 ? 16.406 -35.938 4.305 1 91.62 35 TYR B N 1
ATOM 5764 C CA . TYR B 1 35 ? 17.188 -35.781 3.084 1 91.62 35 TYR B CA 1
ATOM 5765 C C . TYR B 1 35 ? 18.641 -35.438 3.408 1 91.62 35 TYR B C 1
ATOM 5767 O O . TYR B 1 35 ? 19.547 -35.938 2.76 1 91.62 35 TYR B O 1
ATOM 5775 N N . GLN B 1 36 ? 18.812 -34.625 4.375 1 89.31 36 GLN B N 1
ATOM 5776 C CA . GLN B 1 36 ? 20.156 -34.188 4.734 1 89.31 36 GLN B CA 1
ATOM 5777 C C . GLN B 1 36 ? 20.969 -35.375 5.301 1 89.31 36 GLN B C 1
ATOM 5779 O O . GLN B 1 36 ? 22.203 -35.375 5.195 1 89.31 36 GLN B O 1
ATOM 5784 N N . GLN B 1 37 ? 20.266 -36.344 5.754 1 89.75 37 GLN B N 1
ATOM 5785 C CA . GLN B 1 37 ? 20.953 -37.469 6.406 1 89.75 37 GLN B CA 1
ATOM 5786 C C . GLN B 1 37 ? 21.062 -38.656 5.473 1 89.75 37 GLN B C 1
ATOM 5788 O O . GLN B 1 37 ? 21.703 -39.656 5.809 1 89.75 37 GLN B O 1
ATOM 5793 N N . ILE B 1 38 ? 20.531 -38.375 4.328 1 89.56 38 ILE B N 1
ATOM 5794 C CA . ILE B 1 38 ? 20.5 -39.531 3.439 1 89.56 38 ILE B CA 1
ATOM 5795 C C . ILE B 1 38 ? 21.875 -39.75 2.83 1 89.56 38 ILE B C 1
ATOM 5797 O O . ILE B 1 38 ? 22.609 -38.812 2.57 1 89.56 38 ILE B O 1
ATOM 5801 N N . GLY B 1 39 ? 22.453 -40.844 2.799 1 91.06 39 GLY B N 1
ATOM 5802 C CA . GLY B 1 39 ? 23.688 -41.188 2.105 1 91.06 39 GLY B CA 1
ATOM 5803 C C . GLY B 1 39 ? 23.531 -41.156 0.595 1 91.06 39 GLY B C 1
ATOM 5804 O O . GLY B 1 39 ? 22.922 -40.281 0.033 1 91.06 39 GLY B O 1
ATOM 5805 N N . ASP B 1 40 ? 24.016 -42.094 -0.134 1 95.06 40 ASP B N 1
ATOM 5806 C CA . ASP B 1 40 ? 23.922 -42.188 -1.588 1 95.06 40 ASP B CA 1
ATOM 5807 C C . ASP B 1 40 ? 22.484 -42.469 -2.029 1 95.06 40 ASP B C 1
ATOM 5809 O O . ASP B 1 40 ? 21.766 -43.219 -1.375 1 95.06 40 ASP B O 1
ATOM 5813 N N . GLU B 1 41 ? 22.094 -41.812 -3.045 1 96.25 41 GLU B N 1
ATOM 5814 C CA . GLU B 1 41 ? 20.766 -42.031 -3.611 1 96.25 41 GLU B CA 1
ATOM 5815 C C . GLU B 1 41 ? 20.781 -43.156 -4.637 1 96.25 41 GLU B C 1
ATOM 5817 O O . GLU B 1 41 ? 19.859 -43.969 -4.684 1 96.25 41 GLU B O 1
ATOM 5822 N N . ASN B 1 42 ? 21.766 -43.156 -5.469 1 97.69 42 ASN B N 1
ATOM 5823 C CA . ASN B 1 42 ? 22.047 -44.25 -6.414 1 97.69 42 ASN B CA 1
ATOM 5824 C C . ASN B 1 42 ? 23.469 -44.781 -6.246 1 97.69 42 ASN B C 1
ATOM 5826 O O . ASN B 1 42 ? 24.406 -44 -6.008 1 97.69 42 ASN B O 1
ATOM 5830 N N . VAL B 1 43 ? 23.594 -46.094 -6.438 1 97.31 43 VAL B N 1
ATOM 5831 C CA . VAL B 1 43 ? 24.906 -46.688 -6.223 1 97.31 43 VAL B CA 1
ATOM 5832 C C . VAL B 1 43 ? 25.359 -47.438 -7.48 1 97.31 43 VAL B C 1
ATOM 5834 O O . VAL B 1 43 ? 24.531 -48.062 -8.164 1 97.31 43 VAL B O 1
ATOM 5837 N N . ALA B 1 44 ? 26.641 -47.344 -7.715 1 96.81 44 ALA B N 1
ATOM 5838 C CA . ALA B 1 44 ? 27.25 -48.062 -8.844 1 96.81 44 ALA B CA 1
ATOM 5839 C C . ALA B 1 44 ? 27.453 -49.531 -8.516 1 96.81 44 ALA B C 1
ATOM 5841 O O . ALA B 1 44 ? 27.922 -49.875 -7.43 1 96.81 44 ALA B O 1
ATOM 5842 N N . LEU B 1 45 ? 27.047 -50.344 -9.414 1 96.62 45 LEU B N 1
ATOM 5843 C CA . LEU B 1 45 ? 27.312 -51.781 -9.281 1 96.62 45 LEU B CA 1
ATOM 5844 C C . LEU B 1 45 ? 28.719 -52.094 -9.773 1 96.62 45 LEU B C 1
ATOM 5846 O O . LEU B 1 45 ? 28.953 -52.219 -10.977 1 96.62 45 LEU B O 1
ATOM 5850 N N . GLU B 1 46 ? 29.594 -52.375 -8.898 1 93 46 GLU B N 1
ATOM 5851 C CA . GLU B 1 46 ? 31 -52.594 -9.211 1 93 46 GLU B CA 1
ATOM 5852 C C . GLU B 1 46 ? 31.172 -53.75 -10.188 1 93 46 GLU B C 1
ATOM 5854 O O . GLU B 1 46 ? 30.5 -54.75 -10.07 1 93 46 GLU B O 1
ATOM 5859 N N . GLY B 1 47 ? 32.062 -53.531 -11.109 1 93.69 47 GLY B N 1
ATOM 5860 C CA . GLY B 1 47 ? 32.406 -54.594 -12.055 1 93.69 47 GLY B CA 1
ATOM 5861 C C . GLY B 1 47 ? 31.531 -54.562 -13.305 1 93.69 47 GLY B C 1
ATOM 5862 O O . GLY B 1 47 ? 31.703 -55.406 -14.195 1 93.69 47 GLY B O 1
ATOM 5863 N N . THR B 1 48 ? 30.578 -53.656 -13.344 1 94.62 48 THR B N 1
ATOM 5864 C CA . THR B 1 48 ? 29.688 -53.656 -14.5 1 94.62 48 THR B CA 1
ATOM 5865 C C . THR B 1 48 ? 30.094 -52.562 -15.477 1 94.62 48 THR B C 1
ATOM 5867 O O . THR B 1 48 ? 29.422 -52.344 -16.484 1 94.62 48 THR B O 1
ATOM 5870 N N . GLU B 1 49 ? 31.125 -51.844 -15.172 1 91.94 49 GLU B N 1
ATOM 5871 C CA . GLU B 1 49 ? 31.609 -50.812 -16.062 1 91.94 49 GLU B CA 1
ATOM 5872 C C . GLU B 1 49 ? 32.188 -51.375 -17.344 1 91.94 49 GLU B C 1
ATOM 5874 O O . GLU B 1 49 ? 32.594 -52.562 -17.375 1 91.94 49 GLU B O 1
ATOM 5879 N N . SER B 1 50 ? 32.094 -50.688 -18.375 1 94.06 50 SER B N 1
ATOM 5880 C CA . SER B 1 50 ? 32.688 -51.031 -19.672 1 94.06 50 SER B CA 1
ATOM 5881 C C . SER B 1 50 ? 33.625 -49.938 -20.188 1 94.06 50 SER B C 1
ATOM 5883 O O . SER B 1 50 ? 33.781 -48.906 -19.531 1 94.06 50 SER B O 1
ATOM 5885 N N . GLU B 1 51 ? 34.25 -50.219 -21.406 1 94 51 GLU B N 1
ATOM 5886 C CA . GLU B 1 51 ? 35.125 -49.25 -22.016 1 94 51 GLU B CA 1
ATOM 5887 C C . GLU B 1 51 ? 34.375 -48 -22.469 1 94 51 GLU B C 1
ATOM 5889 O O . GLU B 1 51 ? 34.938 -46.938 -22.625 1 94 51 GLU B O 1
ATOM 5894 N N . LYS B 1 52 ? 33.062 -48.125 -22.547 1 96.31 52 LYS B N 1
ATOM 5895 C CA . LYS B 1 52 ? 32.312 -47.031 -23.156 1 96.31 52 LYS B CA 1
ATOM 5896 C C . LYS B 1 52 ? 31.156 -46.594 -22.25 1 96.31 52 LYS B C 1
ATOM 5898 O O . LYS B 1 52 ? 30.281 -45.812 -22.672 1 96.31 52 LYS B O 1
ATOM 5903 N N . SER B 1 53 ? 31.109 -47.125 -21.078 1 96.94 53 SER B N 1
ATOM 5904 C CA . SER B 1 53 ? 29.969 -46.781 -20.234 1 96.94 53 SER B CA 1
ATOM 5905 C C . SER B 1 53 ? 30.328 -46.781 -18.766 1 96.94 53 SER B C 1
ATOM 5907 O O . SER B 1 53 ? 31.312 -47.406 -18.359 1 96.94 53 SER B O 1
ATOM 5909 N N . THR B 1 54 ? 29.641 -46.062 -18 1 97.31 54 THR B N 1
ATOM 5910 C CA . THR B 1 54 ? 29.75 -46.156 -16.547 1 97.31 54 THR B CA 1
ATOM 5911 C C . THR B 1 54 ? 29.281 -47.5 -16.031 1 97.31 54 THR B C 1
ATOM 5913 O O . THR B 1 54 ? 28.719 -48.312 -16.797 1 97.31 54 THR B O 1
ATOM 5916 N N . PRO B 1 55 ? 29.594 -47.812 -14.766 1 97.56 55 PRO B N 1
ATOM 5917 C CA . PRO B 1 55 ? 28.891 -48.938 -14.172 1 97.56 55 PRO B CA 1
ATOM 5918 C C . PRO B 1 55 ? 27.375 -48.75 -14.172 1 97.56 55 PRO B C 1
ATOM 5920 O O . PRO B 1 55 ? 26.891 -47.656 -14.406 1 97.56 55 PRO B O 1
ATOM 5923 N N . ILE B 1 56 ? 26.734 -49.875 -14.016 1 97.69 56 ILE B N 1
ATOM 5924 C CA . ILE B 1 56 ? 25.281 -49.812 -13.828 1 97.69 56 ILE B CA 1
ATOM 5925 C C . ILE B 1 56 ? 24.953 -49.188 -12.477 1 97.69 56 ILE B C 1
ATOM 5927 O O . ILE B 1 56 ? 25.609 -49.5 -11.469 1 97.69 56 ILE B O 1
ATOM 5931 N N . TYR B 1 57 ? 24.078 -48.219 -12.461 1 97.94 57 TYR B N 1
ATOM 5932 C CA . TYR B 1 57 ? 23.594 -47.594 -11.227 1 97.94 57 TYR B CA 1
ATOM 5933 C C . TYR B 1 57 ? 22.219 -48.125 -10.867 1 97.94 57 TYR B C 1
ATOM 5935 O O . TYR B 1 57 ? 21.375 -48.344 -11.75 1 97.94 57 TYR B O 1
ATOM 5943 N N . ARG B 1 58 ? 21.969 -48.312 -9.586 1 97.19 58 ARG B N 1
ATOM 5944 C CA . ARG B 1 58 ? 20.672 -48.688 -9.008 1 97.19 58 ARG B CA 1
ATOM 5945 C C . ARG B 1 58 ? 20.375 -47.844 -7.773 1 97.19 58 ARG B C 1
ATOM 5947 O O . ARG B 1 58 ? 21.281 -47.188 -7.215 1 97.19 58 ARG B O 1
ATOM 5954 N N . GLN B 1 59 ? 19.078 -47.781 -7.461 1 96.56 59 GLN B N 1
ATOM 5955 C CA . GLN B 1 59 ? 18.734 -47.125 -6.203 1 96.56 59 GLN B CA 1
ATOM 5956 C C . GLN B 1 59 ? 19.469 -47.75 -5.031 1 96.56 59 GLN B C 1
ATOM 5958 O O . GLN B 1 59 ? 19.578 -49 -4.945 1 96.56 59 GLN B O 1
ATOM 5963 N N . ALA B 1 60 ? 19.984 -46.969 -4.137 1 95.62 60 ALA B N 1
ATOM 5964 C CA . ALA B 1 60 ? 20.922 -47.406 -3.109 1 95.62 60 ALA B CA 1
ATOM 5965 C C . ALA B 1 60 ? 20.328 -48.5 -2.23 1 95.62 60 ALA B C 1
ATOM 5967 O O . ALA B 1 60 ? 21.047 -49.375 -1.726 1 95.62 60 ALA B O 1
ATOM 5968 N N . LYS B 1 61 ? 19.062 -48.562 -2.066 1 93.12 61 LYS B N 1
ATOM 5969 C CA . LYS B 1 61 ? 18.438 -49.5 -1.145 1 93.12 61 LYS B CA 1
ATOM 5970 C C . LYS B 1 61 ? 18.062 -50.781 -1.856 1 93.12 61 LYS B C 1
ATOM 5972 O O . LYS B 1 61 ? 17.594 -51.75 -1.224 1 93.12 61 LYS B O 1
ATOM 5977 N N . VAL B 1 62 ? 18.266 -50.875 -3.123 1 96.12 62 VAL B N 1
ATOM 5978 C CA . VAL B 1 62 ? 17.812 -52.031 -3.9 1 96.12 62 VAL B CA 1
ATOM 5979 C C . VAL B 1 62 ? 18.953 -53.031 -4.074 1 96.12 62 VAL B C 1
ATOM 5981 O O . VAL B 1 62 ? 19.938 -52.75 -4.781 1 96.12 62 VAL B O 1
ATOM 5984 N N . THR B 1 63 ? 18.828 -54.219 -3.521 1 95.5 63 THR B N 1
ATOM 5985 C CA . THR B 1 63 ? 19.812 -55.281 -3.668 1 95.5 63 THR B CA 1
ATOM 5986 C C . THR B 1 63 ? 19.562 -56.062 -4.957 1 95.5 63 THR B C 1
ATOM 5988 O O . THR B 1 63 ? 18.531 -55.875 -5.613 1 95.5 63 THR B O 1
ATOM 5991 N N . ASP B 1 64 ? 20.5 -56.938 -5.277 1 95 64 ASP B N 1
ATOM 5992 C CA . ASP B 1 64 ? 20.344 -57.781 -6.465 1 95 64 ASP B CA 1
ATOM 5993 C C . ASP B 1 64 ? 19.109 -58.656 -6.363 1 95 64 ASP B C 1
ATOM 5995 O O . ASP B 1 64 ? 18.359 -58.781 -7.336 1 95 64 ASP B O 1
ATOM 5999 N N . ALA B 1 65 ? 18.953 -59.188 -5.203 1 96.31 65 ALA B N 1
ATOM 6000 C CA . ALA B 1 65 ? 17.812 -60.062 -4.973 1 96.31 65 ALA B CA 1
ATOM 6001 C C . ALA B 1 65 ? 16.5 -59.281 -5.078 1 96.31 65 ALA B C 1
ATOM 6003 O O . ALA B 1 65 ? 15.523 -59.781 -5.648 1 96.31 65 ALA B O 1
ATOM 6004 N N . MET B 1 66 ? 16.469 -58.125 -4.547 1 96.19 66 MET B N 1
ATOM 6005 C CA . MET B 1 66 ? 15.281 -57.281 -4.605 1 96.19 66 MET B CA 1
ATOM 6006 C C . MET B 1 66 ? 14.984 -56.844 -6.043 1 96.19 66 MET B C 1
ATOM 6008 O O . MET B 1 66 ? 13.82 -56.844 -6.465 1 96.19 66 MET B O 1
ATOM 6012 N N . GLN B 1 67 ? 16.016 -56.5 -6.762 1 96.19 67 GLN B N 1
ATOM 6013 C CA . GLN B 1 67 ? 15.859 -56.125 -8.164 1 96.19 67 GLN B CA 1
ATOM 6014 C C . GLN B 1 67 ? 15.195 -57.219 -8.969 1 96.19 67 GLN B C 1
ATOM 6016 O O . GLN B 1 67 ? 14.242 -56.969 -9.703 1 96.19 67 GLN B O 1
ATOM 6021 N N . ARG B 1 68 ? 15.664 -58.438 -8.812 1 95.75 68 ARG B N 1
ATOM 6022 C CA . ARG B 1 68 ? 15.109 -59.594 -9.539 1 95.75 68 ARG B CA 1
ATOM 6023 C C . ARG B 1 68 ? 13.656 -59.844 -9.148 1 95.75 68 ARG B C 1
ATOM 6025 O O . ARG B 1 68 ? 12.82 -60.125 -10.008 1 95.75 68 ARG B O 1
ATOM 6032 N N . ARG B 1 69 ? 13.422 -59.75 -7.961 1 96.62 69 ARG B N 1
ATOM 6033 C CA . ARG B 1 69 ? 12.07 -59.938 -7.457 1 96.62 69 ARG B CA 1
ATOM 6034 C C . ARG B 1 69 ? 11.109 -58.906 -8.023 1 96.62 69 ARG B C 1
ATOM 6036 O O . ARG B 1 69 ? 10.023 -59.25 -8.5 1 96.62 69 ARG B O 1
ATOM 6043 N N . LEU B 1 70 ? 11.461 -57.656 -7.93 1 96.12 70 LEU B N 1
ATOM 6044 C CA . LEU B 1 70 ? 10.609 -56.562 -8.391 1 96.12 70 LEU B CA 1
ATOM 6045 C C . LEU B 1 70 ? 10.352 -56.688 -9.891 1 96.12 70 LEU B C 1
ATOM 6047 O O . LEU B 1 70 ? 9.234 -56.469 -10.359 1 96.12 70 LEU B O 1
ATOM 6051 N N . GLU B 1 71 ? 11.391 -57 -10.609 1 95.12 71 GLU B N 1
ATOM 6052 C CA . GLU B 1 71 ? 11.25 -57.156 -12.055 1 95.12 71 GLU B CA 1
ATOM 6053 C C . GLU B 1 71 ? 10.234 -58.25 -12.406 1 95.12 71 GLU B C 1
ATOM 6055 O O . GLU B 1 71 ? 9.445 -58.094 -13.336 1 95.12 71 GLU B O 1
ATOM 6060 N N . ASN B 1 72 ? 10.281 -59.25 -11.648 1 95.94 72 ASN B N 1
ATOM 6061 C CA . ASN B 1 72 ? 9.367 -60.344 -11.898 1 95.94 72 ASN B CA 1
ATOM 6062 C C . ASN B 1 72 ? 7.957 -60.031 -11.398 1 95.94 72 ASN B C 1
ATOM 6064 O O . ASN B 1 72 ? 6.992 -60.125 -12.164 1 95.94 72 ASN B O 1
ATOM 6068 N N . GLU B 1 73 ? 7.836 -59.656 -10.195 1 96.31 73 GLU B N 1
ATOM 6069 C CA . GLU B 1 73 ? 6.539 -59.469 -9.555 1 96.31 73 GLU B CA 1
ATOM 6070 C C . GLU B 1 73 ? 5.773 -58.312 -10.203 1 96.31 73 GLU B C 1
ATOM 6072 O O . GLU B 1 73 ? 4.555 -58.375 -10.359 1 96.31 73 GLU B O 1
ATOM 6077 N N . TRP B 1 74 ? 6.434 -57.281 -10.578 1 96.88 74 TRP B N 1
ATOM 6078 C CA . TRP B 1 74 ? 5.762 -56.094 -11.094 1 96.88 74 TRP B CA 1
ATOM 6079 C C . TRP B 1 74 ? 5.312 -56.312 -12.539 1 96.88 74 TRP B C 1
ATOM 6081 O O . TRP B 1 74 ? 4.328 -55.719 -12.977 1 96.88 74 TRP B O 1
ATOM 6091 N N . TYR B 1 75 ? 6.008 -57.125 -13.281 1 97.25 75 TYR B N 1
ATOM 6092 C CA . TYR B 1 75 ? 5.648 -57.375 -14.672 1 97.25 75 TYR B CA 1
ATOM 6093 C C . TYR B 1 75 ? 4.664 -58.531 -14.789 1 97.25 75 TYR B C 1
ATOM 6095 O O . TYR B 1 75 ? 3.721 -58.469 -15.578 1 97.25 75 TYR B O 1
ATOM 6103 N N . ASN B 1 76 ? 4.832 -59.562 -13.984 1 96.81 76 ASN B N 1
ATOM 6104 C CA . ASN B 1 76 ? 4.109 -60.812 -14.188 1 96.81 76 ASN B CA 1
ATOM 6105 C C . ASN B 1 76 ? 2.934 -60.969 -13.227 1 96.81 76 ASN B C 1
ATOM 6107 O O . ASN B 1 76 ? 2.133 -61.875 -13.344 1 96.81 76 ASN B O 1
ATOM 6111 N N . GLY B 1 77 ? 2.793 -60.094 -12.305 1 96.19 77 GLY B N 1
ATOM 6112 C CA . GLY B 1 77 ? 1.658 -60.125 -11.391 1 96.19 77 GLY B CA 1
ATOM 6113 C C . GLY B 1 77 ? 0.368 -59.625 -12.039 1 96.19 77 GLY B C 1
ATOM 6114 O O . GLY B 1 77 ? 0.294 -59.5 -13.258 1 96.19 77 GLY B O 1
ATOM 6115 N N . PRO B 1 78 ? -0.686 -59.469 -11.203 1 96.75 78 PRO B N 1
ATOM 6116 C CA . PRO B 1 78 ? -1.922 -58.906 -11.75 1 96.75 78 PRO B CA 1
ATOM 6117 C C . PRO B 1 78 ? -1.7 -57.562 -12.438 1 96.75 78 PRO B C 1
ATOM 6119 O O . PRO B 1 78 ? -1.042 -56.688 -11.883 1 96.75 78 PRO B O 1
ATOM 6122 N N . ASN B 1 79 ? -2.164 -57.469 -13.656 1 97.12 79 ASN B N 1
ATOM 6123 C CA . ASN B 1 79 ? -1.9 -56.25 -14.406 1 97.12 79 ASN B CA 1
ATOM 6124 C C . ASN B 1 79 ? -2.816 -55.094 -13.969 1 97.12 79 ASN B C 1
ATOM 6126 O O . ASN B 1 79 ? -3.725 -55.312 -13.156 1 97.12 79 ASN B O 1
ATOM 6130 N N . PHE B 1 80 ? -2.57 -53.875 -14.453 1 97.19 80 PHE B N 1
ATOM 6131 C CA . PHE B 1 80 ? -3.211 -52.656 -13.953 1 97.19 80 PHE B CA 1
ATOM 6132 C C . PHE B 1 80 ? -4.707 -52.688 -14.25 1 97.19 80 PHE B C 1
ATOM 6134 O O . PHE B 1 80 ? -5.492 -52.062 -13.531 1 97.19 80 PHE B O 1
ATOM 6141 N N . VAL B 1 81 ? -5.199 -53.406 -15.312 1 97.88 81 VAL B N 1
ATOM 6142 C CA . VAL B 1 81 ? -6.621 -53.5 -15.633 1 97.88 81 VAL B CA 1
ATOM 6143 C C . VAL B 1 81 ? -7.32 -54.406 -14.617 1 97.88 81 VAL B C 1
ATOM 6145 O O . VAL B 1 81 ? -8.406 -54.062 -14.125 1 97.88 81 VAL B O 1
ATOM 6148 N N . GLN B 1 82 ? -6.641 -55.5 -14.297 1 97.62 82 GLN B N 1
ATOM 6149 C CA . GLN B 1 82 ? -7.156 -56.406 -13.273 1 97.62 82 GLN B CA 1
ATOM 6150 C C . GLN B 1 82 ? -7.227 -55.719 -11.914 1 97.62 82 GLN B C 1
ATOM 6152 O O . GLN B 1 82 ? -8.203 -55.875 -11.18 1 97.62 82 GLN B O 1
ATOM 6157 N N . ARG B 1 83 ? -6.207 -55.031 -11.664 1 96.62 83 ARG B N 1
ATOM 6158 C CA . ARG B 1 83 ? -6.172 -54.281 -10.406 1 96.62 83 ARG B CA 1
ATOM 6159 C C . ARG B 1 83 ? -7.277 -53.219 -10.359 1 96.62 83 ARG B C 1
ATOM 6161 O O . ARG B 1 83 ? -7.867 -53 -9.305 1 96.62 83 ARG B O 1
ATOM 6168 N N . PHE B 1 84 ? -7.535 -52.594 -11.469 1 96.88 84 PHE B N 1
ATOM 6169 C CA . PHE B 1 84 ? -8.602 -51.594 -11.547 1 96.88 84 PHE B CA 1
ATOM 6170 C C . PHE B 1 84 ? -9.953 -52.25 -11.273 1 96.88 84 PHE B C 1
ATOM 6172 O O . PHE B 1 84 ? -10.766 -51.688 -10.523 1 96.88 84 PHE B O 1
ATOM 6179 N N . GLU B 1 85 ? -10.18 -53.344 -11.859 1 96.88 85 GLU B N 1
ATOM 6180 C CA . GLU B 1 85 ? -11.43 -54.062 -11.586 1 96.88 85 GLU B CA 1
ATOM 6181 C C . GLU B 1 85 ? -11.57 -54.375 -10.109 1 96.88 85 GLU B C 1
ATOM 6183 O O . GLU B 1 85 ? -12.633 -54.188 -9.516 1 96.88 85 GLU B O 1
ATOM 6188 N N . SER B 1 86 ? -10.5 -54.938 -9.594 1 96.62 86 SER B N 1
ATOM 6189 C CA . SER B 1 86 ? -10.516 -55.312 -8.18 1 96.62 86 SER B CA 1
ATOM 6190 C C . SER B 1 86 ? -10.797 -54.094 -7.293 1 96.62 86 SER B C 1
ATOM 6192 O O . SER B 1 86 ? -11.523 -54.219 -6.301 1 96.62 86 SER B O 1
ATOM 6194 N N . MET B 1 87 ? -10.164 -53.031 -7.641 1 95.56 87 MET B N 1
ATOM 6195 C CA . MET B 1 87 ? -10.359 -51.781 -6.891 1 95.56 87 MET B CA 1
ATOM 6196 C C . MET B 1 87 ? -11.812 -51.312 -6.977 1 95.56 87 MET B C 1
ATOM 6198 O O . MET B 1 87 ? -12.398 -50.906 -5.969 1 95.56 87 MET B O 1
ATOM 6202 N N . CYS B 1 88 ? -12.383 -51.344 -8.172 1 96.25 88 CYS B N 1
ATOM 6203 C CA . CYS B 1 88 ? -13.766 -50.906 -8.359 1 96.25 88 CYS B CA 1
ATOM 6204 C C . CYS B 1 88 ? -14.727 -51.781 -7.582 1 96.25 88 CYS B C 1
ATOM 6206 O O . CYS B 1 88 ? -15.656 -51.312 -6.945 1 96.25 88 CYS B O 1
ATOM 6208 N N . LYS B 1 89 ? -14.461 -53.031 -7.52 1 95.25 89 LYS B N 1
ATOM 6209 C CA . LYS B 1 89 ? -15.32 -54 -6.824 1 95.25 89 LYS B CA 1
ATOM 6210 C C . LYS B 1 89 ? -15.203 -53.844 -5.309 1 95.25 89 LYS B C 1
ATOM 6212 O O . LYS B 1 89 ? -16.203 -53.938 -4.59 1 95.25 89 LYS B O 1
ATOM 6217 N N . SER B 1 90 ? -14.039 -53.594 -4.875 1 96.62 90 SER B N 1
ATOM 6218 C CA . SER B 1 90 ? -13.789 -53.5 -3.439 1 96.62 90 SER B CA 1
ATOM 6219 C C . SER B 1 90 ? -14.273 -52.188 -2.869 1 96.62 90 SER B C 1
ATOM 6221 O O . SER B 1 90 ? -14.75 -52.125 -1.733 1 96.62 90 SER B O 1
ATOM 6223 N N . ARG B 1 91 ? -14.18 -51.125 -3.584 1 96.19 91 ARG B N 1
ATOM 6224 C CA . ARG B 1 91 ? -14.469 -49.812 -3.051 1 96.19 91 ARG B CA 1
ATOM 6225 C C . ARG B 1 91 ? -15.914 -49.406 -3.336 1 96.19 91 ARG B C 1
ATOM 6227 O O . ARG B 1 91 ? -16.5 -48.594 -2.602 1 96.19 91 ARG B O 1
ATOM 6234 N N . GLY B 1 92 ? -16.5 -49.875 -4.266 1 93.88 92 GLY B N 1
ATOM 6235 C CA . GLY B 1 92 ? -17.938 -49.844 -4.527 1 93.88 92 GLY B CA 1
ATOM 6236 C C . GLY B 1 92 ? -18.516 -48.469 -4.566 1 93.88 92 GLY B C 1
ATOM 6237 O O . GLY B 1 92 ? -18.297 -47.719 -5.523 1 93.88 92 GLY B O 1
ATOM 6238 N N . SER B 1 93 ? -19.109 -48.062 -3.355 1 95.06 93 SER B N 1
ATOM 6239 C CA . SER B 1 93 ? -19.922 -46.844 -3.311 1 95.06 93 SER B CA 1
ATOM 6240 C C . SER B 1 93 ? -19.094 -45.625 -2.961 1 95.06 93 SER B C 1
ATOM 6242 O O . SER B 1 93 ? -19.609 -44.5 -2.941 1 95.06 93 SER B O 1
ATOM 6244 N N . LYS B 1 94 ? -17.844 -45.781 -2.732 1 96.56 94 LYS B N 1
ATOM 6245 C CA . LYS B 1 94 ? -16.969 -44.656 -2.469 1 96.56 94 LYS B CA 1
ATOM 6246 C C . LYS B 1 94 ? -16.797 -43.812 -3.723 1 96.56 94 LYS B C 1
ATOM 6248 O O . LYS B 1 94 ? -16.891 -44.312 -4.844 1 96.56 94 LYS B O 1
ATOM 6253 N N . ARG B 1 95 ? -16.609 -42.5 -3.512 1 96.94 95 ARG B N 1
ATOM 6254 C CA . ARG B 1 95 ? -16.375 -41.594 -4.625 1 96.94 95 ARG B CA 1
ATOM 6255 C C . ARG B 1 95 ? -15.086 -41.969 -5.363 1 96.94 95 ARG B C 1
ATOM 6257 O O . ARG B 1 95 ? -14.062 -42.25 -4.734 1 96.94 95 ARG B O 1
ATOM 6264 N N . ALA B 1 96 ? -15.125 -42 -6.711 1 98 96 ALA B N 1
ATOM 6265 C CA . ALA B 1 96 ? -13.953 -42.344 -7.523 1 98 96 ALA B CA 1
ATOM 6266 C C . ALA B 1 96 ? -13.531 -41.156 -8.383 1 98 96 ALA B C 1
ATOM 6268 O O . ALA B 1 96 ? -12.344 -40.812 -8.43 1 98 96 ALA B O 1
ATOM 6269 N N . LEU B 1 97 ? -14.492 -40.656 -9.086 1 98.56 97 LEU B N 1
ATOM 6270 C CA . LEU B 1 97 ? -14.195 -39.562 -10.023 1 98.56 97 LEU B CA 1
ATOM 6271 C C . LEU B 1 97 ? -15.141 -38.375 -9.82 1 98.56 97 LEU B C 1
ATOM 6273 O O . LEU B 1 97 ? -16.203 -38.531 -9.219 1 98.56 97 LEU B O 1
ATOM 6277 N N . ALA B 1 98 ? -14.781 -37.219 -10.219 1 98.44 98 ALA B N 1
ATOM 6278 C CA . ALA B 1 98 ? -15.602 -36 -10.188 1 98.44 98 ALA B CA 1
ATOM 6279 C C . ALA B 1 98 ? -15.305 -35.094 -11.383 1 98.44 98 ALA B C 1
ATOM 6281 O O . ALA B 1 98 ? -14.195 -35.125 -11.938 1 98.44 98 ALA B O 1
ATOM 6282 N N . TYR B 1 99 ? -16.25 -34.406 -11.883 1 97.69 99 TYR B N 1
ATOM 6283 C CA . TYR B 1 99 ? -16.078 -33.469 -12.977 1 97.69 99 TYR B CA 1
ATOM 6284 C C . TYR B 1 99 ? -17.047 -32.312 -12.844 1 97.69 99 TYR B C 1
ATOM 6286 O O . TYR B 1 99 ? -18.016 -32.375 -12.07 1 97.69 99 TYR B O 1
ATOM 6294 N N . ARG B 1 100 ? -16.797 -31.25 -13.523 1 97.19 100 ARG B N 1
ATOM 6295 C CA . ARG B 1 100 ? -17.609 -30.047 -13.484 1 97.19 100 ARG B CA 1
ATOM 6296 C C . ARG B 1 100 ? -18.203 -29.734 -14.852 1 97.19 100 ARG B C 1
ATOM 6298 O O . ARG B 1 100 ? -17.5 -29.297 -15.758 1 97.19 100 ARG B O 1
ATOM 6305 N N . PRO B 1 101 ? -19.531 -29.906 -14.984 1 96.19 101 PRO B N 1
ATOM 6306 C CA . PRO B 1 101 ? -20.109 -29.531 -16.266 1 96.19 101 PRO B CA 1
ATOM 6307 C C . PRO B 1 101 ? -20 -28.047 -16.562 1 96.19 101 PRO B C 1
ATOM 6309 O O . PRO B 1 101 ? -20.156 -27.219 -15.664 1 96.19 101 PRO B O 1
ATOM 6312 N N . ILE B 1 102 ? -19.719 -27.734 -17.781 1 94.62 102 ILE B N 1
ATOM 6313 C CA . ILE B 1 102 ? -19.609 -26.344 -18.203 1 94.62 102 ILE B CA 1
ATOM 6314 C C . ILE B 1 102 ? -21 -25.766 -18.469 1 94.62 102 ILE B C 1
ATOM 6316 O O . ILE B 1 102 ? -21.766 -26.344 -19.25 1 94.62 102 ILE B O 1
ATOM 6320 N N . SER B 1 103 ? -21.312 -24.719 -17.781 1 94.62 103 SER B N 1
ATOM 6321 C CA . SER B 1 103 ? -22.594 -24.031 -18 1 94.62 103 SER B CA 1
ATOM 6322 C C . SER B 1 103 ? -22.531 -23.109 -19.203 1 94.62 103 SER B C 1
ATOM 6324 O O . SER B 1 103 ? -23.406 -23.141 -20.062 1 94.62 103 SER B O 1
ATOM 6326 N N . ARG B 1 104 ? -21.516 -22.266 -19.219 1 92.56 104 ARG B N 1
ATOM 6327 C CA . ARG B 1 104 ? -21.297 -21.344 -20.328 1 92.56 104 ARG B CA 1
ATOM 6328 C C . ARG B 1 104 ? -19.875 -20.812 -20.344 1 92.56 104 ARG B C 1
ATOM 6330 O O . ARG B 1 104 ? -19.156 -20.906 -19.344 1 92.56 104 ARG B O 1
ATOM 6337 N N . VAL B 1 105 ? -19.469 -20.406 -21.5 1 89.81 105 VAL B N 1
ATOM 6338 C CA . VAL B 1 105 ? -18.203 -19.703 -21.688 1 89.81 105 VAL B CA 1
ATOM 6339 C C . VAL B 1 105 ? -18.469 -18.281 -22.156 1 89.81 105 VAL B C 1
ATOM 6341 O O . VAL B 1 105 ? -19.266 -18.062 -23.078 1 89.81 105 VAL B O 1
ATOM 6344 N N . SER B 1 106 ? -17.984 -17.281 -21.391 1 89.25 106 SER B N 1
ATOM 6345 C CA . SER B 1 106 ? -18.234 -15.883 -21.719 1 89.25 106 SER B CA 1
ATOM 6346 C C . SER B 1 106 ? -16.922 -15.133 -21.984 1 89.25 106 SER B C 1
ATOM 6348 O O . SER B 1 106 ? -15.883 -15.484 -21.422 1 89.25 106 SER B O 1
ATOM 6350 N N . HIS B 1 107 ? -16.984 -14.195 -22.906 1 84.38 107 HIS B N 1
ATOM 6351 C CA . HIS B 1 107 ? -15.859 -13.297 -23.125 1 84.38 107 HIS B CA 1
ATOM 6352 C C . HIS B 1 107 ? -16.031 -12.008 -22.328 1 84.38 107 HIS B C 1
ATOM 6354 O O . HIS B 1 107 ? -17.047 -11.328 -22.438 1 84.38 107 HIS B O 1
ATOM 6360 N N . GLN B 1 108 ? -15.141 -11.703 -21.406 1 76.5 108 GLN B N 1
ATOM 6361 C CA . GLN B 1 108 ? -15.242 -10.531 -20.547 1 76.5 108 GLN B CA 1
ATOM 6362 C C . GLN B 1 108 ? -14.008 -9.641 -20.672 1 76.5 108 GLN B C 1
ATOM 6364 O O . GLN B 1 108 ? -12.891 -10.141 -20.812 1 76.5 108 GLN B O 1
ATOM 6369 N N . LEU B 1 109 ? -14.25 -8.367 -20.812 1 73.19 109 LEU B N 1
ATOM 6370 C CA . LEU B 1 109 ? -13.156 -7.395 -20.797 1 73.19 109 LEU B CA 1
ATOM 6371 C C . LEU B 1 109 ? -12.617 -7.195 -19.391 1 73.19 109 LEU B C 1
ATOM 6373 O O . LEU B 1 109 ? -13.383 -6.879 -18.469 1 73.19 109 LEU B O 1
ATOM 6377 N N . VAL B 1 110 ? -11.523 -7.602 -19.156 1 64.94 110 VAL B N 1
ATOM 6378 C CA . VAL B 1 110 ? -10.93 -7.406 -17.828 1 64.94 110 VAL B CA 1
ATOM 6379 C C . VAL B 1 110 ? -9.75 -6.441 -17.938 1 64.94 110 VAL B C 1
ATOM 6381 O O . VAL B 1 110 ? -8.922 -6.559 -18.844 1 64.94 110 VAL B O 1
ATOM 6384 N N . ARG B 1 111 ? -9.812 -5.41 -17.078 1 62.75 111 ARG B N 1
ATOM 6385 C CA . ARG B 1 111 ? -8.711 -4.449 -17.016 1 62.75 111 ARG B CA 1
ATOM 6386 C C . ARG B 1 111 ? -7.551 -5 -16.203 1 62.75 111 ARG B C 1
ATOM 6388 O O . ARG B 1 111 ? -7.719 -5.352 -15.031 1 62.75 111 ARG B O 1
ATOM 6395 N N . GLU B 1 112 ? -6.352 -5.145 -16.844 1 62.34 112 GLU B N 1
ATOM 6396 C CA . GLU B 1 112 ? -5.16 -5.641 -16.172 1 62.34 112 GLU B CA 1
ATOM 6397 C C . GLU B 1 112 ? -4.613 -4.609 -15.195 1 62.34 112 GLU B C 1
ATOM 6399 O O . GLU B 1 112 ? -4.332 -3.471 -15.578 1 62.34 112 GLU B O 1
ATOM 6404 N N . PRO B 1 113 ? -4.574 -4.965 -13.961 1 58.62 113 PRO B N 1
ATOM 6405 C CA . PRO B 1 113 ? -4.18 -3.971 -12.961 1 58.62 113 PRO B CA 1
ATOM 6406 C C . PRO B 1 113 ? -2.814 -3.35 -13.25 1 58.62 113 PRO B C 1
ATOM 6408 O O . PRO B 1 113 ? -2.607 -2.16 -13.008 1 58.62 113 PRO B O 1
ATOM 6411 N N . GLU B 1 114 ? -1.901 -4.148 -13.914 1 57.78 114 GLU B N 1
ATOM 6412 C CA . GLU B 1 114 ? -0.544 -3.641 -14.094 1 57.78 114 GLU B CA 1
ATOM 6413 C C . GLU B 1 114 ? -0.445 -2.758 -15.336 1 57.78 114 GLU B C 1
ATOM 6415 O O . GLU B 1 114 ? 0.151 -1.68 -15.289 1 57.78 114 GLU B O 1
ATOM 6420 N N . SER B 1 115 ? -1.069 -3.207 -16.453 1 59.22 115 SER B N 1
ATOM 6421 C CA . SER B 1 115 ? -0.908 -2.498 -17.719 1 59.22 115 SER B CA 1
ATOM 6422 C C . SER B 1 115 ? -2.037 -1.497 -17.938 1 59.22 115 SER B C 1
ATOM 6424 O O . SER B 1 115 ? -1.893 -0.555 -18.719 1 59.22 115 SER B O 1
ATOM 6426 N N . GLY B 1 116 ? -3.111 -1.622 -17.172 1 59.34 116 GLY B N 1
ATOM 6427 C CA . GLY B 1 116 ? -4.305 -0.814 -17.375 1 59.34 116 GLY B CA 1
ATOM 6428 C C . GLY B 1 116 ? -5.027 -1.128 -18.672 1 59.34 116 GLY B C 1
ATOM 6429 O O . GLY B 1 116 ? -6.055 -0.52 -18.969 1 59.34 116 GLY B O 1
ATOM 6430 N N . LEU B 1 117 ? -4.434 -2.123 -19.422 1 63.34 117 LEU B N 1
ATOM 6431 C CA . LEU B 1 117 ? -5.035 -2.457 -20.703 1 63.34 117 LEU B CA 1
ATOM 6432 C C . LEU B 1 117 ? -6.227 -3.389 -20.516 1 63.34 117 LEU B C 1
ATOM 6434 O O . LEU B 1 117 ? -6.238 -4.219 -19.609 1 63.34 117 LEU B O 1
ATOM 6438 N N . GLU B 1 118 ? -7.305 -3.047 -21.25 1 67.19 118 GLU B N 1
ATOM 6439 C CA . GLU B 1 118 ? -8.469 -3.926 -21.234 1 67.19 118 GLU B CA 1
ATOM 6440 C C . GLU B 1 118 ? -8.273 -5.105 -22.188 1 67.19 118 GLU B C 1
ATOM 6442 O O . GLU B 1 118 ? -7.879 -4.922 -23.344 1 67.19 118 GLU B O 1
ATOM 6447 N N . ARG B 1 119 ? -8.328 -6.309 -21.656 1 66.56 119 ARG B N 1
ATOM 6448 C CA . ARG B 1 119 ? -8.219 -7.504 -22.484 1 66.56 119 ARG B CA 1
ATOM 6449 C C . ARG B 1 119 ? -9.469 -8.367 -22.359 1 66.56 119 ARG B C 1
ATOM 6451 O O . ARG B 1 119 ? -10.086 -8.43 -21.297 1 66.56 119 ARG B O 1
ATOM 6458 N N . LEU B 1 120 ? -9.719 -8.906 -23.594 1 72.94 120 LEU B N 1
ATOM 6459 C CA . LEU B 1 120 ? -10.844 -9.836 -23.641 1 72.94 120 LEU B CA 1
ATOM 6460 C C . LEU B 1 120 ? -10.43 -11.211 -23.125 1 72.94 120 LEU B C 1
ATOM 6462 O O . LEU B 1 120 ? -9.5 -11.82 -23.656 1 72.94 120 LEU B O 1
ATOM 6466 N N . PHE B 1 121 ? -10.906 -11.672 -22 1 76.12 121 PHE B N 1
ATOM 6467 C CA . PHE B 1 121 ? -10.633 -12.992 -21.453 1 76.12 121 PHE B CA 1
ATOM 6468 C C . PHE B 1 121 ? -11.828 -13.922 -21.625 1 76.12 121 PHE B C 1
ATOM 6470 O O . PHE B 1 121 ? -12.977 -13.484 -21.531 1 76.12 121 PHE B O 1
ATOM 6477 N N . GLU B 1 122 ? -11.523 -15.117 -21.984 1 86.12 122 GLU B N 1
ATOM 6478 C CA . GLU B 1 122 ? -12.547 -16.156 -21.953 1 86.12 122 GLU B CA 1
ATOM 6479 C C . GLU B 1 122 ? -12.719 -16.719 -20.547 1 86.12 122 GLU B C 1
ATOM 6481 O O . GLU B 1 122 ? -11.766 -17.25 -19.969 1 86.12 122 GLU B O 1
ATOM 6486 N N . VAL B 1 123 ? -13.906 -16.594 -19.953 1 89.06 123 VAL B N 1
ATOM 6487 C CA . VAL B 1 123 ? -14.188 -17.078 -18.609 1 89.06 123 VAL B CA 1
ATOM 6488 C C . VAL B 1 123 ? -15.18 -18.25 -18.688 1 89.06 123 VAL B C 1
ATOM 6490 O O . VAL B 1 123 ? -16.219 -18.141 -19.328 1 89.06 123 VAL B O 1
ATOM 6493 N N . THR B 1 124 ? -14.828 -19.375 -18.094 1 94.62 124 THR B N 1
ATOM 6494 C CA . THR B 1 124 ? -15.664 -20.562 -18.078 1 94.62 124 THR B CA 1
ATOM 6495 C C . THR B 1 124 ? -16.516 -20.625 -16.812 1 94.62 124 THR B C 1
ATOM 6497 O O . THR B 1 124 ? -15.992 -20.516 -15.703 1 94.62 124 THR B O 1
ATOM 6500 N N . PHE B 1 125 ? -17.812 -20.75 -16.984 1 95.12 125 PHE B N 1
ATOM 6501 C CA . PHE B 1 125 ? -18.734 -20.906 -15.867 1 95.12 125 PHE B CA 1
ATOM 6502 C C . PHE B 1 125 ? -19.125 -22.359 -15.68 1 95.12 125 PHE B C 1
ATOM 6504 O O . PHE B 1 125 ? -19.562 -23.016 -16.625 1 95.12 125 PHE B O 1
ATOM 6511 N N . TYR B 1 126 ? -18.938 -22.875 -14.492 1 96.81 126 TYR B N 1
ATOM 6512 C CA . TYR B 1 126 ? -19.188 -24.281 -14.219 1 96.81 126 TYR B CA 1
ATOM 6513 C C . TYR B 1 126 ? -20.453 -24.453 -13.398 1 96.81 126 TYR B C 1
ATOM 6515 O O . TYR B 1 126 ? -20.781 -23.609 -12.555 1 96.81 126 TYR B O 1
ATOM 6523 N N . ASP B 1 127 ? -21.141 -25.578 -13.672 1 96.44 127 ASP B N 1
ATOM 6524 C CA . ASP B 1 127 ? -22.25 -26.016 -12.82 1 96.44 127 ASP B CA 1
ATOM 6525 C C . ASP B 1 127 ? -21.719 -26.781 -11.609 1 96.44 127 ASP B C 1
ATOM 6527 O O . ASP B 1 127 ? -20.516 -26.938 -11.438 1 96.44 127 ASP B O 1
ATOM 6531 N N . ALA B 1 128 ? -22.625 -27.266 -10.797 1 96.94 128 ALA B N 1
ATOM 6532 C CA . ALA B 1 128 ? -22.25 -28.016 -9.609 1 96.94 128 ALA B CA 1
ATOM 6533 C C . ALA B 1 128 ? -21.453 -29.25 -9.977 1 96.94 128 ALA B C 1
ATOM 6535 O O . ALA B 1 128 ? -21.75 -29.922 -10.969 1 96.94 128 ALA B O 1
ATOM 6536 N N . THR B 1 129 ? -20.469 -29.547 -9.188 1 97.81 129 THR B N 1
ATOM 6537 C CA . THR B 1 129 ? -19.609 -30.703 -9.406 1 97.81 129 THR B CA 1
ATOM 6538 C C . THR B 1 129 ? -20.422 -32 -9.398 1 97.81 129 THR B C 1
ATOM 6540 O O . THR B 1 129 ? -21.297 -32.156 -8.555 1 97.81 129 THR B O 1
ATOM 6543 N N . GLN B 1 130 ? -20.172 -32.844 -10.328 1 98.19 130 GLN B N 1
ATOM 6544 C CA . GLN B 1 130 ? -20.766 -34.156 -10.383 1 98.19 130 GLN B CA 1
ATOM 6545 C C . GLN B 1 130 ? -19.766 -35.25 -9.914 1 98.19 130 GLN B C 1
ATOM 6547 O O . GLN B 1 130 ? -18.578 -35.125 -10.18 1 98.19 130 GLN B O 1
ATOM 6552 N N . TYR B 1 131 ? -20.328 -36.25 -9.227 1 98.19 131 TYR B N 1
ATOM 6553 C CA . TYR B 1 131 ? -19.484 -37.281 -8.656 1 98.19 131 TYR B CA 1
ATOM 6554 C C . TYR B 1 131 ? -19.875 -38.656 -9.188 1 98.19 131 TYR B C 1
ATOM 6556 O O . TYR B 1 131 ? -21.047 -38.906 -9.453 1 98.19 131 TYR B O 1
ATOM 6564 N N . LEU B 1 132 ? -18.875 -39.531 -9.398 1 98.38 132 LEU B N 1
ATOM 6565 C CA . LEU B 1 132 ? -19.062 -40.938 -9.758 1 98.38 132 LEU B CA 1
ATOM 6566 C C . LEU B 1 132 ? -18.422 -41.844 -8.727 1 98.38 132 LEU B C 1
ATOM 6568 O O . LEU B 1 132 ? -17.312 -41.594 -8.266 1 98.38 132 LEU B O 1
ATOM 6572 N N . THR B 1 133 ? -19.156 -42.844 -8.367 1 98.19 133 THR B N 1
ATOM 6573 C CA . THR B 1 133 ? -18.609 -43.875 -7.473 1 98.19 133 THR B CA 1
ATOM 6574 C C . THR B 1 133 ? -17.828 -44.906 -8.266 1 98.19 133 THR B C 1
ATOM 6576 O O . THR B 1 133 ? -17.875 -44.938 -9.492 1 98.19 133 THR B O 1
ATOM 6579 N N . TYR B 1 134 ? -17.109 -45.781 -7.578 1 97.94 134 TYR B N 1
ATOM 6580 C CA . TYR B 1 134 ? -16.391 -46.875 -8.234 1 97.94 134 TYR B CA 1
ATOM 6581 C C . TYR B 1 134 ? -17.359 -47.812 -8.961 1 97.94 134 TYR B C 1
ATOM 6583 O O . TYR B 1 134 ? -17.062 -48.312 -10.039 1 97.94 134 TYR B O 1
ATOM 6591 N N . ASP B 1 135 ? -18.516 -47.969 -8.453 1 98.06 135 ASP B N 1
ATOM 6592 C CA . ASP B 1 135 ? -19.547 -48.781 -9.094 1 98.06 135 ASP B CA 1
ATOM 6593 C C . ASP B 1 135 ? -20.016 -48.156 -10.406 1 98.06 135 ASP B C 1
ATOM 6595 O O . ASP B 1 135 ? -20.172 -48.844 -11.414 1 98.06 135 ASP B O 1
ATOM 6599 N N . ASP B 1 136 ? -20.234 -46.906 -10.305 1 98.06 136 ASP B N 1
ATOM 6600 C CA . ASP B 1 136 ? -20.641 -46.188 -11.5 1 98.06 136 ASP B CA 1
ATOM 6601 C C . ASP B 1 136 ? -19.609 -46.312 -12.609 1 98.06 136 ASP B C 1
ATOM 6603 O O . ASP B 1 136 ? -19.953 -46.625 -13.758 1 98.06 136 ASP B O 1
ATOM 6607 N N . VAL B 1 137 ? -18.375 -46.125 -12.227 1 98.12 137 VAL B N 1
ATOM 6608 C CA . VAL B 1 137 ? -17.297 -46.125 -13.203 1 98.12 137 VAL B CA 1
ATOM 6609 C C . VAL B 1 137 ? -17.141 -47.5 -13.812 1 98.12 137 VAL B C 1
ATOM 6611 O O . VAL B 1 137 ? -17.047 -47.656 -15.031 1 98.12 137 VAL B O 1
ATOM 6614 N N . TRP B 1 138 ? -17.141 -48.5 -13.008 1 97.88 138 TRP B N 1
ATOM 6615 C CA . TRP B 1 138 ? -16.953 -49.844 -13.508 1 97.88 138 TRP B CA 1
ATOM 6616 C C . TRP B 1 138 ? -18.125 -50.25 -14.414 1 97.88 138 TRP B C 1
ATOM 6618 O O . TRP B 1 138 ? -17.922 -50.938 -15.422 1 97.88 138 TRP B O 1
ATOM 6628 N N . THR B 1 139 ? -19.328 -49.844 -14.062 1 98.25 139 THR B N 1
ATOM 6629 C CA . THR B 1 139 ? -20.5 -50.125 -14.891 1 98.25 139 THR B CA 1
ATOM 6630 C C . THR B 1 139 ? -20.328 -49.531 -16.281 1 98.25 139 THR B C 1
ATOM 6632 O O . THR B 1 139 ? -20.578 -50.188 -17.281 1 98.25 139 THR B O 1
ATOM 6635 N N . VAL B 1 140 ? -19.938 -48.344 -16.297 1 98.5 140 VAL B N 1
ATOM 6636 C CA . VAL B 1 140 ? -19.75 -47.656 -17.578 1 98.5 140 VAL B CA 1
ATOM 6637 C C . VAL B 1 140 ? -18.625 -48.312 -18.375 1 98.5 140 VAL B C 1
ATOM 6639 O O . VAL B 1 140 ? -18.734 -48.469 -19.578 1 98.5 140 VAL B O 1
ATOM 6642 N N . VAL B 1 141 ? -17.516 -48.688 -17.688 1 98.56 141 VAL B N 1
ATOM 6643 C CA . VAL B 1 141 ? -16.359 -49.312 -18.312 1 98.56 141 VAL B CA 1
ATOM 6644 C C . VAL B 1 141 ? -16.797 -50.625 -18.969 1 98.56 141 VAL B C 1
ATOM 6646 O O . VAL B 1 141 ? -16.5 -50.844 -20.156 1 98.56 141 VAL B O 1
ATOM 6649 N N . GLN B 1 142 ? -17.562 -51.438 -18.281 1 98.12 142 GLN B N 1
ATOM 6650 C CA . GLN B 1 142 ? -18.016 -52.688 -18.812 1 98.12 142 GLN B CA 1
ATOM 6651 C C . GLN B 1 142 ? -18.969 -52.5 -19.984 1 98.12 142 GLN B C 1
ATOM 6653 O O . GLN B 1 142 ? -18.844 -53.156 -21.016 1 98.12 142 GLN B O 1
ATOM 6658 N N . ASN B 1 143 ? -19.891 -51.594 -19.781 1 98.69 143 ASN B N 1
ATOM 6659 C CA . ASN B 1 143 ? -20.875 -51.344 -20.812 1 98.69 143 ASN B CA 1
ATOM 6660 C C . ASN B 1 143 ? -20.234 -50.812 -22.094 1 98.69 143 ASN B C 1
ATOM 6662 O O . ASN B 1 143 ? -20.609 -51.188 -23.188 1 98.69 143 ASN B O 1
ATOM 6666 N N . PHE B 1 144 ? -19.328 -49.938 -21.922 1 98.69 144 PHE B N 1
ATOM 6667 C CA . PHE B 1 144 ? -18.656 -49.375 -23.109 1 98.69 144 PHE B CA 1
ATOM 6668 C C . PHE B 1 144 ? -17.906 -50.469 -23.859 1 98.69 144 PHE B C 1
ATOM 6670 O O . PHE B 1 144 ? -18 -50.562 -25.078 1 98.69 144 PHE B O 1
ATOM 6677 N N . GLY B 1 145 ? -17.109 -51.312 -23.094 1 98.5 145 GLY B N 1
ATOM 6678 C CA . GLY B 1 145 ? -16.391 -52.438 -23.719 1 98.5 145 GLY B CA 1
ATOM 6679 C C . GLY B 1 145 ? -17.312 -53.375 -24.469 1 98.5 145 GLY B C 1
ATOM 6680 O O . GLY B 1 145 ? -17.047 -53.719 -25.609 1 98.5 145 GLY B O 1
ATOM 6681 N N . ARG B 1 146 ? -18.453 -53.75 -23.828 1 98.38 146 ARG B N 1
ATOM 6682 C CA . ARG B 1 146 ? -19.422 -54.625 -24.469 1 98.38 146 ARG B CA 1
ATOM 6683 C C . ARG B 1 146 ? -20.047 -53.969 -25.688 1 98.38 146 ARG B C 1
ATOM 6685 O O . ARG B 1 146 ? -20.328 -54.625 -26.688 1 98.38 146 ARG B O 1
ATOM 6692 N N . GLY B 1 147 ? -20.266 -52.656 -25.531 1 98.62 147 GLY B N 1
ATOM 6693 C CA . GLY B 1 147 ? -20.781 -51.906 -26.656 1 98.62 147 GLY B CA 1
ATOM 6694 C C . GLY B 1 147 ? -19.875 -51.938 -27.859 1 98.62 147 GLY B C 1
ATOM 6695 O O . GLY B 1 147 ? -20.344 -52 -29 1 98.62 147 GLY B O 1
ATOM 6696 N N . LEU B 1 148 ? -18.609 -51.906 -27.625 1 98.56 148 LEU B N 1
ATOM 6697 C CA . LEU B 1 148 ? -17.641 -52 -28.719 1 98.56 148 LEU B CA 1
ATOM 6698 C C . LEU B 1 148 ? -17.75 -53.375 -29.406 1 98.56 148 LEU B C 1
ATOM 6700 O O . LEU B 1 148 ? -17.641 -53.469 -30.625 1 98.56 148 LEU B O 1
ATOM 6704 N N . ARG B 1 149 ? -17.953 -54.438 -28.594 1 98.06 149 ARG B N 1
ATOM 6705 C CA . ARG B 1 149 ? -18.141 -55.781 -29.156 1 98.06 149 ARG B CA 1
ATOM 6706 C C . ARG B 1 149 ? -19.391 -55.844 -30.016 1 98.06 149 ARG B C 1
ATOM 6708 O O . ARG B 1 149 ? -19.391 -56.5 -31.062 1 98.06 149 ARG B O 1
ATOM 6715 N N . GLU B 1 150 ? -20.453 -55.188 -29.625 1 97.5 150 GLU B N 1
ATOM 6716 C CA . GLU B 1 150 ? -21.688 -55.156 -30.391 1 97.5 150 GLU B CA 1
ATOM 6717 C C . GLU B 1 150 ? -21.5 -54.438 -31.734 1 97.5 150 GLU B C 1
ATOM 6719 O O . GLU B 1 150 ? -22.281 -54.656 -32.656 1 97.5 150 GLU B O 1
ATOM 6724 N N . LEU B 1 151 ? -20.469 -53.594 -31.828 1 97.38 151 LEU B N 1
ATOM 6725 C CA . LEU B 1 151 ? -20.125 -52.938 -33.094 1 97.38 151 LEU B CA 1
ATOM 6726 C C . LEU B 1 151 ? -19.188 -53.812 -33.906 1 97.38 151 LEU B C 1
ATOM 6728 O O . LEU B 1 151 ? -18.531 -53.312 -34.844 1 97.38 151 LEU B O 1
ATOM 6732 N N . ALA B 1 152 ? -18.953 -55 -33.531 1 95.94 152 ALA B N 1
ATOM 6733 C CA . ALA B 1 152 ? -18.219 -56.031 -34.219 1 95.94 152 ALA B CA 1
ATOM 6734 C C . ALA B 1 152 ? -16.703 -55.844 -34.062 1 95.94 152 ALA B C 1
ATOM 6736 O O . ALA B 1 152 ? -15.938 -56.281 -34.938 1 95.94 152 ALA B O 1
ATOM 6737 N N . LEU B 1 153 ? -16.375 -55.125 -33.031 1 97.56 153 LEU B N 1
ATOM 6738 C CA . LEU B 1 153 ? -14.953 -55.062 -32.719 1 97.56 153 LEU B CA 1
ATOM 6739 C C . LEU B 1 153 ? -14.516 -56.344 -31.984 1 97.56 153 LEU B C 1
ATOM 6741 O O . LEU B 1 153 ? -15.266 -56.875 -31.156 1 97.56 153 LEU B O 1
ATOM 6745 N N . THR B 1 154 ? -13.344 -56.844 -32.281 1 95.88 154 THR B N 1
ATOM 6746 C CA . THR B 1 154 ? -12.836 -58.094 -31.688 1 95.88 154 THR B CA 1
ATOM 6747 C C . THR B 1 154 ? -11.602 -57.812 -30.828 1 95.88 154 THR B C 1
ATOM 6749 O O . THR B 1 154 ? -10.961 -56.781 -30.969 1 95.88 154 THR B O 1
ATOM 6752 N N . PRO B 1 155 ? -11.32 -58.719 -29.938 1 94.44 155 PRO B N 1
ATOM 6753 C CA . PRO B 1 155 ? -10.086 -58.562 -29.172 1 94.44 155 PRO B CA 1
ATOM 6754 C C . PRO B 1 155 ? -8.867 -58.344 -30.062 1 94.44 155 PRO B C 1
ATOM 6756 O O . PRO B 1 155 ? -8.82 -58.812 -31.203 1 94.44 155 PRO B O 1
ATOM 6759 N N . ASP B 1 156 ? -7.957 -57.5 -29.703 1 92.75 156 ASP B N 1
ATOM 6760 C CA . ASP B 1 156 ? -6.672 -57.188 -30.328 1 92.75 156 ASP B CA 1
ATOM 6761 C C . ASP B 1 156 ? -6.816 -56.094 -31.375 1 92.75 156 ASP B C 1
ATOM 6763 O O . ASP B 1 156 ? -5.816 -55.562 -31.875 1 92.75 156 ASP B O 1
ATOM 6767 N N . CYS B 1 157 ? -8.109 -55.781 -31.656 1 96.25 157 CYS B N 1
ATOM 6768 C CA . CYS B 1 157 ? -8.234 -54.625 -32.531 1 96.25 157 CYS B CA 1
ATOM 6769 C C . CYS B 1 157 ? -7.793 -53.344 -31.828 1 96.25 157 CYS B C 1
ATOM 6771 O O . CYS B 1 157 ? -7.734 -53.312 -30.594 1 96.25 157 CYS B O 1
ATOM 6773 N N . LYS B 1 158 ? -7.395 -52.344 -32.656 1 98.06 158 LYS B N 1
ATOM 6774 C CA . LYS B 1 158 ? -6.953 -51.062 -32.094 1 98.06 158 LYS B CA 1
ATOM 6775 C C . LYS B 1 158 ? -8.094 -50.062 -32.062 1 98.06 158 LYS B C 1
ATOM 6777 O O . LYS B 1 158 ? -8.836 -49.938 -33.062 1 98.06 158 LYS B O 1
ATOM 6782 N N . VAL B 1 159 ? -8.289 -49.438 -30.969 1 98.44 159 VAL B N 1
ATOM 6783 C CA . VAL B 1 159 ? -9.242 -48.344 -30.812 1 98.44 159 VAL B CA 1
ATOM 6784 C C . VAL B 1 159 ? -8.492 -47.031 -30.547 1 98.44 159 VAL B C 1
ATOM 6786 O O . VAL B 1 159 ? -7.668 -46.969 -29.625 1 98.44 159 VAL B O 1
ATOM 6789 N N . GLY B 1 160 ? -8.781 -46 -31.391 1 98.06 160 GLY B N 1
ATOM 6790 C CA . GLY B 1 160 ? -8.125 -44.719 -31.234 1 98.06 160 GLY B CA 1
ATOM 6791 C C . GLY B 1 160 ? -8.812 -43.812 -30.234 1 98.06 160 GLY B C 1
ATOM 6792 O O . GLY B 1 160 ? -10.047 -43.781 -30.172 1 98.06 160 GLY B O 1
ATOM 6793 N N . MET B 1 161 ? -8.023 -43.125 -29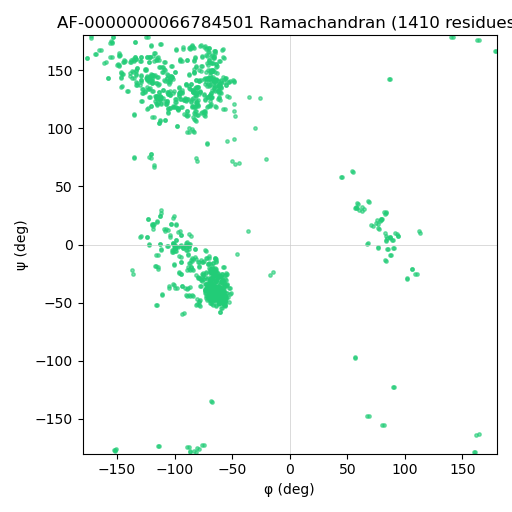.406 1 97.81 161 MET B N 1
ATOM 6794 C CA . MET B 1 161 ? -8.508 -42.125 -28.469 1 97.81 161 MET B CA 1
ATOM 6795 C C . MET B 1 161 ? -8.031 -40.719 -28.859 1 97.81 161 MET B C 1
ATOM 6797 O O . MET B 1 161 ? -6.84 -40.438 -28.766 1 97.81 161 MET B O 1
ATOM 6801 N N . TYR B 1 162 ? -8.898 -39.875 -29.375 1 96.31 162 TYR B N 1
ATOM 6802 C CA . TYR B 1 162 ? -8.664 -38.5 -29.766 1 96.31 162 TYR B CA 1
ATOM 6803 C C . TYR B 1 162 ? -9.531 -37.562 -28.953 1 96.31 162 TYR B C 1
ATOM 6805 O O . TYR B 1 162 ? -10.445 -36.906 -29.484 1 96.31 162 TYR B O 1
ATOM 6813 N N . LEU B 1 163 ? -9.195 -37.531 -27.609 1 95.25 163 LEU B N 1
ATOM 6814 C CA . LEU B 1 163 ? -10.016 -36.812 -26.641 1 95.25 163 LEU B CA 1
ATOM 6815 C C . LEU B 1 163 ? -9.148 -36 -25.672 1 95.25 163 LEU B C 1
ATOM 6817 O O . LEU B 1 163 ? -8 -36.375 -25.406 1 95.25 163 LEU B O 1
ATOM 6821 N N . GLU B 1 164 ? -9.664 -34.875 -25.203 1 93.25 164 GLU B N 1
ATOM 6822 C CA . GLU B 1 164 ? -9.023 -34.156 -24.109 1 93.25 164 GLU B CA 1
ATOM 6823 C C . GLU B 1 164 ? -9.195 -34.906 -22.781 1 93.25 164 GLU B C 1
ATOM 6825 O O . GLU B 1 164 ? -9.977 -35.844 -22.703 1 93.25 164 GLU B O 1
ATOM 6830 N N . THR B 1 165 ? -8.484 -34.469 -21.797 1 95.38 165 THR B N 1
ATOM 6831 C CA . THR B 1 165 ? -8.57 -35.062 -20.469 1 95.38 165 THR B CA 1
ATOM 6832 C C . THR B 1 165 ? -9.953 -34.844 -19.859 1 95.38 165 THR B C 1
ATOM 6834 O O . THR B 1 165 ? -10.375 -33.719 -19.688 1 95.38 165 THR B O 1
ATOM 6837 N N . ARG B 1 166 ? -10.586 -35.844 -19.594 1 97.25 166 ARG B N 1
ATOM 6838 C CA . ARG B 1 166 ? -11.898 -35.906 -18.953 1 97.25 166 ARG B CA 1
ATOM 6839 C C . ARG B 1 166 ? -12.188 -37.344 -18.469 1 97.25 166 ARG B C 1
ATOM 6841 O O . ARG B 1 166 ? -11.469 -38.281 -18.812 1 97.25 166 ARG B O 1
ATOM 6848 N N . TRP B 1 167 ? -13.203 -37.531 -17.641 1 97.69 167 TRP B N 1
ATOM 6849 C CA . TRP B 1 167 ? -13.43 -38.812 -17.031 1 97.69 167 TRP B CA 1
ATOM 6850 C C . TRP B 1 167 ? -13.828 -39.875 -18.062 1 97.69 167 TRP B C 1
ATOM 6852 O O . TRP B 1 167 ? -13.484 -41.031 -17.938 1 97.69 167 TRP B O 1
ATOM 6862 N N . GLU B 1 168 ? -14.445 -39.406 -19.188 1 98.19 168 GLU B N 1
ATOM 6863 C CA . GLU B 1 168 ? -14.852 -40.312 -20.25 1 98.19 168 GLU B CA 1
ATOM 6864 C C . GLU B 1 168 ? -13.633 -40.906 -20.969 1 98.19 168 GLU B C 1
ATOM 6866 O O . GLU B 1 168 ? -13.68 -42.031 -21.469 1 98.19 168 GLU B O 1
ATOM 6871 N N . TRP B 1 169 ? -12.617 -40.031 -21 1 98.38 169 TRP B N 1
ATOM 6872 C CA . TRP B 1 169 ? -11.367 -40.562 -21.562 1 98.38 169 TRP B CA 1
ATOM 6873 C C . TRP B 1 169 ? -10.898 -41.781 -20.797 1 98.38 169 TRP B C 1
ATOM 6875 O O . TRP B 1 169 ? -10.617 -42.844 -21.406 1 98.38 169 TRP B O 1
ATOM 6885 N N . LEU B 1 170 ? -10.828 -41.688 -19.5 1 98.31 170 LEU B N 1
ATOM 6886 C CA . LEU B 1 170 ? -10.352 -42.75 -18.641 1 98.31 170 LEU B CA 1
ATOM 6887 C C . LEU B 1 170 ? -11.281 -43.969 -18.703 1 98.31 170 LEU B C 1
ATOM 6889 O O . LEU B 1 170 ? -10.82 -45.094 -18.828 1 98.31 170 LEU B O 1
ATOM 6893 N N . ALA B 1 171 ? -12.578 -43.781 -18.672 1 98.38 171 ALA B N 1
ATOM 6894 C CA . ALA B 1 171 ? -13.562 -44.844 -18.734 1 98.38 171 ALA B CA 1
ATOM 6895 C C . ALA B 1 171 ? -13.477 -45.594 -20.062 1 98.38 171 ALA B C 1
ATOM 6897 O O . ALA B 1 171 ? -13.578 -46.812 -20.109 1 98.38 171 ALA B O 1
ATOM 6898 N N . SER B 1 172 ? -13.305 -44.812 -21.125 1 98.69 172 SER B N 1
ATOM 6899 C CA . SER B 1 172 ? -13.188 -45.438 -22.453 1 98.69 172 SER B CA 1
ATOM 6900 C C . SER B 1 172 ? -11.93 -46.281 -22.547 1 98.69 172 SER B C 1
ATOM 6902 O O . SER B 1 172 ? -11.961 -47.375 -23.141 1 98.69 172 SER B O 1
ATOM 6904 N N . ALA B 1 173 ? -10.867 -45.781 -22.016 1 98.69 173 ALA B N 1
ATOM 6905 C CA . ALA B 1 173 ? -9.625 -46.562 -22.047 1 98.69 173 ALA B CA 1
ATOM 6906 C C . ALA B 1 173 ? -9.789 -47.906 -21.359 1 98.69 173 ALA B C 1
ATOM 6908 O O . ALA B 1 173 ? -9.469 -48.938 -21.938 1 98.69 173 ALA B O 1
ATOM 6909 N N . TYR B 1 174 ? -10.312 -47.875 -20.188 1 98.62 174 TYR B N 1
ATOM 6910 C CA . TYR B 1 174 ? -10.508 -49.125 -19.453 1 98.62 174 TYR B CA 1
ATOM 6911 C C . TYR B 1 174 ? -11.586 -50 -20.109 1 98.62 174 TYR B C 1
ATOM 6913 O O . TYR B 1 174 ? -11.57 -51.219 -20 1 98.62 174 TYR B O 1
ATOM 6921 N N . GLY B 1 175 ? -12.555 -49.344 -20.766 1 98.75 175 GLY B N 1
ATOM 6922 C CA . GLY B 1 175 ? -13.531 -50.062 -21.547 1 98.75 175 GLY B CA 1
ATOM 6923 C C . GLY B 1 175 ? -12.906 -50.875 -22.688 1 98.75 175 GLY B C 1
ATOM 6924 O O . GLY B 1 175 ? -13.266 -52.031 -22.922 1 98.75 175 GLY B O 1
ATOM 6925 N N . VAL B 1 176 ? -12.031 -50.25 -23.344 1 98.69 176 VAL B N 1
ATOM 6926 C CA . VAL B 1 176 ? -11.289 -50.906 -24.438 1 98.69 176 VAL B CA 1
ATOM 6927 C C . VAL B 1 176 ? -10.531 -52.094 -23.891 1 98.69 176 VAL B C 1
ATOM 6929 O O . VAL B 1 176 ? -10.594 -53.188 -24.469 1 98.69 176 VAL B O 1
ATOM 6932 N N . TRP B 1 177 ? -9.883 -51.969 -22.781 1 98.56 177 TRP B N 1
ATOM 6933 C CA . TRP B 1 177 ? -9.055 -53.031 -22.203 1 98.56 177 TRP B CA 1
ATOM 6934 C C . TRP B 1 177 ? -9.914 -54.125 -21.578 1 98.56 177 TRP B C 1
ATOM 6936 O O . TRP B 1 177 ? -9.5 -55.281 -21.484 1 98.56 177 TRP B O 1
ATOM 6946 N N . SER B 1 178 ? -11.133 -53.75 -21.188 1 98.12 178 SER B N 1
ATOM 6947 C CA . SER B 1 178 ? -12.031 -54.75 -20.594 1 98.12 178 SER B CA 1
ATOM 6948 C C . SER B 1 178 ? -12.398 -55.844 -21.609 1 98.12 178 SER B C 1
ATOM 6950 O O . SER B 1 178 ? -12.938 -56.875 -21.234 1 98.12 178 SER B O 1
ATOM 6952 N N . GLN B 1 179 ? -12.125 -55.594 -22.875 1 98.19 179 GLN B N 1
ATOM 6953 C CA . GLN B 1 179 ? -12.406 -56.531 -23.938 1 98.19 179 GLN B CA 1
ATOM 6954 C C . GLN B 1 179 ? -11.125 -56.938 -24.656 1 98.19 179 GLN B C 1
ATOM 6956 O O . GLN B 1 179 ? -11.172 -57.375 -25.828 1 98.19 179 GLN B O 1
ATOM 6961 N N . SER B 1 180 ? -9.922 -56.719 -24.031 1 97.88 180 SER B N 1
ATOM 6962 C CA . SER B 1 180 ? -8.609 -57.125 -24.516 1 97.88 180 SER B CA 1
ATOM 6963 C C . SER B 1 180 ? -8.289 -56.5 -25.859 1 97.88 180 SER B C 1
ATOM 6965 O O . SER B 1 180 ? -7.684 -57.125 -26.734 1 97.88 180 SER B O 1
ATOM 6967 N N . MET B 1 181 ? -8.836 -55.344 -26.078 1 98.25 181 MET B N 1
ATOM 6968 C CA . MET B 1 181 ? -8.477 -54.531 -27.25 1 98.25 181 MET B CA 1
ATOM 6969 C C . MET B 1 181 ? -7.266 -53.656 -26.953 1 98.25 181 MET B C 1
ATOM 6971 O O . MET B 1 181 ? -6.805 -53.594 -25.812 1 98.25 181 MET B O 1
ATOM 6975 N N . VAL B 1 182 ? -6.668 -53.031 -28 1 98.31 182 VAL B N 1
ATOM 6976 C CA . VAL B 1 182 ? -5.48 -52.188 -27.859 1 98.31 182 VAL B CA 1
ATOM 6977 C C . VAL B 1 182 ? -5.867 -50.719 -28 1 98.31 182 VAL B C 1
ATOM 6979 O O . VAL B 1 182 ? -6.609 -50.344 -28.906 1 98.31 182 VAL B O 1
ATOM 6982 N N . LEU B 1 183 ? -5.449 -49.938 -27.078 1 98.44 183 LEU B N 1
ATOM 6983 C CA . LEU B 1 183 ? -5.742 -48.5 -27.109 1 98.44 183 LEU B CA 1
ATOM 6984 C C . LEU B 1 183 ? -4.633 -47.719 -27.828 1 98.44 183 LEU B C 1
ATOM 6986 O O . LEU B 1 183 ? -3.457 -47.875 -27.469 1 98.44 183 LEU B O 1
ATOM 6990 N N . ALA B 1 184 ? -4.941 -46.969 -28.828 1 97.81 184 ALA B N 1
ATOM 6991 C CA . ALA B 1 184 ? -4.035 -46.031 -29.5 1 97.81 184 ALA B CA 1
ATOM 6992 C C . ALA B 1 184 ? -4.395 -44.594 -29.172 1 97.81 184 ALA B C 1
ATOM 6994 O O . ALA B 1 184 ? -5.5 -44.125 -29.469 1 97.81 184 ALA B O 1
ATOM 6995 N N . THR B 1 185 ? -3.467 -43.875 -28.594 1 95.75 185 THR B N 1
ATOM 6996 C CA . THR B 1 185 ? -3.818 -42.531 -28.125 1 95.75 185 THR B CA 1
ATOM 6997 C C . THR B 1 185 ? -3.064 -41.469 -28.906 1 95.75 185 THR B C 1
ATOM 6999 O O . THR B 1 185 ? -1.919 -41.688 -29.312 1 95.75 185 THR B O 1
ATOM 7002 N N . VAL B 1 186 ? -3.756 -40.344 -29.141 1 91.62 186 VAL B N 1
ATOM 7003 C CA . VAL B 1 186 ? -3.168 -39.125 -29.719 1 91.62 186 VAL B CA 1
ATOM 7004 C C . VAL B 1 186 ? -3.582 -37.906 -28.906 1 91.62 186 VAL B C 1
ATOM 7006 O O . VAL B 1 186 ? -4.641 -37.906 -28.281 1 91.62 186 VAL B O 1
ATOM 7009 N N . TYR B 1 187 ? -2.723 -36.906 -28.938 1 87.31 187 TYR B N 1
ATOM 7010 C CA . TYR B 1 187 ? -3.08 -35.688 -28.266 1 87.31 187 TYR B CA 1
ATOM 7011 C C . TYR B 1 187 ? -4.301 -35.031 -28.922 1 87.31 187 TYR B C 1
ATOM 7013 O O . TYR B 1 187 ? -4.449 -35.062 -30.141 1 87.31 187 TYR B O 1
ATOM 7021 N N . ALA B 1 188 ? -5.059 -34.375 -28.109 1 84.44 188 ALA B N 1
ATOM 7022 C CA . ALA B 1 188 ? -6.25 -33.688 -28.609 1 84.44 188 ALA B CA 1
ATOM 7023 C C . ALA B 1 188 ? -5.871 -32.531 -29.5 1 84.44 188 ALA B C 1
ATOM 7025 O O . ALA B 1 188 ? -6.637 -32.125 -30.391 1 84.44 188 ALA B O 1
ATOM 7026 N N . ASN B 1 189 ? -4.73 -31.953 -29.234 1 80.44 189 ASN B N 1
ATOM 7027 C CA . ASN B 1 189 ? -4.324 -30.781 -30 1 80.44 189 ASN B CA 1
ATOM 7028 C C . ASN B 1 189 ? -3.264 -31.125 -31.047 1 80.44 189 ASN B C 1
ATOM 7030 O O . ASN B 1 189 ? -2.512 -30.25 -31.484 1 80.44 189 ASN B O 1
ATOM 7034 N N . LEU B 1 190 ? -3.199 -32.375 -31.297 1 79.19 190 LEU B N 1
ATOM 7035 C CA . LEU B 1 190 ? -2.24 -32.844 -32.312 1 79.19 190 LEU B CA 1
ATOM 7036 C C . LEU B 1 190 ? -2.576 -32.25 -33.688 1 79.19 190 LEU B C 1
ATOM 7038 O O . LEU B 1 190 ? -3.746 -32.188 -34.062 1 79.19 190 LEU B O 1
ATOM 7042 N N . GLY B 1 191 ? -1.619 -31.875 -34.438 1 77.88 191 GLY B N 1
ATOM 7043 C CA . GLY B 1 191 ? -1.831 -31.328 -35.781 1 77.88 191 GLY B CA 1
ATOM 7044 C C . GLY B 1 191 ? -2.412 -32.344 -36.75 1 77.88 191 GLY B C 1
ATOM 7045 O O . GLY B 1 191 ? -2.221 -33.562 -36.562 1 77.88 191 GLY B O 1
ATOM 7046 N N . LYS B 1 192 ? -2.99 -31.859 -37.812 1 80.25 192 LYS B N 1
ATOM 7047 C CA . LYS B 1 192 ? -3.738 -32.688 -38.75 1 80.25 192 LYS B CA 1
ATOM 7048 C C . LYS B 1 192 ? -2.834 -33.688 -39.438 1 80.25 192 LYS B C 1
ATOM 7050 O O . LYS B 1 192 ? -3.217 -34.844 -39.594 1 80.25 192 LYS B O 1
ATOM 7055 N N . GLU B 1 193 ? -1.694 -33.312 -39.812 1 81.12 193 GLU B N 1
ATOM 7056 C CA . GLU B 1 193 ? -0.783 -34.219 -40.5 1 81.12 193 GLU B CA 1
ATOM 7057 C C . GLU B 1 193 ? -0.328 -35.344 -39.594 1 81.12 193 GLU B C 1
ATOM 7059 O O . GLU B 1 193 ? -0.339 -36.531 -40 1 81.12 193 GLU B O 1
ATOM 7064 N N . ALA B 1 194 ? 0.054 -35 -38.438 1 82.56 194 ALA B N 1
ATOM 7065 C CA . ALA B 1 194 ? 0.489 -36 -37.469 1 82.56 194 ALA B CA 1
ATOM 7066 C C . ALA B 1 194 ? -0.659 -36.938 -37.062 1 82.56 194 ALA B C 1
ATOM 7068 O O . ALA B 1 194 ? -0.451 -38.125 -36.875 1 82.56 194 ALA B O 1
ATOM 7069 N N . LEU B 1 195 ? -1.813 -36.375 -37.062 1 87.94 195 LEU B N 1
ATOM 7070 C CA . LEU B 1 195 ? -3.006 -37.125 -36.75 1 87.94 195 LEU B CA 1
ATOM 7071 C C . LEU B 1 195 ? -3.301 -38.188 -37.812 1 87.94 195 LEU B C 1
ATOM 7073 O O . LEU B 1 195 ? -3.545 -39.344 -37.5 1 87.94 195 LEU B O 1
ATOM 7077 N N . SER B 1 196 ? -3.234 -37.75 -39.031 1 88.88 196 SER B N 1
ATOM 7078 C CA . SER B 1 196 ? -3.492 -38.656 -40.125 1 88.88 196 SER B CA 1
ATOM 7079 C C . SER B 1 196 ? -2.449 -39.781 -40.188 1 88.88 196 SER B C 1
ATOM 7081 O O . SER B 1 196 ? -2.779 -40.906 -40.469 1 88.88 196 SER B O 1
ATOM 7083 N N . GLU B 1 197 ? -1.287 -39.438 -39.906 1 88.69 197 GLU B N 1
ATOM 7084 C CA . GLU B 1 197 ? -0.216 -40.438 -39.906 1 88.69 197 GLU B CA 1
ATOM 7085 C C . GLU B 1 197 ? -0.431 -41.469 -38.812 1 88.69 197 GLU B C 1
ATOM 7087 O O . GLU B 1 197 ? -0.266 -42.656 -39.062 1 88.69 197 GLU B O 1
ATOM 7092 N N . ALA B 1 198 ? -0.749 -41.062 -37.656 1 91.75 198 ALA B N 1
ATOM 7093 C CA . ALA B 1 198 ? -0.962 -41.938 -36.531 1 91.75 198 ALA B CA 1
ATOM 7094 C C . ALA B 1 198 ? -2.109 -42.906 -36.812 1 91.75 198 ALA B C 1
ATOM 7096 O O . ALA B 1 198 ? -1.982 -44.125 -36.594 1 91.75 198 ALA B O 1
ATOM 7097 N N . PHE B 1 199 ? -3.211 -42.406 -37.375 1 93.56 199 PHE B N 1
ATOM 7098 C CA . PHE B 1 199 ? -4.387 -43.25 -37.594 1 93.56 199 PHE B CA 1
ATOM 7099 C C . PHE B 1 199 ? -4.184 -44.156 -38.812 1 93.56 199 PHE B C 1
ATOM 7101 O O . PHE B 1 199 ? -4.703 -45.25 -38.875 1 93.56 199 PHE B O 1
ATOM 7108 N N . ALA B 1 200 ? -3.402 -43.625 -39.75 1 93.75 200 ALA B N 1
ATOM 7109 C CA . ALA B 1 200 ? -3.055 -44.469 -40.906 1 93.75 200 ALA B CA 1
ATOM 7110 C C . ALA B 1 200 ? -2.184 -45.656 -40.438 1 93.75 200 ALA B C 1
ATOM 7112 O O . ALA B 1 200 ? -2.359 -46.781 -40.938 1 93.75 200 ALA B O 1
ATOM 7113 N N . GLU B 1 201 ? -1.319 -45.375 -39.594 1 93.94 201 GLU B N 1
ATOM 7114 C CA . GLU B 1 201 ? -0.386 -46.406 -39.125 1 93.94 201 GLU B CA 1
ATOM 7115 C C . GLU B 1 201 ? -1.091 -47.438 -38.25 1 93.94 201 GLU B C 1
ATOM 7117 O O . GLU B 1 201 ? -0.821 -48.625 -38.375 1 93.94 201 GLU B O 1
ATOM 7122 N N . THR B 1 202 ? -2.031 -47.062 -37.375 1 94.88 202 THR B N 1
ATOM 7123 C CA . THR B 1 202 ? -2.664 -47.969 -36.438 1 94.88 202 THR B CA 1
ATOM 7124 C C . THR B 1 202 ? -3.883 -48.625 -37.031 1 94.88 202 THR B C 1
ATOM 7126 O O . THR B 1 202 ? -4.32 -49.688 -36.562 1 94.88 202 THR B O 1
ATOM 7129 N N . SER B 1 203 ? -4.43 -48.031 -38.094 1 94.88 203 SER B N 1
ATOM 7130 C CA . SER B 1 203 ? -5.629 -48.594 -38.688 1 94.88 203 SER B CA 1
ATOM 7131 C C . SER B 1 203 ? -6.656 -49 -37.656 1 94.88 203 SER B C 1
ATOM 7133 O O . SER B 1 203 ? -7.133 -50.125 -37.625 1 94.88 203 SER B O 1
ATOM 7135 N N . CYS B 1 204 ? -7.066 -48.062 -36.875 1 96.88 204 CYS B N 1
ATOM 7136 C CA . CYS B 1 204 ? -7.988 -48.312 -35.75 1 96.88 204 CYS B CA 1
ATOM 7137 C C . CYS B 1 204 ? -9.359 -48.75 -36.281 1 96.88 204 CYS B C 1
ATOM 7139 O O . CYS B 1 204 ? -9.828 -48.25 -37.281 1 96.88 204 CYS B O 1
ATOM 7141 N N . ALA B 1 205 ? -9.922 -49.625 -35.531 1 97.75 205 ALA B N 1
ATOM 7142 C CA . ALA B 1 205 ? -11.273 -50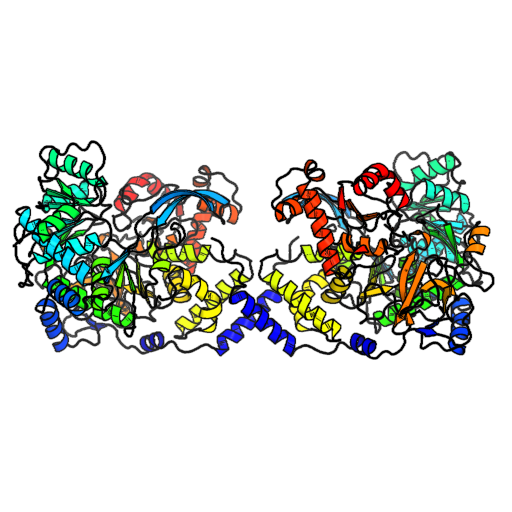.062 -35.875 1 97.75 205 ALA B CA 1
ATOM 7143 C C . ALA B 1 205 ? -12.312 -49 -35.5 1 97.75 205 ALA B C 1
ATOM 7145 O O . ALA B 1 205 ? -13.367 -48.906 -36.125 1 97.75 205 ALA B O 1
ATOM 7146 N N . ALA B 1 206 ? -12.031 -48.281 -34.531 1 98.31 206 ALA B N 1
ATOM 7147 C CA . ALA B 1 206 ? -12.883 -47.188 -34.062 1 98.31 206 ALA B CA 1
ATOM 7148 C C . ALA B 1 206 ? -12.055 -46.062 -33.469 1 98.31 206 ALA B C 1
ATOM 7150 O O . ALA B 1 206 ? -10.914 -46.281 -33.062 1 98.31 206 ALA B O 1
ATOM 7151 N N . ILE B 1 207 ? -12.594 -44.844 -33.5 1 98.12 207 ILE B N 1
ATOM 7152 C CA . ILE B 1 207 ? -11.969 -43.688 -32.875 1 98.12 207 ILE B CA 1
ATOM 7153 C C . ILE B 1 207 ? -12.977 -42.969 -31.969 1 98.12 207 ILE B C 1
ATOM 7155 O O . ILE B 1 207 ? -14.094 -42.656 -32.406 1 98.12 207 ILE B O 1
ATOM 7159 N N . VAL B 1 208 ? -12.617 -42.812 -30.703 1 98.44 208 VAL B N 1
ATOM 7160 C CA . VAL B 1 208 ? -13.414 -42.031 -29.766 1 98.44 208 VAL B CA 1
ATOM 7161 C C . VAL B 1 208 ? -12.961 -40.562 -29.812 1 98.44 208 VAL B C 1
ATOM 7163 O O . VAL B 1 208 ? -11.781 -40.25 -29.625 1 98.44 208 VAL B O 1
ATOM 7166 N N . THR B 1 209 ? -13.836 -39.594 -30.047 1 97.69 209 THR B N 1
ATOM 7167 C CA . THR B 1 209 ? -13.508 -38.188 -30.172 1 97.69 209 THR B CA 1
ATOM 7168 C C . THR B 1 209 ? -14.68 -37.312 -29.734 1 97.69 209 THR B C 1
ATOM 7170 O O . THR B 1 209 ? -15.664 -37.812 -29.188 1 97.69 209 THR B O 1
ATOM 7173 N N . VAL B 1 210 ? -14.57 -36.031 -29.859 1 96.25 210 VAL B N 1
ATOM 7174 C CA . VAL B 1 210 ? -15.695 -35.125 -29.609 1 96.25 210 VAL B CA 1
ATOM 7175 C C . VAL B 1 210 ? -16.391 -34.812 -30.938 1 96.25 210 VAL B C 1
ATOM 7177 O O . VAL B 1 210 ? -15.773 -34.875 -32 1 96.25 210 VAL B O 1
ATOM 7180 N N . GLY B 1 211 ? -17.641 -34.406 -30.844 1 95.88 211 GLY B N 1
ATOM 7181 C CA . GLY B 1 211 ? -18.438 -34.156 -32.031 1 95.88 211 GLY B CA 1
ATOM 7182 C C . GLY B 1 211 ? -17.844 -33.094 -32.938 1 95.88 211 GLY B C 1
ATOM 7183 O O . GLY B 1 211 ? -17.922 -33.188 -34.156 1 95.88 211 GLY B O 1
ATOM 7184 N N . GLU B 1 212 ? -17.188 -32.156 -32.375 1 93.25 212 GLU B N 1
ATOM 7185 C CA . GLU B 1 212 ? -16.641 -31.031 -33.125 1 93.25 212 GLU B CA 1
ATOM 7186 C C . GLU B 1 212 ? -15.555 -31.484 -34.094 1 93.25 212 GLU B C 1
ATOM 7188 O O . GLU B 1 212 ? -15.289 -30.812 -35.094 1 93.25 212 GLU B O 1
ATOM 7193 N N . ARG B 1 213 ? -14.945 -32.625 -33.844 1 94.69 213 ARG B N 1
ATOM 7194 C CA . ARG B 1 213 ? -13.797 -33.062 -34.625 1 94.69 213 ARG B CA 1
ATOM 7195 C C . ARG B 1 213 ? -14.219 -34.094 -35.688 1 94.69 213 ARG B C 1
ATOM 7197 O O . ARG B 1 213 ? -13.414 -34.469 -36.531 1 94.69 213 ARG B O 1
ATOM 7204 N N . VAL B 1 214 ? -15.438 -34.5 -35.688 1 96.12 214 VAL B N 1
ATOM 7205 C CA . VAL B 1 214 ? -15.953 -35.562 -36.531 1 96.12 214 VAL B CA 1
ATOM 7206 C C . VAL B 1 214 ? -15.844 -35.156 -38 1 96.12 214 VAL B C 1
ATOM 7208 O O . VAL B 1 214 ? -15.398 -35.938 -38.844 1 96.12 214 VAL B O 1
ATOM 7211 N N . PRO B 1 215 ? -16.156 -33.844 -38.344 1 94.56 215 PRO B N 1
ATOM 7212 C CA . PRO B 1 215 ? -16.047 -33.469 -39.75 1 94.56 215 PRO B CA 1
ATOM 7213 C C . PRO B 1 215 ? -14.625 -33.594 -40.281 1 94.56 215 PRO B C 1
ATOM 7215 O O . PRO B 1 215 ? -14.43 -34.062 -41.406 1 94.56 215 PRO B O 1
ATOM 7218 N N . SER B 1 216 ? -13.742 -33.219 -39.5 1 93.19 216 SER B N 1
ATOM 7219 C CA . SER B 1 216 ? -12.344 -33.312 -39.906 1 93.19 216 SER B CA 1
ATOM 7220 C C . SER B 1 216 ? -11.922 -34.75 -40.125 1 93.19 216 SER B C 1
ATOM 7222 O O . SER B 1 216 ? -11.203 -35.062 -41.094 1 93.19 216 SER B O 1
ATOM 7224 N N . LEU B 1 217 ? -12.336 -35.656 -39.312 1 95.44 217 LEU B N 1
ATOM 7225 C CA . LEU B 1 217 ? -12 -37.062 -39.406 1 95.44 217 LEU B CA 1
ATOM 7226 C C . LEU B 1 217 ? -12.664 -37.688 -40.656 1 95.44 217 LEU B C 1
ATOM 7228 O O . LEU B 1 217 ? -12.062 -38.531 -41.344 1 95.44 217 LEU B O 1
ATOM 7232 N N . ILE B 1 218 ? -13.891 -37.281 -40.906 1 95.62 218 ILE B N 1
ATOM 7233 C CA . ILE B 1 218 ? -14.594 -37.75 -42.094 1 95.62 218 ILE B CA 1
ATOM 7234 C C . ILE B 1 218 ? -13.844 -37.312 -43.344 1 95.62 218 ILE B C 1
ATOM 7236 O O . ILE B 1 218 ? -13.656 -38.125 -44.281 1 95.62 218 ILE B O 1
ATOM 7240 N N . ALA B 1 219 ? -13.438 -36.094 -43.312 1 94.12 219 ALA B N 1
ATOM 7241 C CA . ALA B 1 219 ? -12.68 -35.562 -44.438 1 94.12 219 ALA B CA 1
ATOM 7242 C C . ALA B 1 219 ? -11.398 -36.375 -44.656 1 94.12 219 ALA B C 1
ATOM 7244 O O . ALA B 1 219 ? -11.008 -36.656 -45.812 1 94.12 219 ALA B O 1
ATOM 7245 N N . MET B 1 220 ? -10.742 -36.75 -43.625 1 94.12 220 MET B N 1
ATOM 7246 C CA . MET B 1 220 ? -9.508 -37.531 -43.688 1 94.12 220 MET B CA 1
ATOM 7247 C C . MET B 1 220 ? -9.789 -38.938 -44.25 1 94.12 220 MET B C 1
ATOM 7249 O O . MET B 1 220 ? -9 -39.438 -45.031 1 94.12 220 MET B O 1
ATOM 7253 N N . MET B 1 221 ? -10.867 -39.562 -43.844 1 95.06 221 MET B N 1
ATOM 7254 C CA . MET B 1 221 ? -11.25 -40.875 -44.375 1 95.06 221 MET B CA 1
ATOM 7255 C C . MET B 1 221 ? -11.578 -40.812 -45.844 1 95.06 221 MET B C 1
ATOM 7257 O O . MET B 1 221 ? -11.141 -41.688 -46.625 1 95.06 221 MET B O 1
ATOM 7261 N N . ARG B 1 222 ? -12.242 -39.781 -46.25 1 94.81 222 ARG B N 1
ATOM 7262 C CA . ARG B 1 222 ? -12.68 -39.656 -47.625 1 94.81 222 ARG B CA 1
ATOM 7263 C C . ARG B 1 222 ? -11.5 -39.344 -48.562 1 94.81 222 ARG B C 1
ATOM 7265 O O . ARG B 1 222 ? -11.477 -39.781 -49.719 1 94.81 222 ARG B O 1
ATOM 7272 N N . SER B 1 223 ? -10.594 -38.625 -48.062 1 94.12 223 SER B N 1
ATOM 7273 C CA . SER B 1 223 ? -9.422 -38.281 -48.844 1 94.12 223 SER B CA 1
ATOM 7274 C C . SER B 1 223 ? -8.445 -39.469 -48.906 1 94.12 223 SER B C 1
ATOM 7276 O O . SER B 1 223 ? -7.477 -39.438 -49.688 1 94.12 223 SER B O 1
ATOM 7278 N N . GLY B 1 224 ? -8.617 -40.5 -48.062 1 93.69 224 GLY B N 1
ATOM 7279 C CA . GLY B 1 224 ? -7.73 -41.625 -48.031 1 93.69 224 GLY B CA 1
ATOM 7280 C C . GLY B 1 224 ? -6.531 -41.438 -47.125 1 93.69 224 GLY B C 1
ATOM 7281 O O . GLY B 1 224 ? -5.621 -42.281 -47.094 1 93.69 224 GLY B O 1
ATOM 7282 N N . ALA B 1 225 ? -6.562 -40.344 -46.406 1 92.81 225 ALA B N 1
ATOM 7283 C CA . ALA B 1 225 ? -5.453 -40.031 -45.5 1 92.81 225 ALA B CA 1
ATOM 7284 C C . ALA B 1 225 ? -5.418 -41.031 -44.344 1 92.81 225 ALA B C 1
ATOM 7286 O O . ALA B 1 225 ? -4.367 -41.25 -43.75 1 92.81 225 ALA B O 1
ATOM 7287 N N . MET B 1 226 ? -6.555 -41.625 -44 1 93.06 226 MET B N 1
ATOM 7288 C CA . MET B 1 226 ? -6.656 -42.688 -43 1 93.06 226 MET B CA 1
ATOM 7289 C C . MET B 1 226 ? -7.703 -43.719 -43.406 1 93.06 226 MET B C 1
ATOM 7291 O O . MET B 1 226 ? -8.594 -43.438 -44.219 1 93.06 226 MET B O 1
ATOM 7295 N N . PRO B 1 227 ? -7.582 -44.875 -42.875 1 94.88 227 PRO B N 1
ATOM 7296 C CA . PRO B 1 227 ? -8.57 -45.906 -43.219 1 94.88 227 PRO B CA 1
ATOM 7297 C C . PRO B 1 227 ? -9.945 -45.625 -42.594 1 94.88 227 PRO B C 1
ATOM 7299 O O . PRO B 1 227 ? -10.047 -44.906 -41.594 1 94.88 227 PRO B O 1
ATOM 7302 N N . HIS B 1 228 ? -10.938 -46.188 -43.281 1 95 228 HIS B N 1
ATOM 7303 C CA . HIS B 1 228 ? -12.289 -46.062 -42.75 1 95 228 HIS B CA 1
ATOM 7304 C C . HIS B 1 228 ? -12.438 -46.812 -41.438 1 95 228 HIS B C 1
ATOM 7306 O O . HIS B 1 228 ? -11.883 -47.906 -41.25 1 95 228 HIS B O 1
ATOM 7312 N N . CYS B 1 229 ? -13.141 -46.219 -40.531 1 96.06 229 CYS B N 1
ATOM 7313 C CA . CYS B 1 229 ? -13.406 -46.844 -39.219 1 96.06 229 CYS B CA 1
ATOM 7314 C C . CYS B 1 229 ? -14.68 -46.25 -38.594 1 96.06 229 CYS B C 1
ATOM 7316 O O . CYS B 1 229 ? -15.328 -45.406 -39.188 1 96.06 229 CYS B O 1
ATOM 7318 N N . ILE B 1 230 ? -15.078 -46.812 -37.5 1 97.75 230 ILE B N 1
ATOM 7319 C CA . ILE B 1 230 ? -16.234 -46.312 -36.75 1 97.75 230 ILE B CA 1
ATOM 7320 C C . ILE B 1 230 ? -15.859 -45.094 -35.938 1 97.75 230 ILE B C 1
ATOM 7322 O O . ILE B 1 230 ? -14.82 -45.062 -35.281 1 97.75 230 ILE B O 1
ATOM 7326 N N . LEU B 1 231 ? -16.641 -44.031 -36.062 1 97.88 231 LEU B N 1
ATOM 7327 C CA . LEU B 1 231 ? -16.422 -42.844 -35.219 1 97.88 231 LEU B CA 1
ATOM 7328 C C . LEU B 1 231 ? -17.422 -42.781 -34.062 1 97.88 231 LEU B C 1
ATOM 7330 O O . LEU B 1 231 ? -18.641 -42.812 -34.312 1 97.88 231 LEU B O 1
ATOM 7334 N N . ILE B 1 232 ? -16.906 -42.812 -32.844 1 98.44 232 ILE B N 1
ATOM 7335 C CA . ILE B 1 232 ? -17.703 -42.656 -31.625 1 98.44 232 ILE B CA 1
ATOM 7336 C C . ILE B 1 232 ? -17.516 -41.281 -31.047 1 98.44 232 ILE B C 1
ATOM 7338 O O . ILE B 1 232 ? -16.422 -40.906 -30.641 1 98.44 232 ILE B O 1
ATOM 7342 N N . TYR B 1 233 ? -18.578 -40.469 -30.969 1 97.44 233 TYR B N 1
ATOM 7343 C CA . TYR B 1 233 ? -18.391 -39.062 -30.609 1 97.44 233 TYR B CA 1
ATOM 7344 C C . TYR B 1 233 ? -19.062 -38.75 -29.281 1 97.44 233 TYR B C 1
ATOM 7346 O O . TYR B 1 233 ? -20.109 -39.312 -28.953 1 97.44 233 TYR B O 1
ATOM 7354 N N . LEU B 1 234 ? -18.406 -37.969 -28.469 1 96.69 234 LEU B N 1
ATOM 7355 C CA . LEU B 1 234 ? -18.953 -37.344 -27.266 1 96.69 234 LEU B CA 1
ATOM 7356 C C . LEU B 1 234 ? -19.438 -35.938 -27.562 1 96.69 234 LEU B C 1
ATOM 7358 O O . LEU B 1 234 ? -19.047 -35.344 -28.578 1 96.69 234 LEU B O 1
ATOM 7362 N N . ASP B 1 235 ? -20.297 -35.438 -26.734 1 93.88 235 ASP B N 1
ATOM 7363 C CA . ASP B 1 235 ? -20.859 -34.094 -26.844 1 93.88 235 ASP B CA 1
ATOM 7364 C C . ASP B 1 235 ? -21.75 -33.969 -28.062 1 93.88 235 ASP B C 1
ATOM 7366 O O . ASP B 1 235 ? -22.469 -34.938 -28.406 1 93.88 235 ASP B O 1
ATOM 7370 N N . THR B 1 236 ? -21.812 -32.75 -28.719 1 91.88 236 THR B N 1
ATOM 7371 C CA . THR B 1 236 ? -22.766 -32.5 -29.781 1 91.88 236 THR B CA 1
ATOM 7372 C C . THR B 1 236 ? -22.078 -32.531 -31.141 1 91.88 236 THR B C 1
ATOM 7374 O O . THR B 1 236 ? -20.938 -32.094 -31.281 1 91.88 236 THR B O 1
ATOM 7377 N N . LEU B 1 237 ? -22.75 -33.094 -32.031 1 92.75 237 LEU B N 1
ATOM 7378 C CA . LEU B 1 237 ? -22.297 -33.031 -33.438 1 92.75 237 LEU B CA 1
ATOM 7379 C C . LEU B 1 237 ? -22.609 -31.688 -34.062 1 92.75 237 LEU B C 1
ATOM 7381 O O . LEU B 1 237 ? -23.688 -31.141 -33.844 1 92.75 237 LEU B O 1
ATOM 7385 N N . PRO B 1 238 ? -21.672 -31.281 -34.844 1 92.06 238 PRO B N 1
ATOM 7386 C CA . PRO B 1 238 ? -22.016 -30.062 -35.562 1 92.06 238 PRO B CA 1
ATOM 7387 C C . PRO B 1 238 ? -23.203 -30.266 -36.531 1 92.06 238 PRO B C 1
ATOM 7389 O O . PRO B 1 238 ? -23.406 -31.375 -37.031 1 92.06 238 PRO B O 1
ATOM 7392 N N . GLU B 1 239 ? -23.922 -29.203 -36.781 1 88.62 239 GLU B N 1
ATOM 7393 C CA . GLU B 1 239 ? -25.078 -29.266 -37.688 1 88.62 239 GLU B CA 1
ATOM 7394 C C . GLU B 1 239 ? -24.656 -29.5 -39.125 1 88.62 239 GLU B C 1
ATOM 7396 O O . GLU B 1 239 ? -23.625 -29 -39.562 1 88.62 239 GLU B O 1
ATOM 7401 N N . GLY B 1 240 ? -25.391 -30.234 -39.906 1 87.88 240 GLY B N 1
ATOM 7402 C CA . GLY B 1 240 ? -25.234 -30.375 -41.344 1 87.88 240 GLY B CA 1
ATOM 7403 C C . GLY B 1 240 ? -24.109 -31.312 -41.719 1 87.88 240 GLY B C 1
ATOM 7404 O O . GLY B 1 240 ? -23.562 -31.219 -42.844 1 87.88 240 GLY B O 1
ATOM 7405 N N . ILE B 1 241 ? -23.719 -32.156 -40.781 1 87.88 241 ILE B N 1
ATOM 7406 C CA . ILE B 1 241 ? -22.625 -33.094 -41.094 1 87.88 241 ILE B CA 1
ATOM 7407 C C . ILE B 1 241 ? -23.109 -34.125 -42.094 1 87.88 241 ILE B C 1
ATOM 7409 O O . ILE B 1 241 ? -24.219 -34.656 -41.938 1 87.88 241 ILE B O 1
ATOM 7413 N N . ASP B 1 242 ? -22.328 -34.312 -43.219 1 89.69 242 ASP B N 1
ATOM 7414 C CA . ASP B 1 242 ? -22.562 -35.406 -44.156 1 89.69 242 ASP B CA 1
ATOM 7415 C C . ASP B 1 242 ? -21.828 -36.656 -43.719 1 89.69 242 ASP B C 1
ATOM 7417 O O . ASP B 1 242 ? -20.625 -36.812 -43.969 1 89.69 242 ASP B O 1
ATOM 7421 N N . ALA B 1 243 ? -22.531 -37.594 -43.094 1 88.12 243 ALA B N 1
ATOM 7422 C CA . ALA B 1 243 ? -21.922 -38.812 -42.562 1 88.12 243 ALA B CA 1
ATOM 7423 C C . ALA B 1 243 ? -22.172 -40 -43.5 1 88.12 243 ALA B C 1
ATOM 7425 O O . ALA B 1 243 ? -22.125 -41.156 -43.062 1 88.12 243 ALA B O 1
ATOM 7426 N N . ALA B 1 244 ? -22.422 -39.688 -44.75 1 89.75 244 ALA B N 1
ATOM 7427 C CA . ALA B 1 244 ? -22.672 -40.781 -45.688 1 89.75 244 ALA B CA 1
ATOM 7428 C C . ALA B 1 244 ? -21.469 -41.719 -45.812 1 89.75 244 ALA B C 1
ATOM 7430 O O . ALA B 1 244 ? -20.344 -41.25 -45.969 1 89.75 244 ALA B O 1
ATOM 7431 N N . GLY B 1 245 ? -21.656 -43.031 -45.625 1 89.88 245 GLY B N 1
ATOM 7432 C CA . GLY B 1 245 ? -20.609 -44 -45.75 1 89.88 245 GLY B CA 1
ATOM 7433 C C . GLY B 1 245 ? -19.766 -44.188 -44.5 1 89.88 245 GLY B C 1
ATOM 7434 O O . GLY B 1 245 ? -18.797 -44.938 -44.5 1 89.88 245 GLY B O 1
ATOM 7435 N N . VAL B 1 246 ? -20.062 -43.375 -43.5 1 93.56 246 VAL B N 1
ATOM 7436 C CA . VAL B 1 246 ? -19.297 -43.438 -42.25 1 93.56 246 VAL B CA 1
ATOM 7437 C C . VAL B 1 246 ? -20.219 -43.875 -41.094 1 93.56 246 VAL B C 1
ATOM 7439 O O . VAL B 1 246 ? -21.344 -43.375 -40.969 1 93.56 246 VAL B O 1
ATOM 7442 N N . THR B 1 247 ? -19.828 -44.906 -40.344 1 95.38 247 THR B N 1
ATOM 7443 C CA . THR B 1 247 ? -20.578 -45.312 -39.156 1 95.38 247 THR B CA 1
ATOM 7444 C C . THR B 1 247 ? -20.297 -44.344 -38 1 95.38 247 THR B C 1
ATOM 7446 O O . THR B 1 247 ? -19.172 -44.281 -37.5 1 95.38 247 THR B O 1
ATOM 7449 N N . LEU B 1 248 ? -21.297 -43.688 -37.656 1 95.88 248 LEU B N 1
ATOM 7450 C CA . LEU B 1 248 ? -21.219 -42.688 -36.594 1 95.88 248 LEU B CA 1
ATOM 7451 C C . LEU B 1 248 ? -22.109 -43.094 -35.438 1 95.88 248 LEU B C 1
ATOM 7453 O O . LEU B 1 248 ? -23.297 -43.406 -35.625 1 95.88 248 LEU B O 1
ATOM 7457 N N . LYS B 1 249 ? -21.469 -43.219 -34.156 1 97.31 249 LYS B N 1
ATOM 7458 C CA . LYS B 1 249 ? -22.219 -43.562 -32.969 1 97.31 249 LYS B CA 1
ATOM 7459 C C . LYS B 1 249 ? -21.938 -42.594 -31.828 1 97.31 249 LYS B C 1
ATOM 7461 O O . LYS B 1 249 ? -20.812 -42.156 -31.625 1 97.31 249 LYS B O 1
ATOM 7466 N N . ALA B 1 250 ? -22.984 -42.25 -31.109 1 97.62 250 ALA B N 1
ATOM 7467 C CA . ALA B 1 250 ? -22.781 -41.469 -29.875 1 97.62 250 ALA B CA 1
ATOM 7468 C C . ALA B 1 250 ? -22.203 -42.344 -28.781 1 97.62 250 ALA B C 1
ATOM 7470 O O . ALA B 1 250 ? -22.609 -43.5 -28.625 1 97.62 250 ALA B O 1
ATOM 7471 N N . TRP B 1 251 ? -21.25 -41.812 -28.062 1 98.5 251 TRP B N 1
ATOM 7472 C CA . TRP B 1 251 ? -20.609 -42.531 -26.969 1 98.5 251 TRP B CA 1
ATOM 7473 C C . TRP B 1 251 ? -21.641 -43.094 -26 1 98.5 251 TRP B C 1
ATOM 7475 O O . TRP B 1 251 ? -21.562 -44.25 -25.594 1 98.5 251 TRP B O 1
ATOM 7485 N N . GLU B 1 252 ? -22.656 -42.344 -25.656 1 97.88 252 GLU B N 1
ATOM 7486 C CA . GLU B 1 252 ? -23.719 -42.75 -24.75 1 97.88 252 GLU B CA 1
ATOM 7487 C C . GLU B 1 252 ? -24.5 -43.938 -25.297 1 97.88 252 GLU B C 1
ATOM 7489 O O . GLU B 1 252 ? -24.922 -44.812 -24.547 1 97.88 252 GLU B O 1
ATOM 7494 N N . ASP B 1 253 ? -24.672 -43.875 -26.594 1 97.94 253 ASP B N 1
ATOM 7495 C CA . ASP B 1 253 ? -25.406 -44.969 -27.219 1 97.94 253 ASP B CA 1
ATOM 7496 C C . ASP B 1 253 ? -24.594 -46.281 -27.188 1 97.94 253 ASP B C 1
ATOM 7498 O O . ASP B 1 253 ? -25.156 -47.344 -27.031 1 97.94 253 ASP B O 1
ATOM 7502 N N . VAL B 1 254 ? -23.312 -46.156 -27.359 1 98.62 254 VAL B N 1
ATOM 7503 C CA . VAL B 1 254 ? -22.453 -47.344 -27.281 1 98.62 254 VAL B CA 1
ATOM 7504 C C . VAL B 1 254 ? -22.531 -47.938 -25.875 1 98.62 254 VAL B C 1
ATOM 7506 O O . VAL B 1 254 ? -22.609 -49.156 -25.719 1 98.62 254 VAL B O 1
ATOM 7509 N N . VAL B 1 255 ? -22.484 -47.094 -24.875 1 98.56 255 VAL B N 1
ATOM 7510 C CA . VAL B 1 255 ? -22.578 -47.531 -23.484 1 98.56 255 VAL B CA 1
ATOM 7511 C C . VAL B 1 255 ? -23.938 -48.188 -23.234 1 98.56 255 VAL B C 1
ATOM 7513 O O . VAL B 1 255 ? -24.016 -49.25 -22.625 1 98.56 255 VAL B O 1
ATOM 7516 N N . LYS B 1 256 ? -25 -47.594 -23.781 1 98.19 256 LYS B N 1
ATOM 7517 C CA . LYS B 1 256 ? -26.344 -48.125 -23.609 1 98.19 256 LYS B CA 1
ATOM 7518 C C . LYS B 1 256 ? -26.484 -49.5 -24.281 1 98.19 256 LYS B C 1
ATOM 7520 O O . LYS B 1 256 ? -27.062 -50.406 -23.703 1 98.19 256 LYS B O 1
ATOM 7525 N N . ASP B 1 257 ? -25.969 -49.562 -25.484 1 98 257 ASP B N 1
ATOM 7526 C CA . ASP B 1 257 ? -26 -50.844 -26.203 1 98 257 ASP B CA 1
ATOM 7527 C C . ASP B 1 257 ? -25.234 -51.906 -25.453 1 98 257 ASP B C 1
ATOM 7529 O O . ASP B 1 257 ? -25.641 -53.094 -25.438 1 98 257 ASP B O 1
ATOM 7533 N N . GLY B 1 258 ? -24.141 -51.5 -24.859 1 98.12 258 GLY B N 1
ATOM 7534 C CA . GLY B 1 258 ? -23.328 -52.438 -24.094 1 98.12 258 GLY B CA 1
ATOM 7535 C C . GLY B 1 258 ? -24.031 -52.938 -22.844 1 98.12 258 GLY B C 1
ATOM 7536 O O . GLY B 1 258 ? -23.797 -54.094 -22.422 1 98.12 258 GLY B O 1
ATOM 7537 N N . ALA B 1 259 ? -24.859 -52.156 -22.312 1 97.56 259 ALA B N 1
ATOM 7538 C CA . ALA B 1 259 ? -25.609 -52.531 -21.125 1 97.56 259 ALA B CA 1
ATOM 7539 C C . ALA B 1 259 ? -26.562 -53.688 -21.438 1 97.56 259 ALA B C 1
ATOM 7541 O O . ALA B 1 259 ? -26.906 -54.469 -20.562 1 97.56 259 ALA B O 1
ATOM 7542 N N . LEU B 1 260 ? -26.922 -53.781 -22.703 1 97.25 260 LEU B N 1
ATOM 7543 C CA . LEU B 1 260 ? -27.875 -54.781 -23.125 1 97.25 260 LEU B CA 1
ATOM 7544 C C . LEU B 1 260 ? -27.172 -56 -23.719 1 97.25 260 LEU B C 1
ATOM 7546 O O . LEU B 1 260 ? -27.812 -57 -24.047 1 97.25 260 LEU B O 1
ATOM 7550 N N . SER B 1 261 ? -25.938 -55.906 -23.781 1 96.94 261 SER B N 1
ATOM 7551 C CA . SER B 1 261 ? -25.156 -56.906 -24.469 1 96.94 261 SER B CA 1
ATOM 7552 C C . SER B 1 261 ? -24.922 -58.125 -23.578 1 96.94 261 SER B C 1
ATOM 7554 O O . SER B 1 261 ? -24.844 -58 -22.344 1 96.94 261 SER B O 1
ATOM 7556 N N . ASN B 1 262 ? -24.719 -59.312 -24.266 1 94.69 262 ASN B N 1
ATOM 7557 C CA . ASN B 1 262 ? -24.422 -60.531 -23.531 1 94.69 262 ASN B CA 1
ATOM 7558 C C . ASN B 1 262 ? -22.938 -60.906 -23.625 1 94.69 262 ASN B C 1
ATOM 7560 O O . ASN B 1 262 ? -22.531 -61.969 -23.125 1 94.69 262 ASN B O 1
ATOM 7564 N N . TYR B 1 263 ? -22.188 -60.031 -24.219 1 96.19 263 TYR B N 1
ATOM 7565 C CA . TYR B 1 263 ? -20.75 -60.312 -24.266 1 96.19 263 TYR B CA 1
ATOM 7566 C C . TYR B 1 263 ? -20.156 -60.281 -22.859 1 96.19 263 TYR B C 1
ATOM 7568 O O . TYR B 1 263 ? -20.438 -59.406 -22.078 1 96.19 263 TYR B O 1
ATOM 7576 N N . PRO B 1 264 ? -19.406 -61.219 -22.531 1 95.44 264 PRO B N 1
ATOM 7577 C CA . PRO B 1 264 ? -18.75 -61.188 -21.219 1 95.44 264 PRO B CA 1
ATOM 7578 C C . PRO B 1 264 ? -17.578 -60.219 -21.172 1 95.44 264 PRO B C 1
ATOM 7580 O O . PRO B 1 264 ? -17 -59.906 -22.219 1 95.44 264 PRO B O 1
ATOM 7583 N N . VAL B 1 265 ? -17.312 -59.75 -19.953 1 94 265 VAL B N 1
ATOM 7584 C CA . VAL B 1 265 ? -16.062 -59.031 -19.766 1 94 265 VAL B CA 1
ATOM 7585 C C . VAL B 1 265 ? -14.883 -59.969 -20.047 1 94 265 VAL B C 1
ATOM 7587 O O . VAL B 1 265 ? -14.891 -61.125 -19.656 1 94 265 VAL B O 1
ATOM 7590 N N . ASN B 1 266 ? -13.922 -59.594 -20.797 1 95 266 ASN B N 1
ATOM 7591 C CA . ASN B 1 266 ? -12.742 -60.344 -21.219 1 95 266 ASN B CA 1
ATOM 7592 C C . ASN B 1 266 ? -11.453 -59.625 -20.797 1 95 266 ASN B C 1
ATOM 7594 O O . ASN B 1 266 ? -10.719 -59.125 -21.641 1 95 266 ASN B O 1
ATOM 7598 N N . LEU B 1 267 ? -11.156 -59.719 -19.5 1 95.88 267 LEU B N 1
ATOM 7599 C CA . LEU B 1 267 ? -9.977 -59.031 -19 1 95.88 267 LEU B CA 1
ATOM 7600 C C . LEU B 1 267 ? -8.703 -59.719 -19.484 1 95.88 267 LEU B C 1
ATOM 7602 O O . LEU B 1 267 ? -8.633 -60.969 -19.531 1 95.88 267 LEU B O 1
ATOM 7606 N N . PRO B 1 268 ? -7.75 -58.938 -19.875 1 95.88 268 PRO B N 1
ATOM 7607 C CA . PRO B 1 268 ? -6.488 -59.5 -20.344 1 95.88 268 PRO B CA 1
ATOM 7608 C C . PRO B 1 268 ? -5.723 -60.219 -19.25 1 95.88 268 PRO B C 1
ATOM 7610 O O . PRO B 1 268 ? -5.594 -59.688 -18.141 1 95.88 268 PRO B O 1
ATOM 7613 N N . THR B 1 269 ? -5.199 -61.406 -19.531 1 94.88 269 THR B N 1
ATOM 7614 C CA . THR B 1 269 ? -4.465 -62.188 -18.547 1 94.88 269 THR B CA 1
ATOM 7615 C C . THR B 1 269 ? -3.01 -62.375 -18.969 1 94.88 269 THR B C 1
ATOM 7617 O O . THR B 1 269 ? -2.156 -62.688 -18.141 1 94.88 269 THR B O 1
ATOM 7620 N N . ASN B 1 270 ? -2.756 -62.156 -20.266 1 97.25 270 ASN B N 1
ATOM 7621 C CA . ASN B 1 270 ? -1.381 -62.25 -20.75 1 97.25 270 ASN B CA 1
ATOM 7622 C C . ASN B 1 270 ? -0.691 -60.875 -20.703 1 97.25 270 ASN B C 1
ATOM 7624 O O . ASN B 1 270 ? -0.983 -60 -21.516 1 97.25 270 ASN B O 1
ATOM 7628 N N . ASN B 1 271 ? 0.265 -60.719 -19.859 1 98.06 271 ASN B N 1
ATOM 7629 C CA . ASN B 1 271 ? 0.921 -59.438 -19.594 1 98.06 271 ASN B CA 1
ATOM 7630 C C . ASN B 1 271 ? 1.817 -59.031 -20.766 1 98.06 271 ASN B C 1
ATOM 7632 O O . ASN B 1 271 ? 2.236 -57.875 -20.844 1 98.06 271 ASN B O 1
ATOM 7636 N N . ASP B 1 272 ? 2.086 -59.906 -21.703 1 97.69 272 ASP B N 1
ATOM 7637 C CA . ASP B 1 272 ? 2.951 -59.594 -22.844 1 97.69 272 ASP B CA 1
ATOM 7638 C C . ASP B 1 272 ? 2.156 -59 -24 1 97.69 272 ASP B C 1
ATOM 7640 O O . ASP B 1 272 ? 2.736 -58.469 -24.953 1 97.69 272 ASP B O 1
ATOM 7644 N N . ASP B 1 273 ? 0.841 -59.031 -23.828 1 97.94 273 ASP B N 1
ATOM 7645 C CA . ASP B 1 273 ? 0.022 -58.438 -24.875 1 97.94 273 ASP B CA 1
ATOM 7646 C C . ASP B 1 273 ? 0.133 -56.906 -24.859 1 97.94 273 ASP B C 1
ATOM 7648 O O . ASP B 1 273 ? 0.234 -56.312 -23.781 1 97.94 273 ASP B O 1
ATOM 7652 N N . VAL B 1 274 ? 0.113 -56.344 -26.062 1 98 274 VAL B N 1
ATOM 7653 C CA . VAL B 1 274 ? 0.169 -54.875 -26.188 1 98 274 VAL B CA 1
ATOM 7654 C C . VAL B 1 274 ? -1.134 -54.281 -25.672 1 98 274 VAL B C 1
ATOM 7656 O O . VAL B 1 274 ? -2.223 -54.688 -26.094 1 98 274 VAL B O 1
ATOM 7659 N N . SER B 1 275 ? -1.026 -53.438 -24.75 1 98 275 SER B N 1
ATOM 7660 C CA . SER B 1 275 ? -2.199 -52.781 -24.188 1 98 275 SER B CA 1
ATOM 7661 C C . SER B 1 275 ? -2.369 -51.375 -24.781 1 98 275 SER B C 1
ATOM 7663 O O . SER B 1 275 ? -3.494 -50.906 -24.984 1 98 275 SER B O 1
ATOM 7665 N N . LEU B 1 276 ? -1.254 -50.688 -25.016 1 97.75 276 LEU B N 1
ATOM 7666 C CA . LEU B 1 276 ? -1.293 -49.25 -25.328 1 97.75 276 LEU B CA 1
ATOM 7667 C C . LEU B 1 276 ? -0.27 -48.875 -26.391 1 97.75 276 LEU B C 1
ATOM 7669 O O . LEU B 1 276 ? 0.862 -49.375 -26.359 1 97.75 276 LEU B O 1
ATOM 7673 N N . ILE B 1 277 ? -0.678 -48.125 -27.406 1 97.94 277 ILE B N 1
ATOM 7674 C CA . ILE B 1 277 ? 0.177 -47.438 -28.359 1 97.94 277 ILE B CA 1
ATOM 7675 C C . ILE B 1 277 ? 0.021 -45.938 -28.188 1 97.94 277 ILE B C 1
ATOM 7677 O O . ILE B 1 277 ? -0.99 -45.344 -28.594 1 97.94 277 ILE B O 1
ATOM 7681 N N . MET B 1 278 ? 0.998 -45.312 -27.578 1 96.56 278 MET B N 1
ATOM 7682 C CA . MET B 1 278 ? 0.908 -43.875 -27.281 1 96.56 278 MET B CA 1
ATOM 7683 C C . MET B 1 278 ? 1.799 -43.094 -28.219 1 96.56 278 MET B C 1
ATOM 7685 O O . MET B 1 278 ? 3.021 -43.219 -28.203 1 96.56 278 MET B O 1
ATOM 7689 N N . TYR B 1 279 ? 1.174 -42.25 -29 1 92.25 279 TYR B N 1
ATOM 7690 C CA . TYR B 1 279 ? 1.933 -41.469 -29.984 1 92.25 279 TYR B CA 1
ATOM 7691 C C . TYR B 1 279 ? 2.57 -40.25 -29.344 1 92.25 279 TYR B C 1
ATOM 7693 O O . TYR B 1 279 ? 1.921 -39.531 -28.578 1 92.25 279 TYR B O 1
ATOM 7701 N N . THR B 1 280 ? 3.869 -40.094 -29.578 1 85.12 280 THR B N 1
ATOM 7702 C CA . THR B 1 280 ? 4.629 -38.969 -29.062 1 85.12 280 THR B CA 1
ATOM 7703 C C . THR B 1 280 ? 5.031 -38.031 -30.203 1 85.12 280 THR B C 1
ATOM 7705 O O . THR B 1 280 ? 5.211 -38.469 -31.344 1 85.12 280 THR B O 1
ATOM 7708 N N . SER B 1 281 ? 4.816 -36.656 -30.016 1 70.81 281 SER B N 1
ATOM 7709 C CA . SER B 1 281 ? 5.16 -35.688 -31.047 1 70.81 281 SER B CA 1
ATOM 7710 C C . SER B 1 281 ? 6.652 -35.375 -31.031 1 70.81 281 SER B C 1
ATOM 7712 O O . SER B 1 281 ? 7.164 -34.812 -30.062 1 70.81 281 SER B O 1
ATOM 7714 N N . GLY B 1 282 ? 7.504 -36.156 -31.406 1 62.34 282 GLY B N 1
ATOM 7715 C CA . GLY B 1 282 ? 8.938 -35.938 -31.344 1 62.34 282 GLY B CA 1
ATOM 7716 C C . GLY B 1 282 ? 9.344 -34.562 -31.891 1 62.34 282 GLY B C 1
ATOM 7717 O O . GLY B 1 282 ? 8.617 -33.969 -32.688 1 62.34 282 GLY B O 1
ATOM 7718 N N . THR B 1 283 ? 10.273 -33.812 -31.344 1 58.28 283 THR B N 1
ATOM 7719 C CA . THR B 1 283 ? 10.812 -32.5 -31.734 1 58.28 283 THR B CA 1
ATOM 7720 C C . THR B 1 283 ? 11.445 -32.594 -33.125 1 58.28 283 THR B C 1
ATOM 7722 O O . THR B 1 283 ? 11.547 -31.562 -33.812 1 58.28 283 THR B O 1
ATOM 7725 N N . THR B 1 284 ? 11.977 -33.75 -33.625 1 55.28 284 THR B N 1
ATOM 7726 C CA . THR B 1 284 ? 12.781 -33.812 -34.844 1 55.28 284 THR B CA 1
ATOM 7727 C C . THR B 1 284 ? 12.062 -34.625 -35.938 1 55.28 284 THR B C 1
ATOM 7729 O O . THR B 1 284 ? 12.445 -34.594 -37.094 1 55.28 284 THR B O 1
ATOM 7732 N N . GLY B 1 285 ? 10.914 -35.312 -35.562 1 64.25 285 GLY B N 1
ATOM 7733 C CA . GLY B 1 285 ? 10.305 -36.188 -36.562 1 64.25 285 GLY B CA 1
ATOM 7734 C C . GLY B 1 285 ? 8.82 -36.375 -36.344 1 64.25 285 GLY B C 1
ATOM 7735 O O . GLY B 1 285 ? 8.195 -35.656 -35.562 1 64.25 285 GLY B O 1
ATOM 7736 N N . GLY B 1 286 ? 8.297 -37.156 -37.312 1 72.44 286 GLY B N 1
ATOM 7737 C CA . GLY B 1 286 ? 6.887 -37.5 -37.219 1 72.44 286 GLY B CA 1
ATOM 7738 C C . GLY B 1 286 ? 6.527 -38.219 -35.938 1 72.44 286 GLY B C 1
ATOM 7739 O O . GLY B 1 286 ? 7.414 -38.656 -35.188 1 72.44 286 GLY B O 1
ATOM 7740 N N . PRO B 1 287 ? 5.332 -38.375 -35.625 1 82.69 287 PRO B N 1
ATOM 7741 C CA . PRO B 1 287 ? 4.895 -39.062 -34.406 1 82.69 287 PRO B CA 1
ATOM 7742 C C . PRO B 1 287 ? 5.254 -40.531 -34.375 1 82.69 287 PRO B C 1
ATOM 7744 O O . PRO B 1 287 ? 5.258 -41.188 -35.438 1 82.69 287 PRO B O 1
ATOM 7747 N N . LYS B 1 288 ? 5.742 -41.062 -33.25 1 91.06 288 LYS B N 1
ATOM 7748 C CA . LYS B 1 288 ? 6.039 -42.469 -33.062 1 91.06 288 LYS B CA 1
ATOM 7749 C C . LYS B 1 288 ? 5.113 -43.094 -32.031 1 91.06 288 LYS B C 1
ATOM 7751 O O . LYS B 1 288 ? 4.855 -42.5 -30.984 1 91.06 288 LYS B O 1
ATOM 7756 N N . GLY B 1 289 ? 4.551 -44.219 -32.406 1 95.5 289 GLY B N 1
ATOM 7757 C CA . GLY B 1 289 ? 3.699 -44.938 -31.469 1 95.5 289 GLY B CA 1
ATOM 7758 C C . GLY B 1 289 ? 4.473 -45.812 -30.516 1 95.5 289 GLY B C 1
ATOM 7759 O O . GLY B 1 289 ? 4.961 -46.875 -30.891 1 95.5 289 GLY B O 1
ATOM 7760 N N . VAL B 1 290 ? 4.562 -45.438 -29.25 1 97.38 290 VAL B N 1
ATOM 7761 C CA . VAL B 1 290 ? 5.266 -46.219 -28.234 1 97.38 290 VAL B CA 1
ATOM 7762 C C . VAL B 1 290 ? 4.383 -47.375 -27.75 1 97.38 290 VAL B C 1
ATOM 7764 O O . VAL B 1 290 ? 3.279 -47.156 -27.25 1 97.38 290 VAL B O 1
ATOM 7767 N N . MET B 1 291 ? 4.895 -48.594 -27.844 1 98.38 291 MET B N 1
ATOM 7768 C CA . MET B 1 291 ? 4.086 -49.75 -27.5 1 98.38 291 MET B CA 1
ATOM 7769 C C . MET B 1 291 ? 4.395 -50.25 -26.094 1 98.38 291 MET B C 1
ATOM 7771 O O . MET B 1 291 ? 5.543 -50.562 -25.766 1 98.38 291 MET B O 1
ATOM 7775 N N . HIS B 1 292 ? 3.396 -50.281 -25.328 1 98.5 292 HIS B N 1
ATOM 7776 C CA . HIS B 1 292 ? 3.506 -50.875 -24 1 98.5 292 HIS B CA 1
ATOM 7777 C C . HIS B 1 292 ? 2.594 -52.094 -23.859 1 98.5 292 HIS B C 1
ATOM 7779 O O . HIS B 1 292 ? 1.501 -52.125 -24.422 1 98.5 292 HIS B O 1
ATOM 7785 N N . THR B 1 293 ? 3.047 -53.062 -23.094 1 98.56 293 THR B N 1
ATOM 7786 C CA . THR B 1 293 ? 2.258 -54.219 -22.734 1 98.56 293 THR B CA 1
ATOM 7787 C C . THR B 1 293 ? 1.532 -54 -21.406 1 98.56 293 THR B C 1
ATOM 7789 O O . THR B 1 293 ? 1.76 -53 -20.734 1 98.56 293 THR B O 1
ATOM 7792 N N . TYR B 1 294 ? 0.582 -54.969 -21.109 1 98.44 294 TYR B N 1
ATOM 7793 C CA . TYR B 1 294 ? -0.04 -54.906 -19.797 1 98.44 294 TYR B CA 1
ATOM 7794 C C . TYR B 1 294 ? 1.01 -54.969 -18.688 1 98.44 294 TYR B C 1
ATOM 7796 O O . TYR B 1 294 ? 0.898 -54.312 -17.656 1 98.44 294 TYR B O 1
ATOM 7804 N N . GLY B 1 295 ? 2.033 -55.75 -18.922 1 98.31 295 GLY B N 1
ATOM 7805 C CA . GLY B 1 295 ? 3.098 -55.906 -17.938 1 98.31 295 GLY B CA 1
ATOM 7806 C C . GLY B 1 295 ? 3.932 -54.656 -17.75 1 98.31 295 GLY B C 1
ATOM 7807 O O . GLY B 1 295 ? 4.156 -54.219 -16.625 1 98.31 295 GLY B O 1
ATOM 7808 N N . SER B 1 296 ? 4.418 -54.062 -18.828 1 98.38 296 SER B N 1
ATOM 7809 C CA . SER B 1 296 ? 5.273 -52.875 -18.734 1 98.38 296 SER B CA 1
ATOM 7810 C C . SER B 1 296 ? 4.523 -51.688 -18.125 1 98.38 296 SER B C 1
ATOM 7812 O O . SER B 1 296 ? 5.082 -50.938 -17.328 1 98.38 296 SER B O 1
ATOM 7814 N N . MET B 1 297 ? 3.242 -51.594 -18.5 1 98.12 297 MET B N 1
ATOM 7815 C CA . MET B 1 297 ? 2.422 -50.531 -17.922 1 98.12 297 MET B CA 1
ATOM 7816 C C . MET B 1 297 ? 2.258 -50.719 -16.422 1 98.12 297 MET B C 1
ATOM 7818 O O . MET B 1 297 ? 2.385 -49.75 -15.648 1 98.12 297 MET B O 1
ATOM 7822 N N . THR B 1 298 ? 2.043 -51.906 -16.047 1 98.19 298 THR B N 1
ATOM 7823 C CA . THR B 1 298 ? 1.857 -52.219 -14.625 1 98.19 298 THR B CA 1
ATOM 7824 C C . THR B 1 298 ? 3.141 -51.969 -13.844 1 98.19 298 THR B C 1
ATOM 7826 O O . THR B 1 298 ? 3.105 -51.344 -12.773 1 98.19 298 THR B O 1
ATOM 7829 N N . ALA B 1 299 ? 4.23 -52.375 -14.367 1 98.06 299 ALA B N 1
ATOM 7830 C CA . ALA B 1 299 ? 5.523 -52.156 -13.727 1 98.06 299 ALA B CA 1
ATOM 7831 C C . ALA B 1 299 ? 5.809 -50.656 -13.57 1 98.06 299 ALA B C 1
ATOM 7833 O O . ALA B 1 299 ? 6.309 -50.219 -12.531 1 98.06 299 ALA B O 1
ATOM 7834 N N . GLY B 1 300 ? 5.484 -49.938 -14.617 1 97.62 300 GLY B N 1
ATOM 7835 C CA . GLY B 1 300 ? 5.703 -48.5 -14.555 1 97.62 300 GLY B CA 1
ATOM 7836 C C . GLY B 1 300 ? 4.84 -47.812 -13.516 1 97.62 300 GLY B C 1
ATOM 7837 O O . GLY B 1 300 ? 5.316 -46.906 -12.797 1 97.62 300 GLY B O 1
ATOM 7838 N N . ILE B 1 301 ? 3.578 -48.156 -13.438 1 97.62 301 ILE B N 1
ATOM 7839 C CA . ILE B 1 301 ? 2.656 -47.594 -12.469 1 97.62 301 ILE B CA 1
ATOM 7840 C C . ILE B 1 301 ? 3.139 -47.906 -11.055 1 97.62 301 ILE B C 1
ATOM 7842 O O . ILE B 1 301 ? 3.119 -47.031 -10.18 1 97.62 301 ILE B O 1
ATOM 7846 N N . ASN B 1 302 ? 3.67 -49.062 -10.859 1 96.56 302 ASN B N 1
ATOM 7847 C CA . ASN B 1 302 ? 4.191 -49.469 -9.547 1 96.56 302 ASN B CA 1
ATOM 7848 C C . ASN B 1 302 ? 5.445 -48.656 -9.188 1 96.56 302 ASN B C 1
ATOM 7850 O O . ASN B 1 302 ? 5.602 -48.219 -8.055 1 96.56 302 ASN B O 1
ATOM 7854 N N . GLY B 1 303 ? 6.344 -48.594 -10.117 1 95.44 303 GLY B N 1
ATOM 7855 C CA . GLY B 1 303 ? 7.562 -47.844 -9.875 1 95.44 303 GLY B CA 1
ATOM 7856 C C . GLY B 1 303 ? 7.301 -46.375 -9.5 1 95.44 303 GLY B C 1
ATOM 7857 O O . GLY B 1 303 ? 7.777 -45.906 -8.461 1 95.44 303 GLY B O 1
ATOM 7858 N N . MET B 1 304 ? 6.5 -45.719 -10.297 1 95.38 304 MET B N 1
ATOM 7859 C CA . MET B 1 304 ? 6.137 -44.344 -10.023 1 95.38 304 MET B CA 1
ATOM 7860 C C . MET B 1 304 ? 5.336 -44.219 -8.727 1 95.38 304 MET B C 1
ATOM 7862 O O . MET B 1 304 ? 5.504 -43.281 -7.969 1 95.38 304 MET B O 1
ATOM 7866 N N . GLY B 1 305 ? 4.469 -45.188 -8.5 1 95.62 305 GLY B N 1
ATOM 7867 C CA . GLY B 1 305 ? 3.627 -45.188 -7.316 1 95.62 305 GLY B CA 1
ATOM 7868 C C . GLY B 1 305 ? 4.418 -45.188 -6.02 1 95.62 305 GLY B C 1
ATOM 7869 O O . GLY B 1 305 ? 4.082 -44.469 -5.074 1 95.62 305 GLY B O 1
ATOM 7870 N N . GLY B 1 306 ? 5.473 -46 -5.961 1 92.81 306 GLY B N 1
ATOM 7871 C CA . GLY B 1 306 ? 6.32 -46.031 -4.777 1 92.81 306 GLY B CA 1
ATOM 7872 C C . GLY B 1 306 ? 6.887 -44.656 -4.414 1 92.81 306 GLY B C 1
ATOM 7873 O O . GLY B 1 306 ? 6.816 -44.25 -3.26 1 92.81 306 GLY B O 1
ATOM 7874 N N . ARG B 1 307 ? 7.359 -43.969 -5.344 1 91.81 307 ARG B N 1
ATOM 7875 C CA . ARG B 1 307 ? 7.973 -42.656 -5.129 1 91.81 307 ARG B CA 1
ATOM 7876 C C . ARG B 1 307 ? 6.922 -41.625 -4.75 1 91.81 307 ARG B C 1
ATOM 7878 O O . ARG B 1 307 ? 7.117 -40.844 -3.811 1 91.81 307 ARG B O 1
ATOM 7885 N N . LEU B 1 308 ? 5.824 -41.562 -5.48 1 94.19 308 LEU B N 1
ATOM 7886 C CA . LEU B 1 308 ? 4.809 -40.562 -5.27 1 94.19 308 LEU B CA 1
ATOM 7887 C C . LEU B 1 308 ? 4.133 -40.719 -3.912 1 94.19 308 LEU B C 1
ATOM 7889 O O . LEU B 1 308 ? 3.818 -39.75 -3.24 1 94.19 308 LEU B O 1
ATOM 7893 N N . ASN B 1 309 ? 3.922 -41.938 -3.486 1 94.06 309 ASN B N 1
ATOM 7894 C CA . ASN B 1 309 ? 3.34 -42.188 -2.172 1 94.06 309 ASN B CA 1
ATOM 7895 C C . ASN B 1 309 ? 4.27 -41.719 -1.05 1 94.06 309 ASN B C 1
ATOM 7897 O O . ASN B 1 309 ? 3.807 -41.219 -0.023 1 94.06 309 ASN B O 1
ATOM 7901 N N . GLU B 1 310 ? 5.52 -41.906 -1.261 1 90.38 310 GLU B N 1
ATOM 7902 C CA . GLU B 1 310 ? 6.496 -41.406 -0.297 1 90.38 310 GLU B CA 1
ATOM 7903 C C . GLU B 1 310 ? 6.406 -39.875 -0.155 1 90.38 310 GLU B C 1
ATOM 7905 O O . GLU B 1 310 ? 6.488 -39.344 0.955 1 90.38 310 GLU B O 1
ATOM 7910 N N . LEU B 1 311 ? 6.172 -39.25 -1.226 1 90.75 311 LEU B N 1
ATOM 7911 C CA . LEU B 1 311 ? 6.098 -37.781 -1.243 1 90.75 311 LEU B CA 1
ATOM 7912 C C . LEU B 1 311 ? 4.84 -37.312 -0.531 1 90.75 311 LEU B C 1
ATOM 7914 O O . LEU B 1 311 ? 4.852 -36.25 0.103 1 90.75 311 LEU B O 1
ATOM 7918 N N . CYS B 1 312 ? 3.781 -38.062 -0.616 1 93.44 312 CYS B N 1
ATOM 7919 C CA . CYS B 1 312 ? 2.496 -37.656 -0.058 1 93.44 312 CYS B CA 1
ATOM 7920 C C . CYS B 1 312 ? 2.406 -38 1.421 1 93.44 312 CYS B C 1
ATOM 7922 O O . CYS B 1 312 ? 1.573 -37.469 2.146 1 93.44 312 CYS B O 1
ATOM 7924 N N . GLY B 1 313 ? 3.242 -39 1.877 1 91.19 313 GLY B N 1
ATOM 7925 C CA . GLY B 1 313 ? 3.164 -39.438 3.26 1 91.19 313 GLY B CA 1
ATOM 7926 C C . GLY B 1 313 ? 2.039 -40.438 3.51 1 91.19 313 GLY B C 1
ATOM 7927 O O . GLY B 1 313 ? 1.626 -41.156 2.6 1 91.19 313 GLY B O 1
ATOM 7928 N N . GLY B 1 314 ? 1.601 -40.469 4.738 1 93.06 314 GLY B N 1
ATOM 7929 C CA . GLY B 1 314 ? 0.552 -41.406 5.117 1 93.06 314 GLY B CA 1
ATOM 7930 C C . GLY B 1 314 ? -0.784 -41.094 4.465 1 93.06 314 GLY B C 1
ATOM 7931 O O . GLY B 1 314 ? -1.07 -39.938 4.137 1 93.06 314 GLY B O 1
ATOM 7932 N N . VAL B 1 315 ? -1.562 -42.125 4.242 1 95 315 VAL B N 1
ATOM 7933 C CA . VAL B 1 315 ? -2.871 -42 3.611 1 95 315 VAL B CA 1
ATOM 7934 C C . VAL B 1 315 ? -3.863 -41.406 4.609 1 95 315 VAL B C 1
ATOM 7936 O O . VAL B 1 315 ? -3.953 -41.844 5.75 1 95 315 VAL B O 1
ATOM 7939 N N . GLU B 1 316 ? -4.508 -40.438 4.238 1 95.06 316 GLU B N 1
ATOM 7940 C CA . GLU B 1 316 ? -5.566 -39.812 5.027 1 95.06 316 GLU B CA 1
ATOM 7941 C C . GLU B 1 316 ? -6.926 -39.969 4.348 1 95.06 316 GLU B C 1
ATOM 7943 O O . GLU B 1 316 ? -6.996 -40.25 3.146 1 95.06 316 GLU B O 1
ATOM 7948 N N . PRO B 1 317 ? -7.938 -39.781 5.16 1 93.56 317 PRO B N 1
ATOM 7949 C CA . PRO B 1 317 ? -9.266 -39.875 4.551 1 93.56 317 PRO B CA 1
ATOM 7950 C C . PRO B 1 317 ? -9.531 -38.719 3.576 1 93.56 317 PRO B C 1
ATOM 7952 O O . PRO B 1 317 ? -9.055 -37.625 3.783 1 93.56 317 PRO B O 1
ATOM 7955 N N . ASP B 1 318 ? -10.203 -39 2.5 1 95.88 318 ASP B N 1
ATOM 7956 C CA . ASP B 1 318 ? -10.703 -38 1.555 1 95.88 318 ASP B CA 1
ATOM 7957 C C . ASP B 1 318 ? -9.555 -37.344 0.805 1 95.88 318 ASP B C 1
ATOM 7959 O O . ASP B 1 318 ? -9.547 -36.125 0.631 1 95.88 318 ASP B O 1
ATOM 7963 N N . GLU B 1 319 ? -8.547 -38.094 0.49 1 97.75 319 GLU B N 1
ATOM 7964 C CA . GLU B 1 319 ? -7.496 -37.562 -0.374 1 97.75 319 GLU B CA 1
ATOM 7965 C C . GLU B 1 319 ? -8 -37.375 -1.803 1 97.75 319 GLU B C 1
ATOM 7967 O O . GLU B 1 319 ? -8.781 -38.188 -2.303 1 97.75 319 GLU B O 1
ATOM 7972 N N . ARG B 1 320 ? -7.539 -36.312 -2.391 1 98.25 320 ARG B N 1
ATOM 7973 C CA . ARG B 1 320 ? -8.055 -35.906 -3.703 1 98.25 320 ARG B CA 1
ATOM 7974 C C . ARG B 1 320 ? -6.918 -35.562 -4.652 1 98.25 320 ARG B C 1
ATOM 7976 O O . ARG B 1 320 ? -5.867 -35.094 -4.219 1 98.25 320 ARG B O 1
ATOM 7983 N N . TYR B 1 321 ? -7.102 -35.844 -5.855 1 98.38 321 TYR B N 1
ATOM 7984 C CA . TYR B 1 321 ? -6.195 -35.5 -6.938 1 98.38 321 TYR B CA 1
ATOM 7985 C C . TYR B 1 321 ? -6.953 -34.812 -8.078 1 98.38 321 TYR B C 1
ATOM 7987 O O . TYR B 1 321 ? -8.117 -35.125 -8.336 1 98.38 321 TYR B O 1
ATOM 7995 N N . CYS B 1 322 ? -6.352 -33.812 -8.688 1 98.38 322 CYS B N 1
ATOM 7996 C CA . CYS B 1 322 ? -6.941 -33.125 -9.836 1 98.38 322 CYS B CA 1
ATOM 7997 C C . CYS B 1 322 ? -6.199 -33.469 -11.117 1 98.38 322 CYS B C 1
ATOM 7999 O O . CYS B 1 322 ? -5.07 -33.031 -11.328 1 98.38 322 CYS B O 1
ATOM 8001 N N . SER B 1 323 ? -6.781 -34.25 -11.969 1 98.12 323 SER B N 1
ATOM 8002 C CA . SER B 1 323 ? -6.223 -34.594 -13.273 1 98.12 323 SER B CA 1
ATOM 8003 C C . SER B 1 323 ? -6.504 -33.5 -14.297 1 98.12 323 SER B C 1
ATOM 8005 O O . SER B 1 323 ? -7.66 -33.219 -14.609 1 98.12 323 SER B O 1
ATOM 8007 N N . SER B 1 324 ? -5.434 -32.906 -14.734 1 94.62 324 SER B N 1
ATOM 8008 C CA . SER B 1 324 ? -5.664 -31.781 -15.625 1 94.62 324 SER B CA 1
ATOM 8009 C C . SER B 1 324 ? -4.707 -31.812 -16.812 1 94.62 324 SER B C 1
ATOM 8011 O O . SER B 1 324 ? -4.969 -31.188 -17.844 1 94.62 324 SER B O 1
ATOM 8013 N N . LEU B 1 325 ? -3.541 -32.5 -16.719 1 93.69 325 LEU B N 1
ATOM 8014 C CA . LEU B 1 325 ? -2.66 -32.688 -17.875 1 93.69 325 LEU B CA 1
ATOM 8015 C C . LEU B 1 325 ? -3.246 -33.688 -18.844 1 93.69 325 LEU B C 1
ATOM 8017 O O . LEU B 1 325 ? -4.168 -34.438 -18.484 1 93.69 325 LEU B O 1
ATOM 8021 N N . PRO B 1 326 ? -2.762 -33.719 -20.062 1 93.56 326 PRO B N 1
ATOM 8022 C CA . PRO B 1 326 ? -3.336 -34.656 -21.031 1 93.56 326 PRO B CA 1
ATOM 8023 C C . PRO B 1 326 ? -3.176 -36.125 -20.625 1 93.56 326 PRO B C 1
ATOM 8025 O O . PRO B 1 326 ? -2.053 -36.594 -20.422 1 93.56 326 PRO B O 1
ATOM 8028 N N . LEU B 1 327 ? -4.254 -36.781 -20.578 1 96 327 LEU B N 1
ATOM 8029 C CA . LEU B 1 327 ? -4.227 -38.219 -20.297 1 96 327 LEU B CA 1
ATOM 8030 C C . LEU B 1 327 ? -3.572 -39 -21.453 1 96 327 LEU B C 1
ATOM 8032 O O . LEU B 1 327 ? -3.143 -40.125 -21.281 1 96 327 LEU B O 1
ATOM 8036 N N . ALA B 1 328 ? -3.533 -38.312 -22.609 1 94.31 328 ALA B N 1
ATOM 8037 C CA . ALA B 1 328 ? -2.861 -38.906 -23.766 1 94.31 328 ALA B CA 1
ATOM 8038 C C . ALA B 1 328 ? -1.346 -38.875 -23.594 1 94.31 328 ALA B C 1
ATOM 8040 O O . ALA B 1 328 ? -0.613 -39.469 -24.391 1 94.31 328 ALA B O 1
ATOM 8041 N N . HIS B 1 329 ? -0.935 -38.281 -22.578 1 92.44 329 HIS B N 1
ATOM 8042 C CA . HIS B 1 329 ? 0.473 -38.312 -22.203 1 92.44 329 HIS B CA 1
ATOM 8043 C C . HIS B 1 329 ? 0.707 -39.281 -21.031 1 92.44 329 HIS B C 1
ATOM 8045 O O . HIS B 1 329 ? -0.095 -39.312 -20.094 1 92.44 329 HIS B O 1
ATOM 8051 N N . ILE B 1 330 ? 1.844 -39.938 -21.062 1 96 330 ILE B N 1
ATOM 8052 C CA . ILE B 1 330 ? 2.145 -41 -20.125 1 96 330 ILE B CA 1
ATOM 8053 C C . ILE B 1 330 ? 2.23 -40.469 -18.703 1 96 330 ILE B C 1
ATOM 8055 O O . ILE B 1 330 ? 1.916 -41.156 -17.75 1 96 330 ILE B O 1
ATOM 8059 N N . PHE B 1 331 ? 2.67 -39.156 -18.594 1 95 331 PHE B N 1
ATOM 8060 C CA . PHE B 1 331 ? 2.873 -38.531 -17.281 1 95 331 PHE B CA 1
ATOM 8061 C C . PHE B 1 331 ? 1.567 -38.5 -16.5 1 95 331 PHE B C 1
ATOM 8063 O O . PHE B 1 331 ? 1.437 -39.156 -15.461 1 95 331 PHE B O 1
ATOM 8070 N N . GLU B 1 332 ? 0.557 -37.906 -17.016 1 96.25 332 GLU B N 1
ATOM 8071 C CA . GLU B 1 332 ? -0.744 -37.812 -16.359 1 96.25 332 GLU B CA 1
ATOM 8072 C C . GLU B 1 332 ? -1.396 -39.188 -16.219 1 96.25 332 GLU B C 1
ATOM 8074 O O . GLU B 1 332 ? -2.014 -39.469 -15.195 1 96.25 332 GLU B O 1
ATOM 8079 N N . PHE B 1 333 ? -1.283 -39.938 -17.266 1 97.25 333 PHE B N 1
ATOM 8080 C CA . PHE B 1 333 ? -1.922 -41.25 -17.25 1 97.25 333 PHE B CA 1
ATOM 8081 C C . PHE B 1 333 ? -1.41 -42.094 -16.078 1 97.25 333 PHE B C 1
ATOM 8083 O O . PHE B 1 333 ? -2.199 -42.688 -15.336 1 97.25 333 PHE B O 1
ATOM 8090 N N . THR B 1 334 ? -0.11 -42.125 -15.914 1 97.94 334 THR B N 1
ATOM 8091 C CA . THR B 1 334 ? 0.501 -42.938 -14.859 1 97.94 334 THR B CA 1
ATOM 8092 C C . THR B 1 334 ? 0.14 -42.406 -13.484 1 97.94 334 THR B C 1
ATOM 8094 O O . THR B 1 334 ? -0.255 -43.156 -12.594 1 97.94 334 THR B O 1
ATOM 8097 N N . VAL B 1 335 ? 0.227 -41.094 -13.344 1 97.62 335 VAL B N 1
ATOM 8098 C CA . VAL B 1 335 ? -0.008 -40.469 -12.055 1 97.62 335 VAL B CA 1
ATOM 8099 C C . VAL B 1 335 ? -1.468 -40.656 -11.641 1 97.62 335 VAL B C 1
ATOM 8101 O O . VAL B 1 335 ? -1.762 -40.938 -10.477 1 97.62 335 VAL B O 1
ATOM 8104 N N . THR B 1 336 ? -2.367 -40.5 -12.602 1 98.06 336 THR B N 1
ATOM 8105 C CA . THR B 1 336 ? -3.785 -40.688 -12.328 1 98.06 336 THR B CA 1
ATOM 8106 C C . THR B 1 336 ? -4.039 -42.094 -11.812 1 98.06 336 THR B C 1
ATOM 8108 O O . THR B 1 336 ? -4.766 -42.281 -10.836 1 98.06 336 THR B O 1
ATOM 8111 N N . ASN B 1 337 ? -3.412 -43.062 -12.406 1 97.81 337 ASN B N 1
ATOM 8112 C CA . ASN B 1 337 ? -3.582 -44.438 -11.977 1 97.81 337 ASN B CA 1
ATOM 8113 C C . ASN B 1 337 ? -2.961 -44.688 -10.609 1 97.81 337 ASN B C 1
ATOM 8115 O O . ASN B 1 337 ? -3.486 -45.469 -9.812 1 97.81 337 ASN B O 1
ATOM 8119 N N . VAL B 1 338 ? -1.846 -44.031 -10.328 1 97.44 338 VAL B N 1
ATOM 8120 C CA . VAL B 1 338 ? -1.201 -44.156 -9.031 1 97.44 338 VAL B CA 1
ATOM 8121 C C . VAL B 1 338 ? -2.139 -43.656 -7.938 1 97.44 338 VAL B C 1
ATOM 8123 O O . VAL B 1 338 ? -2.332 -44.312 -6.914 1 97.44 338 VAL B O 1
ATOM 8126 N N . PHE B 1 339 ? -2.785 -42.531 -8.141 1 97.38 339 PHE B N 1
ATOM 8127 C CA . PHE B 1 339 ? -3.594 -41.938 -7.094 1 97.38 339 PHE B CA 1
ATOM 8128 C C . PHE B 1 339 ? -4.945 -42.625 -6.977 1 97.38 339 PHE B C 1
ATOM 8130 O O . PHE B 1 339 ? -5.527 -42.688 -5.891 1 97.38 339 PHE B O 1
ATOM 8137 N N . LEU B 1 340 ? -5.406 -43.156 -8.109 1 95.94 340 LEU B N 1
ATOM 8138 C CA . LEU B 1 340 ? -6.57 -44.031 -8 1 95.94 340 LEU B CA 1
ATOM 8139 C C . LEU B 1 340 ? -6.262 -45.25 -7.121 1 95.94 340 LEU B C 1
ATOM 8141 O O . LEU B 1 340 ? -7.07 -45.625 -6.266 1 95.94 340 LEU B O 1
ATOM 8145 N N . ALA B 1 341 ? -5.117 -45.812 -7.352 1 95.12 341 ALA B N 1
ATOM 8146 C CA . ALA B 1 341 ? -4.711 -47 -6.562 1 95.12 341 ALA B CA 1
ATOM 8147 C C . ALA B 1 341 ? -4.551 -46.625 -5.09 1 95.12 341 ALA B C 1
ATOM 8149 O O . ALA B 1 341 ? -4.852 -47.438 -4.207 1 95.12 341 ALA B O 1
ATOM 8150 N N . ARG B 1 342 ? -4.051 -45.438 -4.84 1 95.25 342 ARG B N 1
ATOM 8151 C CA . ARG B 1 342 ? -3.871 -44.938 -3.477 1 95.25 342 ARG B CA 1
ATOM 8152 C C . ARG B 1 342 ? -5.215 -44.781 -2.777 1 95.25 342 ARG B C 1
ATOM 8154 O O . ARG B 1 342 ? -5.305 -44.906 -1.555 1 95.25 342 ARG B O 1
ATOM 8161 N N . GLY B 1 343 ? -6.211 -44.5 -3.521 1 94 343 GLY B N 1
ATOM 8162 C CA . GLY B 1 343 ? -7.535 -44.312 -2.949 1 94 343 GLY B CA 1
ATOM 8163 C C . GLY B 1 343 ? -8.047 -42.906 -3.051 1 94 343 GLY B C 1
ATOM 8164 O O . GLY B 1 343 ? -9.07 -42.562 -2.457 1 94 343 GLY B O 1
ATOM 8165 N N . CYS B 1 344 ? -7.395 -42.062 -3.775 1 96.12 344 CYS B N 1
ATOM 8166 C CA . CYS B 1 344 ? -7.887 -40.719 -4 1 96.12 344 CYS B CA 1
ATOM 8167 C C . CYS B 1 344 ? -9.086 -40.719 -4.941 1 96.12 344 CYS B C 1
ATOM 8169 O O . CYS B 1 344 ? -9.188 -41.562 -5.824 1 96.12 344 CYS B O 1
ATOM 8171 N N . TRP B 1 345 ? -10.016 -39.844 -4.641 1 96.12 345 TRP B N 1
ATOM 8172 C CA . TRP B 1 345 ? -10.898 -39.625 -5.777 1 96.12 345 TRP B CA 1
ATOM 8173 C C . TRP B 1 345 ? -10.352 -38.531 -6.684 1 96.12 345 TRP B C 1
ATOM 8175 O O . TRP B 1 345 ? -9.648 -37.625 -6.223 1 96.12 345 TRP B O 1
ATOM 8185 N N . ILE B 1 346 ? -10.609 -38.688 -7.98 1 98.44 346 ILE B N 1
ATOM 8186 C CA . ILE B 1 346 ? -9.969 -37.906 -9.016 1 98.44 346 ILE B CA 1
ATOM 8187 C C . ILE B 1 346 ? -10.969 -36.875 -9.578 1 98.44 346 ILE B C 1
ATOM 8189 O O . ILE B 1 346 ? -12 -37.281 -10.125 1 98.44 346 ILE B O 1
ATOM 8193 N N . GLY B 1 347 ? -10.711 -35.562 -9.344 1 98.5 347 GLY B N 1
ATOM 8194 C CA . GLY B 1 347 ? -11.422 -34.531 -10.078 1 98.5 347 GLY B CA 1
ATOM 8195 C C . GLY B 1 347 ? -10.773 -34.188 -11.406 1 98.5 347 GLY B C 1
ATOM 8196 O O . GLY B 1 347 ? -9.547 -34.031 -11.492 1 98.5 347 GLY B O 1
ATOM 8197 N N . PHE B 1 348 ? -11.539 -34.094 -12.461 1 98.19 348 PHE B N 1
ATOM 8198 C CA . PHE B 1 348 ? -11 -33.781 -13.773 1 98.19 348 PHE B CA 1
ATOM 8199 C C . PHE B 1 348 ? -11.148 -32.281 -14.07 1 98.19 348 PHE B C 1
ATOM 8201 O O . PHE B 1 348 ? -12.258 -31.75 -14.07 1 98.19 348 PHE B O 1
ATOM 8208 N N . GLY B 1 349 ? -9.969 -31.641 -14.227 1 94.81 349 GLY B N 1
ATOM 8209 C CA . GLY B 1 349 ? -9.93 -30.234 -14.562 1 94.81 349 GLY B CA 1
ATOM 8210 C C . GLY B 1 349 ? -9.336 -29.969 -15.93 1 94.81 349 GLY B C 1
ATOM 8211 O O . GLY B 1 349 ? -9.156 -30.891 -16.719 1 94.81 349 GLY B O 1
ATOM 8212 N N . HIS B 1 350 ? -9.164 -28.656 -16.203 1 90.56 350 HIS B N 1
ATOM 8213 C CA . HIS B 1 350 ? -8.57 -28.203 -17.453 1 90.56 350 HIS B CA 1
ATOM 8214 C C . HIS B 1 350 ? -7.43 -27.219 -17.203 1 90.56 350 HIS B C 1
ATOM 8216 O O . HIS B 1 350 ? -7.492 -26.422 -16.266 1 90.56 350 HIS B O 1
ATOM 8222 N N . THR B 1 351 ? -6.426 -27.266 -18.016 1 85.56 351 THR B N 1
ATOM 8223 C CA . THR B 1 351 ? -5.227 -26.469 -17.812 1 85.56 351 THR B CA 1
ATOM 8224 C C . THR B 1 351 ? -5.574 -24.984 -17.781 1 85.56 351 THR B C 1
ATOM 8226 O O . THR B 1 351 ? -4.898 -24.203 -17.109 1 85.56 351 THR B O 1
ATOM 8229 N N . ARG B 1 352 ? -6.668 -24.547 -18.406 1 86.06 352 ARG B N 1
ATOM 8230 C CA . ARG B 1 352 ? -7.047 -23.141 -18.484 1 86.06 352 ARG B CA 1
ATOM 8231 C C . ARG B 1 352 ? -7.848 -22.719 -17.266 1 86.06 352 ARG B C 1
ATOM 8233 O O . ARG B 1 352 ? -7.988 -21.531 -17 1 86.06 352 ARG B O 1
ATOM 8240 N N . THR B 1 353 ? -8.406 -23.688 -16.578 1 92.94 353 THR B N 1
ATOM 8241 C CA . THR B 1 353 ? -9.305 -23.312 -15.492 1 92.94 353 THR B CA 1
ATOM 8242 C C . THR B 1 353 ? -8.789 -23.859 -14.156 1 92.94 353 THR B C 1
ATOM 8244 O O . THR B 1 353 ? -9.555 -24 -13.203 1 92.94 353 THR B O 1
ATOM 8247 N N . LEU B 1 354 ? -7.512 -24.219 -14.141 1 94.56 354 LEU B N 1
ATOM 8248 C CA . LEU B 1 354 ? -6.934 -24.719 -12.898 1 94.56 354 LEU B CA 1
ATOM 8249 C C . LEU B 1 354 ? -7.066 -23.672 -11.789 1 94.56 354 LEU B C 1
ATOM 8251 O O . LEU B 1 354 ? -7.484 -24 -10.672 1 94.56 354 LEU B O 1
ATOM 8255 N N . LEU B 1 355 ? -6.699 -22.484 -12.133 1 93.25 355 LEU B N 1
ATOM 8256 C CA . LEU B 1 355 ? -6.805 -21.375 -11.188 1 93.25 355 LEU B CA 1
ATOM 8257 C C . LEU B 1 355 ? -8.07 -20.562 -11.445 1 93.25 355 LEU B C 1
ATOM 8259 O O . LEU B 1 355 ? -8.727 -20.734 -12.477 1 93.25 355 LEU B O 1
ATOM 8263 N N . SER B 1 356 ? -8.43 -19.703 -10.555 1 93.06 356 SER B N 1
ATOM 8264 C CA . SER B 1 356 ? -9.742 -19.078 -10.547 1 93.06 356 SER B CA 1
ATOM 8265 C C . SER B 1 356 ? -9.781 -17.891 -11.508 1 93.06 356 SER B C 1
ATOM 8267 O O . SER B 1 356 ? -10.844 -17.312 -11.742 1 93.06 356 SER B O 1
ATOM 8269 N N . THR B 1 357 ? -8.625 -17.594 -12.109 1 84.31 357 THR B N 1
ATOM 8270 C CA . THR B 1 357 ? -8.539 -16.406 -12.953 1 84.31 357 THR B CA 1
ATOM 8271 C C . THR B 1 357 ? -9.57 -16.469 -14.078 1 84.31 357 THR B C 1
ATOM 8273 O O . THR B 1 357 ? -10.211 -15.461 -14.398 1 84.31 357 THR B O 1
ATOM 8276 N N . TYR B 1 358 ? -9.789 -17.656 -14.664 1 86.69 358 TYR B N 1
ATOM 8277 C CA . TYR B 1 358 ? -10.648 -17.766 -15.836 1 86.69 358 TYR B CA 1
ATOM 8278 C C . TYR B 1 358 ? -11.789 -18.75 -15.586 1 86.69 358 TYR B C 1
ATOM 8280 O O . TYR B 1 358 ? -12.32 -19.344 -16.516 1 86.69 358 TYR B O 1
ATOM 8288 N N . ALA B 1 359 ? -12.094 -18.969 -14.383 1 93.69 359 ALA B N 1
ATOM 8289 C CA . ALA B 1 359 ? -13.156 -19.906 -14.023 1 93.69 359 ALA B CA 1
ATOM 8290 C C . ALA B 1 359 ? -14.094 -19.297 -12.977 1 93.69 359 ALA B C 1
ATOM 8292 O O . ALA B 1 359 ? -13.648 -18.562 -12.094 1 93.69 359 ALA B O 1
ATOM 8293 N N . ARG B 1 360 ? -15.359 -19.516 -13.117 1 93.88 360 ARG B N 1
ATOM 8294 C CA . ARG B 1 360 ? -16.375 -19.141 -12.141 1 93.88 360 ARG B CA 1
ATOM 8295 C C . ARG B 1 360 ? -17.203 -20.359 -11.727 1 93.88 360 ARG B C 1
ATOM 8297 O O . ARG B 1 360 ? -17.531 -21.219 -12.555 1 93.88 360 ARG B O 1
ATOM 8304 N N . PRO B 1 361 ? -17.625 -20.531 -10.445 1 94.94 361 PRO B N 1
ATOM 8305 C CA . PRO B 1 361 ? -17.375 -19.531 -9.406 1 94.94 361 PRO B CA 1
ATOM 8306 C C . PRO B 1 361 ? -15.914 -19.5 -8.969 1 94.94 361 PRO B C 1
ATOM 8308 O O . PRO B 1 361 ? -15.469 -18.531 -8.344 1 94.94 361 PRO B O 1
ATOM 8311 N N . HIS B 1 362 ? -15.141 -20.641 -9.148 1 96 362 HIS B N 1
ATOM 8312 C CA . HIS B 1 362 ? -13.711 -20.688 -8.867 1 96 362 HIS B CA 1
ATOM 8313 C C . HIS B 1 362 ? -13.016 -21.766 -9.703 1 96 362 HIS B C 1
ATOM 8315 O O . HIS B 1 362 ? -13.672 -22.5 -10.438 1 96 362 HIS B O 1
ATOM 8321 N N . GLY B 1 363 ? -11.711 -21.812 -9.633 1 96.56 363 GLY B N 1
ATOM 8322 C CA . GLY B 1 363 ? -10.914 -22.719 -10.422 1 96.56 363 GLY B CA 1
ATOM 8323 C C . GLY B 1 363 ? -10.992 -24.156 -9.938 1 96.56 363 GLY B C 1
ATOM 8324 O O . GLY B 1 363 ? -11.547 -24.422 -8.867 1 96.56 363 GLY B O 1
ATOM 8325 N N . ASP B 1 364 ? -10.453 -25.094 -10.695 1 98.12 364 ASP B N 1
ATOM 8326 C CA . ASP B 1 364 ? -10.523 -26.516 -10.422 1 98.12 364 ASP B CA 1
ATOM 8327 C C . ASP B 1 364 ? -9.773 -26.875 -9.133 1 98.12 364 ASP B C 1
ATOM 8329 O O . ASP B 1 364 ? -10.203 -27.734 -8.375 1 98.12 364 ASP B O 1
ATOM 8333 N N . LEU B 1 365 ? -8.688 -26.219 -8.906 1 98.12 365 LEU B N 1
ATOM 8334 C CA . LEU B 1 365 ? -7.871 -26.578 -7.746 1 98.12 365 LEU B CA 1
ATOM 8335 C C . LEU B 1 365 ? -8.562 -26.156 -6.449 1 98.12 365 LEU B C 1
ATOM 8337 O O . LEU B 1 365 ? -8.492 -26.875 -5.449 1 98.12 365 LEU B O 1
ATOM 8341 N N . VAL B 1 366 ? -9.188 -25 -6.496 1 97.5 366 VAL B N 1
ATOM 8342 C CA . VAL B 1 366 ? -9.953 -24.562 -5.332 1 97.5 366 VAL B CA 1
ATOM 8343 C C . VAL B 1 366 ? -11.141 -25.5 -5.121 1 97.5 366 VAL B C 1
ATOM 8345 O O . VAL B 1 366 ? -11.523 -25.781 -3.98 1 97.5 366 VAL B O 1
ATOM 8348 N N . GLU B 1 367 ? -11.742 -25.984 -6.23 1 98 367 GLU B N 1
ATOM 8349 C CA . GLU B 1 367 ? -12.906 -26.859 -6.172 1 98 367 GLU B CA 1
ATOM 8350 C C . GLU B 1 367 ? -12.523 -28.234 -5.617 1 98 367 GLU B C 1
ATOM 8352 O O . GLU B 1 367 ? -13.18 -28.734 -4.699 1 98 367 GLU B O 1
ATOM 8357 N N . PHE B 1 368 ? -11.469 -28.812 -6.098 1 98.25 368 PHE B N 1
ATOM 8358 C CA . PHE B 1 368 ? -11.172 -30.219 -5.812 1 98.25 368 PHE B CA 1
ATOM 8359 C C . PHE B 1 368 ? -10.203 -30.328 -4.645 1 98.25 368 PHE B C 1
ATOM 8361 O O . PHE B 1 368 ? -10.086 -31.406 -4.039 1 98.25 368 PHE B O 1
ATOM 8368 N N . LYS B 1 369 ? -9.398 -29.328 -4.34 1 98.12 369 LYS B N 1
ATOM 8369 C CA . LYS B 1 369 ? -8.484 -29.281 -3.203 1 98.12 369 LYS B CA 1
ATOM 8370 C C . LYS B 1 369 ? -7.555 -30.484 -3.193 1 98.12 369 LYS B C 1
ATOM 8372 O O . LYS B 1 369 ? -7.5 -31.234 -2.211 1 98.12 369 LYS B O 1
ATOM 8377 N N . PRO B 1 370 ? -6.746 -30.641 -4.191 1 98.31 370 PRO B N 1
ATOM 8378 C CA . PRO B 1 370 ? -5.871 -31.812 -4.305 1 98.31 370 PRO B CA 1
ATOM 8379 C C . PRO B 1 370 ? -4.742 -31.812 -3.273 1 98.31 370 PRO B C 1
ATOM 8381 O O . PRO B 1 370 ? -4.344 -30.75 -2.791 1 98.31 370 PRO B O 1
ATOM 8384 N N . ILE B 1 371 ? -4.176 -32.969 -2.99 1 97.88 371 ILE B N 1
ATOM 8385 C CA . ILE B 1 371 ? -3.062 -33.094 -2.055 1 97.88 371 ILE B CA 1
ATOM 8386 C C . ILE B 1 371 ? -1.74 -33.062 -2.818 1 97.88 371 ILE B C 1
ATOM 8388 O O . ILE B 1 371 ? -0.668 -32.969 -2.217 1 97.88 371 ILE B O 1
ATOM 8392 N N . PHE B 1 372 ? -1.853 -33.156 -4.168 1 97.5 372 PHE B N 1
ATOM 8393 C CA . PHE B 1 372 ? -0.676 -33.312 -5.016 1 97.5 372 PHE B CA 1
ATOM 8394 C C . PHE B 1 372 ? -0.872 -32.625 -6.348 1 97.5 372 PHE B C 1
ATOM 8396 O O . PHE B 1 372 ? -1.954 -32.656 -6.938 1 97.5 372 PHE B O 1
ATOM 8403 N N . LEU B 1 373 ? 0.157 -31.922 -6.762 1 97.25 373 LEU B N 1
ATOM 8404 C CA . LEU B 1 373 ? 0.128 -31.25 -8.062 1 97.25 373 LEU B CA 1
ATOM 8405 C C . LEU B 1 373 ? 1.243 -31.766 -8.961 1 97.25 373 LEU B C 1
ATOM 8407 O O . LEU B 1 373 ? 2.361 -32 -8.5 1 97.25 373 LEU B O 1
ATOM 8411 N N . ILE B 1 374 ? 0.931 -31.953 -10.203 1 96.44 374 ILE B N 1
ATOM 8412 C CA . ILE B 1 374 ? 1.957 -32.219 -11.203 1 96.44 374 ILE B CA 1
ATOM 8413 C C . ILE B 1 374 ? 1.896 -31.172 -12.305 1 96.44 374 ILE B C 1
ATOM 8415 O O . ILE B 1 374 ? 0.879 -30.5 -12.469 1 96.44 374 ILE B O 1
ATOM 8419 N N . GLY B 1 375 ? 3.004 -31.047 -12.953 1 93.19 375 GLY B N 1
ATOM 8420 C CA . GLY B 1 375 ? 2.977 -30.078 -14.047 1 93.19 375 GLY B CA 1
ATOM 8421 C C . GLY B 1 375 ? 4.277 -30.031 -14.828 1 93.19 375 GLY B C 1
ATOM 8422 O O . GLY B 1 375 ? 5.312 -30.5 -14.352 1 93.19 375 GLY B O 1
ATOM 8423 N N . VAL B 1 376 ? 4.137 -29.484 -16.031 1 90.44 376 VAL B N 1
ATOM 8424 C CA . VAL B 1 376 ? 5.289 -29.109 -16.844 1 90.44 376 VAL B CA 1
ATOM 8425 C C . VAL B 1 376 ? 5.73 -27.688 -16.5 1 90.44 376 VAL B C 1
ATOM 8427 O O . VAL B 1 376 ? 5.059 -27 -15.727 1 90.44 376 VAL B O 1
ATOM 8430 N N . PRO B 1 377 ? 6.891 -27.219 -16.953 1 86.88 377 PRO B N 1
ATOM 8431 C CA . PRO B 1 377 ? 7.402 -25.891 -16.578 1 86.88 377 PRO B CA 1
ATOM 8432 C C . PRO B 1 377 ? 6.379 -24.781 -16.812 1 86.88 377 PRO B C 1
ATOM 8434 O O . PRO B 1 377 ? 6.168 -23.953 -15.922 1 86.88 377 PRO B O 1
ATOM 8437 N N . ARG B 1 378 ? 5.621 -24.844 -17.844 1 83 378 ARG B N 1
ATOM 8438 C CA . ARG B 1 378 ? 4.66 -23.797 -18.172 1 83 378 ARG B CA 1
ATOM 8439 C C . ARG B 1 378 ? 3.572 -23.703 -17.109 1 83 378 ARG B C 1
ATOM 8441 O O . ARG B 1 378 ? 3.107 -22.594 -16.781 1 83 378 ARG B O 1
ATOM 8448 N N . ILE B 1 379 ? 3.189 -24.797 -16.625 1 89.88 379 ILE B N 1
ATOM 8449 C CA . ILE B 1 379 ? 2.119 -24.844 -15.625 1 89.88 379 ILE B CA 1
ATOM 8450 C C . ILE B 1 379 ? 2.602 -24.203 -14.328 1 89.88 379 ILE B C 1
ATOM 8452 O O . ILE B 1 379 ? 1.922 -23.344 -13.758 1 89.88 379 ILE B O 1
ATOM 8456 N N . PHE B 1 380 ? 3.771 -24.531 -13.883 1 92.75 380 PHE B N 1
ATOM 8457 C CA . PHE B 1 380 ? 4.281 -24.016 -12.617 1 92.75 380 PHE B CA 1
ATOM 8458 C C . PHE B 1 380 ? 4.668 -22.547 -12.766 1 92.75 380 PHE B C 1
ATOM 8460 O O . PHE B 1 380 ? 4.527 -21.766 -11.82 1 92.75 380 PHE B O 1
ATOM 8467 N N . ASP B 1 381 ? 5.156 -22.219 -13.953 1 87.69 381 ASP B N 1
ATOM 8468 C CA . ASP B 1 381 ? 5.41 -20.797 -14.203 1 87.69 381 ASP B CA 1
ATOM 8469 C C . ASP B 1 381 ? 4.117 -19.984 -14.109 1 87.69 381 ASP B C 1
ATOM 8471 O O . ASP B 1 381 ? 4.125 -18.859 -13.625 1 87.69 381 ASP B O 1
ATOM 8475 N N . SER B 1 382 ? 3.082 -20.562 -14.633 1 86.44 382 SER B N 1
ATOM 8476 C CA . SER B 1 382 ? 1.791 -19.875 -14.57 1 86.44 382 SER B CA 1
ATOM 8477 C C . SER B 1 382 ? 1.31 -19.719 -13.133 1 86.44 382 SER B C 1
ATOM 8479 O O . SER B 1 382 ? 0.746 -18.688 -12.766 1 86.44 382 SER B O 1
ATOM 8481 N N . TYR B 1 383 ? 1.495 -20.781 -12.312 1 92.81 383 TYR B N 1
ATOM 8482 C CA . TYR B 1 383 ? 1.165 -20.672 -10.898 1 92.81 383 TYR B CA 1
ATOM 8483 C C . TYR B 1 383 ? 1.915 -19.516 -10.25 1 92.81 383 TYR B C 1
ATOM 8485 O O . TYR B 1 383 ? 1.312 -18.672 -9.586 1 92.81 383 TYR B O 1
ATOM 8493 N N . LYS B 1 384 ? 3.211 -19.531 -10.508 1 92.81 384 LYS B N 1
ATOM 8494 C CA . LYS B 1 384 ? 4.074 -18.516 -9.922 1 92.81 384 LYS B CA 1
ATOM 8495 C C . LYS B 1 384 ? 3.631 -17.109 -10.336 1 92.81 384 LYS B C 1
ATOM 8497 O O . LYS B 1 384 ? 3.484 -16.219 -9.5 1 92.81 384 LYS B O 1
ATOM 8502 N N . LYS B 1 385 ? 3.395 -17 -11.562 1 84.5 385 LYS B N 1
ATOM 8503 C CA . LYS B 1 385 ? 3.002 -15.695 -12.102 1 84.5 385 LYS B CA 1
ATOM 8504 C C . LYS B 1 385 ? 1.68 -15.227 -11.5 1 84.5 385 LYS B C 1
ATOM 8506 O O . LYS B 1 385 ? 1.538 -14.062 -11.125 1 84.5 385 LYS B O 1
ATOM 8511 N N . THR B 1 386 ? 0.734 -16.078 -11.461 1 87.38 386 THR B N 1
ATOM 8512 C CA . THR B 1 386 ? -0.582 -15.734 -10.93 1 87.38 386 THR B CA 1
ATOM 8513 C C . THR B 1 386 ? -0.495 -15.383 -9.445 1 87.38 386 THR B C 1
ATOM 8515 O O . THR B 1 386 ? -1.136 -14.438 -8.992 1 87.38 386 THR B O 1
ATOM 8518 N N . MET B 1 387 ? 0.259 -16.141 -8.711 1 93.44 387 MET B N 1
ATOM 8519 C CA . MET B 1 387 ? 0.434 -15.867 -7.289 1 93.44 387 MET B CA 1
ATOM 8520 C C . MET B 1 387 ? 1.135 -14.531 -7.07 1 93.44 387 MET B C 1
ATOM 8522 O O . MET B 1 387 ? 0.724 -13.742 -6.215 1 93.44 387 MET B O 1
ATOM 8526 N N . GLU B 1 388 ? 2.164 -14.281 -7.867 1 90.25 388 GLU B N 1
ATOM 8527 C CA . GLU B 1 388 ? 2.881 -13.016 -7.762 1 90.25 388 GLU B CA 1
ATOM 8528 C C . GLU B 1 388 ? 1.974 -11.836 -8.102 1 90.25 388 GLU B C 1
ATOM 8530 O O . GLU B 1 388 ? 2.061 -10.781 -7.469 1 90.25 388 GLU B O 1
ATOM 8535 N N . ALA B 1 389 ? 1.121 -12.039 -9.055 1 83.75 389 ALA B N 1
ATOM 8536 C CA . ALA B 1 389 ? 0.208 -10.984 -9.484 1 83.75 389 ALA B CA 1
ATOM 8537 C C . ALA B 1 389 ? -0.815 -10.664 -8.398 1 83.75 389 ALA B C 1
ATOM 8539 O O . ALA B 1 389 ? -1.369 -9.562 -8.367 1 83.75 389 ALA B O 1
ATOM 8540 N N . SER B 1 390 ? -1.041 -11.586 -7.512 1 89.56 390 SER B N 1
ATOM 8541 C CA . SER B 1 390 ? -2.031 -11.391 -6.457 1 89.56 390 SER B CA 1
ATOM 8542 C C . SER B 1 390 ? -1.439 -10.625 -5.277 1 89.56 390 SER B C 1
ATOM 8544 O O . SER B 1 390 ? -2.172 -10.164 -4.398 1 89.56 390 SER B O 1
ATOM 8546 N N . LEU B 1 391 ? -0.127 -10.477 -5.25 1 91.25 391 LEU B N 1
ATOM 8547 C CA . LEU B 1 391 ? 0.546 -9.773 -4.164 1 91.25 391 LEU B CA 1
ATOM 8548 C C . LEU B 1 391 ? 0.367 -8.266 -4.309 1 91.25 391 LEU B C 1
ATOM 8550 O O . LEU B 1 391 ? 0.015 -7.773 -5.383 1 91.25 391 LEU B O 1
ATOM 8554 N N . ALA B 1 392 ? 0.606 -7.535 -3.166 1 87.31 392 ALA B N 1
ATOM 8555 C CA . ALA B 1 392 ? 0.575 -6.074 -3.191 1 87.31 392 ALA B CA 1
ATOM 8556 C C . ALA B 1 392 ? 1.625 -5.52 -4.148 1 87.31 392 ALA B C 1
ATOM 8558 O O . ALA B 1 392 ? 2.582 -6.215 -4.5 1 87.31 392 ALA B O 1
ATOM 8559 N N . GLN B 1 393 ? 1.414 -4.324 -4.598 1 81.12 393 GLN B N 1
ATOM 8560 C CA . GLN B 1 393 ? 2.342 -3.68 -5.52 1 81.12 393 GLN B CA 1
ATOM 8561 C C . GLN B 1 393 ? 3.703 -3.457 -4.867 1 81.12 393 GLN B C 1
ATOM 8563 O O . GLN B 1 393 ? 3.805 -3.381 -3.641 1 81.12 393 GLN B O 1
ATOM 8568 N N . ARG B 1 394 ? 4.688 -3.367 -5.707 1 81.31 394 ARG B N 1
ATOM 8569 C CA . ARG B 1 394 ? 6.027 -3.088 -5.195 1 81.31 394 ARG B CA 1
ATOM 8570 C C . ARG B 1 394 ? 6.07 -1.736 -4.492 1 81.31 394 ARG B C 1
ATOM 8572 O O . ARG B 1 394 ? 5.461 -0.77 -4.953 1 81.31 394 ARG B O 1
ATOM 8579 N N . GLY B 1 395 ? 6.738 -1.724 -3.402 1 82.31 395 GLY B N 1
ATOM 8580 C CA . GLY B 1 395 ? 6.812 -0.499 -2.623 1 82.31 395 GLY B CA 1
ATOM 8581 C C . GLY B 1 395 ? 5.895 -0.501 -1.416 1 82.31 395 GLY B C 1
ATOM 8582 O O . GLY B 1 395 ? 6.133 0.217 -0.444 1 82.31 395 GLY B O 1
ATOM 8583 N N . ALA B 1 396 ? 4.777 -1.23 -1.54 1 88.25 396 ALA B N 1
ATOM 8584 C CA . ALA B 1 396 ? 3.875 -1.359 -0.399 1 88.25 396 ALA B CA 1
ATOM 8585 C C . ALA B 1 396 ? 4.516 -2.174 0.719 1 88.25 396 ALA B C 1
ATOM 8587 O O . ALA B 1 396 ? 5.332 -3.062 0.459 1 88.25 396 ALA B O 1
ATOM 8588 N N . LEU B 1 397 ? 4.164 -1.885 1.921 1 93.88 397 LEU B N 1
ATOM 8589 C CA . LEU B 1 397 ? 4.723 -2.6 3.064 1 93.88 397 LEU B CA 1
ATOM 8590 C C . LEU B 1 397 ? 4.367 -4.082 3.006 1 93.88 397 LEU B C 1
ATOM 8592 O O . LEU B 1 397 ? 5.184 -4.934 3.355 1 93.88 397 LEU B O 1
ATOM 8596 N N . GLU B 1 398 ? 3.164 -4.438 2.525 1 94.19 398 GLU B N 1
ATOM 8597 C CA . GLU B 1 398 ? 2.75 -5.832 2.396 1 94.19 398 GLU B CA 1
ATOM 8598 C C . GLU B 1 398 ? 3.682 -6.602 1.462 1 94.19 398 GLU B C 1
ATOM 8600 O O . GLU B 1 398 ? 4.051 -7.742 1.744 1 94.19 398 GLU B O 1
ATOM 8605 N N . ARG B 1 399 ? 4.012 -6.012 0.328 1 93 399 ARG B N 1
ATOM 8606 C CA . ARG B 1 399 ? 4.922 -6.629 -0.634 1 93 399 ARG B CA 1
ATOM 8607 C C . ARG B 1 399 ? 6.309 -6.828 -0.028 1 93 399 ARG B C 1
ATOM 8609 O O . ARG B 1 399 ? 6.93 -7.875 -0.219 1 93 399 ARG B O 1
ATOM 8616 N N . GLN B 1 400 ? 6.742 -5.824 0.694 1 94.25 400 GLN B N 1
ATOM 8617 C CA . GLN B 1 400 ? 8.047 -5.918 1.347 1 94.25 400 GLN B CA 1
ATOM 8618 C C . GLN B 1 400 ? 8.07 -7.059 2.359 1 94.25 400 GLN B C 1
ATOM 8620 O O . GLN B 1 400 ? 9.078 -7.766 2.482 1 94.25 400 GLN B O 1
ATOM 8625 N N . ILE B 1 401 ? 7.012 -7.137 3.084 1 96.25 401 ILE B N 1
ATOM 8626 C CA . ILE B 1 401 ? 6.902 -8.211 4.059 1 96.25 401 ILE B CA 1
ATOM 8627 C C . ILE B 1 401 ? 6.977 -9.562 3.35 1 96.25 401 ILE B C 1
ATOM 8629 O O . ILE B 1 401 ? 7.688 -10.469 3.793 1 96.25 401 ILE B O 1
ATOM 8633 N N . PHE B 1 402 ? 6.293 -9.742 2.254 1 97.25 402 PHE B N 1
ATOM 8634 C CA . PHE B 1 402 ? 6.328 -10.984 1.499 1 97.25 402 PHE B CA 1
ATOM 8635 C C . PHE B 1 402 ? 7.75 -11.305 1.053 1 97.25 402 PHE B C 1
ATOM 8637 O O . PHE B 1 402 ? 8.234 -12.422 1.258 1 97.25 402 PHE B O 1
ATOM 8644 N N . GLU B 1 403 ? 8.367 -10.398 0.386 1 96.06 403 GLU B N 1
ATOM 8645 C CA . GLU B 1 403 ? 9.719 -10.602 -0.133 1 96.06 403 GLU B CA 1
ATOM 8646 C C . GLU B 1 403 ? 10.695 -10.953 0.988 1 96.06 403 GLU B C 1
ATOM 8648 O O . GLU B 1 403 ? 11.555 -11.82 0.817 1 96.06 403 GLU B O 1
ATOM 8653 N N . HIS B 1 404 ? 10.5 -10.242 2.119 1 96.81 404 HIS B N 1
ATOM 8654 C CA . HIS B 1 404 ? 11.336 -10.516 3.281 1 96.81 404 HIS B CA 1
ATOM 8655 C C . HIS B 1 404 ? 11.094 -11.922 3.816 1 96.81 404 HIS B C 1
ATOM 8657 O O . HIS B 1 404 ? 12.039 -12.656 4.102 1 96.81 404 HIS B O 1
ATOM 8663 N N . ALA B 1 405 ? 9.859 -12.266 3.959 1 98.06 405 ALA B N 1
ATOM 8664 C CA . ALA B 1 405 ? 9.484 -13.594 4.43 1 98.06 405 ALA B CA 1
ATOM 8665 C C . ALA B 1 405 ? 9.969 -14.672 3.463 1 98.06 405 ALA B C 1
ATOM 8667 O O . ALA B 1 405 ? 10.414 -15.742 3.887 1 98.06 405 ALA B O 1
ATOM 8668 N N . PHE B 1 406 ? 9.82 -14.438 2.17 1 97.62 406 PHE B N 1
ATOM 8669 C CA . PHE B 1 406 ? 10.266 -15.359 1.134 1 97.62 406 PHE B CA 1
ATOM 8670 C C . PHE B 1 406 ? 11.758 -15.656 1.275 1 97.62 406 PHE B C 1
ATOM 8672 O O . PHE B 1 406 ? 12.164 -16.812 1.323 1 97.62 406 PHE B O 1
ATOM 8679 N N . ALA B 1 407 ? 12.555 -14.586 1.354 1 97.12 407 ALA B N 1
ATOM 8680 C CA . ALA B 1 407 ? 14.008 -14.742 1.49 1 97.12 407 ALA B CA 1
ATOM 8681 C C . ALA B 1 407 ? 14.359 -15.453 2.795 1 97.12 407 ALA B C 1
ATOM 8683 O O . ALA B 1 407 ? 15.242 -16.312 2.82 1 97.12 407 ALA B O 1
ATOM 8684 N N . SER B 1 408 ? 13.664 -15.055 3.842 1 97.94 408 SER B N 1
ATOM 8685 C CA . SER B 1 408 ? 13.891 -15.656 5.152 1 97.94 408 SER B CA 1
ATOM 8686 C C . SER B 1 408 ? 13.586 -17.156 5.133 1 97.94 408 SER B C 1
ATOM 8688 O O . SER B 1 408 ? 14.398 -17.969 5.562 1 97.94 408 SER B O 1
ATOM 8690 N N . ARG B 1 409 ? 12.414 -17.531 4.621 1 97.69 409 ARG B N 1
ATOM 8691 C CA . ARG B 1 409 ? 12.016 -18.938 4.598 1 97.69 409 ARG B CA 1
ATOM 8692 C C . ARG B 1 409 ? 12.93 -19.75 3.686 1 97.69 409 ARG B C 1
ATOM 8694 O O . ARG B 1 409 ? 13.266 -20.891 3.998 1 97.69 409 ARG B O 1
ATOM 8701 N N . LEU B 1 410 ? 13.289 -19.219 2.539 1 95.69 410 LEU B N 1
ATOM 8702 C CA . LEU B 1 410 ? 14.203 -19.938 1.651 1 95.69 410 LEU B CA 1
ATOM 8703 C C . LEU B 1 410 ? 15.484 -20.297 2.381 1 95.69 410 LEU B C 1
ATOM 8705 O O . LEU B 1 410 ? 15.984 -21.422 2.238 1 95.69 410 LEU B O 1
ATOM 8709 N N . LYS B 1 411 ? 16.016 -19.375 3.191 1 96.19 411 LYS B N 1
ATOM 8710 C CA . LYS B 1 411 ? 17.219 -19.641 3.984 1 96.19 411 LYS B CA 1
ATOM 8711 C C . LYS B 1 411 ? 16.969 -20.766 4.98 1 96.19 411 LYS B C 1
ATOM 8713 O O . LYS B 1 411 ? 17.828 -21.641 5.148 1 96.19 411 LYS B O 1
ATOM 8718 N N . TYR B 1 412 ? 15.828 -20.734 5.617 1 96.56 412 TYR B N 1
ATOM 8719 C CA . TYR B 1 412 ? 15.492 -21.781 6.582 1 96.56 412 TYR B CA 1
ATOM 8720 C C . TYR B 1 412 ? 15.32 -23.125 5.898 1 96.56 412 TYR B C 1
ATOM 8722 O O . TYR B 1 412 ? 15.727 -24.156 6.438 1 96.56 412 TYR B O 1
ATOM 8730 N N . LEU B 1 413 ? 14.719 -23.141 4.707 1 94.56 413 LEU B N 1
ATOM 8731 C CA . LEU B 1 413 ? 14.555 -24.375 3.963 1 94.56 413 LEU B CA 1
ATOM 8732 C C . LEU B 1 413 ? 15.914 -25 3.631 1 94.56 413 LEU B C 1
ATOM 8734 O O . LEU B 1 413 ? 16.094 -26.219 3.752 1 94.56 413 LEU B O 1
ATOM 8738 N N . HIS B 1 414 ? 16.859 -24.172 3.242 1 92.25 414 HIS B N 1
ATOM 8739 C CA . HIS B 1 414 ? 18.203 -24.641 2.951 1 92.25 414 HIS B CA 1
ATOM 8740 C C . HIS B 1 414 ? 18.844 -25.25 4.191 1 92.25 414 HIS B C 1
ATOM 8742 O O . HIS B 1 414 ? 19.688 -26.156 4.086 1 92.25 414 HIS B O 1
ATOM 8748 N N . ALA B 1 415 ? 18.422 -24.781 5.367 1 93.94 415 ALA B N 1
ATOM 8749 C CA . ALA B 1 415 ? 18.969 -25.281 6.629 1 93.94 415 ALA B CA 1
ATOM 8750 C C . ALA B 1 415 ? 18.172 -26.484 7.145 1 93.94 415 ALA B C 1
ATOM 8752 O O . ALA B 1 415 ? 18.453 -27 8.219 1 93.94 415 ALA B O 1
ATOM 8753 N N . GLY B 1 416 ? 17.172 -26.906 6.395 1 93.5 416 GLY B N 1
ATOM 8754 C CA . GLY B 1 416 ? 16.359 -28.047 6.785 1 93.5 416 GLY B CA 1
ATOM 8755 C C . GLY B 1 416 ? 15.312 -27.703 7.832 1 93.5 416 GLY B C 1
ATOM 8756 O O . GLY B 1 416 ? 14.898 -28.562 8.609 1 93.5 416 GLY B O 1
ATOM 8757 N N . MET B 1 417 ? 14.992 -26.406 7.918 1 95.88 417 MET B N 1
ATOM 8758 C CA . MET B 1 417 ? 14.055 -25.938 8.938 1 95.88 417 MET B CA 1
ATOM 8759 C C . MET B 1 417 ? 12.719 -25.531 8.312 1 95.88 417 MET B C 1
ATOM 8761 O O . MET B 1 417 ? 12.656 -25.25 7.121 1 95.88 417 MET B O 1
ATOM 8765 N N . GLU B 1 418 ? 11.664 -25.562 9.164 1 96.19 418 GLU B N 1
ATOM 8766 C CA . GLU B 1 418 ? 10.336 -25.094 8.797 1 96.19 418 GLU B CA 1
ATOM 8767 C C . GLU B 1 418 ? 9.969 -23.812 9.539 1 96.19 418 GLU B C 1
ATOM 8769 O O . GLU B 1 418 ? 10.453 -23.578 10.648 1 96.19 418 GLU B O 1
ATOM 8774 N N . THR B 1 419 ? 9.172 -22.953 8.906 1 97.75 419 THR B N 1
ATOM 8775 C CA . THR B 1 419 ? 8.789 -21.656 9.461 1 97.75 419 THR B CA 1
ATOM 8776 C C . THR B 1 419 ? 7.273 -21.562 9.602 1 97.75 419 THR B C 1
ATOM 8778 O O . THR B 1 419 ? 6.621 -20.844 8.852 1 97.75 419 THR B O 1
ATOM 8781 N N . PRO B 1 420 ? 6.711 -22.188 10.648 1 97.88 420 PRO B N 1
ATOM 8782 C CA . PRO B 1 420 ? 5.258 -22.172 10.82 1 97.88 420 PRO B CA 1
ATOM 8783 C C . PRO B 1 420 ? 4.676 -20.766 10.844 1 97.88 420 PRO B C 1
ATOM 8785 O O . PRO B 1 420 ? 3.58 -20.531 10.328 1 97.88 420 PRO B O 1
ATOM 8788 N N . PHE B 1 421 ? 5.406 -19.75 11.414 1 97.94 421 PHE B N 1
ATOM 8789 C CA . PHE B 1 421 ? 4.922 -18.391 11.492 1 97.94 421 PHE B CA 1
ATOM 8790 C C . PHE B 1 421 ? 4.742 -17.781 10.102 1 97.94 421 PHE B C 1
ATOM 8792 O O . PHE B 1 421 ? 3.668 -17.281 9.773 1 97.94 421 PHE B O 1
ATOM 8799 N N . TRP B 1 422 ? 5.789 -17.828 9.219 1 98 422 TRP B N 1
ATOM 8800 C CA . TRP B 1 422 ? 5.699 -17.297 7.867 1 98 422 TRP B CA 1
ATOM 8801 C C . TRP B 1 422 ? 4.598 -18 7.078 1 98 422 TRP B C 1
ATOM 8803 O O . TRP B 1 422 ? 3.871 -17.359 6.312 1 98 422 TRP B O 1
ATOM 8813 N N . ASN B 1 423 ? 4.496 -19.312 7.254 1 97.38 423 ASN B N 1
ATOM 8814 C CA . ASN B 1 423 ? 3.502 -20.094 6.527 1 97.38 423 ASN B CA 1
ATOM 8815 C C . ASN B 1 423 ? 2.084 -19.625 6.816 1 97.38 423 ASN B C 1
ATOM 8817 O O . ASN B 1 423 ? 1.285 -19.438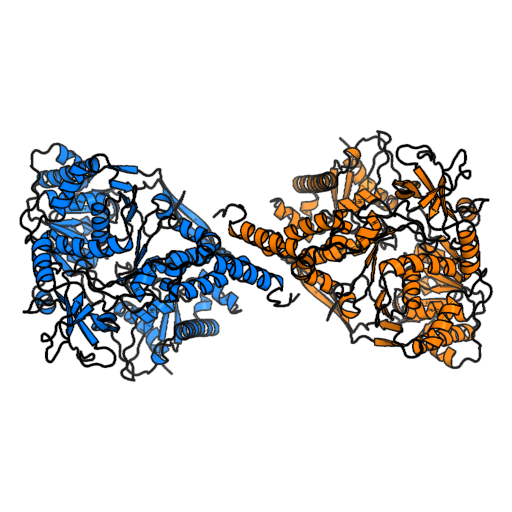 5.898 1 97.38 423 ASN B O 1
ATOM 8821 N N . GLU B 1 424 ? 1.818 -19.453 8.094 1 96.69 424 GLU B N 1
ATOM 8822 C CA . GLU B 1 424 ? 0.478 -19.094 8.539 1 96.69 424 GLU B CA 1
ATOM 8823 C C . GLU B 1 424 ? 0.153 -17.641 8.172 1 96.69 424 GLU B C 1
ATOM 8825 O O . GLU B 1 424 ? -0.966 -17.344 7.754 1 96.69 424 GLU B O 1
ATOM 8830 N N . VAL B 1 425 ? 1.115 -16.766 8.305 1 96.38 425 VAL B N 1
ATOM 8831 C CA . VAL B 1 425 ? 0.828 -15.344 8.281 1 96.38 425 VAL B CA 1
ATOM 8832 C C . VAL B 1 425 ? 1.002 -14.812 6.859 1 96.38 425 VAL B C 1
ATOM 8834 O O . VAL B 1 425 ? 0.274 -13.906 6.434 1 96.38 425 VAL B O 1
ATOM 8837 N N . VAL B 1 426 ? 1.966 -15.32 6.098 1 97 426 VAL B N 1
ATOM 8838 C CA . VAL B 1 426 ? 2.336 -14.703 4.828 1 97 426 VAL B CA 1
ATOM 8839 C C . VAL B 1 426 ? 1.926 -15.617 3.674 1 97 426 VAL B C 1
ATOM 8841 O O . VAL B 1 426 ? 1.344 -15.164 2.688 1 97 426 VAL B O 1
ATOM 8844 N N . PHE B 1 427 ? 2.129 -16.953 3.748 1 97.25 427 PHE B N 1
ATOM 8845 C CA . PHE B 1 427 ? 2.055 -17.797 2.557 1 97.25 427 PHE B CA 1
ATOM 8846 C C . PHE B 1 427 ? 0.711 -18.516 2.484 1 97.25 427 PHE B C 1
ATOM 8848 O O . PHE B 1 427 ? 0.326 -19.016 1.426 1 97.25 427 PHE B O 1
ATOM 8855 N N . ALA B 1 428 ? -0.064 -18.609 3.598 1 95.88 428 ALA B N 1
ATOM 8856 C CA . ALA B 1 428 ? -1.321 -19.344 3.672 1 95.88 428 ALA B CA 1
ATOM 8857 C C . ALA B 1 428 ? -2.301 -18.875 2.602 1 95.88 428 ALA B C 1
ATOM 8859 O O . ALA B 1 428 ? -2.936 -19.688 1.928 1 95.88 428 ALA B O 1
ATOM 8860 N N . PRO B 1 429 ? -2.422 -17.547 2.434 1 94.38 429 PRO B N 1
ATOM 8861 C CA . PRO B 1 429 ? -3.381 -17.094 1.42 1 94.38 429 PRO B CA 1
ATOM 8862 C C . PRO B 1 429 ? -3.043 -17.609 0.021 1 94.38 429 PRO B C 1
ATOM 8864 O O . PRO B 1 429 ? -3.945 -17.875 -0.775 1 94.38 429 PRO B O 1
ATOM 8867 N N . LEU B 1 430 ? -1.777 -17.688 -0.343 1 96.25 430 LEU B N 1
ATOM 8868 C CA . LEU B 1 430 ? -1.365 -18.188 -1.651 1 96.25 430 LEU B CA 1
ATOM 8869 C C . LEU B 1 430 ? -1.639 -19.672 -1.776 1 96.25 430 LEU B C 1
ATOM 8871 O O . LEU B 1 430 ? -1.973 -20.172 -2.859 1 96.25 430 LEU B O 1
ATOM 8875 N N . ARG B 1 431 ? -1.505 -20.422 -0.672 1 97.31 431 ARG B N 1
ATOM 8876 C CA . ARG B 1 431 ? -1.777 -21.859 -0.667 1 97.31 431 ARG B CA 1
ATOM 8877 C C . ARG B 1 431 ? -3.248 -22.125 -0.958 1 97.31 431 ARG B C 1
ATOM 8879 O O . ARG B 1 431 ? -3.582 -23.141 -1.586 1 97.31 431 ARG B O 1
ATOM 8886 N N . GLU B 1 432 ? -4.109 -21.219 -0.541 1 96.19 432 GLU B N 1
ATOM 8887 C CA . GLU B 1 432 ? -5.543 -21.359 -0.77 1 96.19 432 GLU B CA 1
ATOM 8888 C C . GLU B 1 432 ? -5.879 -21.266 -2.256 1 96.19 432 GLU B C 1
ATOM 8890 O O . GLU B 1 432 ? -6.891 -21.812 -2.707 1 96.19 432 GLU B O 1
ATOM 8895 N N . MET B 1 433 ? -5.02 -20.656 -3.025 1 95.5 433 MET B N 1
ATOM 8896 C CA . MET B 1 433 ? -5.258 -20.469 -4.457 1 95.5 433 MET B CA 1
ATOM 8897 C C . MET B 1 433 ? -5.188 -21.812 -5.188 1 95.5 433 MET B C 1
ATOM 8899 O O . MET B 1 433 ? -5.711 -21.938 -6.297 1 95.5 433 MET B O 1
ATOM 8903 N N . VAL B 1 434 ? -4.512 -22.797 -4.527 1 97.12 434 VAL B N 1
ATOM 8904 C CA . VAL B 1 434 ? -4.426 -24.109 -5.156 1 97.12 434 VAL B CA 1
ATOM 8905 C C . VAL B 1 434 ? -5.172 -25.141 -4.312 1 97.12 434 VAL B C 1
ATOM 8907 O O . VAL B 1 434 ? -4.871 -26.328 -4.367 1 97.12 434 VAL B O 1
ATOM 8910 N N . GLY B 1 435 ? -6.078 -24.656 -3.441 1 96.69 435 GLY B N 1
ATOM 8911 C CA . GLY B 1 435 ? -6.988 -25.531 -2.727 1 96.69 435 GLY B CA 1
ATOM 8912 C C . GLY B 1 435 ? -6.625 -25.703 -1.263 1 96.69 435 GLY B C 1
ATOM 8913 O O . GLY B 1 435 ? -7.43 -26.203 -0.473 1 96.69 435 GLY B O 1
ATOM 8914 N N . GLY B 1 436 ? -5.395 -25.453 -0.873 1 96.75 436 GLY B N 1
ATOM 8915 C CA . GLY B 1 436 ? -5.031 -25.375 0.533 1 96.75 436 GLY B CA 1
ATOM 8916 C C . GLY B 1 436 ? -4.617 -26.703 1.118 1 96.75 436 GLY B C 1
ATOM 8917 O O . GLY B 1 436 ? -4.34 -26.812 2.314 1 96.75 436 GLY B O 1
ATOM 8918 N N . ARG B 1 437 ? -4.523 -27.828 0.308 1 96.88 437 ARG B N 1
ATOM 8919 C CA . ARG B 1 437 ? -4.262 -29.141 0.872 1 96.88 437 ARG B CA 1
ATOM 8920 C C . ARG B 1 437 ? -3.029 -29.781 0.234 1 96.88 437 ARG B C 1
ATOM 8922 O O . ARG B 1 437 ? -2.709 -30.938 0.507 1 96.88 437 ARG B O 1
ATOM 8929 N N . VAL B 1 438 ? -2.322 -29.031 -0.595 1 97.25 438 VAL B N 1
ATOM 8930 C CA . VAL B 1 438 ? -1.205 -29.594 -1.349 1 97.25 438 VAL B CA 1
ATOM 8931 C C . VAL B 1 438 ? -0.074 -29.969 -0.394 1 97.25 438 VAL B C 1
ATOM 8933 O O . VAL B 1 438 ? 0.356 -29.156 0.421 1 97.25 438 VAL B O 1
ATOM 8936 N N . ARG B 1 439 ? 0.358 -31.203 -0.511 1 95.81 439 ARG B N 1
ATOM 8937 C CA . ARG B 1 439 ? 1.445 -31.703 0.327 1 95.81 439 ARG B CA 1
ATOM 8938 C C . ARG B 1 439 ? 2.764 -31.719 -0.438 1 95.81 439 ARG B C 1
ATOM 8940 O O . ARG B 1 439 ? 3.834 -31.562 0.156 1 95.81 439 ARG B O 1
ATOM 8947 N N . SER B 1 440 ? 2.662 -31.984 -1.702 1 95.75 440 SER B N 1
ATOM 8948 C CA . SER B 1 440 ? 3.848 -32.031 -2.551 1 95.75 440 SER B CA 1
ATOM 8949 C C . SER B 1 440 ? 3.498 -31.766 -4.008 1 95.75 440 SER B C 1
ATOM 8951 O O . SER B 1 440 ? 2.33 -31.828 -4.395 1 95.75 440 SER B O 1
ATOM 8953 N N . MET B 1 441 ? 4.516 -31.422 -4.719 1 97.06 441 MET B N 1
ATOM 8954 C CA . MET B 1 441 ? 4.402 -31.125 -6.145 1 97.06 441 MET B CA 1
ATOM 8955 C C . MET B 1 441 ? 5.504 -31.812 -6.938 1 97.06 441 MET B C 1
ATOM 8957 O O . MET B 1 441 ? 6.602 -32.031 -6.422 1 97.06 441 MET B O 1
ATOM 8961 N N . PHE B 1 442 ? 5.156 -32.125 -8.125 1 96.38 442 PHE B N 1
ATOM 8962 C CA . PHE B 1 442 ? 6.078 -32.875 -8.961 1 96.38 442 PHE B CA 1
ATOM 8963 C C . PHE B 1 442 ? 6.141 -32.281 -10.367 1 96.38 442 PHE B C 1
ATOM 8965 O O . PHE B 1 442 ? 5.152 -32.312 -11.102 1 96.38 442 PHE B O 1
ATOM 8972 N N . GLY B 1 443 ? 7.293 -31.719 -10.672 1 94.19 443 GLY B N 1
ATOM 8973 C CA . GLY B 1 443 ? 7.527 -31.188 -12.008 1 94.19 443 GLY B CA 1
ATOM 8974 C C . GLY B 1 443 ? 8.258 -32.156 -12.914 1 94.19 443 GLY B C 1
ATOM 8975 O O . GLY B 1 443 ? 9.211 -32.812 -12.492 1 94.19 443 GLY B O 1
ATOM 8976 N N . GLY B 1 444 ? 7.797 -32.281 -14.117 1 91.69 444 GLY B N 1
ATOM 8977 C CA . GLY B 1 444 ? 8.414 -33.125 -15.141 1 91.69 444 GLY B CA 1
ATOM 8978 C C . GLY B 1 444 ? 8.133 -32.625 -16.547 1 91.69 444 GLY B C 1
ATOM 8979 O O . GLY B 1 444 ? 7.551 -31.547 -16.734 1 91.69 444 GLY B O 1
ATOM 8980 N N . GLY B 1 445 ? 8.578 -33.344 -17.531 1 85.56 445 GLY B N 1
ATOM 8981 C CA . GLY B 1 445 ? 8.352 -33 -18.922 1 85.56 445 GLY B CA 1
ATOM 8982 C C . GLY B 1 445 ? 9.352 -31.969 -19.453 1 85.56 445 GLY B C 1
ATOM 8983 O O . GLY B 1 445 ? 9.438 -31.75 -20.656 1 85.56 445 GLY B O 1
ATOM 8984 N N . GLY B 1 446 ? 10.047 -31.375 -18.609 1 83.56 446 GLY B N 1
ATOM 8985 C CA . GLY B 1 446 ? 11.07 -30.375 -18.906 1 83.56 446 GLY B CA 1
ATOM 8986 C C . GLY B 1 446 ? 11.719 -29.797 -17.672 1 83.56 446 GLY B C 1
ATOM 8987 O O . GLY B 1 446 ? 11.227 -29.984 -16.562 1 83.56 446 GLY B O 1
ATOM 8988 N N . PRO B 1 447 ? 12.781 -29.141 -17.875 1 86 447 PRO B N 1
ATOM 8989 C CA . PRO B 1 447 ? 13.469 -28.562 -16.719 1 86 447 PRO B CA 1
ATOM 8990 C C . PRO B 1 447 ? 12.711 -27.375 -16.109 1 86 447 PRO B C 1
ATOM 8992 O O . PRO B 1 447 ? 12.359 -26.438 -16.828 1 86 447 PRO B O 1
ATOM 8995 N N . ILE B 1 448 ? 12.469 -27.453 -14.828 1 88.56 448 ILE B N 1
ATOM 8996 C CA . ILE B 1 448 ? 11.891 -26.328 -14.086 1 88.56 448 ILE B CA 1
ATOM 8997 C C . ILE B 1 448 ? 13 -25.375 -13.656 1 88.56 448 ILE B C 1
ATOM 8999 O O . ILE B 1 448 ? 14.039 -25.797 -13.141 1 88.56 448 ILE B O 1
ATOM 9003 N N . SER B 1 449 ? 12.805 -24.031 -13.883 1 86.19 449 SER B N 1
ATOM 9004 C CA . SER B 1 449 ? 13.82 -23.047 -13.547 1 86.19 449 SER B CA 1
ATOM 9005 C C . SER B 1 449 ? 14.023 -22.953 -12.039 1 86.19 449 SER B C 1
ATOM 9007 O O . SER B 1 449 ? 13.109 -23.25 -11.266 1 86.19 449 SER B O 1
ATOM 9009 N N . ALA B 1 450 ? 15.188 -22.5 -11.688 1 87.25 450 ALA B N 1
ATOM 9010 C CA . ALA B 1 450 ? 15.516 -22.359 -10.266 1 87.25 450 ALA B CA 1
ATOM 9011 C C . ALA B 1 450 ? 14.562 -21.391 -9.578 1 87.25 450 ALA B C 1
ATOM 9013 O O . ALA B 1 450 ? 14.031 -21.688 -8.508 1 87.25 450 ALA B O 1
ATOM 9014 N N . PRO B 1 451 ? 14.266 -20.203 -10.227 1 88 451 PRO B N 1
ATOM 9015 C CA . PRO B 1 451 ? 13.336 -19.281 -9.562 1 88 451 PRO B CA 1
ATOM 9016 C C . PRO B 1 451 ? 11.961 -19.891 -9.336 1 88 451 PRO B C 1
ATOM 9018 O O . PRO B 1 451 ? 11.359 -19.703 -8.281 1 88 451 PRO B O 1
ATOM 9021 N N . THR B 1 452 ? 11.461 -20.672 -10.305 1 91 452 THR B N 1
ATOM 9022 C CA . THR B 1 452 ? 10.148 -21.281 -10.172 1 91 452 THR B CA 1
ATOM 9023 C C . THR B 1 452 ? 10.172 -22.391 -9.117 1 91 452 THR B C 1
ATOM 9025 O O . THR B 1 452 ? 9.266 -22.469 -8.281 1 91 452 THR B O 1
ATOM 9028 N N . GLN B 1 453 ? 11.164 -23.219 -9.156 1 93.12 453 GLN B N 1
ATOM 9029 C CA . GLN B 1 453 ? 11.281 -24.281 -8.164 1 93.12 453 GLN B CA 1
ATOM 9030 C C . GLN B 1 453 ? 11.375 -23.719 -6.754 1 93.12 453 GLN B C 1
ATOM 9032 O O . GLN B 1 453 ? 10.719 -24.203 -5.836 1 93.12 453 GLN B O 1
ATOM 9037 N N . ASN B 1 454 ? 12.242 -22.703 -6.598 1 93.25 454 ASN B N 1
ATOM 9038 C CA . ASN B 1 454 ? 12.383 -22.047 -5.297 1 93.25 454 ASN B CA 1
ATOM 9039 C C . ASN B 1 454 ? 11.062 -21.453 -4.824 1 93.25 454 ASN B C 1
ATOM 9041 O O . ASN B 1 454 ? 10.695 -21.594 -3.658 1 93.25 454 ASN B O 1
ATOM 9045 N N . PHE B 1 455 ? 10.414 -20.75 -5.699 1 96 455 PHE B N 1
ATOM 9046 C CA . PHE B 1 455 ? 9.141 -20.125 -5.352 1 96 455 PHE B CA 1
ATOM 9047 C C . PHE B 1 455 ? 8.141 -21.156 -4.859 1 96 455 PHE B C 1
ATOM 9049 O O . PHE B 1 455 ? 7.5 -20.969 -3.824 1 96 455 PHE B O 1
ATOM 9056 N N . MET B 1 456 ? 8.008 -22.281 -5.609 1 96.56 456 MET B N 1
ATOM 9057 C CA . MET B 1 456 ? 7.055 -23.312 -5.238 1 96.56 456 MET B CA 1
ATOM 9058 C C . MET B 1 456 ? 7.43 -23.953 -3.902 1 96.56 456 MET B C 1
ATOM 9060 O O . MET B 1 456 ? 6.555 -24.281 -3.1 1 96.56 456 MET B O 1
ATOM 9064 N N . ASN B 1 457 ? 8.68 -24.156 -3.672 1 96.12 457 ASN B N 1
ATOM 9065 C CA . ASN B 1 457 ? 9.117 -24.734 -2.408 1 96.12 457 ASN B CA 1
ATOM 9066 C C . ASN B 1 457 ? 8.852 -23.797 -1.234 1 96.12 457 ASN B C 1
ATOM 9068 O O . ASN B 1 457 ? 8.445 -24.234 -0.159 1 96.12 457 ASN B O 1
ATOM 9072 N N . VAL B 1 458 ? 9.078 -22.547 -1.459 1 97.19 458 VAL B N 1
ATOM 9073 C CA . VAL B 1 458 ? 8.898 -21.578 -0.371 1 97.19 458 VAL B CA 1
ATOM 9074 C C . VAL B 1 458 ? 7.41 -21.406 -0.083 1 97.19 458 VAL B C 1
ATOM 9076 O O . VAL B 1 458 ? 6.984 -21.438 1.074 1 97.19 458 VAL B O 1
ATOM 9079 N N . VAL B 1 459 ? 6.594 -21.219 -1.084 1 97.38 459 VAL B N 1
ATOM 9080 C CA . VAL B 1 459 ? 5.188 -20.859 -0.915 1 97.38 459 VAL B CA 1
ATOM 9081 C C . VAL B 1 459 ? 4.379 -22.109 -0.545 1 97.38 459 VAL B C 1
ATOM 9083 O O . VAL B 1 459 ? 3.58 -22.078 0.392 1 97.38 459 VAL B O 1
ATOM 9086 N N . LEU B 1 460 ? 4.555 -23.219 -1.288 1 95.31 460 LEU B N 1
ATOM 9087 C CA . LEU B 1 460 ? 3.713 -24.391 -1.092 1 95.31 460 LEU B CA 1
ATOM 9088 C C . LEU B 1 460 ? 4.473 -25.484 -0.354 1 95.31 460 LEU B C 1
ATOM 9090 O O . LEU B 1 460 ? 3.893 -26.219 0.46 1 95.31 460 LEU B O 1
ATOM 9094 N N . GLY B 1 461 ? 5.781 -25.688 -0.614 1 93.25 461 GLY B N 1
ATOM 9095 C CA . GLY B 1 461 ? 6.574 -26.719 0.018 1 93.25 461 GLY B CA 1
ATOM 9096 C C . GLY B 1 461 ? 6.496 -28.047 -0.707 1 93.25 461 GLY B C 1
ATOM 9097 O O . GLY B 1 461 ? 5.449 -28.406 -1.25 1 93.25 461 GLY B O 1
ATOM 9098 N N . GLY B 1 462 ? 7.602 -28.766 -0.763 1 93.25 462 GLY B N 1
ATOM 9099 C CA . GLY B 1 462 ? 7.605 -30.141 -1.23 1 93.25 462 GLY B CA 1
ATOM 9100 C C . GLY B 1 462 ? 7.68 -30.25 -2.74 1 93.25 462 GLY B C 1
ATOM 9101 O O . GLY B 1 462 ? 7.164 -31.219 -3.32 1 93.25 462 GLY B O 1
ATOM 9102 N N . PHE B 1 463 ? 8.234 -29.328 -3.402 1 95.56 463 PHE B N 1
ATOM 9103 C CA . PHE B 1 463 ? 8.367 -29.391 -4.852 1 95.56 463 PHE B CA 1
ATOM 9104 C C . PHE B 1 463 ? 9.594 -30.203 -5.25 1 95.56 463 PHE B C 1
ATOM 9106 O O . PHE B 1 463 ? 10.695 -29.953 -4.75 1 95.56 463 PHE B O 1
ATOM 9113 N N . ILE B 1 464 ? 9.391 -31.172 -6.199 1 95.56 464 ILE B N 1
ATOM 9114 C CA . ILE B 1 464 ? 10.523 -31.938 -6.715 1 95.56 464 ILE B CA 1
ATOM 9115 C C . ILE B 1 464 ? 10.445 -32 -8.242 1 95.56 464 ILE B C 1
ATOM 9117 O O . ILE B 1 464 ? 9.383 -31.797 -8.828 1 95.56 464 ILE B O 1
ATOM 9121 N N . GLN B 1 465 ? 11.578 -32.281 -8.82 1 95.31 465 GLN B N 1
ATOM 9122 C CA . GLN B 1 465 ? 11.656 -32.531 -10.25 1 95.31 465 GLN B CA 1
ATOM 9123 C C . GLN B 1 465 ? 11.969 -34 -10.547 1 95.31 465 GLN B C 1
ATOM 9125 O O . GLN B 1 465 ? 12.555 -34.688 -9.711 1 95.31 465 GLN B O 1
ATOM 9130 N N . GLY B 1 466 ? 11.547 -34.438 -11.656 1 95.25 466 GLY B N 1
ATOM 9131 C CA . GLY B 1 466 ? 11.836 -35.781 -12.07 1 95.25 466 GLY B CA 1
ATOM 9132 C C . GLY B 1 466 ? 11.984 -35.938 -13.57 1 95.25 466 GLY B C 1
ATOM 9133 O O . GLY B 1 466 ? 11.617 -35.062 -14.328 1 95.25 466 GLY B O 1
ATOM 9134 N N . TYR B 1 467 ? 12.578 -37.031 -13.914 1 95.62 467 TYR B N 1
ATOM 9135 C CA . TYR B 1 467 ? 12.867 -37.406 -15.297 1 95.62 467 TYR B CA 1
ATOM 9136 C C . TYR B 1 467 ? 12.188 -38.688 -15.68 1 95.62 467 TYR B C 1
ATOM 9138 O O . TYR B 1 467 ? 12.148 -39.656 -14.883 1 95.62 467 TYR B O 1
ATOM 9146 N N . GLY B 1 468 ? 11.555 -38.688 -16.797 1 93.81 468 GLY B N 1
ATOM 9147 C CA . GLY B 1 468 ? 10.898 -39.875 -17.359 1 93.81 468 GLY B CA 1
ATOM 9148 C C . GLY B 1 468 ? 10.461 -39.688 -18.797 1 93.81 468 GLY B C 1
ATOM 9149 O O . GLY B 1 468 ? 10.484 -38.562 -19.312 1 93.81 468 GLY B O 1
ATOM 9150 N N . LEU B 1 469 ? 10.172 -40.75 -19.453 1 94.44 469 LEU B N 1
ATOM 9151 C CA . LEU B 1 469 ? 9.766 -40.75 -20.859 1 94.44 469 LEU B CA 1
ATOM 9152 C C . LEU B 1 469 ? 8.562 -41.656 -21.062 1 94.44 469 LEU B C 1
ATOM 9154 O O . LEU B 1 469 ? 8.25 -42.5 -20.203 1 94.44 469 LEU B O 1
ATOM 9158 N N . THR B 1 470 ? 7.895 -41.406 -22.203 1 95.81 470 THR B N 1
ATOM 9159 C CA . THR B 1 470 ? 6.801 -42.312 -22.547 1 95.81 470 THR B CA 1
ATOM 9160 C C . THR B 1 470 ? 7.293 -43.75 -22.625 1 95.81 470 THR B C 1
ATOM 9162 O O . THR B 1 470 ? 6.605 -44.656 -22.188 1 95.81 470 THR B O 1
ATOM 9165 N N . GLU B 1 471 ? 8.531 -43.969 -23.047 1 97.25 471 GLU B N 1
ATOM 9166 C CA . GLU B 1 471 ? 9.148 -45.281 -23.25 1 97.25 471 GLU B CA 1
ATOM 9167 C C . GLU B 1 471 ? 9.398 -45.969 -21.922 1 97.25 471 GLU B C 1
ATOM 9169 O O . GLU B 1 471 ? 9.656 -47.188 -21.906 1 97.25 471 GLU B O 1
ATOM 9174 N N . THR B 1 472 ? 9.367 -45.281 -20.844 1 97.88 472 THR B N 1
ATOM 9175 C CA . THR B 1 472 ? 9.633 -45.875 -19.547 1 97.88 472 THR B CA 1
ATOM 9176 C C . THR B 1 472 ? 8.414 -45.75 -18.641 1 97.88 472 THR B C 1
ATOM 9178 O O . THR B 1 472 ? 8.539 -45.844 -17.406 1 97.88 472 THR B O 1
ATOM 9181 N N . VAL B 1 473 ? 7.27 -45.406 -19.203 1 97.75 473 VAL B N 1
ATOM 9182 C CA . VAL B 1 473 ? 6.035 -45.156 -18.469 1 97.75 473 VAL B CA 1
ATOM 9183 C C . VAL B 1 473 ? 6.266 -44.062 -17.438 1 97.75 473 VAL B C 1
ATOM 9185 O O . VAL B 1 473 ? 5.797 -44.156 -16.297 1 97.75 473 VAL B O 1
ATOM 9188 N N . GLY B 1 474 ? 7.125 -43.125 -17.734 1 95.62 474 GLY B N 1
ATOM 9189 C CA . GLY B 1 474 ? 7.406 -42 -16.891 1 95.62 474 GLY B CA 1
ATOM 9190 C C . GLY B 1 474 ? 8.414 -42.281 -15.797 1 95.62 474 GLY B C 1
ATOM 9191 O O . GLY B 1 474 ? 8.664 -41.438 -14.93 1 95.62 474 GLY B O 1
ATOM 9192 N N . ASN B 1 475 ? 8.961 -43.469 -15.781 1 96.75 475 ASN B N 1
ATOM 9193 C CA . ASN B 1 475 ? 9.906 -43.844 -14.734 1 96.75 475 ASN B CA 1
ATOM 9194 C C . ASN B 1 475 ? 11.32 -43.344 -15.055 1 96.75 475 ASN B C 1
ATOM 9196 O O . ASN B 1 475 ? 11.711 -43.281 -16.219 1 96.75 475 ASN B O 1
ATOM 9200 N N . GLY B 1 476 ? 12.078 -43.031 -14.117 1 96.38 476 GLY B N 1
ATOM 9201 C CA . GLY B 1 476 ? 13.438 -42.531 -14.086 1 96.38 476 GLY B CA 1
ATOM 9202 C C . GLY B 1 476 ? 13.82 -41.938 -12.742 1 96.38 476 GLY B C 1
ATOM 9203 O O . GLY B 1 476 ? 13.219 -42.281 -11.719 1 96.38 476 GLY B O 1
ATOM 9204 N N . PRO B 1 477 ? 14.859 -41.188 -12.734 1 96.88 477 PRO B N 1
ATOM 9205 C CA . PRO B 1 477 ? 15.242 -40.531 -11.477 1 96.88 477 PRO B CA 1
ATOM 9206 C C . PRO B 1 477 ? 14.328 -39.375 -11.086 1 96.88 477 PRO B C 1
ATOM 9208 O O . PRO B 1 477 ? 13.875 -38.625 -11.961 1 96.88 477 PRO B O 1
ATOM 9211 N N . LYS B 1 478 ? 14.055 -39.312 -9.828 1 96.5 478 LYS B N 1
ATOM 9212 C CA . LYS B 1 478 ? 13.25 -38.219 -9.258 1 96.5 478 LYS B CA 1
ATOM 9213 C C . LYS B 1 478 ? 13.875 -37.688 -7.969 1 96.5 478 LYS B C 1
ATOM 9215 O O . LYS B 1 478 ? 14.406 -38.469 -7.164 1 96.5 478 LYS B O 1
ATOM 9220 N N . GLN B 1 479 ? 13.781 -36.438 -7.773 1 95.31 479 GLN B N 1
ATOM 9221 C CA . GLN B 1 479 ? 14.312 -35.812 -6.57 1 95.31 479 GLN B CA 1
ATOM 9222 C C . GLN B 1 479 ? 13.547 -36.281 -5.328 1 95.31 479 GLN B C 1
ATOM 9224 O O . GLN B 1 479 ? 12.453 -36.812 -5.438 1 95.31 479 GLN B O 1
ATOM 9229 N N . LEU B 1 480 ? 14.195 -36.062 -4.227 1 93.5 480 LEU B N 1
ATOM 9230 C CA . LEU B 1 480 ? 13.578 -36.219 -2.918 1 93.5 480 LEU B CA 1
ATOM 9231 C C . LEU B 1 480 ? 13.227 -34.875 -2.316 1 93.5 480 LEU B C 1
ATOM 9233 O O . LEU B 1 480 ? 13.844 -33.844 -2.662 1 93.5 480 LEU B O 1
ATOM 9237 N N . VAL B 1 481 ? 12.219 -34.906 -1.443 1 91.19 481 VAL B N 1
ATOM 9238 C CA . VAL B 1 481 ? 11.891 -33.688 -0.757 1 91.19 481 VAL B CA 1
ATOM 9239 C C . VAL B 1 481 ? 13.094 -33.188 0.057 1 91.19 481 VAL B C 1
ATOM 9241 O O . VAL B 1 481 ? 13.695 -33.969 0.797 1 91.19 481 VAL B O 1
ATOM 9244 N N . GLY B 1 482 ? 13.445 -31.922 -0.085 1 90.25 482 GLY B N 1
ATOM 9245 C CA . GLY B 1 482 ? 14.625 -31.359 0.557 1 90.25 482 GLY B CA 1
ATOM 9246 C C . GLY B 1 482 ? 15.734 -31.016 -0.421 1 90.25 482 GLY B C 1
ATOM 9247 O O . GLY B 1 482 ? 16.625 -30.234 -0.109 1 90.25 482 GLY B O 1
ATOM 9248 N N . ASP B 1 483 ? 15.711 -31.75 -1.592 1 91.81 483 ASP B N 1
ATOM 9249 C CA . ASP B 1 483 ? 16.641 -31.406 -2.66 1 91.81 483 ASP B CA 1
ATOM 9250 C C . ASP B 1 483 ? 16.203 -30.125 -3.369 1 91.81 483 ASP B C 1
ATOM 9252 O O . ASP B 1 483 ? 15.219 -30.109 -4.102 1 91.81 483 ASP B O 1
ATOM 9256 N N . LEU B 1 484 ? 16.969 -29.094 -3.271 1 87.94 484 LEU B N 1
ATOM 9257 C CA . LEU B 1 484 ? 16.578 -27.797 -3.83 1 87.94 484 LEU B CA 1
ATOM 9258 C C . LEU B 1 484 ? 17.406 -27.469 -5.059 1 87.94 484 LEU B C 1
ATOM 9260 O O . LEU B 1 484 ? 17.344 -26.344 -5.574 1 87.94 484 LEU B O 1
ATOM 9264 N N . GLU B 1 485 ? 18.141 -28.438 -5.582 1 86.56 485 GLU B N 1
ATOM 9265 C CA . GLU B 1 485 ? 18.953 -28.203 -6.773 1 86.56 485 GLU B CA 1
ATOM 9266 C C . GLU B 1 485 ? 18.125 -28.328 -8.047 1 86.56 485 GLU B C 1
ATOM 9268 O O . GLU B 1 485 ? 17.656 -29.422 -8.383 1 86.56 485 GLU B O 1
ATOM 9273 N N . SER B 1 486 ? 17.969 -27.375 -8.82 1 80.25 486 SER B N 1
ATOM 9274 C CA . SER B 1 486 ? 17.047 -27.344 -9.953 1 80.25 486 SER B CA 1
ATOM 9275 C C . SER B 1 486 ? 17.578 -28.156 -11.125 1 80.25 486 SER B C 1
ATOM 9277 O O . SER B 1 486 ? 16.812 -28.625 -11.961 1 80.25 486 SER B O 1
ATOM 9279 N N . ALA B 1 487 ? 18.828 -28.391 -11.352 1 79.31 487 ALA B N 1
ATOM 9280 C CA . ALA B 1 487 ? 19.359 -29.062 -12.539 1 79.31 487 ALA B CA 1
ATOM 9281 C C . ALA B 1 487 ? 19.562 -30.547 -12.289 1 79.31 487 ALA B C 1
ATOM 9283 O O . ALA B 1 487 ? 20.172 -31.25 -13.109 1 79.31 487 ALA B O 1
ATOM 9284 N N . CYS B 1 488 ? 19.047 -31.031 -11.219 1 89.81 488 CYS B N 1
ATOM 9285 C CA . CYS B 1 488 ? 19.203 -32.438 -10.852 1 89.81 488 CYS B CA 1
ATOM 9286 C C . CYS B 1 488 ? 17.859 -33.125 -10.719 1 89.81 488 CYS B C 1
ATOM 9288 O O . CYS B 1 488 ? 16.906 -32.562 -10.203 1 89.81 488 CYS B O 1
ATOM 9290 N N . VAL B 1 489 ? 17.828 -34.438 -11.227 1 94.06 489 VAL B N 1
ATOM 9291 C CA . VAL B 1 489 ? 16.562 -35.156 -11.18 1 94.06 489 VAL B CA 1
ATOM 9292 C C . VAL B 1 489 ? 16.672 -36.312 -10.188 1 94.06 489 VAL B C 1
ATOM 9294 O O . VAL B 1 489 ? 15.703 -37.062 -10.008 1 94.06 489 VAL B O 1
ATOM 9297 N N . GLY B 1 490 ? 17.781 -36.562 -9.609 1 93.44 490 GLY B N 1
ATOM 9298 C CA . GLY B 1 490 ? 17.906 -37.219 -8.312 1 93.44 490 GLY B CA 1
ATOM 9299 C C . GLY B 1 490 ? 18 -38.719 -8.398 1 93.44 490 GLY B C 1
ATOM 9300 O O . GLY B 1 490 ? 18.859 -39.25 -9.125 1 93.44 490 GLY B O 1
ATOM 9301 N N . ARG B 1 491 ? 17.109 -39.438 -7.762 1 95.94 491 ARG B N 1
ATOM 9302 C CA . ARG B 1 491 ? 17.219 -40.844 -7.391 1 95.94 491 ARG B CA 1
ATOM 9303 C C . ARG B 1 491 ? 16.375 -41.719 -8.312 1 95.94 491 ARG B C 1
ATOM 9305 O O . ARG B 1 491 ? 15.234 -41.375 -8.625 1 95.94 491 ARG B O 1
ATOM 9312 N N . LEU B 1 492 ? 16.875 -42.906 -8.656 1 96.81 492 LEU B N 1
ATOM 9313 C CA . LEU B 1 492 ? 16.172 -43.875 -9.484 1 96.81 492 LEU B CA 1
ATOM 9314 C C . LEU B 1 492 ? 15.008 -44.5 -8.727 1 96.81 492 LEU B C 1
ATOM 9316 O O . LEU B 1 492 ? 15.102 -44.719 -7.52 1 96.81 492 LEU B O 1
ATOM 9320 N N . GLU B 1 493 ? 13.93 -44.719 -9.492 1 95.31 493 GLU B N 1
ATOM 9321 C CA . GLU B 1 493 ? 12.875 -45.562 -8.938 1 95.31 493 GLU B CA 1
ATOM 9322 C C . GLU B 1 493 ? 13.336 -47 -8.805 1 95.31 493 GLU B C 1
ATOM 9324 O O . GLU B 1 493 ? 14.266 -47.438 -9.492 1 95.31 493 GLU B O 1
ATOM 9329 N N . MET B 1 494 ? 12.586 -47.719 -7.988 1 94.44 494 MET B N 1
ATOM 9330 C CA . MET B 1 494 ? 12.961 -49.094 -7.801 1 94.44 494 MET B CA 1
ATOM 9331 C C . MET B 1 494 ? 12.734 -49.906 -9.078 1 94.44 494 MET B C 1
ATOM 9333 O O . MET B 1 494 ? 11.859 -49.562 -9.883 1 94.44 494 MET B O 1
ATOM 9337 N N . ALA B 1 495 ? 13.414 -50.875 -9.391 1 92.81 495 ALA B N 1
ATOM 9338 C CA . ALA B 1 495 ? 13.352 -51.812 -10.508 1 92.81 495 ALA B CA 1
ATOM 9339 C C . ALA B 1 495 ? 13.898 -51.188 -11.781 1 92.81 495 ALA B C 1
ATOM 9341 O O . ALA B 1 495 ? 13.844 -51.781 -12.859 1 92.81 495 ALA B O 1
ATOM 9342 N N . CYS B 1 496 ? 14.312 -49.875 -11.727 1 96 496 CYS B N 1
ATOM 9343 C CA . CYS B 1 496 ? 14.93 -49.188 -12.852 1 96 496 CYS B CA 1
ATOM 9344 C C . CYS B 1 496 ? 16.438 -49.125 -12.688 1 96 496 CYS B C 1
ATOM 9346 O O . CYS B 1 496 ? 16.938 -48.812 -11.602 1 96 496 CYS B O 1
ATOM 9348 N N . GLU B 1 497 ? 17.172 -49.469 -13.727 1 97.81 497 GLU B N 1
ATOM 9349 C CA . GLU B 1 497 ? 18.625 -49.344 -13.773 1 97.81 497 GLU B CA 1
ATOM 9350 C C . GLU B 1 497 ? 19.047 -48.312 -14.805 1 97.81 497 GLU B C 1
ATOM 9352 O O . GLU B 1 497 ? 18.328 -48.031 -15.766 1 97.81 497 GLU B O 1
ATOM 9357 N N . MET B 1 498 ? 20.203 -47.75 -14.523 1 98.25 498 MET B N 1
ATOM 9358 C CA . MET B 1 498 ? 20.688 -46.719 -15.406 1 98.25 498 MET B CA 1
ATOM 9359 C C . MET B 1 498 ? 22.188 -46.875 -15.648 1 98.25 498 MET B C 1
ATOM 9361 O O . MET B 1 498 ? 22.906 -47.375 -14.797 1 98.25 498 MET B O 1
ATOM 9365 N N . LYS B 1 499 ? 22.641 -46.531 -16.766 1 98.19 499 LYS B N 1
ATOM 9366 C CA . LYS B 1 499 ? 24.047 -46.281 -17.047 1 98.19 499 LYS B CA 1
ATOM 9367 C C . LYS B 1 499 ? 24.234 -45.156 -18.062 1 98.19 499 LYS B C 1
ATOM 9369 O O . LYS B 1 499 ? 23.281 -44.812 -18.766 1 98.19 499 LYS B O 1
ATOM 9374 N N . LEU B 1 500 ? 25.344 -44.594 -18.031 1 97.88 500 LEU B N 1
ATOM 9375 C CA . LEU B 1 500 ? 25.688 -43.594 -19.047 1 97.88 500 LEU B CA 1
ATOM 9376 C C . LEU B 1 500 ? 26.656 -44.156 -20.078 1 97.88 500 LEU B C 1
ATOM 9378 O O . LEU B 1 500 ? 27.656 -44.781 -19.719 1 97.88 500 LEU B O 1
ATOM 9382 N N . VAL B 1 501 ? 26.312 -44 -21.281 1 97.5 501 VAL B N 1
ATOM 9383 C CA . VAL B 1 501 ? 27.125 -44.5 -22.375 1 97.5 501 VAL B CA 1
ATOM 9384 C C . VAL B 1 501 ? 27.781 -43.312 -23.109 1 97.5 501 VAL B C 1
ATOM 9386 O O . VAL B 1 501 ? 27.156 -42.281 -23.328 1 97.5 501 VAL B O 1
ATOM 9389 N N . ASP B 1 502 ? 28.969 -43.562 -23.484 1 96.19 502 ASP B N 1
ATOM 9390 C CA . ASP B 1 502 ? 29.75 -42.531 -24.141 1 96.19 502 ASP B CA 1
ATOM 9391 C C . ASP B 1 502 ? 29.078 -42.062 -25.438 1 96.19 502 ASP B C 1
ATOM 9393 O O . ASP B 1 502 ? 28.531 -42.875 -26.172 1 96.19 502 ASP B O 1
ATOM 9397 N N . THR B 1 503 ? 29.062 -40.812 -25.625 1 91.38 503 THR B N 1
ATOM 9398 C CA . THR B 1 503 ? 28.75 -40.188 -26.891 1 91.38 503 THR B CA 1
ATOM 9399 C C . THR B 1 503 ? 29.984 -39.5 -27.484 1 91.38 503 THR B C 1
ATOM 9401 O O . THR B 1 503 ? 31.047 -39.5 -26.875 1 91.38 503 THR B O 1
ATOM 9404 N N . PRO B 1 504 ? 29.891 -39.031 -28.688 1 84.81 504 PRO B N 1
ATOM 9405 C CA . PRO B 1 504 ? 31.062 -38.344 -29.266 1 84.81 504 PRO B CA 1
ATOM 9406 C C . PRO B 1 504 ? 31.578 -37.188 -28.406 1 84.81 504 PRO B C 1
ATOM 9408 O O . PRO B 1 504 ? 32.781 -37 -28.312 1 84.81 504 PRO B O 1
ATOM 9411 N N . ASP B 1 505 ? 30.75 -36.625 -27.656 1 82.5 505 ASP B N 1
ATOM 9412 C CA . ASP B 1 505 ? 31.109 -35.375 -26.984 1 82.5 505 ASP B CA 1
ATOM 9413 C C . ASP B 1 505 ? 31.172 -35.562 -25.469 1 82.5 505 ASP B C 1
ATOM 9415 O O . ASP B 1 505 ? 31.766 -34.75 -24.75 1 82.5 505 ASP B O 1
ATOM 9419 N N . TYR B 1 506 ? 30.547 -36.562 -24.922 1 88.31 506 TYR B N 1
ATOM 9420 C CA . TYR B 1 506 ? 30.453 -36.781 -23.5 1 88.31 506 TYR B CA 1
ATOM 9421 C C . TYR B 1 506 ? 30.891 -38.219 -23.156 1 88.31 506 TYR B C 1
ATOM 9423 O O . TYR B 1 506 ? 30.453 -39.188 -23.781 1 88.31 506 TYR B O 1
ATOM 9431 N N . LYS B 1 507 ? 31.766 -38.219 -22.188 1 94.19 507 LYS B N 1
ATOM 9432 C CA . LYS B 1 507 ? 32.375 -39.5 -21.859 1 94.19 507 LYS B CA 1
ATOM 9433 C C . LYS B 1 507 ? 32.094 -39.906 -20.406 1 94.19 507 LYS B C 1
ATOM 9435 O O . LYS B 1 507 ? 32.031 -39.031 -19.531 1 94.19 507 LYS B O 1
ATOM 9440 N N . HIS B 1 508 ? 31.953 -41.188 -20.188 1 95.81 508 HIS B N 1
ATOM 9441 C CA . HIS B 1 508 ? 31.734 -41.719 -18.844 1 95.81 508 HIS B CA 1
ATOM 9442 C C . HIS B 1 508 ? 32.938 -41.469 -17.953 1 95.81 508 HIS B C 1
ATOM 9444 O O . HIS B 1 508 ? 32.844 -41.562 -16.719 1 95.81 508 HIS B O 1
ATOM 9450 N N . THR B 1 509 ? 34.094 -41.031 -18.547 1 94.75 509 THR B N 1
ATOM 9451 C CA . THR B 1 509 ? 35.312 -40.781 -17.828 1 94.75 509 THR B CA 1
ATOM 9452 C C . THR B 1 509 ? 35.438 -39.281 -17.5 1 94.75 509 THR B C 1
ATOM 9454 O O . THR B 1 509 ? 36.438 -38.844 -16.906 1 94.75 509 THR B O 1
ATOM 9457 N N . ASP B 1 510 ? 34.469 -38.562 -17.969 1 93.19 510 ASP B N 1
ATOM 9458 C CA . ASP B 1 510 ? 34.5 -37.156 -17.688 1 93.19 510 ASP B CA 1
ATOM 9459 C C . ASP B 1 510 ? 34.594 -36.875 -16.188 1 93.19 510 ASP B C 1
ATOM 9461 O O . ASP B 1 510 ? 34.031 -37.656 -15.391 1 93.19 510 ASP B O 1
ATOM 9465 N N . THR B 1 511 ? 35.312 -35.875 -15.766 1 91.75 511 THR B N 1
ATOM 9466 C CA . THR B 1 511 ? 35.469 -35.375 -14.398 1 91.75 511 THR B CA 1
ATOM 9467 C C . THR B 1 511 ? 35 -33.906 -14.297 1 91.75 511 THR B C 1
ATOM 9469 O O . THR B 1 511 ? 35.188 -33.156 -15.242 1 91.75 511 THR B O 1
ATOM 9472 N N . PRO B 1 512 ? 34.344 -33.438 -13.258 1 92.5 512 PRO B N 1
ATOM 9473 C CA . PRO B 1 512 ? 34.156 -34.125 -11.984 1 92.5 512 PRO B CA 1
ATOM 9474 C C . PRO B 1 512 ? 32.969 -35.062 -12 1 92.5 512 PRO B C 1
ATOM 9476 O O . PRO B 1 512 ? 32.812 -35.906 -11.102 1 92.5 512 PRO B O 1
ATOM 9479 N N . GLU B 1 513 ? 32.062 -35 -12.969 1 94.06 513 GLU B N 1
ATOM 9480 C CA . GLU B 1 513 ? 30.891 -35.844 -13.094 1 94.06 513 GLU B CA 1
ATOM 9481 C C . GLU B 1 513 ? 30.906 -36.625 -14.398 1 94.06 513 GLU B C 1
ATOM 9483 O O . GLU B 1 513 ? 30.969 -36.062 -15.477 1 94.06 513 GLU B O 1
ATOM 9488 N N . PRO B 1 514 ? 30.922 -37.938 -14.203 1 95.56 514 PRO B N 1
ATOM 9489 C CA . PRO B 1 514 ? 30.797 -38.719 -15.445 1 95.56 514 PRO B CA 1
ATOM 9490 C C . PRO B 1 514 ? 29.578 -38.312 -16.281 1 95.56 514 PRO B C 1
ATOM 9492 O O . PRO B 1 514 ? 28.516 -38 -15.719 1 95.56 514 PRO B O 1
ATOM 9495 N N . ARG B 1 515 ? 29.812 -38.281 -17.625 1 93.12 515 ARG B N 1
ATOM 9496 C CA . ARG B 1 515 ? 28.734 -37.875 -18.516 1 93.12 515 ARG B CA 1
ATOM 9497 C C . ARG B 1 515 ? 28.547 -38.875 -19.641 1 93.12 515 ARG B C 1
ATOM 9499 O O . ARG B 1 515 ? 29.406 -39.719 -19.875 1 93.12 515 ARG B O 1
ATOM 9506 N N . GLY B 1 516 ? 27.359 -38.781 -20.25 1 95.62 516 GLY B N 1
ATOM 9507 C CA . GLY B 1 516 ? 27.016 -39.656 -21.375 1 95.62 516 GLY B CA 1
ATOM 9508 C C . GLY B 1 516 ? 25.531 -39.75 -21.641 1 95.62 516 GLY B C 1
ATOM 9509 O O . GLY B 1 516 ? 24.734 -39.094 -20.953 1 95.62 516 GLY B O 1
ATOM 9510 N N . GLU B 1 517 ? 25.172 -40.594 -22.688 1 96.69 517 GLU B N 1
ATOM 9511 C CA . GLU B 1 517 ? 23.766 -40.844 -22.938 1 96.69 517 GLU B CA 1
ATOM 9512 C C . GLU B 1 517 ? 23.141 -41.688 -21.828 1 96.69 517 GLU B C 1
ATOM 9514 O O . GLU B 1 517 ? 23.703 -42.719 -21.422 1 96.69 517 GLU B O 1
ATOM 9519 N N . VAL B 1 518 ? 22.094 -41.219 -21.344 1 97.62 518 VAL B N 1
ATOM 9520 C CA . VAL B 1 518 ? 21.359 -41.938 -20.328 1 97.62 518 VAL B CA 1
ATOM 9521 C C . VAL B 1 518 ? 20.719 -43.188 -20.938 1 97.62 518 VAL B C 1
ATOM 9523 O O . VAL B 1 518 ? 19.938 -43.062 -21.875 1 97.62 518 VAL B O 1
ATOM 9526 N N . CYS B 1 519 ? 21.062 -44.281 -20.469 1 98.38 519 CYS B N 1
ATOM 9527 C CA . CYS B 1 519 ? 20.406 -45.531 -20.828 1 98.38 519 CYS B CA 1
ATOM 9528 C C . CYS B 1 519 ? 19.672 -46.156 -19.641 1 98.38 519 CYS B C 1
ATOM 9530 O O . CYS B 1 519 ? 20.188 -46.125 -18.516 1 98.38 519 CYS B O 1
ATOM 9532 N N . LEU B 1 520 ? 18.531 -46.625 -19.891 1 98.44 520 LEU B N 1
ATOM 9533 C CA . LEU B 1 520 ? 17.703 -47.156 -18.828 1 98.44 520 LEU B CA 1
ATOM 9534 C C . LEU B 1 520 ? 17.297 -48.594 -19.156 1 98.44 520 LEU B C 1
ATOM 9536 O O . LEU B 1 520 ? 17.203 -48.969 -20.312 1 98.44 520 LEU B O 1
ATOM 9540 N N . ARG B 1 521 ? 17.094 -49.344 -18.125 1 97.88 521 ARG B N 1
ATOM 9541 C CA . ARG B 1 521 ? 16.625 -50.719 -18.25 1 97.88 521 ARG B CA 1
ATOM 9542 C C . ARG B 1 521 ? 15.719 -51.094 -17.078 1 97.88 521 ARG B C 1
ATOM 9544 O O . ARG B 1 521 ? 15.938 -50.625 -15.953 1 97.88 521 ARG B O 1
ATOM 9551 N N . GLY B 1 522 ? 14.711 -51.875 -17.312 1 97.25 522 GLY B N 1
ATOM 9552 C CA . GLY B 1 522 ? 13.773 -52.344 -16.297 1 97.25 522 GLY B CA 1
ATOM 9553 C C . GLY B 1 522 ? 12.484 -52.875 -16.891 1 97.25 522 GLY B C 1
ATOM 9554 O O . GLY B 1 522 ? 12.281 -52.844 -18.094 1 97.25 522 GLY B O 1
ATOM 9555 N N . PRO B 1 523 ? 11.617 -53.406 -16.016 1 97.69 523 PRO B N 1
ATOM 9556 C CA . PRO B 1 523 ? 10.391 -54.031 -16.5 1 97.69 523 PRO B CA 1
ATOM 9557 C C . PRO B 1 523 ? 9.383 -53.031 -17.062 1 97.69 523 PRO B C 1
ATOM 9559 O O . PRO B 1 523 ? 8.422 -53.438 -17.734 1 97.69 523 PRO B O 1
ATOM 9562 N N . MET B 1 524 ? 9.586 -51.75 -16.891 1 97.56 524 MET B N 1
ATOM 9563 C CA . MET B 1 524 ? 8.664 -50.719 -17.328 1 97.56 524 MET B CA 1
ATOM 9564 C C . MET B 1 524 ? 8.945 -50.312 -18.766 1 97.56 524 MET B C 1
ATOM 9566 O O . MET B 1 524 ? 8.234 -49.469 -19.328 1 97.56 524 MET B O 1
ATOM 9570 N N . LEU B 1 525 ? 9.93 -50.844 -19.438 1 98.19 525 LEU B N 1
ATOM 9571 C CA . LEU B 1 525 ? 10.359 -50.406 -20.766 1 98.19 525 LEU B CA 1
ATOM 9572 C C . LEU B 1 525 ? 9.32 -50.75 -21.828 1 98.19 525 LEU B C 1
ATOM 9574 O O . LEU B 1 525 ? 8.711 -51.812 -21.766 1 98.19 525 LEU B O 1
ATOM 9578 N N . PHE B 1 526 ? 9.18 -49.906 -22.75 1 98.31 526 PHE B N 1
ATOM 9579 C CA . PHE B 1 526 ? 8.336 -50.156 -23.906 1 98.31 526 PHE B CA 1
ATOM 9580 C C . PHE B 1 526 ? 8.898 -51.312 -24.734 1 98.31 526 PHE B C 1
ATOM 9582 O O . PHE B 1 526 ? 10.047 -51.719 -24.547 1 98.31 526 PHE B O 1
ATOM 9589 N N . LYS B 1 527 ? 8.078 -51.812 -25.641 1 97.19 527 LYS B N 1
ATOM 9590 C CA . LYS B 1 527 ? 8.484 -53 -26.422 1 97.19 527 LYS B CA 1
ATOM 9591 C C . LYS B 1 527 ? 8.93 -52.562 -27.828 1 97.19 527 LYS B C 1
ATOM 9593 O O . LYS B 1 527 ? 9.398 -53.406 -28.594 1 97.19 527 LYS B O 1
ATOM 9598 N N . GLY B 1 528 ? 8.789 -51.344 -28.078 1 97.12 528 GLY B N 1
ATOM 9599 C CA . GLY B 1 528 ? 9.211 -50.812 -29.359 1 97.12 528 GLY B CA 1
ATOM 9600 C C . GLY B 1 528 ? 8.258 -49.781 -29.922 1 97.12 528 GLY B C 1
ATOM 9601 O O . GLY B 1 528 ? 7.258 -49.438 -29.281 1 97.12 528 GLY B O 1
ATOM 9602 N N . TYR B 1 529 ? 8.688 -49.281 -31.078 1 96.31 529 TYR B N 1
ATOM 9603 C CA . TYR B 1 529 ? 7.832 -48.344 -31.797 1 96.31 529 TYR B CA 1
ATOM 9604 C C . TYR B 1 529 ? 6.965 -49.062 -32.812 1 96.31 529 TYR B C 1
ATOM 9606 O O . TYR B 1 529 ? 7.465 -49.906 -33.594 1 96.31 529 TYR B O 1
ATOM 9614 N N . TYR B 1 530 ? 5.691 -48.75 -32.781 1 96.75 530 TYR B N 1
ATOM 9615 C CA . TYR B 1 530 ? 4.711 -49.469 -33.594 1 96.75 530 TYR B CA 1
ATOM 9616 C C . TYR B 1 530 ? 5.066 -49.375 -35.062 1 96.75 530 TYR B C 1
ATOM 9618 O O . TYR B 1 530 ? 5.152 -48.281 -35.625 1 96.75 530 TYR B O 1
ATOM 9626 N N . LYS B 1 531 ? 5.367 -50.406 -35.75 1 95.5 531 LYS B N 1
ATOM 9627 C CA . LYS B 1 531 ? 5.668 -50.562 -37.188 1 95.5 531 LYS B CA 1
ATOM 9628 C C . LYS B 1 531 ? 6.934 -49.812 -37.562 1 95.5 531 LYS B C 1
ATOM 9630 O O . LYS B 1 531 ? 7.035 -49.281 -38.688 1 95.5 531 LYS B O 1
ATOM 9635 N N . LYS B 1 532 ? 7.793 -49.75 -36.594 1 93.62 532 LYS B N 1
ATOM 9636 C CA . LYS B 1 532 ? 9.086 -49.094 -36.844 1 93.62 532 LYS B CA 1
ATOM 9637 C C . LYS B 1 532 ? 10.227 -49.938 -36.25 1 93.62 532 LYS B C 1
ATOM 9639 O O . LYS B 1 532 ? 10.914 -49.469 -35.312 1 93.62 532 LYS B O 1
ATOM 9644 N N . GLU B 1 533 ? 10.523 -50.938 -36.875 1 94.25 533 GLU B N 1
ATOM 9645 C CA . GLU B 1 533 ? 11.469 -51.938 -36.344 1 94.25 533 GLU B CA 1
ATOM 9646 C C . GLU B 1 533 ? 12.891 -51.375 -36.312 1 94.25 533 GLU B C 1
ATOM 9648 O O . GLU B 1 533 ? 13.625 -51.594 -35.344 1 94.25 533 GLU B O 1
ATOM 9653 N N . SER B 1 534 ? 13.219 -50.719 -37.375 1 94.12 534 SER B N 1
ATOM 9654 C CA . SER B 1 534 ? 14.57 -50.156 -37.438 1 94.12 534 SER B CA 1
ATOM 9655 C C . SER B 1 534 ? 14.805 -49.156 -36.312 1 94.12 534 SER B C 1
ATOM 9657 O O . SER B 1 534 ? 15.859 -49.156 -35.656 1 94.12 534 SER B O 1
ATOM 9659 N N . VAL B 1 535 ? 13.836 -48.312 -36.094 1 92.25 535 VAL B N 1
ATOM 9660 C CA . VAL B 1 535 ? 13.93 -47.312 -35.062 1 92.25 535 VAL B CA 1
ATOM 9661 C C . VAL B 1 535 ? 13.953 -47.969 -33.688 1 92.25 535 VAL B C 1
ATOM 9663 O O . VAL B 1 535 ? 14.664 -47.531 -32.781 1 92.25 535 VAL B O 1
ATOM 9666 N N . THR B 1 536 ? 13.234 -49.062 -33.531 1 95.75 536 THR B N 1
ATOM 9667 C CA . THR B 1 536 ? 13.172 -49.812 -32.281 1 95.75 536 THR B CA 1
ATOM 9668 C C . THR B 1 536 ? 14.531 -50.406 -31.953 1 95.75 536 THR B C 1
ATOM 9670 O O . THR B 1 536 ? 15 -50.312 -30.812 1 95.75 536 THR B O 1
ATOM 9673 N N . LYS B 1 537 ? 15.141 -50.938 -32.938 1 95.06 537 LYS B N 1
ATOM 9674 C CA . LYS B 1 537 ? 16.438 -51.594 -32.75 1 95.06 537 LYS B CA 1
ATOM 9675 C C . LYS B 1 537 ? 17.516 -50.562 -32.406 1 95.06 537 LYS B C 1
ATOM 9677 O O . LYS B 1 537 ? 18.469 -50.906 -31.688 1 95.06 537 LYS B O 1
ATOM 9682 N N . ALA B 1 538 ? 17.328 -49.469 -32.969 1 93.44 538 ALA B N 1
ATOM 9683 C CA . ALA B 1 538 ? 18.281 -48.406 -32.688 1 93.44 538 ALA B CA 1
ATOM 9684 C C . ALA B 1 538 ? 18.094 -47.875 -31.25 1 93.44 538 ALA B C 1
ATOM 9686 O O . ALA B 1 538 ? 19.047 -47.406 -30.625 1 93.44 538 ALA B O 1
ATOM 9687 N N . ALA B 1 539 ? 16.906 -47.938 -30.75 1 95.12 539 ALA B N 1
ATOM 9688 C CA . ALA B 1 539 ? 16.578 -47.375 -29.438 1 95.12 539 ALA B CA 1
ATOM 9689 C C . ALA B 1 539 ? 16.859 -48.375 -28.328 1 95.12 539 ALA B C 1
ATOM 9691 O O . ALA B 1 539 ? 17.25 -48 -27.219 1 95.12 539 ALA B O 1
ATOM 9692 N N . ILE B 1 540 ? 16.609 -49.656 -28.578 1 97.31 540 ILE B N 1
ATOM 9693 C CA . ILE B 1 540 ? 16.875 -50.719 -27.625 1 97.31 540 ILE B CA 1
ATOM 9694 C C . ILE B 1 540 ? 18.016 -51.594 -28.141 1 97.31 540 ILE B C 1
ATOM 9696 O O . ILE B 1 540 ? 17.891 -52.25 -29.188 1 97.31 540 ILE B O 1
ATOM 9700 N N . ASP B 1 541 ? 19.016 -51.688 -27.422 1 95.81 541 ASP B N 1
ATOM 9701 C CA . ASP B 1 541 ? 20.156 -52.469 -27.922 1 95.81 541 ASP B CA 1
ATOM 9702 C C . ASP B 1 541 ? 20.016 -53.938 -27.594 1 95.81 541 ASP B C 1
ATOM 9704 O O . ASP B 1 541 ? 19.031 -54.375 -26.984 1 95.81 541 ASP B O 1
ATOM 9708 N N . ALA B 1 542 ? 20.969 -54.688 -27.953 1 94.12 542 ALA B N 1
ATOM 9709 C CA . ALA B 1 542 ? 20.922 -56.156 -27.859 1 94.12 542 ALA B CA 1
ATOM 9710 C C . ALA B 1 542 ? 20.922 -56.594 -26.406 1 94.12 542 ALA B C 1
ATOM 9712 O O . ALA B 1 542 ? 20.438 -57.688 -26.094 1 94.12 542 ALA B O 1
ATOM 9713 N N . ASP B 1 543 ? 21.406 -55.75 -25.547 1 94.44 543 ASP B N 1
ATOM 9714 C CA . ASP B 1 543 ? 21.469 -56.094 -24.141 1 94.44 543 ASP B CA 1
ATOM 9715 C C . ASP B 1 543 ? 20.234 -55.625 -23.391 1 94.44 543 ASP B C 1
ATOM 9717 O O . ASP B 1 543 ? 20.141 -55.75 -22.172 1 94.44 543 ASP B O 1
ATOM 9721 N N . GLY B 1 544 ? 19.344 -54.969 -24.094 1 95.31 544 GLY B N 1
ATOM 9722 C CA . GLY B 1 544 ? 18.078 -54.562 -23.5 1 95.31 544 GLY B CA 1
ATOM 9723 C C . GLY B 1 544 ? 18.094 -53.156 -22.938 1 95.31 544 GLY B C 1
ATOM 9724 O O . GLY B 1 544 ? 17.188 -52.781 -22.188 1 95.31 544 GLY B O 1
ATOM 9725 N N . TRP B 1 545 ? 19.188 -52.438 -23.203 1 97.81 545 TRP B N 1
ATOM 9726 C CA . TRP B 1 545 ? 19.266 -51.062 -22.75 1 97.81 545 TRP B CA 1
ATOM 9727 C C . TRP B 1 545 ? 18.531 -50.125 -23.703 1 97.81 545 TRP B C 1
ATOM 9729 O O . TRP B 1 545 ? 18.766 -50.156 -24.906 1 97.81 545 TRP B O 1
ATOM 9739 N N . PHE B 1 546 ? 17.672 -49.312 -23.172 1 98.06 546 PHE B N 1
ATOM 9740 C CA . PHE B 1 546 ? 17 -48.25 -23.938 1 98.06 546 PHE B CA 1
ATOM 9741 C C . PHE B 1 546 ? 17.875 -47 -24 1 98.06 546 PHE B C 1
ATOM 9743 O O . PHE B 1 546 ? 18.203 -46.406 -22.984 1 98.06 546 PHE B O 1
ATOM 9750 N N . HIS B 1 547 ? 18.234 -46.625 -25.141 1 97.12 547 HIS B N 1
ATOM 9751 C CA . HIS B 1 547 ? 18.938 -45.375 -25.375 1 97.12 547 HIS B CA 1
ATOM 9752 C C . HIS B 1 547 ? 17.984 -44.188 -25.453 1 97.12 547 HIS B C 1
ATOM 9754 O O . HIS B 1 547 ? 17.281 -44.031 -26.453 1 97.12 547 HIS B O 1
ATOM 9760 N N . THR B 1 548 ? 18.031 -43.312 -24.5 1 95.31 548 THR B N 1
ATOM 9761 C CA . THR B 1 548 ? 17 -42.312 -24.312 1 95.31 548 THR B CA 1
ATOM 9762 C C . THR B 1 548 ? 17.203 -41.156 -25.281 1 95.31 548 THR B C 1
ATOM 9764 O O . THR B 1 548 ? 16.266 -40.406 -25.562 1 95.31 548 THR B O 1
ATOM 9767 N N . GLY B 1 549 ? 18.406 -40.938 -25.656 1 91.38 549 GLY B N 1
ATOM 9768 C CA . GLY B 1 549 ? 18.75 -39.781 -26.469 1 91.38 549 GLY B CA 1
ATOM 9769 C C . GLY B 1 549 ? 19.047 -38.562 -25.641 1 91.38 549 GLY B C 1
ATOM 9770 O O . GLY B 1 549 ? 19.312 -37.469 -26.188 1 91.38 549 GLY B O 1
ATOM 9771 N N . ASP B 1 550 ? 19.078 -38.688 -24.312 1 90.75 550 ASP B N 1
ATOM 9772 C CA . ASP B 1 550 ? 19.406 -37.594 -23.406 1 90.75 550 ASP B CA 1
ATOM 9773 C C . ASP B 1 550 ? 20.797 -37.781 -22.812 1 90.75 550 ASP B C 1
ATOM 9775 O O . ASP B 1 550 ? 21.188 -38.906 -22.484 1 90.75 550 ASP B O 1
ATOM 9779 N N . VAL B 1 551 ? 21.469 -36.688 -22.656 1 92.19 551 VAL B N 1
ATOM 9780 C CA . VAL B 1 551 ? 22.766 -36.719 -22 1 92.19 551 VAL B CA 1
ATOM 9781 C C . VAL B 1 551 ? 22.609 -36.375 -20.516 1 92.19 551 VAL B C 1
ATOM 9783 O O . VAL B 1 551 ? 21.938 -35.406 -20.156 1 92.19 551 VAL B O 1
ATOM 9786 N N . GLY B 1 552 ? 23.156 -37.25 -19.688 1 93.62 552 GLY B N 1
ATOM 9787 C CA . GLY B 1 552 ? 23.109 -37 -18.25 1 93.62 552 GLY B CA 1
ATOM 9788 C C . GLY B 1 552 ? 24.484 -37 -17.609 1 93.62 552 GLY B C 1
ATOM 9789 O O . GLY B 1 552 ? 25.484 -37.344 -18.266 1 93.62 552 GLY B O 1
ATOM 9790 N N . ALA B 1 553 ? 24.609 -36.438 -16.438 1 95.19 553 ALA B N 1
ATOM 9791 C CA . ALA B 1 553 ? 25.797 -36.469 -15.578 1 95.19 553 ALA B CA 1
ATOM 9792 C C . ALA B 1 553 ? 25.484 -37.062 -14.211 1 95.19 553 ALA B C 1
ATOM 9794 O O . ALA B 1 553 ? 24.391 -36.875 -13.68 1 95.19 553 ALA B O 1
ATOM 9795 N N . ILE B 1 554 ? 26.406 -37.844 -13.734 1 97.06 554 ILE B N 1
ATOM 9796 C CA . ILE B 1 554 ? 26.219 -38.375 -12.391 1 97.06 554 ILE B CA 1
ATOM 9797 C C . ILE B 1 554 ? 26.797 -37.406 -11.359 1 97.06 554 ILE B C 1
ATOM 9799 O O . ILE B 1 554 ? 28.016 -37.25 -11.242 1 97.06 554 ILE B O 1
ATOM 9803 N N . ALA B 1 555 ? 25.938 -36.812 -10.594 1 94.81 555 ALA B N 1
ATOM 9804 C CA . ALA B 1 555 ? 26.312 -35.875 -9.562 1 94.81 555 ALA B CA 1
ATOM 9805 C C . ALA B 1 555 ? 26.609 -36.562 -8.242 1 94.81 555 ALA B C 1
ATOM 9807 O O . ALA B 1 555 ? 26.688 -37.781 -8.18 1 94.81 555 ALA B O 1
ATOM 9808 N N . ASP B 1 556 ? 26.844 -35.688 -7.23 1 93.81 556 ASP B N 1
ATOM 9809 C CA . ASP B 1 556 ? 27.109 -36.25 -5.902 1 93.81 556 ASP B CA 1
ATOM 9810 C C . ASP B 1 556 ? 25.969 -37.156 -5.445 1 93.81 556 ASP B C 1
ATOM 9812 O O . ASP B 1 556 ? 24.828 -36.969 -5.863 1 93.81 556 ASP B O 1
ATOM 9816 N N . ARG B 1 557 ? 26.266 -38.219 -4.762 1 95.25 557 ARG B N 1
ATOM 9817 C CA . ARG B 1 557 ? 25.344 -39.219 -4.195 1 95.25 557 ARG B CA 1
ATOM 9818 C C . ARG B 1 557 ? 24.703 -40.062 -5.289 1 95.25 557 ARG B C 1
ATOM 9820 O O . ARG B 1 557 ? 23.656 -40.656 -5.086 1 95.25 557 ARG B O 1
ATOM 9827 N N . GLY B 1 558 ? 25.328 -40 -6.438 1 96.31 558 GLY B N 1
ATOM 9828 C CA . GLY B 1 558 ? 24.859 -40.781 -7.559 1 96.31 558 GLY B CA 1
ATOM 9829 C C . GLY B 1 558 ? 23.641 -40.219 -8.242 1 96.31 558 GLY B C 1
ATOM 9830 O O . GLY B 1 558 ? 22.969 -40.906 -9.023 1 96.31 558 GLY B O 1
ATOM 9831 N N . ARG B 1 559 ? 23.297 -38.969 -7.977 1 96.44 559 ARG B N 1
ATOM 9832 C CA . ARG B 1 559 ? 22.125 -38.344 -8.562 1 96.44 559 ARG B CA 1
ATOM 9833 C C . ARG B 1 559 ? 22.328 -38.031 -10.039 1 96.44 559 ARG B C 1
ATOM 9835 O O . ARG B 1 559 ? 23.453 -37.781 -10.477 1 96.44 559 ARG B O 1
ATOM 9842 N N . LEU B 1 560 ? 21.25 -38.094 -10.742 1 96.44 560 LEU B N 1
ATOM 9843 C CA . LEU B 1 560 ? 21.344 -37.781 -12.172 1 96.44 560 LEU B CA 1
ATOM 9844 C C . LEU B 1 560 ? 21.031 -36.312 -12.438 1 96.44 560 LEU B C 1
ATOM 9846 O O . LEU B 1 560 ? 20.062 -35.781 -11.883 1 96.44 560 LEU B O 1
ATOM 9850 N N . ARG B 1 561 ? 21.859 -35.75 -13.188 1 93.19 561 ARG B N 1
ATOM 9851 C CA . ARG B 1 561 ? 21.625 -34.406 -13.758 1 93.19 561 ARG B CA 1
ATOM 9852 C C . ARG B 1 561 ? 21.438 -34.5 -15.273 1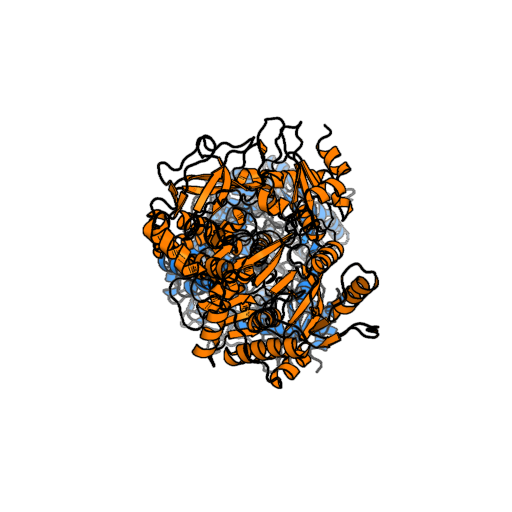 93.19 561 ARG B C 1
ATOM 9854 O O . ARG B 1 561 ? 22.234 -35.094 -15.969 1 93.19 561 ARG B O 1
ATOM 9861 N N . ILE B 1 562 ? 20.359 -34 -15.719 1 89.38 562 ILE B N 1
ATOM 9862 C CA . ILE B 1 562 ? 20.125 -34 -17.156 1 89.38 562 ILE B CA 1
ATOM 9863 C C . ILE B 1 562 ? 20.812 -32.781 -17.797 1 89.38 562 ILE B C 1
ATOM 9865 O O . ILE B 1 562 ? 20.594 -31.656 -17.359 1 89.38 562 ILE B O 1
ATOM 9869 N N . VAL B 1 563 ? 21.578 -33 -18.734 1 84.25 563 VAL B N 1
ATOM 9870 C CA . VAL B 1 563 ? 22.344 -31.938 -19.391 1 84.25 563 VAL B CA 1
ATOM 9871 C C . VAL B 1 563 ? 21.547 -31.422 -20.609 1 84.25 563 VAL B C 1
ATOM 9873 O O . VAL B 1 563 ? 21.297 -30.219 -20.719 1 84.25 563 VAL B O 1
ATOM 9876 N N . SER B 1 564 ? 21.266 -32.344 -21.562 1 79.94 564 SER B N 1
ATOM 9877 C CA . SER B 1 564 ? 20.531 -31.969 -22.766 1 79.94 564 SER B CA 1
ATOM 9878 C C . SER B 1 564 ? 20.172 -33.188 -23.594 1 79.94 564 SER B C 1
ATOM 9880 O O . SER B 1 564 ? 20.484 -34.312 -23.188 1 79.94 564 SER B O 1
ATOM 9882 N N . ARG B 1 565 ? 19.438 -32.781 -24.75 1 83.25 565 ARG B N 1
ATOM 9883 C CA . ARG B 1 565 ? 19.25 -33.844 -25.75 1 83.25 565 ARG B CA 1
ATOM 9884 C C . ARG B 1 565 ? 20.484 -34 -26.625 1 83.25 565 ARG B C 1
ATOM 9886 O O . ARG B 1 565 ? 21.125 -33 -26.969 1 83.25 565 ARG B O 1
ATOM 9893 N N . ILE B 1 566 ? 20.781 -35.156 -26.938 1 80.62 566 ILE B N 1
ATOM 9894 C CA . ILE B 1 566 ? 21.938 -35.406 -27.781 1 80.62 566 ILE B CA 1
ATOM 9895 C C . ILE B 1 566 ? 21.828 -34.594 -29.078 1 80.62 566 ILE B C 1
ATOM 9897 O O . ILE B 1 566 ? 22.797 -33.969 -29.516 1 80.62 566 ILE B O 1
ATOM 9901 N N . LYS B 1 567 ? 20.625 -34.438 -29.516 1 72.75 567 LYS B N 1
ATOM 9902 C CA . LYS B 1 567 ? 20.406 -33.781 -30.797 1 72.75 567 LYS B CA 1
ATOM 9903 C C . LYS B 1 567 ? 20.312 -32.281 -30.641 1 72.75 567 LYS B C 1
ATOM 9905 O O . LYS B 1 567 ? 20.312 -31.531 -31.625 1 72.75 567 LYS B O 1
ATOM 9910 N N . SER B 1 568 ? 20.125 -31.828 -29.453 1 68.25 568 SER B N 1
ATOM 9911 C CA . SER B 1 568 ? 19.922 -30.406 -29.203 1 68.25 568 SER B CA 1
ATOM 9912 C C . SER B 1 568 ? 21.219 -29.75 -28.719 1 68.25 568 SER B C 1
ATOM 9914 O O . SER B 1 568 ? 21.234 -28.547 -28.438 1 68.25 568 SER B O 1
ATOM 9916 N N . LEU B 1 569 ? 22.188 -30.391 -28.562 1 62.97 569 LEU B N 1
ATOM 9917 C CA . LEU B 1 569 ? 23.438 -29.812 -28.094 1 62.97 569 LEU B CA 1
ATOM 9918 C C . LEU B 1 569 ? 24.109 -29 -29.188 1 62.97 569 LEU B C 1
ATOM 9920 O O . LEU B 1 569 ? 24.172 -29.453 -30.344 1 62.97 569 LEU B O 1
ATOM 9924 N N . ALA B 1 570 ? 24.125 -27.641 -28.844 1 70.56 570 ALA B N 1
ATOM 9925 C CA . ALA B 1 570 ? 24.844 -26.781 -29.797 1 70.56 570 ALA B CA 1
ATOM 9926 C C . ALA B 1 570 ? 26.188 -26.328 -29.234 1 70.56 570 ALA B C 1
ATOM 9928 O O . ALA B 1 570 ? 26.281 -25.922 -28.078 1 70.56 570 ALA B O 1
ATOM 9929 N N . LYS B 1 571 ? 27.172 -26.609 -29.875 1 73.38 571 LYS B N 1
ATOM 9930 C CA . LYS B 1 571 ? 28.531 -26.219 -29.5 1 73.38 571 LYS B CA 1
ATOM 9931 C C . LYS B 1 571 ? 28.859 -24.812 -30.016 1 73.38 571 LYS B C 1
ATOM 9933 O O . LYS B 1 571 ? 28.562 -24.484 -31.156 1 73.38 571 LYS B O 1
ATOM 9938 N N . ASN B 1 572 ? 29.203 -24.031 -29.062 1 74.94 572 ASN B N 1
ATOM 9939 C CA . ASN B 1 572 ? 29.672 -22.734 -29.5 1 74.94 572 ASN B CA 1
ATOM 9940 C C . ASN B 1 572 ? 31.109 -22.781 -30 1 74.94 572 ASN B C 1
ATOM 9942 O O . ASN B 1 572 ? 31.688 -23.875 -30.141 1 74.94 572 ASN B O 1
ATOM 9946 N N . ALA B 1 573 ? 31.641 -21.594 -30.344 1 73.81 573 ALA B N 1
ATOM 9947 C CA . ALA B 1 573 ? 32.969 -21.516 -30.938 1 73.81 573 ALA B CA 1
ATOM 9948 C C . ALA B 1 573 ? 34.031 -22 -29.969 1 73.81 573 ALA B C 1
ATOM 9950 O O . ALA B 1 573 ? 35.125 -22.422 -30.391 1 73.81 573 ALA B O 1
ATOM 9951 N N . LEU B 1 574 ? 33.75 -22.016 -28.656 1 71.5 574 LEU B N 1
ATOM 9952 C CA . LEU B 1 574 ? 34.719 -22.453 -27.656 1 71.5 574 LEU B CA 1
ATOM 9953 C C . LEU B 1 574 ? 34.594 -23.953 -27.406 1 71.5 574 LEU B C 1
ATOM 9955 O O . LEU B 1 574 ? 35.344 -24.516 -26.594 1 71.5 574 LEU B O 1
ATOM 9959 N N . GLY B 1 575 ? 33.688 -24.531 -28.078 1 69.31 575 GLY B N 1
ATOM 9960 C CA . GLY B 1 575 ? 33.5 -25.969 -27.938 1 69.31 575 GLY B CA 1
ATOM 9961 C C . GLY B 1 575 ? 32.656 -26.344 -26.734 1 69.31 575 GLY B C 1
ATOM 9962 O O . GLY B 1 575 ? 32.594 -27.516 -26.344 1 69.31 575 GLY B O 1
ATOM 9963 N N . GLU B 1 576 ? 32.062 -25.359 -26.141 1 73.69 576 GLU B N 1
ATOM 9964 C CA . GLU B 1 576 ? 31.234 -25.609 -24.969 1 73.69 576 GLU B CA 1
ATOM 9965 C C . GLU B 1 576 ? 29.797 -25.875 -25.375 1 73.69 576 GLU B C 1
ATOM 9967 O O . GLU B 1 576 ? 29.266 -25.25 -26.297 1 73.69 576 GLU B O 1
ATOM 9972 N N . TYR B 1 577 ? 29.281 -26.844 -24.734 1 75.5 577 TYR B N 1
ATOM 9973 C CA . TYR B 1 577 ? 27.875 -27.156 -24.984 1 75.5 577 TYR B CA 1
ATOM 9974 C C . TYR B 1 577 ? 26.969 -26.266 -24.141 1 75.5 577 TYR B C 1
ATOM 9976 O O . TYR B 1 577 ? 27.219 -26.062 -22.953 1 75.5 577 TYR B O 1
ATOM 9984 N N . ILE B 1 578 ? 26.031 -25.75 -24.781 1 80.69 578 ILE B N 1
ATOM 9985 C CA . ILE B 1 578 ? 25.078 -24.844 -24.156 1 80.69 578 ILE B CA 1
ATOM 9986 C C . ILE B 1 578 ? 23.781 -25.594 -23.844 1 80.69 578 ILE B C 1
ATOM 9988 O O . ILE B 1 578 ? 23.172 -26.172 -24.75 1 80.69 578 ILE B O 1
ATOM 9992 N N . PRO B 1 579 ? 23.469 -25.641 -22.547 1 80.12 579 PRO B N 1
ATOM 9993 C CA . PRO B 1 579 ? 22.172 -26.25 -22.203 1 80.12 579 PRO B CA 1
ATOM 9994 C C . PRO B 1 579 ? 20.984 -25.375 -22.594 1 80.12 579 PRO B C 1
ATOM 9996 O O . PRO B 1 579 ? 20.422 -24.688 -21.734 1 80.12 579 PRO B O 1
ATOM 9999 N N . MET B 1 580 ? 20.516 -25.453 -23.734 1 85.19 580 MET B N 1
ATOM 10000 C CA . MET B 1 580 ? 19.562 -24.5 -24.312 1 85.19 580 MET B CA 1
ATOM 10001 C C . MET B 1 580 ? 18.219 -24.562 -23.609 1 85.19 580 MET B C 1
ATOM 10003 O O . MET B 1 580 ? 17.672 -23.531 -23.219 1 85.19 580 MET B O 1
ATOM 10007 N N . GLU B 1 581 ? 17.719 -25.75 -23.281 1 81.25 581 GLU B N 1
ATOM 10008 C CA . GLU B 1 581 ? 16.406 -25.891 -22.656 1 81.25 581 GLU B CA 1
ATOM 10009 C C . GLU B 1 581 ? 16.406 -25.281 -21.25 1 81.25 581 GLU B C 1
ATOM 10011 O O . GLU B 1 581 ? 15.445 -24.625 -20.859 1 81.25 581 GLU B O 1
ATOM 10016 N N . ASN B 1 582 ? 17.469 -25.484 -20.531 1 82.25 582 ASN B N 1
ATOM 10017 C CA . ASN B 1 582 ? 17.609 -24.906 -19.203 1 82.25 582 ASN B CA 1
ATOM 10018 C C . ASN B 1 582 ? 17.641 -23.391 -19.25 1 82.25 582 ASN B C 1
ATOM 10020 O O . ASN B 1 582 ? 17.031 -22.719 -18.422 1 82.25 582 ASN B O 1
ATOM 10024 N N . LEU B 1 583 ? 18.375 -22.844 -20.172 1 86.88 583 LEU B N 1
ATOM 10025 C CA . LEU B 1 583 ? 18.484 -21.391 -20.328 1 86.88 583 LEU B CA 1
ATOM 10026 C C . LEU B 1 583 ? 17.141 -20.797 -20.734 1 86.88 583 LEU B C 1
ATOM 10028 O O . LEU B 1 583 ? 16.781 -19.703 -20.266 1 86.88 583 LEU B O 1
ATOM 10032 N N . GLU B 1 584 ? 16.5 -21.484 -21.578 1 89.06 584 GLU B N 1
ATOM 10033 C CA . GLU B 1 584 ? 15.203 -21 -22.047 1 89.06 584 GLU B CA 1
ATOM 10034 C C . GLU B 1 584 ? 14.195 -20.938 -20.891 1 89.06 584 GLU B C 1
ATOM 10036 O O . GLU B 1 584 ? 13.43 -19.984 -20.781 1 89.06 584 GLU B O 1
ATOM 10041 N N . SER B 1 585 ? 14.234 -21.953 -20.094 1 85.06 585 SER B N 1
ATOM 10042 C CA . SER B 1 585 ? 13.359 -21.969 -18.938 1 85.06 585 SER B CA 1
ATOM 10043 C C . SER B 1 585 ? 13.688 -20.828 -17.984 1 85.06 585 SER B C 1
ATOM 10045 O O . SER B 1 585 ? 12.797 -20.234 -17.375 1 85.06 585 SER B O 1
ATOM 10047 N N . LEU B 1 586 ? 14.906 -20.531 -17.828 1 87.38 586 LEU B N 1
ATOM 10048 C CA . LEU B 1 586 ? 15.352 -19.438 -16.969 1 87.38 586 LEU B CA 1
ATOM 10049 C C . LEU B 1 586 ? 14.914 -18.094 -17.547 1 87.38 586 LEU B C 1
ATOM 10051 O O . LEU B 1 586 ? 14.289 -17.281 -16.844 1 87.38 586 LEU B O 1
ATOM 10055 N N . TYR B 1 587 ? 15.188 -17.844 -18.797 1 91.38 587 TYR B N 1
ATOM 10056 C CA . TYR B 1 587 ? 14.953 -16.547 -19.422 1 91.38 587 TYR B CA 1
ATOM 10057 C C . TYR B 1 587 ? 13.461 -16.281 -19.562 1 91.38 587 TYR B C 1
ATOM 10059 O O . TYR B 1 587 ? 13.039 -15.117 -19.625 1 91.38 587 TYR B O 1
ATOM 10067 N N . ALA B 1 588 ? 12.719 -17.328 -19.578 1 89 588 ALA B N 1
ATOM 10068 C CA . ALA B 1 588 ? 11.266 -17.172 -19.656 1 89 588 ALA B CA 1
ATOM 10069 C C . ALA B 1 588 ? 10.719 -16.469 -18.406 1 89 588 ALA B C 1
ATOM 10071 O O . ALA B 1 588 ? 9.586 -15.984 -18.406 1 89 588 ALA B O 1
ATOM 10072 N N . GLN B 1 589 ? 11.539 -16.344 -17.391 1 87.69 589 GLN B N 1
ATOM 10073 C CA . GLN B 1 589 ? 11.109 -15.734 -16.141 1 87.69 589 GLN B CA 1
ATOM 10074 C C . GLN B 1 589 ? 11.164 -14.211 -16.219 1 87.69 589 GLN B C 1
ATOM 10076 O O . GLN B 1 589 ? 10.633 -13.523 -15.359 1 87.69 589 GLN B O 1
ATOM 10081 N N . VAL B 1 590 ? 11.773 -13.664 -17.266 1 90.06 590 VAL B N 1
ATOM 10082 C CA . VAL B 1 590 ? 11.789 -12.219 -17.438 1 90.06 590 VAL B CA 1
ATOM 10083 C C . VAL B 1 590 ? 10.359 -11.711 -17.656 1 90.06 590 VAL B C 1
ATOM 10085 O O . VAL B 1 590 ? 9.602 -12.281 -18.438 1 90.06 590 VAL B O 1
ATOM 10088 N N . SER B 1 591 ? 9.961 -10.688 -16.969 1 86.75 591 SER B N 1
ATOM 10089 C CA . SER B 1 591 ? 8.594 -10.188 -16.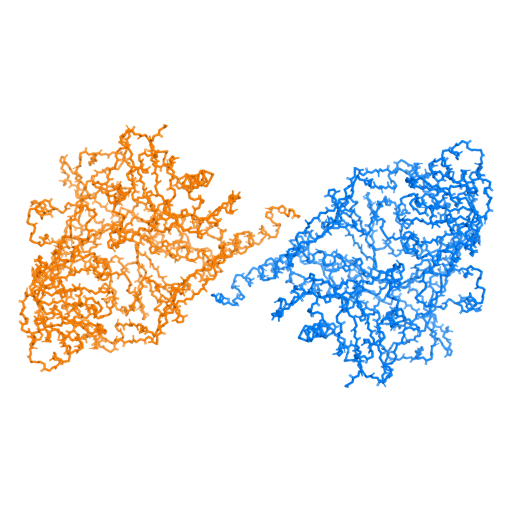938 1 86.75 591 SER B CA 1
ATOM 10090 C C . SER B 1 591 ? 8.086 -9.836 -18.328 1 86.75 591 SER B C 1
ATOM 10092 O O . SER B 1 591 ? 6.883 -9.883 -18.594 1 86.75 591 SER B O 1
ATOM 10094 N N . LEU B 1 592 ? 9.016 -9.648 -19.234 1 90.69 592 LEU B N 1
ATOM 10095 C CA . LEU B 1 592 ? 8.711 -9.25 -20.594 1 90.69 592 LEU B CA 1
ATOM 10096 C C . LEU B 1 592 ? 8.234 -10.445 -21.422 1 90.69 592 LEU B C 1
ATOM 10098 O O . LEU B 1 592 ? 7.523 -10.273 -22.406 1 90.69 592 LEU B O 1
ATOM 10102 N N . CYS B 1 593 ? 8.523 -11.656 -20.953 1 90.94 593 CYS B N 1
ATOM 10103 C CA . CYS B 1 593 ? 8.352 -12.836 -21.781 1 90.94 593 CYS B CA 1
ATOM 10104 C C . CYS B 1 593 ? 7.051 -13.555 -21.453 1 90.94 593 CYS B C 1
ATOM 10106 O O . CYS B 1 593 ? 6.57 -13.492 -20.328 1 90.94 593 CYS B O 1
ATOM 10108 N N . VAL B 1 594 ? 6.512 -14.18 -22.562 1 85.69 594 VAL B N 1
ATOM 10109 C CA . VAL B 1 594 ? 5.418 -15.117 -22.344 1 85.69 594 VAL B CA 1
ATOM 10110 C C . VAL B 1 594 ? 5.977 -16.484 -21.953 1 85.69 594 VAL B C 1
ATOM 10112 O O . VAL B 1 594 ? 7.117 -16.812 -22.297 1 85.69 594 VAL B O 1
ATOM 10115 N N . PRO B 1 595 ? 5.207 -17.281 -21.328 1 77.44 595 PRO B N 1
ATOM 10116 C CA . PRO B 1 595 ? 5.691 -18.625 -21.031 1 77.44 595 PRO B CA 1
ATOM 10117 C C . PRO B 1 595 ? 6.02 -19.438 -22.281 1 77.44 595 PRO B C 1
ATOM 10119 O O . PRO B 1 595 ? 5.289 -19.359 -23.281 1 77.44 595 PRO B O 1
ATOM 10122 N N . ASN B 1 596 ? 7.074 -20.125 -22.312 1 77.44 596 ASN B N 1
ATOM 10123 C CA . ASN B 1 596 ? 7.566 -20.906 -23.438 1 77.44 596 ASN B CA 1
ATOM 10124 C C . ASN B 1 596 ? 7.781 -20.047 -24.688 1 77.44 596 ASN B C 1
ATOM 10126 O O . ASN B 1 596 ? 7.492 -20.469 -25.797 1 77.44 596 ASN B O 1
ATOM 10130 N N . GLY B 1 597 ? 8.125 -18.828 -24.406 1 86.81 597 GLY B N 1
ATOM 10131 C CA . GLY B 1 597 ? 8.266 -17.891 -25.5 1 86.81 597 GLY B CA 1
ATOM 10132 C C . GLY B 1 597 ? 9.703 -17.438 -25.719 1 86.81 597 GLY B C 1
ATOM 10133 O O . GLY B 1 597 ? 9.945 -16.312 -26.172 1 86.81 597 GLY B O 1
ATOM 10134 N N . VAL B 1 598 ? 10.648 -18.281 -25.281 1 92.81 598 VAL B N 1
ATOM 10135 C CA . VAL B 1 598 ? 12.047 -17.906 -25.469 1 92.81 598 VAL B CA 1
ATOM 10136 C C . VAL B 1 598 ? 12.789 -19.016 -26.203 1 92.81 598 VAL B C 1
ATOM 10138 O O . VAL B 1 598 ? 12.617 -20.203 -25.875 1 92.81 598 VAL B O 1
ATOM 10141 N N . CYS B 1 599 ? 13.508 -18.688 -27.188 1 92.31 599 CYS B N 1
ATOM 10142 C CA . CYS B 1 599 ? 14.367 -19.609 -27.906 1 92.31 599 CYS B CA 1
ATOM 10143 C C . CYS B 1 599 ? 15.812 -19.125 -27.922 1 92.31 599 CYS B C 1
ATOM 10145 O O . CYS B 1 599 ? 16.109 -18.062 -28.469 1 92.31 599 CYS B O 1
ATOM 10147 N N . VAL B 1 600 ? 16.672 -19.891 -27.328 1 91.44 600 VAL B N 1
ATOM 10148 C CA . VAL B 1 600 ? 18.094 -19.562 -27.312 1 91.44 600 VAL B CA 1
ATOM 10149 C C . VAL B 1 600 ? 18.734 -20.016 -28.625 1 91.44 600 VAL B C 1
ATOM 10151 O O . VAL B 1 600 ? 18.469 -21.125 -29.094 1 91.44 600 VAL B O 1
ATOM 10154 N N . VAL B 1 601 ? 19.516 -19.172 -29.188 1 89.12 601 VAL B N 1
ATOM 10155 C CA . VAL B 1 601 ? 20.172 -19.453 -30.469 1 89.12 601 VAL B CA 1
ATOM 10156 C C . VAL B 1 601 ? 21.688 -19.5 -30.266 1 89.12 601 VAL B C 1
ATOM 10158 O O . VAL B 1 601 ? 22.281 -18.562 -29.719 1 89.12 601 VAL B O 1
ATOM 10161 N N . VAL B 1 602 ? 22.219 -20.594 -30.719 1 86.19 602 VAL B N 1
ATOM 10162 C CA . VAL B 1 602 ? 23.672 -20.781 -30.609 1 86.19 602 VAL B CA 1
ATOM 10163 C C . VAL B 1 602 ? 24.297 -20.844 -32 1 86.19 602 VAL B C 1
ATOM 10165 O O . VAL B 1 602 ? 23.75 -21.5 -32.906 1 86.19 602 VAL B O 1
ATOM 10168 N N . HIS B 1 603 ? 25.297 -20.031 -32.219 1 80.62 603 HIS B N 1
ATOM 10169 C CA . HIS B 1 603 ? 26.047 -20.062 -33.469 1 80.62 603 HIS B CA 1
ATOM 10170 C C . HIS B 1 603 ? 27.406 -20.719 -33.281 1 80.62 603 HIS B C 1
ATOM 10172 O O . HIS B 1 603 ? 28.156 -20.359 -32.344 1 80.62 603 HIS B O 1
ATOM 10178 N N . ALA B 1 604 ? 27.75 -21.688 -34.156 1 77.56 604 ALA B N 1
ATOM 10179 C CA . ALA B 1 604 ? 28.953 -22.516 -34 1 77.56 604 ALA B CA 1
ATOM 10180 C C . ALA B 1 604 ? 30.219 -21.672 -34.094 1 77.56 604 ALA B C 1
ATOM 10182 O O . ALA B 1 604 ? 31.25 -22.016 -33.531 1 77.56 604 ALA B O 1
ATOM 10183 N N . ALA B 1 605 ? 30.094 -20.562 -34.719 1 79.38 605 ALA B N 1
ATOM 10184 C CA . ALA B 1 605 ? 31.281 -19.75 -34.969 1 79.38 605 ALA B CA 1
ATOM 10185 C C . ALA B 1 605 ? 31.406 -18.625 -33.969 1 79.38 605 ALA B C 1
ATOM 10187 O O . ALA B 1 605 ? 32.344 -17.844 -34 1 79.38 605 ALA B O 1
ATOM 10188 N N . LYS B 1 606 ? 30.484 -18.5 -33.125 1 83.94 606 LYS B N 1
ATOM 10189 C CA . LYS B 1 606 ? 30.5 -17.391 -32.156 1 83.94 606 LYS B CA 1
ATOM 10190 C C . LYS B 1 606 ? 30.609 -17.891 -30.734 1 83.94 606 LYS B C 1
ATOM 10192 O O . LYS B 1 606 ? 30.156 -19 -30.422 1 83.94 606 LYS B O 1
ATOM 10197 N N . TYR B 1 607 ? 31.078 -17 -29.812 1 83.62 607 TYR B N 1
ATOM 10198 C CA . TYR B 1 607 ? 31.344 -17.422 -28.438 1 83.62 607 TYR B CA 1
ATOM 10199 C C . TYR B 1 607 ? 30.188 -17.031 -27.516 1 83.62 607 TYR B C 1
ATOM 10201 O O . TYR B 1 607 ? 30.219 -17.297 -26.312 1 83.62 607 TYR B O 1
ATOM 10209 N N . TYR B 1 608 ? 29.219 -16.359 -28.078 1 86.81 608 TYR B N 1
ATOM 10210 C CA . TYR B 1 608 ? 28.109 -15.914 -27.25 1 86.81 608 TYR B CA 1
ATOM 10211 C C . TYR B 1 608 ? 26.797 -16.484 -27.766 1 86.81 608 TYR B C 1
ATOM 10213 O O . TYR B 1 608 ? 26.719 -17.016 -28.875 1 86.81 608 TYR B O 1
ATOM 10221 N N . VAL B 1 609 ? 25.781 -16.469 -26.891 1 91.19 609 VAL B N 1
ATOM 10222 C CA . VAL B 1 609 ? 24.469 -16.953 -27.266 1 91.19 609 VAL B CA 1
ATOM 10223 C C . VAL B 1 609 ? 23.5 -15.766 -27.406 1 91.19 609 VAL B C 1
ATOM 10225 O O . VAL B 1 609 ? 23.734 -14.695 -26.844 1 91.19 609 VAL B O 1
ATOM 10228 N N . CYS B 1 610 ? 22.562 -15.914 -28.234 1 93.06 610 CYS B N 1
ATOM 10229 C CA . CYS B 1 610 ? 21.484 -14.945 -28.391 1 93.06 610 CYS B CA 1
ATOM 10230 C C . CYS B 1 610 ? 20.125 -15.586 -28.125 1 93.06 610 CYS B C 1
ATOM 10232 O O . CYS B 1 610 ? 20.047 -16.781 -27.812 1 93.06 610 CYS B O 1
ATOM 10234 N N . ALA B 1 611 ? 19.125 -14.805 -28.078 1 94.94 611 ALA B N 1
ATOM 10235 C CA . ALA B 1 611 ? 17.812 -15.367 -27.828 1 94.94 611 ALA B CA 1
ATOM 10236 C C . ALA B 1 611 ? 16.719 -14.578 -28.562 1 94.94 611 ALA B C 1
ATOM 10238 O O . ALA B 1 611 ? 16.906 -13.391 -28.859 1 94.94 611 ALA B O 1
ATOM 10239 N N . ILE B 1 612 ? 15.75 -15.219 -28.938 1 94.94 612 ILE B N 1
ATOM 10240 C CA . ILE B 1 612 ? 14.5 -14.633 -29.406 1 94.94 612 ILE B CA 1
ATOM 10241 C C . ILE B 1 612 ? 13.422 -14.789 -28.344 1 94.94 612 ILE B C 1
ATOM 10243 O O . ILE B 1 612 ? 13.266 -15.867 -27.766 1 94.94 612 ILE B O 1
ATOM 10247 N N . ALA B 1 613 ? 12.742 -13.727 -28.047 1 95.56 613 ALA B N 1
ATOM 10248 C CA . ALA B 1 613 ? 11.75 -13.773 -26.969 1 95.56 613 ALA B CA 1
ATOM 10249 C C . ALA B 1 613 ? 10.406 -13.234 -27.453 1 95.56 613 ALA B C 1
ATOM 10251 O O . ALA B 1 613 ? 10.336 -12.172 -28.062 1 95.56 613 ALA B O 1
ATOM 10252 N N . CYS B 1 614 ? 9.328 -13.953 -27.141 1 93.94 614 CYS B N 1
ATOM 10253 C CA . CYS B 1 614 ? 7.969 -13.516 -27.453 1 93.94 614 CYS B CA 1
ATOM 10254 C C . CYS B 1 614 ? 7.387 -12.688 -26.297 1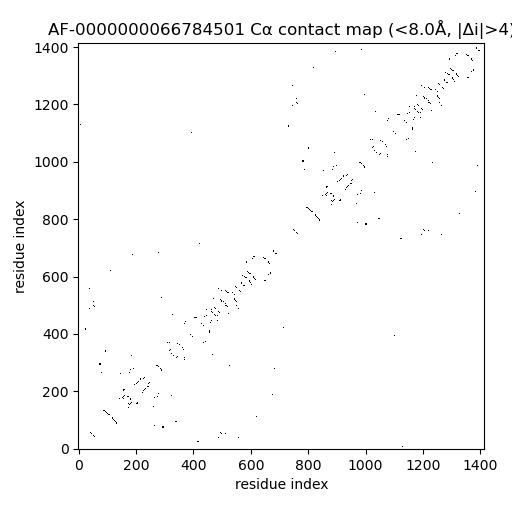 93.94 614 CYS B C 1
ATOM 10256 O O . CYS B 1 614 ? 7.629 -12.992 -25.141 1 93.94 614 CYS B O 1
ATOM 10258 N N . THR B 1 615 ? 6.707 -11.617 -26.656 1 93.44 615 THR B N 1
ATOM 10259 C CA . THR B 1 615 ? 6.039 -10.773 -25.656 1 93.44 615 THR B CA 1
ATOM 10260 C C . THR B 1 615 ? 4.621 -10.438 -26.109 1 93.44 615 THR B C 1
ATOM 10262 O O . THR B 1 615 ? 4.145 -10.953 -27.125 1 93.44 615 THR B O 1
ATOM 10265 N N . THR B 1 616 ? 3.846 -9.781 -25.281 1 88.38 616 THR B N 1
ATOM 10266 C CA . THR B 1 616 ? 2.529 -9.234 -25.578 1 88.38 616 THR B CA 1
ATOM 10267 C C . THR B 1 616 ? 2.523 -7.715 -25.438 1 88.38 616 THR B C 1
ATOM 10269 O O . THR B 1 616 ? 3.447 -7.141 -24.844 1 88.38 616 THR B O 1
ATOM 10272 N N . GLU B 1 617 ? 1.516 -7.117 -25.969 1 87.56 617 GLU B N 1
ATOM 10273 C CA . GLU B 1 617 ? 1.389 -5.668 -25.844 1 87.56 617 GLU B CA 1
ATOM 10274 C C . GLU B 1 617 ? 1.397 -5.234 -24.375 1 87.56 617 GLU B C 1
ATOM 10276 O O . GLU B 1 617 ? 2.098 -4.289 -24 1 87.56 617 GLU B O 1
ATOM 10281 N N . SER B 1 618 ? 0.689 -5.93 -23.594 1 82.56 618 SER B N 1
ATOM 10282 C CA . SER B 1 618 ? 0.578 -5.59 -22.172 1 82.56 618 SER B CA 1
ATOM 10283 C C . SER B 1 618 ? 1.934 -5.66 -21.484 1 82.56 618 SER B C 1
ATOM 10285 O O . SER B 1 618 ? 2.342 -4.711 -20.812 1 82.56 618 SER B O 1
ATOM 10287 N N . LYS B 1 619 ? 2.629 -6.73 -21.656 1 87.44 619 LYS B N 1
ATOM 10288 C CA . LYS B 1 619 ? 3.924 -6.93 -21.016 1 87.44 619 LYS B CA 1
ATOM 10289 C C . LYS B 1 619 ? 4.949 -5.922 -21.516 1 87.44 619 LYS B C 1
ATOM 10291 O O . LYS B 1 619 ? 5.762 -5.406 -20.75 1 87.44 619 LYS B O 1
ATOM 10296 N N . ALA B 1 620 ? 4.84 -5.684 -22.797 1 90.75 620 ALA B N 1
ATOM 10297 C CA . ALA B 1 620 ? 5.793 -4.766 -23.406 1 90.75 620 ALA B CA 1
ATOM 10298 C C . ALA B 1 620 ? 5.594 -3.342 -22.906 1 90.75 620 ALA B C 1
ATOM 10300 O O . ALA B 1 620 ? 6.562 -2.641 -22.609 1 90.75 620 ALA B O 1
ATOM 10301 N N . MET B 1 621 ? 4.387 -2.961 -22.766 1 86.94 621 MET B N 1
ATOM 10302 C CA . MET B 1 621 ? 4.098 -1.587 -22.359 1 86.94 621 MET B CA 1
ATOM 10303 C C . MET B 1 621 ? 4.422 -1.374 -20.891 1 86.94 621 MET B C 1
ATOM 10305 O O . MET B 1 621 ? 4.918 -0.314 -20.5 1 86.94 621 MET B O 1
ATOM 10309 N N . VAL B 1 622 ? 4.121 -2.352 -20.109 1 83.19 622 VAL B N 1
ATOM 10310 C CA . VAL B 1 622 ? 4.469 -2.27 -18.688 1 83.19 622 VAL B CA 1
ATOM 10311 C C . VAL B 1 622 ? 5.984 -2.178 -18.531 1 83.19 622 VAL B C 1
ATOM 10313 O O . VAL B 1 622 ? 6.484 -1.355 -17.766 1 83.19 622 VAL B O 1
ATOM 10316 N N . PHE B 1 623 ? 6.684 -3.029 -19.203 1 89.5 623 PHE B N 1
ATOM 10317 C CA . PHE B 1 623 ? 8.141 -3.031 -19.172 1 89.5 623 PHE B CA 1
ATOM 10318 C C . PHE B 1 623 ? 8.695 -1.687 -19.641 1 89.5 623 PHE B C 1
ATOM 10320 O O . PHE B 1 623 ? 9.641 -1.164 -19.047 1 89.5 623 PHE B O 1
ATOM 10327 N N . ALA B 1 624 ? 8.078 -1.134 -20.656 1 90.19 624 ALA B N 1
ATOM 10328 C CA . ALA B 1 624 ? 8.5 0.156 -21.203 1 90.19 624 ALA B CA 1
ATOM 10329 C C . ALA B 1 624 ? 8.344 1.261 -20.156 1 90.19 624 ALA B C 1
ATOM 10331 O O . ALA B 1 624 ? 9.234 2.102 -20 1 90.19 624 ALA B O 1
ATOM 10332 N N . ARG B 1 625 ? 7.297 1.257 -19.438 1 83.06 625 ARG B N 1
ATOM 10333 C CA . ARG B 1 625 ? 7.031 2.254 -18.406 1 83.06 625 ARG B CA 1
ATOM 10334 C C . ARG B 1 625 ? 8.039 2.15 -17.266 1 83.06 625 ARG B C 1
ATOM 10336 O O . ARG B 1 625 ? 8.516 3.166 -16.75 1 83.06 625 ARG B O 1
ATOM 10343 N N . GLN B 1 626 ? 8.297 0.916 -16.922 1 84.75 626 GLN B N 1
ATOM 10344 C CA . GLN B 1 626 ? 9.242 0.664 -15.844 1 84.75 626 GLN B CA 1
ATOM 10345 C C . GLN B 1 626 ? 10.641 1.175 -16.203 1 84.75 626 GLN B C 1
ATOM 10347 O O . GLN B 1 626 ? 11.43 1.503 -15.312 1 84.75 626 GLN B O 1
ATOM 10352 N N . HIS B 1 627 ? 10.922 1.198 -17.469 1 88.75 627 HIS B N 1
ATOM 10353 C CA . HIS B 1 627 ? 12.25 1.606 -17.906 1 88.75 627 HIS B CA 1
ATOM 10354 C C . HIS B 1 627 ? 12.219 2.994 -18.547 1 88.75 627 HIS B C 1
ATOM 10356 O O . HIS B 1 627 ? 13.172 3.395 -19.219 1 88.75 627 HIS B O 1
ATOM 10362 N N . ASP B 1 628 ? 11.031 3.719 -18.344 1 85.44 628 ASP B N 1
ATOM 10363 C CA . ASP B 1 628 ? 10.828 5.098 -18.781 1 85.44 628 ASP B CA 1
ATOM 10364 C C . ASP B 1 628 ? 11 5.223 -20.281 1 85.44 628 ASP B C 1
ATOM 10366 O O . ASP B 1 628 ? 11.68 6.137 -20.766 1 85.44 628 ASP B O 1
ATOM 10370 N N . ILE B 1 629 ? 10.602 4.23 -21.031 1 89.75 629 ILE B N 1
ATOM 10371 C CA . ILE B 1 629 ? 10.641 4.258 -22.484 1 89.75 629 ILE B CA 1
ATOM 10372 C C . ILE B 1 629 ? 9.266 4.637 -23.031 1 89.75 629 ILE B C 1
ATOM 10374 O O . ILE B 1 629 ? 8.273 3.953 -22.766 1 89.75 629 ILE B O 1
ATOM 10378 N N . GLN B 1 630 ? 9.195 5.719 -23.703 1 85.44 630 GLN B N 1
ATOM 10379 C CA . GLN B 1 630 ? 7.934 6.18 -24.266 1 85.44 630 GLN B CA 1
ATOM 10380 C C . GLN B 1 630 ? 7.816 5.797 -25.75 1 85.44 630 GLN B C 1
ATOM 10382 O O . GLN B 1 630 ? 8.484 6.387 -26.594 1 85.44 630 GLN B O 1
ATOM 10387 N N . CYS B 1 631 ? 7.055 4.742 -26.109 1 84.94 631 CYS B N 1
ATOM 10388 C CA . CYS B 1 631 ? 6.801 4.266 -27.469 1 84.94 631 CYS B CA 1
ATOM 10389 C C . CYS B 1 631 ? 5.52 3.439 -27.531 1 84.94 631 CYS B C 1
ATOM 10391 O O . CYS B 1 631 ? 5.176 2.752 -26.562 1 84.94 631 CYS B O 1
ATOM 10393 N N . GLU B 1 632 ? 4.75 3.516 -28.578 1 87.38 632 GLU B N 1
ATOM 10394 C CA . GLU B 1 632 ? 3.471 2.82 -28.688 1 87.38 632 GLU B CA 1
ATOM 10395 C C . GLU B 1 632 ? 3.646 1.427 -29.281 1 87.38 632 GLU B C 1
ATOM 10397 O O . GLU B 1 632 ? 4.633 1.162 -29.969 1 87.38 632 GLU B O 1
ATOM 10402 N N . TRP B 1 633 ? 2.744 0.454 -29.109 1 87.62 633 TRP B N 1
ATOM 10403 C CA . TRP B 1 633 ? 2.67 -0.868 -29.719 1 87.62 633 TRP B CA 1
ATOM 10404 C C . TRP B 1 633 ? 2.094 -0.784 -31.125 1 87.62 633 TRP B C 1
ATOM 10406 O O . TRP B 1 633 ? 1.129 -0.054 -31.359 1 87.62 633 TRP B O 1
ATOM 10416 N N . PRO B 1 634 ? 2.658 -1.423 -31.953 1 88.38 634 PRO B N 1
ATOM 10417 C CA . PRO B 1 634 ? 3.729 -2.416 -31.844 1 88.38 634 PRO B CA 1
ATOM 10418 C C . PRO B 1 634 ? 5.105 -1.838 -32.156 1 88.38 634 PRO B C 1
ATOM 10420 O O . PRO B 1 634 ? 6.09 -2.578 -32.219 1 88.38 634 PRO B O 1
ATOM 10423 N N . ALA B 1 635 ? 5.137 -0.474 -32.406 1 91 635 ALA B N 1
ATOM 10424 C CA . ALA B 1 635 ? 6.383 0.189 -32.75 1 91 635 ALA B CA 1
ATOM 10425 C C . ALA B 1 635 ? 7.473 -0.061 -31.719 1 91 635 ALA B C 1
ATOM 10427 O O . ALA B 1 635 ? 8.664 -0.056 -32.031 1 91 635 ALA B O 1
ATOM 10428 N N . ILE B 1 636 ? 7.078 -0.329 -30.547 1 92.69 636 ILE B N 1
ATOM 10429 C CA . ILE B 1 636 ? 7.996 -0.526 -29.438 1 92.69 636 ILE B CA 1
ATOM 10430 C C . ILE B 1 636 ? 8.891 -1.729 -29.703 1 92.69 636 ILE B C 1
ATOM 10432 O O . ILE B 1 636 ? 10.023 -1.789 -29.219 1 92.69 636 ILE B O 1
ATOM 10436 N N . LEU B 1 637 ? 8.43 -2.695 -30.547 1 92.88 637 LEU B N 1
ATOM 10437 C CA . LEU B 1 637 ? 9.188 -3.912 -30.828 1 92.88 637 LEU B CA 1
ATOM 10438 C C . LEU B 1 637 ? 10.406 -3.607 -31.688 1 92.88 637 LEU B C 1
ATOM 10440 O O . LEU B 1 637 ? 11.359 -4.391 -31.719 1 92.88 637 LEU B O 1
ATOM 10444 N N . LYS B 1 638 ? 10.375 -2.467 -32.281 1 91.69 638 LYS B N 1
ATOM 10445 C CA . LYS B 1 638 ? 11.492 -2.062 -33.125 1 91.69 638 LYS B CA 1
ATOM 10446 C C . LYS B 1 638 ? 12.336 -0.985 -32.438 1 91.69 638 LYS B C 1
ATOM 10448 O O . LYS B 1 638 ? 13.344 -0.547 -33 1 91.69 638 LYS B O 1
ATOM 10453 N N . ASN B 1 639 ? 11.969 -0.583 -31.297 1 92.62 639 ASN B N 1
ATOM 10454 C CA . ASN B 1 639 ? 12.672 0.457 -30.562 1 92.62 639 ASN B CA 1
ATOM 10455 C C . ASN B 1 639 ? 13.992 -0.056 -30 1 92.62 639 ASN B C 1
ATOM 10457 O O . ASN B 1 639 ? 14.016 -1.016 -29.219 1 92.62 639 ASN B O 1
ATOM 10461 N N . PRO B 1 640 ? 15.078 0.574 -30.297 1 92 640 PRO B N 1
ATOM 10462 C CA . PRO B 1 640 ? 16.391 0.073 -29.859 1 92 640 PRO B CA 1
ATOM 10463 C C . PRO B 1 640 ? 16.562 0.118 -28.344 1 92 640 PRO B C 1
ATOM 10465 O O . PRO B 1 640 ? 17.203 -0.769 -27.766 1 92 640 PRO B O 1
ATOM 10468 N N . ASP B 1 641 ? 16.031 1.115 -27.797 1 93 641 ASP B N 1
ATOM 10469 C CA . ASP B 1 641 ? 16.156 1.225 -26.344 1 93 641 ASP B CA 1
ATOM 10470 C C . ASP B 1 641 ? 15.398 0.108 -25.641 1 93 641 ASP B C 1
ATOM 10472 O O . ASP B 1 641 ? 15.844 -0.408 -24.625 1 93 641 ASP B O 1
ATOM 10476 N N . PHE B 1 642 ? 14.297 -0.19 -26.266 1 94.56 642 PHE B N 1
ATOM 10477 C CA . PHE B 1 642 ? 13.484 -1.283 -25.734 1 94.56 642 PHE B CA 1
ATOM 10478 C C . PHE B 1 642 ? 14.234 -2.607 -25.844 1 94.56 642 PHE B C 1
ATOM 10480 O O . PHE B 1 642 ? 14.289 -3.375 -24.875 1 94.56 642 PHE B O 1
ATOM 10487 N N . GLN B 1 643 ? 14.906 -2.811 -26.938 1 93.44 643 GLN B N 1
ATOM 10488 C CA . GLN B 1 643 ? 15.648 -4.047 -27.172 1 93.44 643 GLN B CA 1
ATOM 10489 C C . GLN B 1 643 ? 16.859 -4.141 -26.25 1 93.44 643 GLN B C 1
ATOM 10491 O O . GLN B 1 643 ? 17.188 -5.215 -25.75 1 93.44 643 GLN B O 1
ATOM 10496 N N . LYS B 1 644 ? 17.438 -3.049 -26.016 1 93.62 644 LYS B N 1
ATOM 10497 C CA . LYS B 1 644 ? 18.594 -3.008 -25.125 1 93.62 644 LYS B CA 1
ATOM 10498 C C . LYS B 1 644 ? 18.188 -3.305 -23.688 1 93.62 644 LYS B C 1
ATOM 10500 O O . LYS B 1 644 ? 18.859 -4.059 -22.984 1 93.62 644 LYS B O 1
ATOM 10505 N N . ALA B 1 645 ? 17.078 -2.682 -23.328 1 94.44 645 ALA B N 1
ATOM 10506 C CA . ALA B 1 645 ? 16.578 -2.914 -21.984 1 94.44 645 ALA B CA 1
ATOM 10507 C C . ALA B 1 645 ? 16.188 -4.375 -21.781 1 94.44 645 ALA B C 1
ATOM 10509 O O . ALA B 1 645 ? 16.422 -4.949 -20.719 1 94.44 645 ALA B O 1
ATOM 10510 N N . ALA B 1 646 ? 15.578 -4.926 -22.781 1 94.31 646 ALA B N 1
ATOM 10511 C CA . ALA B 1 646 ? 15.211 -6.34 -22.734 1 94.31 646 ALA B CA 1
ATOM 10512 C C . ALA B 1 646 ? 16.438 -7.223 -22.578 1 94.31 646 ALA B C 1
ATOM 10514 O O . ALA B 1 646 ? 16.453 -8.133 -21.75 1 94.31 646 ALA B O 1
ATOM 10515 N N . THR B 1 647 ? 17.469 -6.93 -23.344 1 95.38 647 THR B N 1
ATOM 10516 C CA . THR B 1 647 ? 18.719 -7.688 -23.281 1 95.38 647 THR B CA 1
ATOM 10517 C C . THR B 1 647 ? 19.328 -7.613 -21.891 1 95.38 647 THR B C 1
ATOM 10519 O O . THR B 1 647 ? 19.766 -8.625 -21.344 1 95.38 647 THR B O 1
ATOM 10522 N N . GLU B 1 648 ? 19.266 -6.48 -21.359 1 94.81 648 GLU B N 1
ATOM 10523 C CA . GLU B 1 648 ? 19.859 -6.293 -20.031 1 94.81 648 GLU B CA 1
ATOM 10524 C C . GLU B 1 648 ? 19.062 -7.062 -18.984 1 94.81 648 GLU B C 1
ATOM 10526 O O . GLU B 1 648 ? 19.641 -7.574 -18.016 1 94.81 648 GLU B O 1
ATOM 10531 N N . ALA B 1 649 ? 17.812 -7.043 -19.125 1 93.62 649 ALA B N 1
ATOM 10532 C CA . ALA B 1 649 ? 16.984 -7.793 -18.188 1 93.62 649 ALA B CA 1
ATOM 10533 C C . ALA B 1 649 ? 17.328 -9.281 -18.219 1 93.62 649 ALA B C 1
ATOM 10535 O O . ALA B 1 649 ? 17.375 -9.938 -17.188 1 93.62 649 ALA B O 1
ATOM 10536 N N . PHE B 1 650 ? 17.562 -9.797 -19.406 1 95 650 PHE B N 1
ATOM 10537 C CA . PHE B 1 650 ? 17.953 -11.188 -19.578 1 95 650 PHE B CA 1
ATOM 10538 C C . PHE B 1 650 ? 19.312 -11.453 -18.953 1 95 650 PHE B C 1
ATOM 10540 O O . PHE B 1 650 ? 19.5 -12.445 -18.234 1 95 650 PHE B O 1
ATOM 10547 N N . ARG B 1 651 ? 20.188 -10.578 -19.141 1 94.62 651 ARG B N 1
ATOM 10548 C CA . ARG B 1 651 ? 21.547 -10.734 -18.609 1 94.62 651 ARG B CA 1
ATOM 10549 C C . ARG B 1 651 ? 21.547 -10.727 -17.094 1 94.62 651 ARG B C 1
ATOM 10551 O O . ARG B 1 651 ? 22.172 -11.578 -16.453 1 94.62 651 ARG B O 1
ATOM 10558 N N . GLU B 1 652 ? 20.828 -9.836 -16.609 1 93.44 652 GLU B N 1
ATOM 10559 C CA . GLU B 1 652 ? 20.75 -9.719 -15.148 1 93.44 652 GLU B CA 1
ATOM 10560 C C . GLU B 1 652 ? 20.188 -10.992 -14.523 1 93.44 652 GLU B C 1
ATOM 10562 O O . GLU B 1 652 ? 20.672 -11.445 -13.484 1 93.44 652 GLU B O 1
ATOM 10567 N N . LEU B 1 653 ? 19.172 -11.492 -15.117 1 91.12 653 LEU B N 1
ATOM 10568 C CA . LEU B 1 653 ? 18.562 -12.719 -14.609 1 91.12 653 LEU B CA 1
ATOM 10569 C C . LEU B 1 653 ? 19.562 -13.867 -14.625 1 91.12 653 LEU B C 1
ATOM 10571 O O . LEU B 1 653 ? 19.656 -14.633 -13.664 1 91.12 653 LEU B O 1
ATOM 10575 N N . ALA B 1 654 ? 20.312 -14.008 -15.672 1 91.88 654 ALA B N 1
ATOM 10576 C CA . ALA B 1 654 ? 21.297 -15.078 -15.805 1 91.88 654 ALA B CA 1
ATOM 10577 C C . ALA B 1 654 ? 22.422 -14.922 -14.789 1 91.88 654 ALA B C 1
ATOM 10579 O O . ALA B 1 654 ? 22.875 -15.898 -14.18 1 91.88 654 ALA B O 1
ATOM 10580 N N . ILE B 1 655 ? 22.797 -13.711 -14.625 1 90.44 655 ILE B N 1
ATOM 10581 C CA . ILE B 1 655 ? 23.844 -13.414 -13.664 1 90.44 655 ILE B CA 1
ATOM 10582 C C . ILE B 1 655 ? 23.375 -13.758 -12.258 1 90.44 655 ILE B C 1
ATOM 10584 O O . ILE B 1 655 ? 24.078 -14.43 -11.5 1 90.44 655 ILE B O 1
ATOM 10588 N N . ASN B 1 656 ? 22.156 -13.383 -11.977 1 86.81 656 ASN B N 1
ATOM 10589 C CA . ASN B 1 656 ? 21.594 -13.633 -10.656 1 86.81 656 ASN B CA 1
ATOM 10590 C C . ASN B 1 656 ? 21.375 -15.117 -10.414 1 86.81 656 ASN B C 1
ATOM 10592 O O . ASN B 1 656 ? 21.391 -15.578 -9.266 1 86.81 656 ASN B O 1
ATOM 10596 N N . ALA B 1 657 ? 21.25 -15.859 -11.5 1 82.31 657 ALA B N 1
ATOM 10597 C CA . ALA B 1 657 ? 21.031 -17.297 -11.391 1 82.31 657 ALA B CA 1
ATOM 10598 C C . ALA B 1 657 ? 22.375 -18.047 -11.359 1 82.31 657 ALA B C 1
ATOM 10600 O O . ALA B 1 657 ? 22.406 -19.281 -11.328 1 82.31 657 ALA B O 1
ATOM 10601 N N . GLY B 1 658 ? 23.484 -17.266 -11.531 1 81.69 658 GLY B N 1
ATOM 10602 C CA . GLY B 1 658 ? 24.812 -17.859 -11.422 1 81.69 658 GLY B CA 1
ATOM 10603 C C . GLY B 1 658 ? 25.266 -18.531 -12.703 1 81.69 658 GLY B C 1
ATOM 10604 O O . GLY B 1 658 ? 26.047 -19.484 -12.664 1 81.69 658 GLY B O 1
ATOM 10605 N N . ARG B 1 659 ? 24.766 -18.109 -13.805 1 86.56 659 ARG B N 1
ATOM 10606 C CA . ARG B 1 659 ? 25.141 -18.719 -15.078 1 86.56 659 ARG B CA 1
ATOM 10607 C C . ARG B 1 659 ? 26.516 -18.234 -15.531 1 86.56 659 ARG B C 1
ATOM 10609 O O . ARG B 1 659 ? 26.906 -17.109 -15.234 1 86.56 659 ARG B O 1
ATOM 10616 N N . GLY B 1 660 ? 27.188 -19.094 -16.219 1 85.12 660 GLY B N 1
ATOM 10617 C CA . GLY B 1 660 ? 28.5 -18.734 -16.75 1 85.12 660 GLY B CA 1
ATOM 10618 C C . GLY B 1 660 ? 28.422 -17.719 -17.875 1 85.12 660 GLY B C 1
ATOM 10619 O O . GLY B 1 660 ? 27.359 -17.547 -18.484 1 85.12 660 GLY B O 1
ATOM 10620 N N . LYS B 1 661 ? 29.516 -17.125 -18.219 1 85.12 661 LYS B N 1
ATOM 10621 C CA . LYS B 1 661 ? 29.609 -16.062 -19.234 1 85.12 661 LYS B CA 1
ATOM 10622 C C . LYS B 1 661 ? 29.094 -16.547 -20.578 1 85.12 661 LYS B C 1
ATOM 10624 O O . LYS B 1 661 ? 28.484 -15.773 -21.328 1 85.12 661 LYS B O 1
ATOM 10629 N N . GLN B 1 662 ? 29.25 -17.828 -20.844 1 85.62 662 GLN B N 1
ATOM 10630 C CA . GLN B 1 662 ? 28.875 -18.359 -22.141 1 85.62 662 GLN B CA 1
ATOM 10631 C C . GLN B 1 662 ? 27.359 -18.578 -22.234 1 85.62 662 GLN B C 1
ATOM 10633 O O . GLN B 1 662 ? 26.812 -18.766 -23.312 1 85.62 662 GLN B O 1
ATOM 10638 N N . GLU B 1 663 ? 26.734 -18.562 -21.109 1 89.06 663 GLU B N 1
ATOM 10639 C CA . GLU B 1 663 ? 25.297 -18.828 -21.047 1 89.06 663 GLU B CA 1
ATOM 10640 C C . GLU B 1 663 ? 24.516 -17.516 -20.953 1 89.06 663 GLU B C 1
ATOM 10642 O O . GLU B 1 663 ? 23.281 -17.531 -20.953 1 89.06 663 GLU B O 1
ATOM 10647 N N . ILE B 1 664 ? 25.266 -16.406 -20.875 1 92.81 664 ILE B N 1
ATOM 10648 C CA . ILE B 1 664 ? 24.625 -15.094 -20.781 1 92.81 664 ILE B CA 1
ATOM 10649 C C . ILE B 1 664 ? 24.422 -14.523 -22.188 1 92.81 664 ILE B C 1
ATOM 10651 O O . ILE B 1 664 ? 25.375 -14.375 -22.953 1 92.81 664 ILE B O 1
ATOM 10655 N N . VAL B 1 665 ? 23.25 -14.195 -22.469 1 94.06 665 VAL B N 1
ATOM 10656 C CA . VAL B 1 665 ? 22.906 -13.742 -23.812 1 94.06 665 VAL B CA 1
ATOM 10657 C C . VAL B 1 665 ? 23.609 -12.43 -24.109 1 94.06 665 VAL B C 1
ATOM 10659 O O . VAL B 1 665 ? 23.766 -11.57 -23.234 1 94.06 665 VAL B O 1
ATOM 10662 N N . ARG B 1 666 ? 24.031 -12.32 -25.266 1 91.81 666 ARG B N 1
ATOM 10663 C CA . ARG B 1 666 ? 24.609 -11.055 -25.703 1 91.81 666 ARG B CA 1
ATOM 10664 C C . ARG B 1 666 ? 23.547 -10.133 -26.297 1 91.81 666 ARG B C 1
ATOM 10666 O O . ARG B 1 666 ? 23.562 -8.93 -26.047 1 91.81 666 ARG B O 1
ATOM 10673 N N . TYR B 1 667 ? 22.656 -10.758 -27.141 1 92.31 667 TYR B N 1
ATOM 10674 C CA . TYR B 1 667 ? 21.562 -10.016 -27.75 1 92.31 667 TYR B CA 1
ATOM 10675 C C . TYR B 1 667 ? 20.25 -10.773 -27.641 1 92.31 667 TYR B C 1
ATOM 10677 O O . TYR B 1 667 ? 20.219 -12 -27.781 1 92.31 667 TYR B O 1
ATOM 10685 N N . VAL B 1 668 ? 19.234 -10.062 -27.312 1 94.62 668 VAL B N 1
ATOM 10686 C CA . VAL B 1 668 ? 17.891 -10.609 -27.312 1 94.62 668 VAL B CA 1
ATOM 10687 C C . VAL B 1 668 ? 17 -9.805 -28.25 1 94.62 668 VAL B C 1
ATOM 10689 O O . VAL B 1 668 ? 17.078 -8.57 -28.297 1 94.62 668 VAL B O 1
ATOM 10692 N N . HIS B 1 669 ? 16.375 -10.438 -29.109 1 94.25 669 HIS B N 1
ATOM 10693 C CA . HIS B 1 669 ? 15.375 -9.773 -29.938 1 94.25 669 HIS B CA 1
ATOM 10694 C C . HIS B 1 669 ? 13.961 -10.156 -29.531 1 94.25 669 HIS B C 1
ATOM 10696 O O . HIS B 1 669 ? 13.594 -11.336 -29.562 1 94.25 669 HIS B O 1
ATOM 10702 N N . VAL B 1 670 ? 13.156 -9.18 -29.203 1 95.62 670 VAL B N 1
ATOM 10703 C CA . VAL B 1 670 ? 11.797 -9.398 -28.734 1 95.62 670 VAL B CA 1
ATOM 10704 C C . VAL B 1 670 ? 10.82 -9.289 -29.891 1 95.62 670 VAL B C 1
ATOM 10706 O O . VAL B 1 670 ? 10.867 -8.328 -30.672 1 95.62 670 VAL B O 1
ATOM 10709 N N . VAL B 1 671 ? 9.953 -10.273 -30 1 93.94 671 VAL B N 1
ATOM 10710 C CA . VAL B 1 671 ? 8.977 -10.273 -31.078 1 93.94 671 VAL B CA 1
ATOM 10711 C C . VAL B 1 671 ? 7.562 -10.336 -30.5 1 93.94 671 VAL B C 1
ATOM 10713 O O . VAL B 1 671 ? 7.367 -10.766 -29.375 1 93.94 671 VAL B O 1
ATOM 10716 N N . GLY B 1 672 ? 6.555 -9.969 -31.297 1 92.5 672 GLY B N 1
ATOM 10717 C CA . GLY B 1 672 ? 5.168 -9.961 -30.859 1 92.5 672 GLY B CA 1
ATOM 10718 C C . GLY B 1 672 ? 4.402 -11.195 -31.297 1 92.5 672 GLY B C 1
ATOM 10719 O O . GLY B 1 672 ? 3.172 -11.227 -31.234 1 92.5 672 GLY B O 1
ATOM 10720 N N . ASP B 1 673 ? 5.121 -12.273 -31.703 1 90.31 673 ASP B N 1
ATOM 10721 C CA . ASP B 1 673 ? 4.477 -13.492 -32.188 1 90.31 673 ASP B CA 1
ATOM 10722 C C . ASP B 1 673 ? 4.035 -14.383 -31.031 1 90.31 673 ASP B C 1
ATOM 10724 O O . ASP B 1 673 ? 4.492 -14.211 -29.891 1 90.31 673 ASP B O 1
ATOM 10728 N N . GLN B 1 674 ? 3.082 -15.297 -31.406 1 88.5 674 GLN B N 1
ATOM 10729 C CA . GLN B 1 674 ? 2.66 -16.328 -30.469 1 88.5 674 GLN B CA 1
ATOM 10730 C C . GLN B 1 674 ? 3.027 -17.719 -30.953 1 88.5 674 GLN B C 1
ATOM 10732 O O . GLN B 1 674 ? 2.648 -18.109 -32.062 1 88.5 674 GLN B O 1
ATOM 10737 N N . TRP B 1 675 ? 3.818 -18.391 -30.172 1 88.75 675 TRP B N 1
ATOM 10738 C CA . TRP B 1 675 ? 4.191 -19.766 -30.516 1 88.75 675 TRP B CA 1
ATOM 10739 C C . TRP B 1 675 ? 3.193 -20.766 -29.922 1 88.75 675 TRP B C 1
ATOM 10741 O O . TRP B 1 675 ? 2.957 -20.781 -28.719 1 88.75 675 TRP B O 1
ATOM 10751 N N . THR B 1 676 ? 2.588 -21.609 -30.781 1 84.12 676 THR B N 1
ATOM 10752 C CA . THR B 1 676 ? 1.586 -22.594 -30.375 1 84.12 676 THR B CA 1
ATOM 10753 C C . THR B 1 676 ? 1.826 -23.938 -31.047 1 84.12 676 THR B C 1
ATOM 10755 O O . THR B 1 676 ? 2.582 -24.016 -32.031 1 84.12 676 THR B O 1
ATOM 10758 N N . PRO B 1 677 ? 1.305 -25 -30.516 1 77.56 677 PRO B N 1
ATOM 10759 C CA . PRO B 1 677 ? 1.369 -26.281 -31.219 1 77.56 677 PRO B CA 1
ATOM 10760 C C . PRO B 1 677 ? 0.684 -26.234 -32.594 1 77.56 677 PRO B C 1
ATOM 10762 O O . PRO B 1 677 ? 1.166 -26.844 -33.531 1 77.56 677 PRO B O 1
ATOM 10765 N N . GLU B 1 678 ? -0.339 -25.406 -32.688 1 76.44 678 GLU B N 1
ATOM 10766 C CA . GLU B 1 678 ? -1.123 -25.312 -33.906 1 76.44 678 GLU B CA 1
ATOM 10767 C C . GLU B 1 678 ? -0.296 -24.719 -35.031 1 76.44 678 GLU B C 1
ATOM 10769 O O . GLU B 1 678 ? -0.439 -25.125 -36.188 1 76.44 678 GLU B O 1
ATOM 10774 N N . ASN B 1 679 ? 0.593 -23.719 -34.625 1 81.56 679 ASN B N 1
ATOM 10775 C CA . ASN B 1 679 ? 1.416 -23.125 -35.688 1 81.56 679 ASN B CA 1
ATOM 10776 C C . ASN B 1 679 ? 2.77 -23.828 -35.781 1 81.56 679 ASN B C 1
ATOM 10778 O O . ASN B 1 679 ? 3.707 -23.281 -36.375 1 81.56 679 ASN B O 1
ATOM 10782 N N . ASP B 1 680 ? 2.857 -24.891 -35.031 1 78.81 680 ASP B N 1
ATOM 10783 C CA . ASP B 1 680 ? 3.943 -25.859 -35.156 1 78.81 680 ASP B CA 1
ATOM 10784 C C . ASP B 1 680 ? 5.234 -25.312 -34.562 1 78.81 680 ASP B C 1
ATOM 10786 O O . ASP B 1 680 ? 6.328 -25.75 -34.906 1 78.81 680 ASP B O 1
ATOM 10790 N N . MET B 1 681 ? 5.098 -24.328 -33.75 1 86.62 681 MET B N 1
ATOM 10791 C CA . MET B 1 681 ? 6.273 -23.797 -33.094 1 86.62 681 MET B CA 1
ATOM 10792 C C . MET B 1 681 ? 6.547 -24.562 -31.797 1 86.62 681 MET B C 1
ATOM 10794 O O . MET B 1 681 ? 7.676 -24.578 -31.297 1 86.62 681 MET B O 1
ATOM 10798 N N . LEU B 1 682 ? 5.48 -25.203 -31.328 1 84.38 682 LEU B N 1
ATOM 10799 C CA . LEU B 1 682 ? 5.574 -26.016 -30.125 1 84.38 682 LEU B CA 1
ATOM 10800 C C . LEU B 1 682 ? 5.059 -27.438 -30.391 1 84.38 682 LEU B C 1
ATOM 10802 O O . LEU B 1 682 ? 4.234 -27.641 -31.281 1 84.38 682 LEU B O 1
ATOM 10806 N N . THR B 1 683 ? 5.625 -28.344 -29.656 1 77.31 683 THR B N 1
ATOM 10807 C CA . THR B 1 683 ? 5.031 -29.672 -29.656 1 77.31 683 THR B CA 1
ATOM 10808 C C . THR B 1 683 ? 3.68 -29.656 -28.938 1 77.31 683 THR B C 1
ATOM 10810 O O . THR B 1 683 ? 3.318 -28.672 -28.297 1 77.31 683 THR B O 1
ATOM 10813 N N . ALA B 1 684 ? 2.979 -30.734 -29.078 1 73.94 684 ALA B N 1
ATOM 10814 C CA . ALA B 1 684 ? 1.678 -30.844 -28.438 1 73.94 684 ALA B CA 1
ATOM 10815 C C . ALA B 1 684 ? 1.815 -30.719 -26.922 1 73.94 684 ALA B C 1
ATOM 10817 O O . ALA B 1 684 ? 0.908 -30.219 -26.25 1 73.94 684 ALA B O 1
ATOM 10818 N N . ALA B 1 685 ? 2.961 -31.094 -26.438 1 71.31 685 ALA B N 1
ATOM 10819 C CA . ALA B 1 685 ? 3.217 -31.016 -25 1 71.31 685 ALA B CA 1
ATOM 10820 C C . ALA B 1 685 ? 3.736 -29.641 -24.609 1 71.31 685 ALA B C 1
ATOM 10822 O O . ALA B 1 685 ? 4.059 -29.406 -23.438 1 71.31 685 ALA B O 1
ATOM 10823 N N . GLY B 1 686 ? 3.859 -28.781 -25.594 1 75.56 686 GLY B N 1
ATOM 10824 C CA . GLY B 1 686 ? 4.242 -27.406 -25.297 1 75.56 686 GLY B CA 1
ATOM 10825 C C . GLY B 1 686 ? 5.738 -27.172 -25.375 1 75.56 686 GLY B C 1
ATOM 10826 O O . GLY B 1 686 ? 6.227 -26.109 -24.984 1 75.56 686 GLY B O 1
ATOM 10827 N N . LYS B 1 687 ? 6.457 -28.109 -25.844 1 79.25 687 LYS B N 1
ATOM 10828 C CA . LYS B 1 687 ? 7.902 -27.953 -25.969 1 79.25 687 LYS B CA 1
ATOM 10829 C C . LYS B 1 687 ? 8.258 -27.219 -27.266 1 79.25 687 LYS B C 1
ATOM 10831 O O . LYS B 1 687 ? 7.605 -27.391 -28.297 1 79.25 687 LYS B O 1
ATOM 10836 N N . LEU B 1 688 ? 9.297 -26.5 -27.234 1 84.56 688 LEU B N 1
ATOM 10837 C CA . LEU B 1 688 ? 9.766 -25.703 -28.359 1 84.56 688 LEU B CA 1
ATOM 10838 C C . LEU B 1 688 ? 10.266 -26.594 -29.484 1 84.56 688 LEU B C 1
ATOM 10840 O O . LEU B 1 688 ? 11.055 -27.516 -29.25 1 84.56 688 LEU B O 1
ATOM 10844 N N . LYS B 1 689 ? 9.719 -26.344 -30.703 1 83.12 689 LYS B N 1
ATOM 10845 C CA . LYS B 1 689 ? 10.281 -26.953 -31.906 1 83.12 689 LYS B CA 1
ATOM 10846 C C . LYS B 1 689 ? 11.375 -26.078 -32.5 1 83.12 689 LYS B C 1
ATOM 10848 O O . LYS B 1 689 ? 11.102 -25.203 -33.312 1 83.12 689 LYS B O 1
ATOM 10853 N N . ARG B 1 690 ? 12.562 -26.375 -32.188 1 83.62 690 ARG B N 1
ATOM 10854 C CA . ARG B 1 690 ? 13.695 -25.5 -32.5 1 83.62 690 ARG B CA 1
ATOM 10855 C C . ARG B 1 690 ? 13.867 -25.344 -34 1 83.62 690 ARG B C 1
ATOM 10857 O O . ARG B 1 690 ? 14.172 -24.25 -34.5 1 83.62 690 ARG B O 1
ATOM 10864 N N . HIS B 1 691 ? 13.688 -26.406 -34.688 1 81.5 691 HIS B N 1
ATOM 10865 C CA . HIS B 1 691 ? 13.875 -26.344 -36.156 1 81.5 691 HIS B CA 1
ATOM 10866 C C . HIS B 1 691 ? 12.844 -25.422 -36.781 1 81.5 691 HIS B C 1
ATOM 10868 O O . HIS B 1 691 ? 13.172 -24.656 -37.719 1 81.5 691 HIS B O 1
ATOM 10874 N N . ALA B 1 692 ? 11.648 -25.516 -36.281 1 85 692 ALA B N 1
ATOM 10875 C CA . ALA B 1 692 ? 10.586 -24.656 -36.812 1 85 692 ALA B CA 1
ATOM 10876 C C . ALA B 1 692 ? 10.859 -23.188 -36.5 1 85 692 ALA B C 1
ATOM 10878 O O . ALA B 1 692 ? 10.672 -22.328 -37.375 1 85 692 ALA B O 1
ATOM 10879 N N . VAL B 1 693 ? 11.344 -22.922 -35.375 1 87.62 693 VAL B N 1
ATOM 10880 C CA . VAL B 1 693 ? 11.656 -21.547 -34.969 1 87.62 693 VAL B CA 1
ATOM 10881 C C . VAL B 1 693 ? 12.828 -21.016 -35.781 1 87.62 693 VAL B C 1
ATOM 10883 O O . VAL B 1 693 ? 12.805 -19.875 -36.25 1 87.62 693 VAL B O 1
ATOM 10886 N N . ALA B 1 694 ? 13.828 -21.859 -35.938 1 85.75 694 ALA B N 1
ATOM 10887 C CA . ALA B 1 694 ? 15.008 -21.469 -36.719 1 85.75 694 ALA B CA 1
ATOM 10888 C C . ALA B 1 694 ? 14.625 -21.125 -38.156 1 85.75 694 ALA B C 1
ATOM 10890 O O . ALA B 1 694 ? 15.188 -20.188 -38.75 1 85.75 694 ALA B O 1
ATOM 10891 N N . GLU B 1 695 ? 13.695 -21.906 -38.594 1 87.88 695 GLU B N 1
ATOM 10892 C CA . GLU B 1 695 ? 13.266 -21.672 -39.969 1 87.88 695 GLU B CA 1
ATOM 10893 C C . GLU B 1 695 ? 12.445 -20.391 -40.062 1 87.88 695 GLU B C 1
ATOM 10895 O O . GLU B 1 695 ? 12.672 -19.578 -40.969 1 87.88 695 GLU B O 1
ATOM 10900 N N . ARG B 1 696 ? 11.602 -20.188 -39.219 1 91.19 696 ARG B N 1
ATOM 10901 C CA . ARG B 1 696 ? 10.711 -19.031 -39.25 1 91.19 696 ARG B CA 1
ATOM 10902 C C . ARG B 1 696 ? 11.492 -17.734 -39.062 1 91.19 696 ARG B C 1
ATOM 10904 O O . ARG B 1 696 ? 11.164 -16.719 -39.656 1 91.19 696 ARG B O 1
ATOM 10911 N N . TYR B 1 697 ? 12.508 -17.766 -38.25 1 92.75 697 TYR B N 1
ATOM 10912 C CA . TYR B 1 697 ? 13.219 -16.547 -37.875 1 92.75 697 TYR B CA 1
ATOM 10913 C C . TYR B 1 697 ? 14.633 -16.562 -38.469 1 92.75 697 TYR B C 1
ATOM 10915 O O . TYR B 1 697 ? 15.555 -16 -37.844 1 92.75 697 TYR B O 1
ATOM 10923 N N . LYS B 1 698 ? 14.805 -17.203 -39.5 1 90.12 698 LYS B N 1
ATOM 10924 C CA . LYS B 1 698 ? 16.125 -17.391 -40.094 1 90.12 698 LYS B CA 1
ATOM 10925 C C . LYS B 1 698 ? 16.812 -16.047 -40.312 1 90.12 698 LYS B C 1
ATOM 10927 O O . LYS B 1 698 ? 17.984 -15.875 -39.938 1 90.12 698 LYS B O 1
ATOM 10932 N N . ASP B 1 699 ? 16.094 -15.094 -40.844 1 89.44 699 ASP B N 1
ATOM 10933 C CA . ASP B 1 699 ? 16.688 -13.789 -41.125 1 89.44 699 ASP B CA 1
ATOM 10934 C C . ASP B 1 699 ? 17.031 -13.047 -39.844 1 89.44 699 ASP B C 1
ATOM 10936 O O . ASP B 1 699 ? 18.078 -12.406 -39.75 1 89.44 699 ASP B O 1
ATOM 10940 N N . LEU B 1 700 ? 16.109 -13.102 -38.969 1 89.94 700 LEU B N 1
ATOM 10941 C CA . LEU B 1 700 ? 16.312 -12.453 -37.688 1 89.94 700 LEU B CA 1
ATOM 10942 C C . LEU B 1 700 ? 17.531 -13.039 -36.969 1 89.94 700 LEU B C 1
ATOM 10944 O O . LEU B 1 700 ? 18.344 -12.305 -36.406 1 89.94 700 LEU B O 1
ATOM 10948 N N . ILE B 1 701 ? 17.688 -14.336 -36.969 1 89.69 701 ILE B N 1
ATOM 10949 C CA . ILE B 1 701 ? 18.797 -15.031 -36.312 1 89.69 701 ILE B CA 1
ATOM 10950 C C . ILE B 1 701 ? 20.125 -14.602 -36.969 1 89.69 701 ILE B C 1
ATOM 10952 O O . ILE B 1 701 ? 21.094 -14.344 -36.25 1 89.69 701 ILE B O 1
ATOM 10956 N N . CYS B 1 702 ? 20.047 -14.453 -38.25 1 85.31 702 CYS B N 1
ATOM 10957 C CA . CYS B 1 702 ? 21.234 -14 -38.938 1 85.31 702 CYS B CA 1
ATOM 10958 C C . CYS B 1 702 ? 21.641 -12.594 -38.5 1 85.31 702 CYS B C 1
ATOM 10960 O O . CYS B 1 702 ? 22.812 -12.305 -38.344 1 85.31 702 CYS B O 1
ATOM 10962 N N . SER B 1 703 ? 20.688 -11.859 -38.312 1 87.44 703 SER B N 1
ATOM 10963 C CA . SER B 1 703 ? 20.953 -10.469 -37.938 1 87.44 703 SER B CA 1
ATOM 10964 C C . SER B 1 703 ? 21.531 -10.352 -36.531 1 87.44 703 SER B C 1
ATOM 10966 O O . SER B 1 703 ? 22.266 -9.406 -36.25 1 87.44 703 SER B O 1
ATOM 10968 N N . LEU B 1 704 ? 21.219 -11.25 -35.625 1 87.38 704 LEU B N 1
ATOM 10969 C CA . LEU B 1 704 ? 21.703 -11.234 -34.25 1 87.38 704 LEU B CA 1
ATOM 10970 C C . LEU B 1 704 ? 23.203 -11.516 -34.188 1 87.38 704 LEU B C 1
ATOM 10972 O O . LEU B 1 704 ? 23.875 -11.148 -33.219 1 87.38 704 LEU B O 1
ATOM 10976 N N . TYR B 1 705 ? 23.734 -12.133 -35.219 1 82.38 705 TYR B N 1
ATOM 10977 C CA . TYR B 1 705 ? 25.141 -12.539 -35.188 1 82.38 705 TYR B CA 1
ATOM 10978 C C . TYR B 1 705 ? 25.953 -11.734 -36.188 1 82.38 705 TYR B C 1
ATOM 10980 O O . TYR B 1 705 ? 27.141 -12.008 -36.406 1 82.38 705 TYR B O 1
ATOM 10988 N N . VAL B 1 706 ? 25.328 -10.828 -36.906 1 70.25 706 VAL B N 1
ATOM 10989 C CA . VAL B 1 706 ? 26.078 -9.977 -37.812 1 70.25 706 VAL B CA 1
ATOM 10990 C C . VAL B 1 706 ? 26.656 -8.797 -37.062 1 70.25 706 VAL B C 1
ATOM 10992 O O . VAL B 1 706 ? 25.969 -8.148 -36.25 1 70.25 706 VAL B O 1
ATOM 10995 N N . ASP B 1 707 ? 27.984 -8.781 -36.594 1 51.47 707 ASP B N 1
ATOM 10996 C CA . ASP B 1 707 ? 28.688 -7.621 -36.031 1 51.47 707 ASP B CA 1
ATOM 10997 C C . ASP B 1 707 ? 28.484 -6.395 -36.938 1 51.47 707 ASP B C 1
ATOM 10999 O O . ASP B 1 707 ? 28.422 -6.508 -38.156 1 51.47 707 ASP B O 1
#

Sequence (1414 aa):
MDIPSHCSSLEATVLQLMDDANARRVVPDPRAMRYQQIGDENVALEGTESEKSTPIYRQAKVTDAMQRRLENEWYNGPNFVQRFESMCKSRGSKRALAYRPISRVSHQLVREPESGLERLFEVTFYDATQYLTYDDVWTVVQNFGRGLRELALTPDCKVGMYLETRWEWLASAYGVWSQSMVLATVYANLGKEALSEAFAETSCAAIVTVGERVPSLIAMMRSGAMPHCILIYLDTLPEGIDAAGVTLKAWEDVVKDGALSNYPVNLPTNNDDVSLIMYTSGTTGGPKGVMHTYGSMTAGINGMGGRLNELCGGVEPDERYCSSLPLAHIFEFTVTNVFLARGCWIGFGHTRTLLSTYARPHGDLVEFKPIFLIGVPRIFDSYKKTMEASLAQRGALERQIFEHAFASRLKYLHAGMETPFWNEVVFAPLREMVGGRVRSMFGGGGPISAPTQNFMNVVLGGFIQGYGLTETVGNGPKQLVGDLESACVGRLEMACEMKLVDTPDYKHTDTPEPRGEVCLRGPMLFKGYYKKESVTKAAIDADGWFHTGDVGAIADRGRLRIVSRIKSLAKNALGEYIPMENLESLYAQVSLCVPNGVCVVVHAAKYYVCAIACTTESKAMVFARQHDIQCEWPAILKNPDFQKAATEAFRELAINAGRGKQEIVRYVHVVGDQWTPENDMLTAAGKLKRHAVAERYKDLICSLYVDMDIPSHCSSLEATVLQLMDDANARRVVPDPRAMRYQQIGDENVALEGTESEKSTPIYRQAKVTDAMQRRLENEWYNGPNFVQRFESMCKSRGSKRALAYRPISRVSHQLVREPESGLERLFEVTFYDATQYLTYDDVWTVVQNFGRGLRELALTPDCKVGMYLETRWEWLASAYGVWSQSMVLATVYANLGKEALSEAFAETSCAAIVTVGERVPSLIAMMRSGAMPHCILIYLDTLPEGIDAAGVTLKAWEDVVKDGALSNYPVNLPTNNDDVSLIMYTSGTTGGPKGVMHTYGSMTAGINGMGGRLNELCGGVEPDERYCSSLPLAHIFEFTVTNVFLARGCWIGFGHTRTLLSTYARPHGDLVEFKPIFLIGVPRIFDSYKKTMEASLAQRGALERQIFEHAFASRLKYLHAGMETPFWNEVVFAPLREMVGGRVRSMFGGGGPISAPTQNFMNVVLGGFIQGYGLTETVGNGPKQLVGDLESACVGRLEMACEMKLVDTPDYKHTDTPEPRGEVCLRGPMLFKGYYKKESVTKAAIDADGWFHTGDVGAIADRGRLRIVSRIKSLAKNALGEYIPMENLESLYAQVSLCVPNGVCVVVHAAKYYVCAIACTTESKAMVFARQHDIQCEWPAILKNPDFQKAATEAFRELAINAGRGKQEIVRYVHVVGDQWTPENDMLTAAGKLKRHAVAERYKDLICSLYVD

Foldseek 3Di:
DCPDPPCPPVLVVVLVVLVVVLVVPWFFFPQLVCVVPDFFQKDFDPPQDDPFWGGKIAGPPADPVNLVVLQCCQQQPDFLLSVLVVLLVVQPFDWAAKEWAWPDKDWDFDQQPQLSDTDTAIFTETDDMDTDGSNRLVLLLQLLLLLVVVVVDAAAAEEEEQEFDDSVSVSNLSSCQQRNYAYEYDYNPFELLLVLVSQQQRVGQEYEEAQDCVLVVVVCCVVVSHPAHAYEHEDDHDPPRDQPPHHYHHSVVSSVNSSVGPDDGDHDNDQPRWHYFQWDPDLPDRTWTFTHGSRLLSSLLVLVLVQVCVLLDDDDPAAAEEQAPGCSFLVSVSVSSSVSSSPHHYYYFYLVQQFQPRYPPTGPQQVGVHQEAEDEQQSLLVLLVVLVSPFDDPPDSLVVSQVSLLVVQLVQLLVSMHRPSCQVPNQQVSCSRRNNNHRAYEYEPAFHALVSLSSCCSRPNHYKYAYADVQQSGFAAADGGSDSDRQFRFHGGRSKMWMFGADPQAGCPDPPWHKHFIKMAGSNGTPATRPCVVVRCVQADPVGIGGPQWMWTQDRSRTIGTQGGVVPWDAACVRDTASFRRLQNQLCSQLFARPLFKGKAGDRNHQAIEMEGAGAQSSLSSLCVVVVHDDHPPVLLVDPVSQVSSLVSQQVSCVVSVHDPRSRHPGYRYDHDDDDVNVPQAPSSGHGSNVVVCVVCVVVSVVSPDD/DCPDLPCPPVLVVVLVVLVVVLVVPWFFFPQLVCVVPDFFQKDFDPPQDDPFWGGKIAGPVADPVNLVVLQCCQQQPDFLLSVLVVLLVVQPFDWAAKEWAWPDKDWDFDQQPQLSDTDTAIFTETDDMDTDGSNRLVLLLQLLLLLVVVVVDAAQAEEEEQEFDDSVSVSNLSSCQLRNYAYEYDYNLFELLLVLVSQQQRVGQEYEEAQDCVLVVVVCCVVVSHPAHAYEHEDDHDPPRDCPPHHYHHSVVSSVNSSVGPDDGDHDNDQPRWHYFQWFPDLPDRTWTFTHGSRLLSSLLVLVLVQVCVLLDDDDPAAAEEQAPGCSFLVSVSVSSSVSSSPHHYYYFYLVQQFQPRYPPTGPQQVGVHQEAEDEQQSLLVLVVVLVSPFDDPPDSLVVSQVSLLVVQLVQLLVSMHRPSCQVPNQQVSCSRRNRNHRAYEYEPAFHALVSLSSCCSRPNHYKYAYADVQQSGFAAADGGSDSDRQFRFHGGRSKMWMFGHDPQAGCPDPPWHKHFIKMAGSNGTPATRPCVVVRCVQADPVGIGGPQWMWTQDRSRTIGTQGGVVPFDAACVRDTASFRRLQNQLCSQLFARVLFKGKAGDNNHQAIEMEGAGAQSSLSSLCVVVVHDDHPPVLLVDPVSQVSSLVSSQVSCVVSVHDPRSRHPGYRYDHDDQDVNVPQAPSSGHGSNVVVCVVCVVVSVVSPDD

Secondary structure (DSSP, 8-state):
--------HHHHHHHHHHHHHHHTT-EE-HHHHHHHH---SEEEETT--BTTBPPEEEETT--HHHHHHHHHHHHHSS-HHHHHHHHHHHHTTSEEEEE--EEEEEEEEEE-TTT--EEEEEEEEE-PPEEEEHHHHHHHHHHHHHHHHHTT--TT-EEEE---SSHHHHHHHHHHHTTT-EEEE--TT--HHHHHHHHHHH--SEEEEEGGGHHHHHHHHHHTSS---EEEEES-PPTT---TTS-EEEHHHHHHHHHT--PPP-----TTSEEEEEEE--SSSS-EEEEEEHHHHHHHHHHHHHHHHHHH-S--TT-EEEE-S-TTSHHHHHHHHHHHHHT-EEEE--TTSSSGGGEES--HHHHH--SEEEE-HHHHHHHHHHHHHHSPPTTSHHHHHHHHHHHHHHHHHHTTEE-HHHIIIIIHHHHHTTTS---EEEE-SSPPPHHHHHHHHHHT--EEEB---GGGTT-SEEPPTT---TTEEEEEPTT-EEEEE--SS--TT-SSS-EEEEEEESTT---EETT-HHHHHHHB-TTS-EEEEEEEEE-GGG-EEEEEEGGG-EE-TTSPEE-HHHHHHHHTTSTTPPTT-EEEEE-TT-SSEEEEEE--HHHHHHHHHHTT----TTGGGG-HHHHHHHHHHHHHHHHHTT--GGGSEEEEEEE-----TTTTSB-TTS-B-HHHHHHHTHHHHHHHT--/-----S--HHHHHHHHHHHHHHHTT-EE-HHHHHHHH---SEEEETT--BTTBPPEEEETT--HHHHHHHHHHHHHSS-HHHHHHHHHHHHTTSEEEEE--EEEEEEEEEE-TTT--EEEEEEEEE-PPEEEEHHHHHHHHHHHHHHHHHTT--TT-EEEEE--SSHHHHHHHHHHHTTT-EEEE--TT--HHHHHHHHHHHT-SEEEEEGGGHHHHHHHHHHTSS---EEEEES-PPTT---TTS-EEEHHHHHHHHHT--PPP-----TTSEEEEEEE--SSSS-EEEEEEHHHHHHHHHHHHHHHHHHH-S--TT-EEEE-S-TTSHHHHHHHHHHHHHT-EEEE--TTSSSGGGEES--HHHHH--SEEEE-HHHHHHHHHHHHHHSPPTTSHHHHHHHHHHHHHHHHHHTTEE-HHHIIIIIHHHHHTTTS---EEEE-SSPPPHHHHHHHHHHT--EEEB---GGGTT-SEEPPTT---TTEEEEEPTT-EEEEE--SS--TT-SSS-EEEEEEESTT---EETT-HHHHHHHB-TTS-EEEEEEEEE-GGG-EEEEEEGGG-EE-TTSPEE-HHHHHHHHTTSTTPPTT-EEEEE-TT-SSEEEEEE--HHHHHHHHHHTT----TTGGGG-HHHHHHHHHHHHHHHHHTT--GGGSEEEEEEE-----TTTTSB-TTS-B-HHHHHHHTHHHHHHHT--

Solvent-accessible surface area (backbone atoms only — not comparable to full-atom values): 71507 Å² total; per-residue (Å²): 130,81,67,73,83,54,80,39,65,40,56,58,48,52,54,50,55,49,50,55,57,29,65,75,48,51,42,77,27,70,56,27,44,48,47,72,67,50,73,58,40,23,37,69,42,83,87,53,49,52,100,50,24,36,34,40,30,32,23,54,86,59,45,73,68,52,38,55,48,45,38,45,52,40,24,71,43,85,31,56,67,56,48,47,51,52,48,25,66,71,50,26,82,43,69,34,38,32,40,56,50,75,68,48,76,45,80,41,77,43,65,37,86,84,54,64,47,71,38,80,40,70,34,39,32,48,46,74,72,43,76,33,27,22,46,55,48,48,51,50,16,52,12,33,21,27,16,42,43,74,72,71,51,54,65,66,40,32,35,32,38,45,44,62,54,40,69,64,51,56,36,48,53,50,3,40,36,34,38,36,20,21,42,32,31,34,53,60,66,50,49,69,66,54,47,32,50,53,42,43,72,60,52,30,57,30,35,40,30,43,20,78,52,46,65,61,52,52,51,33,33,72,72,60,52,21,63,80,45,34,40,31,27,38,87,62,64,60,84,87,70,82,57,81,97,48,55,74,43,48,46,67,54,34,28,55,50,10,64,71,44,84,63,73,84,38,67,70,82,60,37,82,42,64,38,37,31,39,41,41,69,48,78,89,52,74,61,46,31,38,26,27,24,32,10,15,48,24,20,10,33,50,31,47,33,58,56,54,45,62,58,60,51,78,89,60,87,87,38,27,34,60,50,36,57,51,50,48,35,43,60,40,40,35,51,53,52,32,39,48,71,74,60,27,25,38,28,42,35,42,78,76,27,36,41,45,88,29,19,34,96,51,8,40,26,50,70,54,29,16,34,48,46,73,38,40,42,60,53,51,47,48,51,50,48,54,52,59,67,70,47,60,56,88,86,40,63,65,27,50,50,46,56,50,47,49,56,52,46,46,54,35,46,76,70,24,32,37,49,59,46,49,42,63,44,65,28,40,70,61,32,44,55,48,29,60,45,51,50,23,33,42,35,26,95,51,64,46,27,56,71,52,49,51,48,44,34,61,52,59,32,44,44,28,37,36,41,55,38,70,54,25,38,39,40,42,27,31,40,49,53,66,56,80,60,52,65,38,20,27,26,43,32,68,51,40,35,36,32,28,31,47,47,99,87,29,36,37,79,39,78,97,40,30,18,10,33,35,26,40,36,47,45,21,43,44,81,36,36,65,96,31,65,70,62,27,52,71,31,34,43,96,86,57,40,32,54,69,55,33,27,29,29,42,44,82,42,45,17,36,22,66,59,43,41,64,86,62,58,42,45,28,51,80,65,48,70,48,49,46,68,56,50,25,40,46,54,26,66,42,78,48,34,36,75,80,27,43,46,63,43,74,41,55,83,33,68,51,24,31,33,40,32,20,29,48,69,56,35,46,52,40,52,26,56,76,68,72,48,92,67,58,85,70,59,38,63,72,32,64,68,53,37,49,52,51,26,48,51,48,32,50,52,33,53,74,71,67,51,53,76,59,73,31,50,72,47,40,48,56,42,79,58,85,75,34,37,85,77,47,31,17,32,75,88,60,44,75,17,60,66,48,46,49,59,74,39,41,68,59,56,50,55,74,70,56,129,129,80,69,71,83,60,70,47,64,40,55,55,47,52,53,49,55,49,51,54,57,30,65,75,47,50,42,77,28,71,57,25,44,49,47,72,67,50,72,57,40,20,37,69,41,83,88,53,48,53,100,52,26,35,35,40,30,32,24,54,87,59,46,74,69,52,37,55,47,44,38,44,52,39,25,70,41,86,32,55,67,56,48,47,50,51,49,26,66,72,50,25,81,44,69,33,38,32,39,56,51,75,69,47,76,44,80,42,76,43,66,37,85,83,55,63,48,72,40,81,39,71,33,38,32,48,46,75,74,43,79,34,26,22,45,56,48,48,51,50,16,50,12,34,20,28,16,42,42,74,72,71,51,53,66,66,40,32,36,30,39,45,45,62,52,41,69,63,49,56,37,48,53,53,4,41,39,33,38,36,21,21,40,32,32,35,52,60,64,50,47,70,67,54,46,32,50,54,42,43,72,59,52,31,56,29,35,40,29,42,20,78,52,45,62,60,53,50,52,34,35,72,71,60,53,21,63,79,47,36,39,30,28,38,88,62,66,60,84,87,70,84,57,81,97,49,55,75,42,48,45,68,54,33,28,53,52,10,65,72,44,85,64,72,83,38,68,70,82,60,36,81,44,65,37,37,32,40,41,40,68,48,77,89,53,73,61,45,30,39,27,28,22,33,10,16,49,25,21,10,35,51,31,46,33,58,57,53,43,62,60,61,50,77,90,60,86,87,39,26,35,60,49,37,57,52,50,48,34,43,60,40,39,36,51,51,52,32,39,49,72,74,60,26,26,36,29,42,34,42,79,75,27,35,42,43,89,27,19,33,93,52,8,39,26,49,72,55,30,15,34,49,48,73,37,39,42,60,53,52,47,48,50,50,50,54,52,58,67,70,47,59,58,87,87,39,63,63,28,50,50,47,55,50,46,49,56,52,46,44,54,34,47,76,70,23,32,36,49,59,45,49,42,63,42,65,28,39,71,61,32,44,56,48,29,60,43,53,50,25,32,43,37,26,94,50,64,46,27,56,71,54,49,51,49,43,32,59,52,60,31,44,43,29,37,37,41,55,38,71,55,25,38,40,40,43,27,31,38,49,52,66,56,82,59,51,68,42,20,27,26,43,32,68,50,38,34,36,33,26,31,47,46,100,86,30,36,37,80,39,78,96,40,30,18,10,33,37,26,38,37,47,47,22,43,43,81,35,36,66,96,31,65,69,61,26,52,71,30,35,43,96,86,56,40,34,53,68,54,31,28,30,30,42,42,81,44,46,16,37,21,66,58,43,42,65,86,62,56,41,45,28,51,80,66,47,72,46,47,47,67,56,50,26,41,46,52,28,66,42,79,49,36,36,77,80,26,43,46,63,44,74,41,55,85,35,70,52,24,31,33,41,32,19,28,48,69,56,35,48,51,40,51,26,56,76,68,71,46,91,66,57,84,70,60,39,62,73,32,65,67,52,36,49,51,52,26,48,52,48,31,50,52,33,54,75,70,66,52,54,78,60,72,32,50,72,46,40,48,57,39,78,59,82,77,35,36,83,77,48,31,18,32,74,89,60,44,74,18,60,67,48,47,50,61,75,37,43,67,59,55,49,55,74,70,57,128